Protein AF-0000000077530939 (afdb_homodimer)

Secondary structure (DSSP, 8-state):
-PPEEEEEEESSTTS-GGGGHHHH-SSS---SEEEE----TTHHHHHHHHHHHHHHSSS--TTSSS-THIIIIIIGGGHHHHHHHT-EEEE-TTTT-HHHHHHHHHHHHHHTT-TTT--EEEEE--B-GGGHHHHHHTT-EEE--SSTT-------TTPPPSEEEE-B-SHHHHHHHHTT-SEEEESSB-TTHHHHHHHHHHHT-----SHHHHHHHHHHHHHHHHHTTGGGGGTTT-SSHHHHHT-STTGGGGBPPPEEEE-TTS-EEEE--TT-BS--SHHHHHHHHTTT-S-TT-EE-SS-EEE-TT-EEEEEETTEEEEE--EEEPPPSEEEEEEEEEEEEEEEEEEEEESTTHHHHHHHHHHHHHHHHHHHHHHTT-PPPPGGGEEEEEETTTGGGGGGS-----SEEEEEEEEEES-HHHHHHHHHHHTTHHHHS-TTEEESSSS----EEEEEEEEEEEEGGG---EEEETT-SSPEE-----TTPPSSSS-S-S-HHHHS-S---------SS--EEEEHHHHEEEEEEEETTEEEEEEEESSHHHHHHHHHHS-HHHHHHHTGGGPPTT--EEEEEEGGGTEEEEEESS-SSS-TTT--SS-TT-SSTTHHHHHH-EEEE-S-GGGGGGTT-/-PPEEEEEEESSTTS-GGGGHHHH-SSS---SEEEE----TTHHHHHHHHHHHHHHSSS--TTSSS-THIIIIIIGGGHHHHHHHT-EEEE-TTTT-HHHHHHHHHHHHHHTT-TTT--EEEEE--B-GGGHHHHHHTT-EEE--SSTT-------TTPPPSEEEE-B-SHHHHHHHHTT-SEEEESSB-TTHHHHHHHHHHHT-----SHHHHHHHHHHHHHHHHHTTGGGGGTTT-SSHHHHHT-STTGGGGBPPPEEEE-TTS-EEEE--TT-BS--SHHHHHHHHTTT-S-TT-EE-SS-EEE-TT-EEEEEETTEEEEE--EEEPPPSEEEEEEEEEEEEEEEEEEEEESTTHHHHHHHHHHHHHHHHHHHHHHTT-PPPPGGGEEEEEETTTGGGGGGS-----SEEEEEEEEEES-HHHHHHHHHHHTTHHHHS-TTEEESSSS----EEEEEEEEEEEEGGG---EEEETT-SSPEE-PPP-TTPPSSS--SSS-TTTSS-S---------SS--EEEEHHHHEEEEEEEETTEEEEEEEESSGGGHHHHHHHS-HHHHHHHTGGGPPTT--EEEEEEGGGTEEEEEESS-SSS-TTT--SS-TT-SSTTHHHHHH-EEEE-S-GGGGGGTT-

Sequence (1282 aa):
MPPVRIGCYGAFWGDSPWAIKQFIRGPDKQVDYLVADYLAEVTMGLLARSARSNQGSQKKSLAAGFISEFADLALLPNLDAILEKRIKMVTNAGGLDPVGLKEYIESQLAERGLSDKLKVAAVHGDDIMGQKETLLKEGRFHNFDPVAGSVEEGIHESTEYLSLNAYLGAQPIAVALEQGADIVITGRCVDSALVLGPLAHELGWTFGSSCDDLDRLASASLAGHIIECGAQATGGNYTDWEQSAFSPHGGWSNMGYPILTFFPDNSFAISKPPRTGGVVNTRSVCEQMLYEVLDTENYILPDVILDLSRVTISQSSPDSVLVRGARGKPPTPWLKCTAVRQQGYRISVDMLVSGEQAERKAKTLGRAIVERTNALAAANHADPIPNDDHEIIIIGAEHHLGHGGSSGERREVVLRVTARHEKRSVLDIMGKEAASFLTNSAPGICMLTSGRPKTSPNFVGSSALVRRDSLHPVVFVGSQKSPIDVPLTLDGCLSGKPSTSLDSATAVSGVALSPTLPPQGLMWRAKLHEVATGRSGDKGDSANVAIIARDATFYEHILQQVTPQVVFSALQHLIAPGGAVTRFAVPGVHAVNFVITKALGGGGLSSLRLDRYVLRYSSCPRLTMFVSIGRPKAMLNYCSRMPPVRIGCYGAFWGDSPWAIKQFIRGPDKQVDYLVADYLAEVTMGLLARSARSNQGSQKKSLAAGFISEFADLALLPNLDAILEKRIKMVTNAGGLDPVGLKEYIESQLAERGLSDKLKVAAVHGDDIMGQKETLLKEGRFHNFDPVAGSVEEGIHESTEYLSLNAYLGAQPIAVALEQGADIVITGRCVDSALVLGPLAHELGWTFGSSCDDLDRLASASLAGHIIECGAQATGGNYTDWEQSAFSPHGGWSNMGYPILTFFPDNSFAISKPPRTGGVVNTRSVCEQMLYEVLDTENYILPDVILDLSRVTISQSSPDSVLVRGARGKPPTPWLKCTAVRQQGYRISVDMLVSGEQAERKAKTLGRAIVERTNALAAANHADPIPNDDHEIIIIGAEHHLGHGGSSGERREVVLRVTARHEKRSVLDIMGKEAASFLTNSAPGICMLTSGRPKTSPNFVGSSALVRRDSLHPVVFVGSQKSPIDVPLTLDGCLSGKPSTSLDSATAVSGVALSPTLPPQGLMWRAKLHEVATGRSGDKGDSANVAIIARDATFYEHILQQVTPQVVFSALQHLIAPGGAVTRFAVPGVHAVNFVITKALGGGGLSSLRLDRYVLRYSSCPRLTMFVSIGRPKAMLNYCSR

Radius of gyration: 34.31 Å; Cα contacts (8 Å, |Δi|>4): 3172; chains: 2; bounding box: 79×101×77 Å

Nearest PDB structures (foldseek):
  2f7v-assembly1_A  TM=5.627E-01  e=3.449E-02  Xanthomonas campestris
  5xyu-assembly1_J  TM=4.257E-01  e=1.682E-01  Mycolicibacterium smegmatis MC2 155
  8p5d-assembly1_SU0  TM=3.307E-01  e=2.019E-01  Spraguea lophii 42_110
  8hkx-assembly1_S10P  TM=3.102E-01  e=6.833E-01  Sulfolobus acidocaldarius DSM 639
  4v5z-assembly1_Aj  TM=3.415E-01  e=1.113E+00  Canis lupus familiaris

Structure (mmCIF, N/CA/C/O backbone):
data_AF-0000000077530939-model_v1
#
loop_
_entity.id
_entity.type
_entity.pdbx_description
1 polymer 'DUF1446-domain-containing protein'
#
loop_
_atom_site.group_PDB
_atom_site.id
_atom_site.type_symbol
_atom_site.label_atom_id
_atom_site.label_alt_id
_atom_site.label_comp_id
_atom_site.label_asym_id
_atom_site.label_entity_id
_atom_site.label_seq_id
_atom_site.pdbx_PDB_ins_code
_atom_site.Cartn_x
_atom_site.Cartn_y
_atom_site.Cartn_z
_atom_site.occupancy
_atom_site.B_iso_or_equiv
_atom_site.auth_seq_id
_atom_site.auth_comp_id
_atom_site.auth_asym_id
_atom_site.auth_atom_id
_atom_site.pdbx_PDB_model_num
ATOM 1 N N . MET A 1 1 ? -2.688 -41.688 -33.375 1 73.25 1 MET A N 1
ATOM 2 C CA . MET A 1 1 ? -3.6 -40.844 -32.625 1 73.25 1 MET A CA 1
ATOM 3 C C . MET A 1 1 ? -3.176 -39.375 -32.75 1 73.25 1 MET A C 1
ATOM 5 O O . MET A 1 1 ? -1.982 -39.062 -32.812 1 73.25 1 MET A O 1
ATOM 9 N N . PRO A 1 2 ? -4.07 -38.531 -33.031 1 88.38 2 PRO A N 1
ATOM 10 C CA . PRO A 1 2 ? -3.709 -37.125 -33.156 1 88.38 2 PRO A CA 1
ATOM 11 C C . PRO A 1 2 ? -3.207 -36.5 -31.859 1 88.38 2 PRO A C 1
ATOM 13 O O . PRO A 1 2 ? -3.555 -37 -30.766 1 88.38 2 PRO A O 1
ATOM 16 N N . PRO A 1 3 ? -2.301 -35.625 -31.938 1 95.06 3 PRO A N 1
ATOM 17 C CA . PRO A 1 3 ? -1.848 -34.938 -30.734 1 95.06 3 PRO A CA 1
ATOM 18 C C . PRO A 1 3 ? -2.982 -34.219 -30 1 95.06 3 PRO A C 1
ATOM 20 O O . PRO A 1 3 ? -3.988 -33.875 -30.609 1 95.06 3 PRO A O 1
ATOM 23 N N . VAL A 1 4 ? -2.883 -34.188 -28.719 1 98 4 VAL A N 1
ATOM 24 C CA . VAL A 1 4 ? -3.84 -33.438 -27.906 1 98 4 VAL A CA 1
ATOM 25 C C . VAL A 1 4 ? -3.287 -32.062 -27.578 1 98 4 VAL A C 1
ATOM 27 O O . VAL A 1 4 ? -2.133 -31.922 -27.172 1 98 4 VAL A O 1
ATOM 30 N N . ARG A 1 5 ? -4.066 -31.031 -27.812 1 98.38 5 ARG A N 1
ATOM 31 C CA . ARG A 1 5 ? -3.639 -29.656 -27.562 1 98.38 5 ARG A CA 1
ATOM 32 C C . ARG A 1 5 ? -4.379 -29.062 -26.375 1 98.38 5 ARG A C 1
ATOM 34 O O . ARG A 1 5 ? -5.609 -29.078 -26.328 1 98.38 5 ARG A O 1
ATOM 41 N N . ILE A 1 6 ? -3.617 -28.578 -25.391 1 98.69 6 ILE A N 1
ATOM 42 C CA . ILE A 1 6 ? -4.172 -28.016 -24.156 1 98.69 6 ILE A CA 1
ATOM 43 C C . ILE A 1 6 ? -3.605 -26.609 -23.938 1 98.69 6 ILE A C 1
ATOM 45 O O . ILE A 1 6 ? -2.391 -26.406 -23.984 1 98.69 6 ILE A O 1
ATOM 49 N N . GLY A 1 7 ? -4.484 -25.625 -23.781 1 98.44 7 GLY A N 1
ATOM 50 C CA . GLY A 1 7 ? -4.066 -24.281 -23.406 1 98.44 7 GLY A CA 1
ATOM 51 C C . GLY A 1 7 ? -4.281 -23.984 -21.938 1 98.44 7 GLY A C 1
ATOM 52 O O . GLY A 1 7 ? -5.27 -24.438 -21.344 1 98.44 7 GLY A O 1
ATOM 53 N N . CYS A 1 8 ? -3.355 -23.297 -21.312 1 98.5 8 CYS A N 1
ATOM 54 C CA . CYS A 1 8 ? -3.551 -22.781 -19.969 1 98.5 8 CYS A CA 1
ATOM 55 C C . CYS A 1 8 ? -3.791 -21.266 -20 1 98.5 8 CYS A C 1
ATOM 57 O O . CYS A 1 8 ? -2.926 -20.516 -20.422 1 98.5 8 CYS A O 1
ATOM 59 N N . TYR A 1 9 ? -4.898 -20.797 -19.453 1 96.94 9 TYR A N 1
ATOM 60 C CA . TYR A 1 9 ? -5.227 -19.375 -19.578 1 96.94 9 TYR A CA 1
ATOM 61 C C . TYR A 1 9 ? -5.105 -18.672 -18.234 1 96.94 9 TYR A C 1
ATOM 63 O O . TYR A 1 9 ? -5.414 -17.484 -18.109 1 96.94 9 TYR A O 1
ATOM 71 N N . GLY A 1 10 ? -4.641 -19.422 -17.203 1 95.75 10 GLY A N 1
ATOM 72 C CA . GLY A 1 10 ? -4.559 -18.797 -15.891 1 95.75 10 GLY A CA 1
ATOM 73 C C . GLY A 1 10 ? -3.699 -19.562 -14.914 1 95.75 10 GLY A C 1
ATOM 74 O O . GLY A 1 10 ? -3.768 -20.797 -14.852 1 95.75 10 GLY A O 1
ATOM 75 N N . ALA A 1 11 ? -2.992 -18.781 -13.992 1 95.06 11 ALA A N 1
ATOM 76 C CA . ALA A 1 11 ? -2.006 -19.375 -13.102 1 95.06 11 ALA A CA 1
ATOM 77 C C . ALA A 1 11 ? -2.469 -19.312 -11.648 1 95.06 11 ALA A C 1
ATOM 79 O O . ALA A 1 11 ? -1.991 -20.062 -10.797 1 95.06 11 ALA A O 1
ATOM 80 N N . PHE A 1 12 ? -3.322 -18.391 -11.305 1 93.06 12 PHE A N 1
ATOM 81 C CA . PHE A 1 12 ? -3.764 -18.172 -9.93 1 93.06 12 PHE A CA 1
ATOM 82 C C . PHE A 1 12 ? -5.02 -17.297 -9.898 1 93.06 12 PHE A C 1
ATOM 84 O O . PHE A 1 12 ? -5.418 -16.734 -10.922 1 93.06 12 PHE A O 1
ATOM 91 N N . TRP A 1 13 ? -5.664 -17.281 -8.742 1 92.75 13 TRP A N 1
ATOM 92 C CA . TRP A 1 13 ? -6.805 -16.406 -8.531 1 92.75 13 TRP A CA 1
ATOM 93 C C . TRP A 1 13 ? -6.383 -14.938 -8.625 1 92.75 13 TRP A C 1
ATOM 95 O O . TRP A 1 13 ? -5.789 -14.398 -7.688 1 92.75 13 TRP A O 1
ATOM 105 N N . GLY A 1 14 ? -6.629 -14.312 -9.664 1 91.25 14 GLY A N 1
ATOM 106 C CA . GLY A 1 14 ? -6.219 -12.938 -9.883 1 91.25 14 GLY A CA 1
ATOM 107 C C . GLY A 1 14 ? -5.438 -12.742 -11.172 1 91.25 14 GLY A C 1
ATOM 108 O O . GLY A 1 14 ? -5.141 -11.617 -11.562 1 91.25 14 GLY A O 1
ATOM 109 N N . ASP A 1 15 ? -5.113 -13.875 -11.797 1 95.19 15 ASP A N 1
ATOM 110 C CA . ASP A 1 15 ? -4.492 -13.766 -13.117 1 95.19 15 ASP A CA 1
ATOM 111 C C . ASP A 1 15 ? -5.453 -13.133 -14.125 1 95.19 15 ASP A C 1
ATOM 113 O O . ASP A 1 15 ? -6.617 -12.883 -13.805 1 95.19 15 ASP A O 1
ATOM 117 N N . SER A 1 16 ? -5.008 -12.789 -15.32 1 95.31 16 SER A N 1
ATOM 118 C CA . SER A 1 16 ? -5.801 -12.07 -16.312 1 95.31 16 SER A CA 1
ATOM 119 C C . SER A 1 16 ? -6.895 -12.961 -16.906 1 95.31 16 SER A C 1
ATOM 121 O O . SER A 1 16 ? -6.602 -13.93 -17.609 1 95.31 16 SER A O 1
ATOM 123 N N . PRO A 1 17 ? -8.102 -12.672 -16.734 1 89.56 17 PRO A N 1
ATOM 124 C CA . PRO A 1 17 ? -9.164 -13.484 -17.344 1 89.56 17 PRO A CA 1
ATOM 125 C C . PRO A 1 17 ? -9.25 -13.305 -18.859 1 89.56 17 PRO A C 1
ATOM 127 O O . PRO A 1 17 ? -9.867 -14.117 -19.547 1 89.56 17 PRO A O 1
ATOM 130 N N . TRP A 1 18 ? -8.609 -12.336 -19.359 1 88.44 18 TRP A N 1
ATOM 131 C CA . TRP A 1 18 ? -8.719 -12.008 -20.766 1 88.44 18 TRP A CA 1
ATOM 132 C C . TRP A 1 18 ? -7.84 -12.914 -21.625 1 88.44 18 TRP A C 1
ATOM 134 O O . TRP A 1 18 ? -7.984 -12.969 -22.844 1 88.44 18 TRP A O 1
ATOM 144 N N . ALA A 1 19 ? -6.996 -13.609 -20.953 1 93.12 19 ALA A N 1
ATOM 145 C CA . ALA A 1 19 ? -6.059 -14.469 -21.656 1 93.12 19 ALA A CA 1
ATOM 146 C C . ALA A 1 19 ? -6.793 -15.555 -22.438 1 93.12 19 ALA A C 1
ATOM 148 O O . ALA A 1 19 ? -6.309 -16.016 -23.484 1 93.12 19 ALA A O 1
ATOM 149 N N . ILE A 1 20 ? -7.988 -15.914 -21.984 1 95.81 20 ILE A N 1
ATOM 150 C CA . ILE A 1 20 ? -8.742 -16.984 -22.609 1 95.81 20 ILE A CA 1
ATOM 151 C C . ILE A 1 20 ? -9.07 -16.625 -24.047 1 95.81 20 ILE A C 1
ATOM 153 O O . ILE A 1 20 ? -9.133 -17.484 -24.922 1 95.81 20 ILE A O 1
ATOM 157 N N . LYS A 1 21 ? -9.172 -15.398 -24.375 1 94.81 21 LYS A N 1
ATOM 158 C CA . LYS A 1 21 ? -9.562 -14.922 -25.688 1 94.81 21 LYS A CA 1
ATOM 159 C C . LYS A 1 21 ? -8.5 -15.266 -26.734 1 94.81 21 LYS A C 1
ATOM 161 O O . LYS A 1 21 ? -8.82 -15.445 -27.922 1 94.81 21 LYS A O 1
ATOM 166 N N . GLN A 1 22 ? -7.309 -15.398 -26.281 1 95.62 22 GLN A N 1
ATOM 167 C CA . GLN A 1 22 ? -6.223 -15.672 -27.219 1 95.62 22 GLN A CA 1
ATOM 168 C C . GLN A 1 22 ? -6.355 -17.062 -27.828 1 95.62 22 GLN A C 1
ATOM 170 O O . GLN A 1 22 ? -5.875 -17.312 -28.922 1 95.62 22 GLN A O 1
ATOM 175 N N . PHE A 1 23 ? -7.023 -17.938 -27.141 1 97.12 23 PHE A N 1
ATOM 176 C CA . PHE A 1 23 ? -7.129 -19.328 -27.562 1 97.12 23 PHE A CA 1
ATOM 177 C C . PHE A 1 23 ? -8.344 -19.547 -28.453 1 97.12 23 PHE A C 1
ATOM 179 O O . PHE A 1 23 ? -8.461 -20.562 -29.141 1 97.12 23 PHE A O 1
ATOM 186 N N . ILE A 1 24 ? -9.281 -18.578 -28.438 1 95.56 24 ILE A N 1
ATOM 187 C CA . ILE A 1 24 ? -10.555 -18.828 -29.094 1 95.56 24 ILE A CA 1
ATOM 188 C C . ILE A 1 24 ? -10.742 -17.828 -30.234 1 95.56 24 ILE A C 1
ATOM 190 O O . ILE A 1 24 ? -11.758 -17.859 -30.938 1 95.56 24 ILE A O 1
ATOM 194 N N . ARG A 1 25 ? -9.773 -17.047 -30.375 1 89.31 25 ARG A N 1
ATOM 195 C CA . ARG A 1 25 ? -9.852 -16.062 -31.469 1 89.31 25 ARG A CA 1
ATOM 196 C C . ARG A 1 25 ? -9.695 -16.734 -32.812 1 89.31 25 ARG A C 1
ATOM 198 O O . ARG A 1 25 ? -8.992 -17.75 -32.938 1 89.31 25 ARG A O 1
ATOM 205 N N . GLY A 1 26 ? -10.344 -16.156 -33.938 1 83.12 26 GLY A N 1
ATOM 206 C CA . GLY A 1 26 ? -10.219 -16.672 -35.281 1 83.12 26 GLY A CA 1
ATOM 207 C C . GLY A 1 26 ? -11.109 -17.875 -35.562 1 83.12 26 GLY A C 1
ATOM 208 O O . GLY A 1 26 ? -11.781 -18.359 -34.625 1 83.12 26 GLY A O 1
ATOM 209 N N . PRO A 1 27 ? -11.031 -18.344 -36.719 1 85.69 27 PRO A N 1
ATOM 210 C CA . PRO A 1 27 ? -11.93 -19.422 -37.094 1 85.69 27 PRO A CA 1
ATOM 211 C C . PRO A 1 27 ? -11.391 -20.812 -36.719 1 85.69 27 PRO A C 1
ATOM 213 O O . PRO A 1 27 ? -12.164 -21.75 -36.562 1 85.69 27 PRO A O 1
ATOM 216 N N . ASP A 1 28 ? -10.133 -20.922 -36.5 1 89.38 28 ASP A N 1
ATOM 217 C CA . ASP A 1 28 ? -9.523 -22.234 -36.281 1 89.38 28 ASP A CA 1
ATOM 218 C C . ASP A 1 28 ? -9.539 -22.609 -34.812 1 89.38 28 ASP A C 1
ATOM 220 O O . ASP A 1 28 ? -9.383 -21.75 -33.938 1 89.38 28 ASP A O 1
ATOM 224 N N . LYS A 1 29 ? -9.781 -23.938 -34.594 1 91.38 29 LYS A N 1
ATOM 225 C CA . LYS A 1 29 ? -9.641 -24.469 -33.25 1 91.38 29 LYS A CA 1
ATOM 226 C C . LYS A 1 29 ? -8.164 -24.656 -32.875 1 91.38 29 LYS A C 1
ATOM 228 O O . LYS A 1 29 ? -7.469 -25.469 -33.469 1 91.38 29 LYS A O 1
ATOM 233 N N . GLN A 1 30 ? -7.766 -23.984 -31.875 1 91.5 30 GLN A N 1
ATOM 234 C CA . GLN A 1 30 ? -6.352 -23.969 -31.516 1 91.5 30 GLN A CA 1
ATOM 235 C C . GLN A 1 30 ? -6.043 -25 -30.453 1 91.5 30 GLN A C 1
ATOM 237 O O . GLN A 1 30 ? -4.91 -25.484 -30.344 1 91.5 30 GLN A O 1
ATOM 242 N N . VAL A 1 31 ? -7.023 -25.297 -29.656 1 97.75 31 VAL A N 1
ATOM 243 C CA . VAL A 1 31 ? -6.797 -26.203 -28.531 1 97.75 31 VAL A CA 1
ATOM 244 C C . VAL A 1 31 ? -8.023 -27.094 -28.344 1 97.75 31 VAL A C 1
ATOM 246 O O . VAL A 1 31 ? -9.141 -26.703 -28.688 1 97.75 31 VAL A O 1
ATOM 249 N N . ASP A 1 32 ? -7.805 -28.25 -27.781 1 98.19 32 ASP A N 1
ATOM 250 C CA . ASP A 1 32 ? -8.875 -29.188 -27.438 1 98.19 32 ASP A CA 1
ATOM 251 C C . ASP A 1 32 ? -9.398 -28.906 -26.031 1 98.19 32 ASP A C 1
ATOM 253 O O . ASP A 1 32 ? -10.578 -29.125 -25.734 1 98.19 32 ASP A O 1
ATOM 257 N N . TYR A 1 33 ? -8.531 -28.5 -25.172 1 98.69 33 TYR A N 1
ATOM 258 C CA . TYR A 1 33 ? -8.836 -28.219 -23.766 1 98.69 33 TYR A CA 1
ATOM 259 C C . TYR A 1 33 ? -8.289 -26.875 -23.344 1 98.69 33 TYR A C 1
ATOM 261 O O . TYR A 1 33 ? -7.246 -26.438 -23.844 1 98.69 33 TYR A O 1
ATOM 269 N N . LEU A 1 34 ? -8.984 -26.203 -22.438 1 98.5 34 LEU A N 1
ATOM 270 C CA . LEU A 1 34 ? -8.469 -25.062 -21.672 1 98.5 34 LEU A CA 1
ATOM 271 C C . LEU A 1 34 ? -8.438 -25.375 -20.188 1 98.5 34 LEU A C 1
ATOM 273 O O . LEU A 1 34 ? -9.422 -25.875 -19.641 1 98.5 34 LEU A O 1
ATOM 277 N N . VAL A 1 35 ? -7.32 -25.125 -19.578 1 98.44 35 VAL A N 1
ATOM 278 C CA . VAL A 1 35 ? -7.172 -25.391 -18.156 1 98.44 35 VAL A CA 1
ATOM 279 C C . VAL A 1 35 ? -6.703 -24.125 -17.438 1 98.44 35 VAL A C 1
ATOM 281 O O . VAL A 1 35 ? -6.164 -23.219 -18.078 1 98.44 35 VAL A O 1
ATOM 284 N N . ALA A 1 36 ? -6.957 -24 -16.156 1 97.31 36 ALA A N 1
ATOM 285 C CA . ALA A 1 36 ? -6.465 -22.891 -15.336 1 97.31 36 ALA A CA 1
ATOM 286 C C . ALA A 1 36 ? -6.422 -23.281 -13.859 1 97.31 36 ALA A C 1
ATOM 288 O O . ALA A 1 36 ? -7.309 -23.984 -13.367 1 97.31 36 ALA A O 1
ATOM 289 N N . ASP A 1 37 ? -5.41 -22.781 -13.242 1 95.69 37 ASP A N 1
ATOM 290 C CA . ASP A 1 37 ? -5.242 -22.922 -11.797 1 95.69 37 ASP A CA 1
ATOM 291 C C . ASP A 1 37 ? -5.711 -21.672 -11.055 1 95.69 37 ASP A C 1
ATOM 293 O O . ASP A 1 37 ? -5.406 -20.562 -11.469 1 95.69 37 ASP A O 1
ATOM 297 N N . TYR A 1 38 ? -6.492 -21.859 -9.984 1 95.31 38 TYR A N 1
ATOM 298 C CA . TYR A 1 38 ? -6.98 -20.734 -9.188 1 95.31 38 TYR A CA 1
ATOM 299 C C . TYR A 1 38 ? -6.523 -20.844 -7.742 1 95.31 38 TYR A C 1
ATOM 301 O O . TYR A 1 38 ? -6.699 -19.906 -6.957 1 95.31 38 TYR A O 1
ATOM 309 N N . LEU A 1 39 ? -5.863 -21.984 -7.418 1 92.88 39 LEU A N 1
ATOM 310 C CA . LEU A 1 39 ? -5.672 -22.234 -5.992 1 92.88 39 LEU A CA 1
ATOM 311 C C . LEU A 1 39 ? -4.191 -22.203 -5.633 1 92.88 39 LEU A C 1
ATOM 313 O O . LEU A 1 39 ? -3.385 -22.891 -6.266 1 92.88 39 LEU A O 1
ATOM 317 N N . ALA A 1 40 ? -3.891 -21.359 -4.676 1 82.38 40 ALA A N 1
ATOM 318 C CA . ALA A 1 40 ? -2.627 -21.438 -3.947 1 82.38 40 ALA A CA 1
ATOM 319 C C . ALA A 1 40 ? -2.83 -22.078 -2.578 1 82.38 40 ALA A C 1
ATOM 321 O O . ALA A 1 40 ? -3.953 -22.438 -2.209 1 82.38 40 ALA A O 1
ATOM 322 N N . GLU A 1 41 ? -1.823 -22.375 -1.884 1 72.88 41 GLU A N 1
ATOM 323 C CA . GLU A 1 41 ? -1.934 -23 -0.57 1 72.88 41 GLU A CA 1
ATOM 324 C C . GLU A 1 41 ? -2.834 -22.188 0.355 1 72.88 41 GLU A C 1
ATOM 326 O O . GLU A 1 41 ? -3.664 -22.75 1.074 1 72.88 41 GLU A O 1
ATOM 331 N N . VAL A 1 42 ? -2.789 -20.875 0.179 1 71.31 42 VAL A N 1
ATOM 332 C CA . VAL A 1 42 ? -3.465 -20.031 1.151 1 71.31 42 VAL A CA 1
ATOM 333 C C . VAL A 1 42 ? -4.895 -19.75 0.691 1 71.31 42 VAL A C 1
ATOM 335 O O . VAL A 1 42 ? -5.754 -19.391 1.499 1 71.31 42 VAL A O 1
ATOM 338 N N . THR A 1 43 ? -5.164 -20.047 -0.529 1 82.88 43 THR A N 1
ATOM 339 C CA . THR A 1 43 ? -6.457 -19.688 -1.096 1 82.88 43 THR A CA 1
ATOM 340 C C . THR A 1 43 ? -7.586 -20.422 -0.382 1 82.88 43 THR A C 1
ATOM 342 O O . THR A 1 43 ? -8.656 -19.859 -0.143 1 82.88 43 THR A O 1
ATOM 345 N N . MET A 1 44 ? -7.238 -21.641 0.043 1 86.06 44 MET A N 1
ATOM 346 C CA . MET A 1 44 ? -8.273 -22.453 0.676 1 86.06 44 MET A CA 1
ATOM 347 C C . MET A 1 44 ? -8.672 -21.875 2.025 1 86.06 44 MET A C 1
ATOM 349 O O . MET A 1 44 ? -9.852 -21.922 2.4 1 86.06 44 MET A O 1
ATOM 353 N N . GLY A 1 45 ? -7.691 -21.406 2.688 1 83.38 45 GLY A N 1
ATOM 354 C CA . GLY A 1 45 ? -7.992 -20.75 3.949 1 83.38 45 GLY A CA 1
ATOM 355 C C . GLY A 1 45 ? -8.82 -19.484 3.783 1 83.38 45 GLY A C 1
ATOM 356 O O . GLY A 1 45 ? -9.734 -19.234 4.57 1 83.38 45 GLY A O 1
ATOM 357 N N . LEU A 1 46 ? -8.555 -18.766 2.781 1 81.69 46 LEU A N 1
ATOM 358 C CA . LEU A 1 46 ? -9.297 -17.531 2.484 1 81.69 46 LEU A CA 1
ATOM 359 C C . LEU A 1 46 ? -10.734 -17.859 2.109 1 81.69 46 LEU A C 1
ATOM 361 O O . LEU A 1 46 ? -11.656 -17.156 2.533 1 81.69 46 LEU A O 1
ATOM 365 N N . LEU A 1 47 ? -10.891 -18.844 1.355 1 86.62 47 LEU A N 1
ATOM 366 C CA . LEU A 1 47 ? -12.234 -19.266 0.964 1 86.62 47 LEU A CA 1
ATOM 367 C C . LEU A 1 47 ? -13.031 -19.734 2.174 1 86.62 47 LEU A C 1
ATOM 369 O O . LEU A 1 47 ? -14.227 -19.453 2.295 1 86.62 47 LEU A O 1
ATOM 373 N N . ALA A 1 48 ? -12.328 -20.438 3.033 1 86.06 48 ALA A N 1
ATOM 374 C CA . ALA A 1 48 ? -12.992 -20.938 4.238 1 86.06 48 ALA A CA 1
ATOM 375 C C . ALA A 1 48 ? -13.461 -19.781 5.117 1 86.06 48 ALA A C 1
ATOM 377 O O . ALA A 1 48 ? -14.57 -19.812 5.645 1 86.06 48 ALA A O 1
ATOM 378 N N . ARG A 1 49 ? -12.656 -18.844 5.266 1 82.88 49 ARG A N 1
ATOM 379 C CA . ARG A 1 49 ? -13.008 -17.672 6.07 1 82.88 49 ARG A CA 1
ATOM 380 C C . ARG A 1 49 ? -14.195 -16.938 5.469 1 82.88 49 ARG A C 1
ATOM 382 O O . ARG A 1 49 ? -15.109 -16.516 6.188 1 82.88 49 ARG A O 1
ATOM 389 N N . SER A 1 50 ? -14.133 -16.734 4.23 1 80.62 50 SER A N 1
ATOM 390 C CA . SER A 1 50 ? -15.219 -16.062 3.535 1 80.62 50 SER A CA 1
ATOM 391 C C . SER A 1 50 ? -16.531 -16.812 3.688 1 80.62 50 SER A C 1
ATOM 393 O O . SER A 1 50 ? -17.594 -16.219 3.871 1 80.62 50 SER A O 1
ATOM 395 N N . ALA A 1 51 ? -16.422 -18.078 3.6 1 80.94 51 ALA A N 1
ATOM 396 C CA . ALA A 1 51 ? -17.609 -18.922 3.719 1 80.94 51 ALA A CA 1
ATOM 397 C C . ALA A 1 51 ? -18.219 -18.828 5.117 1 80.94 51 ALA A C 1
ATOM 399 O O . ALA A 1 51 ? -19.438 -18.828 5.273 1 80.94 51 ALA A O 1
ATOM 400 N N . ARG A 1 52 ? -17.406 -18.656 6.094 1 77.38 52 ARG A N 1
ATOM 401 C CA . ARG A 1 52 ? -17.875 -18.562 7.477 1 77.38 52 ARG A CA 1
ATOM 402 C C . ARG A 1 52 ? -18.516 -17.219 7.758 1 77.38 52 ARG A C 1
ATOM 404 O O . ARG A 1 52 ? -19.5 -17.141 8.5 1 77.38 52 ARG A O 1
ATOM 411 N N . SER A 1 53 ? -17.969 -16.172 7.258 1 70.25 53 SER A N 1
ATOM 412 C CA . SER A 1 53 ? -18.5 -14.828 7.473 1 70.25 53 SER A CA 1
ATOM 413 C C . SER A 1 53 ? -19.859 -14.664 6.816 1 70.25 53 SER A C 1
ATOM 415 O O . SER A 1 53 ? -20.719 -13.945 7.332 1 70.25 53 SER A O 1
ATOM 417 N N . ASN A 1 54 ? -20.172 -15.266 5.766 1 60.97 54 ASN A N 1
ATOM 418 C CA . ASN A 1 54 ? -21.422 -15.164 5.039 1 60.97 54 ASN A CA 1
ATOM 419 C C . ASN A 1 54 ? -22.531 -15.961 5.723 1 60.97 54 ASN A C 1
ATOM 421 O O . ASN A 1 54 ? -23.719 -15.68 5.531 1 60.97 54 ASN A O 1
ATOM 425 N N . GLN A 1 55 ? -22.266 -17 6.422 1 54.91 55 GLN A N 1
ATOM 426 C CA . GLN A 1 55 ? -23.281 -17.766 7.137 1 54.91 55 GLN A CA 1
ATOM 427 C C . GLN A 1 55 ? -23.969 -16.906 8.195 1 54.91 55 GLN A C 1
ATOM 429 O O . GLN A 1 55 ? -25.141 -17.094 8.5 1 54.91 55 GLN A O 1
ATOM 434 N N . GLY A 1 56 ? -23.312 -15.984 8.758 1 48.38 56 GLY A N 1
ATOM 435 C CA . GLY A 1 56 ? -23.969 -15.133 9.734 1 48.38 56 GLY A CA 1
ATOM 436 C C . GLY A 1 56 ? -24.844 -14.07 9.109 1 48.38 56 GLY A C 1
ATOM 437 O O . GLY A 1 56 ? -25.672 -13.445 9.789 1 48.38 56 GLY A O 1
ATOM 438 N N . SER A 1 57 ? -24.469 -13.641 7.953 1 45.94 57 SER A N 1
ATOM 439 C CA . SER A 1 57 ? -25.297 -12.625 7.316 1 45.94 57 SER A CA 1
ATOM 440 C C . SER A 1 57 ? -26.453 -13.258 6.551 1 45.94 57 SER A C 1
ATOM 442 O O . SER A 1 57 ? -26.344 -14.367 6.035 1 45.94 57 SER A O 1
ATOM 444 N N . GLN A 1 58 ? -27.734 -12.977 6.934 1 45.78 58 GLN A N 1
ATOM 445 C CA . GLN A 1 58 ? -28.953 -13.406 6.262 1 45.78 58 GLN A CA 1
ATOM 446 C C . GLN A 1 58 ? -28.766 -13.445 4.746 1 45.78 58 GLN A C 1
ATOM 448 O O . GLN A 1 58 ? -29.594 -14.008 4.027 1 45.78 58 GLN A O 1
ATOM 453 N N . LYS A 1 59 ? -28.031 -12.617 4.242 1 42.56 59 LYS A N 1
ATOM 454 C CA . LYS A 1 59 ? -27.922 -12.594 2.787 1 42.56 59 LYS A CA 1
ATOM 455 C C . LYS A 1 59 ? -27.031 -13.734 2.283 1 42.56 59 LYS A C 1
ATOM 457 O O . LYS A 1 59 ? -25.828 -13.75 2.531 1 42.56 59 LYS A O 1
ATOM 462 N N . LYS A 1 60 ? -27.516 -14.922 2.176 1 44.31 60 LYS A N 1
ATOM 463 C CA . LYS A 1 60 ? -26.984 -16.156 1.615 1 44.31 60 LYS A CA 1
ATOM 464 C C . LYS A 1 60 ? -26.109 -15.883 0.398 1 44.31 60 LYS A C 1
ATOM 466 O O . LYS A 1 60 ? -26.609 -15.727 -0.715 1 44.31 60 LYS A O 1
ATOM 471 N N . SER A 1 61 ? -25.062 -15.18 0.479 1 47.75 61 SER A N 1
ATOM 472 C CA . SER A 1 61 ? -24.297 -15.047 -0.76 1 47.75 61 SER A CA 1
ATOM 473 C C . SER A 1 61 ? -23.797 -16.406 -1.246 1 47.75 61 SER A C 1
ATOM 475 O O . SER A 1 61 ? -23.125 -17.125 -0.503 1 47.75 61 SER A O 1
ATOM 477 N N . LEU A 1 62 ? -24.344 -17.203 -2.102 1 47.25 62 LEU A N 1
ATOM 478 C CA . LEU A 1 62 ? -24.047 -18.422 -2.838 1 47.25 62 LEU A CA 1
ATOM 479 C C . LEU A 1 62 ? -22.531 -18.656 -2.912 1 47.25 62 LEU A C 1
ATOM 481 O O . LEU A 1 62 ? -22.078 -19.781 -3.047 1 47.25 62 LEU A O 1
ATOM 485 N N . ALA A 1 63 ? -21.656 -17.641 -2.988 1 54.22 63 ALA A N 1
ATOM 486 C CA . ALA A 1 63 ? -20.312 -17.656 -3.562 1 54.22 63 ALA A CA 1
ATOM 487 C C . ALA A 1 63 ? -19.266 -17.938 -2.492 1 54.22 63 ALA A C 1
ATOM 489 O O . ALA A 1 63 ? -18.062 -17.766 -2.734 1 54.22 63 ALA A O 1
ATOM 490 N N . ALA A 1 64 ? -19.594 -18.719 -1.393 1 66.62 64 ALA A N 1
ATOM 491 C CA . ALA A 1 64 ? -18.672 -18.578 -0.262 1 66.62 64 ALA A CA 1
ATOM 492 C C . ALA A 1 64 ? -17.594 -19.656 -0.293 1 66.62 64 ALA A C 1
ATOM 494 O O . ALA A 1 64 ? -16.516 -19.484 0.292 1 66.62 64 ALA A O 1
ATOM 495 N N . GLY A 1 65 ? -17.656 -20.594 -1.241 1 88.25 65 GLY A N 1
ATOM 496 C CA . GLY A 1 65 ? -16.594 -21.578 -1.138 1 88.25 65 GLY A CA 1
ATOM 497 C C . GLY A 1 65 ? -15.922 -21.875 -2.465 1 88.25 65 GLY A C 1
ATOM 498 O O . GLY A 1 65 ? -15.023 -22.719 -2.539 1 88.25 65 GLY A O 1
ATOM 499 N N . PHE A 1 66 ? -16.406 -21.234 -3.477 1 94.81 66 PHE A N 1
ATOM 500 C CA . PHE A 1 66 ? -15.805 -21.422 -4.789 1 94.81 66 PHE A CA 1
ATOM 501 C C . PHE A 1 66 ? -15.445 -20.078 -5.414 1 94.81 66 PHE A C 1
ATOM 503 O O . PHE A 1 66 ? -15.797 -19.031 -4.879 1 94.81 66 PHE A O 1
ATOM 510 N N . ILE A 1 67 ? -14.711 -20.016 -6.422 1 94.94 67 ILE A N 1
ATOM 511 C CA . ILE A 1 67 ? -14.242 -18.812 -7.109 1 94.94 67 ILE A CA 1
ATOM 512 C C . ILE A 1 67 ? -15.133 -18.531 -8.32 1 94.94 67 ILE A C 1
ATOM 514 O O . ILE A 1 67 ? -14.906 -19.078 -9.406 1 94.94 67 ILE A O 1
ATOM 518 N N . SER A 1 68 ? -16.062 -17.672 -8.188 1 94.25 68 SER A N 1
ATOM 519 C CA . SER A 1 68 ? -17.078 -17.391 -9.195 1 94.25 68 SER A CA 1
ATOM 520 C C . SER A 1 68 ? -16.484 -16.688 -10.414 1 94.25 68 SER A C 1
ATOM 522 O O . SER A 1 68 ? -17.078 -16.703 -11.492 1 94.25 68 SER A O 1
ATOM 524 N N . GLU A 1 69 ? -15.32 -16.141 -10.227 1 92.38 69 GLU A N 1
ATOM 525 C CA . GLU A 1 69 ? -14.68 -15.406 -11.312 1 92.38 69 GLU A CA 1
ATOM 526 C C . GLU A 1 69 ? -14.422 -16.312 -12.516 1 92.38 69 GLU A C 1
ATOM 528 O O . GLU A 1 69 ? -14.422 -15.852 -13.656 1 92.38 69 GLU A O 1
ATOM 533 N N . PHE A 1 70 ? -14.273 -17.578 -12.266 1 96.5 70 PHE A N 1
ATOM 534 C CA . PHE A 1 70 ? -14.156 -18.516 -13.383 1 96.5 70 PHE A CA 1
ATOM 535 C C . PHE A 1 70 ? -15.398 -18.453 -14.266 1 96.5 70 PHE A C 1
ATOM 537 O O . PHE A 1 70 ? -15.289 -18.297 -15.484 1 96.5 70 PHE A O 1
ATOM 544 N N . ALA A 1 71 ? -16.484 -18.547 -13.695 1 96.44 71 ALA A N 1
ATOM 545 C CA . ALA A 1 71 ? -17.75 -18.516 -14.445 1 96.44 71 ALA A CA 1
ATOM 546 C C . ALA A 1 71 ? -18 -17.141 -15.031 1 96.44 71 ALA A C 1
ATOM 548 O O . ALA A 1 71 ? -18.281 -17.016 -16.234 1 96.44 71 ALA A O 1
ATOM 549 N N . ASP A 1 72 ? -17.812 -16.109 -14.234 1 94.62 72 ASP A N 1
ATOM 550 C CA . ASP A 1 72 ? -18.281 -14.766 -14.555 1 94.62 72 ASP A CA 1
ATOM 551 C C . ASP A 1 72 ? -17.359 -14.102 -15.57 1 94.62 72 ASP A C 1
ATOM 553 O O . ASP A 1 72 ? -17.812 -13.281 -16.375 1 94.62 72 ASP A O 1
ATOM 557 N N . LEU A 1 73 ? -16.094 -14.477 -15.469 1 93.56 73 LEU A N 1
ATOM 558 C CA . LEU A 1 73 ? -15.148 -13.688 -16.266 1 93.56 73 LEU A CA 1
ATOM 559 C C . LEU A 1 73 ? -14.539 -14.531 -17.375 1 93.56 73 LEU A C 1
ATOM 561 O O . LEU A 1 73 ? -14.109 -14 -18.391 1 93.56 73 LEU A O 1
ATOM 565 N N . ALA A 1 74 ? -14.461 -15.805 -17.188 1 95.19 74 ALA A N 1
ATOM 566 C CA . ALA A 1 74 ? -13.789 -16.656 -18.172 1 95.19 74 ALA A CA 1
ATOM 567 C C . ALA A 1 74 ? -14.797 -17.438 -19.016 1 95.19 74 ALA A C 1
ATOM 569 O O . ALA A 1 74 ? -14.844 -17.281 -20.234 1 95.19 74 ALA A O 1
ATOM 570 N N . LEU A 1 75 ? -15.688 -18.109 -18.422 1 96.75 75 LEU A N 1
ATOM 571 C CA . LEU A 1 75 ? -16.547 -19.047 -19.125 1 96.75 75 LEU A CA 1
ATOM 572 C C . LEU A 1 75 ? -17.703 -18.312 -19.812 1 96.75 75 LEU A C 1
ATOM 574 O O . LEU A 1 75 ? -17.828 -18.359 -21.031 1 96.75 75 LEU A O 1
ATOM 578 N N . LEU A 1 76 ? -18.5 -17.562 -19.078 1 96.19 76 LEU A N 1
ATOM 579 C CA . LEU A 1 76 ? -19.781 -17.062 -19.562 1 96.19 76 LEU A CA 1
ATOM 580 C C . LEU A 1 76 ? -19.578 -16.016 -20.656 1 96.19 76 LEU A C 1
ATOM 582 O O . LEU A 1 76 ? -20.25 -16.047 -21.688 1 96.19 76 LEU A O 1
ATOM 586 N N . PRO A 1 77 ? -18.641 -15.172 -20.484 1 94 77 PRO A N 1
ATOM 587 C CA . PRO A 1 77 ? -18.438 -14.188 -21.547 1 94 77 PRO A CA 1
ATOM 588 C C . PRO A 1 77 ? -17.953 -14.828 -22.859 1 94 77 PRO A C 1
ATOM 590 O O . PRO A 1 77 ? -18.062 -14.219 -23.922 1 94 77 PRO A O 1
ATOM 593 N N . ASN A 1 78 ? -17.375 -16 -22.812 1 95.44 78 ASN A N 1
ATOM 594 C CA . ASN A 1 78 ? -16.766 -16.625 -23.984 1 95.44 78 ASN A CA 1
ATOM 595 C C . ASN A 1 78 ? -17.516 -17.906 -24.375 1 95.44 78 ASN A C 1
ATOM 597 O O . ASN A 1 78 ? -16.984 -18.734 -25.125 1 95.44 78 ASN A O 1
ATOM 601 N N . LEU A 1 79 ? -18.703 -18.062 -23.906 1 95.94 79 LEU A N 1
ATOM 602 C CA . LEU A 1 79 ? -19.453 -19.312 -24.016 1 95.94 79 LEU A CA 1
ATOM 603 C C . LEU A 1 79 ? -19.734 -19.672 -25.469 1 95.94 79 LEU A C 1
ATOM 605 O O . LEU A 1 79 ? -19.625 -20.828 -25.859 1 95.94 79 LEU A O 1
ATOM 609 N N . ASP A 1 80 ? -20.078 -18.719 -26.312 1 94.5 80 ASP A N 1
ATOM 610 C CA . ASP A 1 80 ? -20.406 -18.984 -27.719 1 94.5 80 ASP A CA 1
ATOM 611 C C . ASP A 1 80 ? -19.219 -19.594 -28.453 1 94.5 80 ASP A C 1
ATOM 613 O O . ASP A 1 80 ? -19.375 -20.578 -29.172 1 94.5 80 ASP A O 1
ATOM 617 N N . ALA A 1 81 ? -18.094 -19 -28.234 1 95.38 81 ALA A N 1
ATOM 618 C CA . ALA A 1 81 ? -16.891 -19.484 -28.906 1 95.38 81 ALA A CA 1
ATOM 619 C C . ALA A 1 81 ? -16.516 -20.875 -28.391 1 95.38 81 ALA A C 1
ATOM 621 O O . ALA A 1 81 ? -16.062 -21.719 -29.172 1 95.38 81 ALA A O 1
ATOM 622 N N . ILE A 1 82 ? -16.641 -21.094 -27.109 1 95.56 82 ILE A N 1
ATOM 623 C CA . ILE A 1 82 ? -16.312 -22.375 -26.484 1 95.56 82 ILE A CA 1
ATOM 624 C C . ILE A 1 82 ? -17.203 -23.469 -27.047 1 95.56 82 ILE A C 1
ATOM 626 O O . ILE A 1 82 ? -16.734 -24.562 -27.344 1 95.56 82 ILE A O 1
ATOM 630 N N . LEU A 1 83 ? -18.5 -23.188 -27.25 1 95.06 83 LEU A N 1
ATOM 631 C CA . LEU A 1 83 ? -19.469 -24.125 -27.797 1 95.06 83 LEU A CA 1
ATOM 632 C C . LEU A 1 83 ? -19.188 -24.406 -29.281 1 95.06 83 LEU A C 1
ATOM 634 O O . LEU A 1 83 ? -19.188 -25.547 -29.703 1 95.06 83 LEU A O 1
ATOM 638 N N . GLU A 1 84 ? -18.953 -23.344 -29.953 1 95.38 84 GLU A N 1
ATOM 639 C CA . GLU A 1 84 ? -18.703 -23.453 -31.391 1 95.38 84 GLU A CA 1
ATOM 640 C C . GLU A 1 84 ? -17.484 -24.312 -31.672 1 95.38 84 GLU A C 1
ATOM 642 O O . GLU A 1 84 ? -17.516 -25.141 -32.594 1 95.38 84 GLU A O 1
ATOM 647 N N . LYS A 1 85 ? -16.5 -24.188 -30.906 1 96.69 85 LYS A N 1
ATOM 648 C CA . LYS A 1 85 ? -15.227 -24.859 -31.156 1 96.69 85 LYS A CA 1
ATOM 649 C C . LYS A 1 85 ? -15.125 -26.156 -30.375 1 96.69 85 LYS A C 1
ATOM 651 O O . LYS A 1 85 ? -14.141 -26.891 -30.5 1 96.69 85 LYS A O 1
ATOM 656 N N . ARG A 1 86 ? -16.078 -26.422 -29.531 1 95.88 86 ARG A N 1
ATOM 657 C CA . ARG A 1 86 ? -16.156 -27.641 -28.734 1 95.88 86 ARG A CA 1
ATOM 658 C C . ARG A 1 86 ? -14.914 -27.797 -27.859 1 95.88 86 ARG A C 1
ATOM 660 O O . ARG A 1 86 ? -14.273 -28.859 -27.859 1 95.88 86 ARG A O 1
ATOM 667 N N . ILE A 1 87 ? -14.555 -26.75 -27.234 1 97.94 87 ILE A N 1
ATOM 668 C CA . ILE A 1 87 ? -13.422 -26.766 -26.312 1 97.94 87 ILE A CA 1
ATOM 669 C C . ILE A 1 87 ? -13.891 -27.203 -24.922 1 97.94 87 ILE A C 1
ATOM 671 O O . ILE A 1 87 ? -14.906 -26.734 -24.422 1 97.94 87 ILE A O 1
ATOM 675 N N . LYS A 1 88 ? -13.219 -28.172 -24.328 1 98.5 88 LYS A N 1
ATOM 676 C CA . LYS A 1 88 ? -13.508 -28.578 -22.953 1 98.5 88 LYS A CA 1
ATOM 677 C C . LYS A 1 88 ? -12.672 -27.797 -21.953 1 98.5 88 LYS A C 1
ATOM 679 O O . LYS A 1 88 ? -11.594 -27.312 -22.281 1 98.5 88 LYS A O 1
ATOM 684 N N . MET A 1 89 ? -13.188 -27.625 -20.734 1 98.5 89 MET A N 1
ATOM 685 C CA . MET A 1 89 ? -12.469 -26.844 -19.734 1 98.5 89 MET A CA 1
ATOM 686 C C . MET A 1 89 ? -12.297 -27.641 -18.438 1 98.5 89 MET A C 1
ATOM 688 O O . MET A 1 89 ? -13.203 -28.359 -18.031 1 98.5 89 MET A O 1
ATOM 692 N N . VAL A 1 90 ? -11.156 -27.609 -17.828 1 98.75 90 VAL A N 1
ATOM 693 C CA . VAL A 1 90 ? -10.852 -28.219 -16.547 1 98.75 90 VAL A CA 1
ATOM 694 C C . VAL A 1 90 ? -10.219 -27.188 -15.609 1 98.75 90 VAL A C 1
ATOM 696 O O . VAL A 1 90 ? -9.242 -26.531 -15.969 1 98.75 90 VAL A O 1
ATOM 699 N N . THR A 1 91 ? -10.727 -26.969 -14.391 1 98.5 91 THR A N 1
ATOM 700 C CA . THR A 1 91 ? -10.195 -25.969 -13.477 1 98.5 91 THR A CA 1
ATOM 701 C C . THR A 1 91 ? -10.438 -26.375 -12.023 1 98.5 91 THR A C 1
ATOM 703 O O . THR A 1 91 ? -11.336 -27.172 -11.734 1 98.5 91 THR A O 1
ATOM 706 N N . ASN A 1 92 ? -9.602 -25.875 -11.164 1 98 92 ASN A N 1
ATOM 707 C CA . ASN A 1 92 ? -9.773 -26.141 -9.734 1 98 92 ASN A CA 1
ATOM 708 C C . ASN A 1 92 ? -10.453 -24.969 -9.031 1 98 92 ASN A C 1
ATOM 710 O O . ASN A 1 92 ? -10.344 -24.828 -7.812 1 98 92 ASN A O 1
ATOM 714 N N . ALA A 1 93 ? -11.18 -24.109 -9.727 1 97.19 93 ALA A N 1
ATOM 715 C CA . ALA A 1 93 ? -11.875 -22.938 -9.203 1 97.19 93 ALA A CA 1
ATOM 716 C C . ALA A 1 93 ? -12.984 -23.344 -8.234 1 97.19 93 ALA A C 1
ATOM 718 O O . ALA A 1 93 ? -13.562 -22.5 -7.555 1 97.19 93 ALA A O 1
ATOM 719 N N . GLY A 1 94 ? -13.227 -24.656 -8.102 1 96.75 94 GLY A N 1
ATOM 720 C CA . GLY A 1 94 ? -14.219 -25.125 -7.152 1 96.75 94 GLY A CA 1
ATOM 721 C C . GLY A 1 94 ? -13.828 -24.891 -5.707 1 96.75 94 GLY A C 1
ATOM 722 O O . GLY A 1 94 ? -14.695 -24.781 -4.832 1 96.75 94 GLY A O 1
ATOM 723 N N . GLY A 1 95 ? -12.547 -24.922 -5.488 1 95.38 95 GLY A N 1
ATOM 724 C CA . GLY A 1 95 ? -12.07 -24.641 -4.145 1 95.38 95 GLY A CA 1
ATOM 725 C C . GLY A 1 95 ? -12.641 -25.594 -3.1 1 95.38 95 GLY A C 1
ATOM 726 O O . GLY A 1 95 ? -12.5 -26.812 -3.223 1 95.38 95 GLY A O 1
ATOM 727 N N . LEU A 1 96 ? -13.398 -24.953 -2.156 1 93.94 96 LEU A N 1
ATOM 728 C CA . LEU A 1 96 ? -13.984 -25.75 -1.076 1 93.94 96 LEU A CA 1
ATOM 729 C C . LEU A 1 96 ? -15.375 -26.25 -1.46 1 93.94 96 LEU A C 1
ATOM 731 O O . LEU A 1 96 ? -15.938 -27.109 -0.781 1 93.94 96 LEU A O 1
ATOM 735 N N . ASP A 1 97 ? -15.875 -25.734 -2.572 1 93.94 97 ASP A N 1
ATOM 736 C CA . ASP A 1 97 ? -17.234 -26.078 -2.951 1 93.94 97 ASP A CA 1
ATOM 737 C C . ASP A 1 97 ? -17.359 -26.266 -4.461 1 93.94 97 ASP A C 1
ATOM 739 O O . ASP A 1 97 ? -18.094 -25.531 -5.129 1 93.94 97 ASP A O 1
ATOM 743 N N . PRO A 1 98 ? -16.766 -27.312 -4.988 1 95.94 98 PRO A N 1
ATOM 744 C CA . PRO A 1 98 ? -16.859 -27.562 -6.426 1 95.94 98 PRO A CA 1
ATOM 745 C C . PRO A 1 98 ? -18.281 -27.812 -6.891 1 95.94 98 PRO A C 1
ATOM 747 O O . PRO A 1 98 ? -18.656 -27.422 -7.996 1 95.94 98 PRO A O 1
ATOM 750 N N . VAL A 1 99 ? -19.109 -28.453 -6.117 1 94.5 99 VAL A N 1
ATOM 751 C CA . VAL A 1 99 ? -20.5 -28.734 -6.469 1 94.5 99 VAL A CA 1
ATOM 752 C C . VAL A 1 99 ? -21.266 -27.406 -6.57 1 94.5 99 VAL A C 1
ATOM 754 O O . VAL A 1 99 ? -22.094 -27.234 -7.469 1 94.5 99 VAL A O 1
ATOM 757 N N . GLY A 1 100 ? -20.953 -26.531 -5.594 1 93.5 100 GLY A N 1
ATOM 758 C CA . GLY A 1 100 ? -21.594 -25.219 -5.648 1 93.5 100 GLY A CA 1
ATOM 759 C C . GLY A 1 100 ? -21.312 -24.484 -6.938 1 93.5 100 GLY A C 1
ATOM 760 O O . GLY A 1 100 ? -22.219 -23.859 -7.516 1 93.5 100 GLY A O 1
ATOM 761 N N . LEU A 1 101 ? -20.047 -24.453 -7.371 1 96.06 101 LEU A N 1
ATOM 762 C CA . LEU A 1 101 ? -19.719 -23.766 -8.609 1 96.06 101 LEU A CA 1
ATOM 763 C C . LEU A 1 101 ? -20.375 -24.453 -9.805 1 96.06 101 LEU A C 1
ATOM 765 O O . LEU A 1 101 ? -20.812 -23.781 -10.742 1 96.06 101 LEU A O 1
ATOM 769 N N . LYS A 1 102 ? -20.406 -25.766 -9.828 1 96.19 102 LYS A N 1
ATOM 770 C CA . LYS A 1 102 ? -21.109 -26.516 -10.867 1 96.19 102 LYS A CA 1
ATOM 771 C C . LYS A 1 102 ? -22.562 -26.062 -10.969 1 96.19 102 LYS A C 1
ATOM 773 O O . LYS A 1 102 ? -23.062 -25.781 -12.07 1 96.19 102 LYS A O 1
ATOM 778 N N . GLU A 1 103 ? -23.234 -26.016 -9.844 1 94.69 103 GLU A N 1
ATOM 779 C CA . GLU A 1 103 ? -24.641 -25.641 -9.82 1 94.69 103 GLU A CA 1
ATOM 780 C C . GLU A 1 103 ? -24.828 -24.203 -10.297 1 94.69 103 GLU A C 1
ATOM 782 O O . GLU A 1 103 ? -25.797 -23.891 -11 1 94.69 103 GLU A O 1
ATOM 787 N N . TYR A 1 104 ? -23.953 -23.344 -9.898 1 95.06 104 TYR A N 1
ATOM 788 C CA . TYR A 1 104 ? -24 -21.953 -10.344 1 95.06 104 TYR A CA 1
ATOM 789 C C . TYR A 1 104 ? -23.906 -21.875 -11.859 1 95.06 104 TYR A C 1
ATOM 791 O O . TYR A 1 104 ? -24.703 -21.188 -12.5 1 95.06 104 TYR A O 1
ATOM 799 N N . ILE A 1 105 ? -22.922 -22.594 -12.445 1 96.56 105 ILE A N 1
ATOM 800 C CA . ILE A 1 105 ? -22.719 -22.594 -13.891 1 96.56 105 ILE A CA 1
ATOM 801 C C . ILE A 1 105 ? -23.969 -23.172 -14.578 1 96.56 105 ILE A C 1
ATOM 803 O O . ILE A 1 105 ? -24.453 -22.594 -15.555 1 96.56 105 ILE A O 1
ATOM 807 N N . GLU A 1 106 ? -24.516 -24.234 -14.07 1 95.75 106 GLU A N 1
ATOM 808 C CA . GLU A 1 106 ? -25.703 -24.844 -14.648 1 95.75 106 GLU A CA 1
ATOM 809 C C . GLU A 1 106 ? -26.891 -23.906 -14.609 1 95.75 106 GLU A C 1
ATOM 811 O O . GLU A 1 106 ? -27.688 -23.859 -15.547 1 95.75 106 GLU A O 1
ATOM 816 N N . SER A 1 107 ? -26.984 -23.172 -13.5 1 95.25 107 SER A N 1
ATOM 817 C CA . SER A 1 107 ? -28.062 -22.203 -13.398 1 95.25 107 SER A CA 1
ATOM 818 C C . SER A 1 107 ? -27.922 -21.109 -14.461 1 95.25 107 SER A C 1
ATOM 820 O O . SER A 1 107 ? -28.922 -20.688 -15.047 1 95.25 107 SER A O 1
ATOM 822 N N . GLN A 1 108 ? -26.719 -20.688 -14.656 1 95.19 108 GLN A N 1
ATOM 823 C CA . GLN A 1 108 ? -26.469 -19.656 -15.664 1 95.19 108 GLN A CA 1
ATOM 824 C C . GLN A 1 108 ? -26.75 -20.188 -17.062 1 95.19 108 GLN A C 1
ATOM 826 O O . GLN A 1 108 ? -27.281 -19.453 -17.922 1 95.19 108 GLN A O 1
ATOM 831 N N . LEU A 1 109 ? -26.453 -21.391 -17.328 1 94.94 109 LEU A N 1
ATOM 832 C CA . LEU A 1 109 ? -26.719 -22.016 -18.625 1 94.94 109 LEU A CA 1
ATOM 833 C C . LEU A 1 109 ? -28.219 -22.156 -18.859 1 94.94 109 LEU A C 1
ATOM 835 O O . LEU A 1 109 ? -28.703 -21.922 -19.969 1 94.94 109 LEU A O 1
ATOM 839 N N . ALA A 1 110 ? -28.891 -22.531 -17.859 1 95 110 ALA A N 1
ATOM 840 C CA . ALA A 1 110 ? -30.344 -22.688 -17.953 1 95 110 ALA A CA 1
ATOM 841 C C . ALA A 1 110 ? -31 -21.359 -18.312 1 95 110 ALA A C 1
ATOM 843 O O . ALA A 1 110 ? -31.922 -21.328 -19.125 1 95 110 ALA A O 1
ATOM 844 N N . GLU A 1 111 ? -30.5 -20.375 -17.672 1 95.06 111 GLU A N 1
ATOM 845 C CA . GLU A 1 111 ? -31.047 -19.047 -17.922 1 95.06 111 GLU A CA 1
ATOM 846 C C . GLU A 1 111 ? -30.859 -18.656 -19.391 1 95.06 111 GLU A C 1
ATOM 848 O O . GLU A 1 111 ? -31.656 -17.891 -19.938 1 95.06 111 GLU A O 1
ATOM 853 N N . ARG A 1 112 ? -29.875 -19.234 -20.031 1 92.62 112 ARG A N 1
ATOM 854 C CA . ARG A 1 112 ? -29.578 -18.891 -21.406 1 92.62 112 ARG A CA 1
ATOM 855 C C . ARG A 1 112 ? -30.109 -19.953 -22.375 1 92.62 112 ARG A C 1
ATOM 857 O O . ARG A 1 112 ? -29.875 -19.875 -23.578 1 92.62 112 ARG A O 1
ATOM 864 N N . GLY A 1 113 ? -30.781 -20.953 -21.891 1 92.81 113 GLY A N 1
ATOM 865 C CA . GLY A 1 113 ? -31.328 -22.016 -22.703 1 92.81 113 GLY A CA 1
ATOM 866 C C . GLY A 1 113 ? -30.281 -22.953 -23.25 1 92.81 113 GLY A C 1
ATOM 867 O O . GLY A 1 113 ? -30.453 -23.516 -24.344 1 92.81 113 GLY A O 1
ATOM 868 N N . LEU A 1 114 ? -29.172 -23.109 -22.516 1 92.88 114 LEU A N 1
ATOM 869 C CA . LEU A 1 114 ? -28.047 -23.891 -23.016 1 92.88 114 LEU A CA 1
ATOM 870 C C . LEU A 1 114 ? -27.781 -25.094 -22.125 1 92.88 114 LEU A C 1
ATOM 872 O O . LEU A 1 114 ? -26.688 -25.656 -22.125 1 92.88 114 LEU A O 1
ATOM 876 N N . SER A 1 115 ? -28.766 -25.516 -21.375 1 89.88 115 SER A N 1
ATOM 877 C CA . SER A 1 115 ? -28.594 -26.594 -20.391 1 89.88 115 SER A CA 1
ATOM 878 C C . SER A 1 115 ? -28.203 -27.891 -21.062 1 89.88 115 SER A C 1
ATOM 880 O O . SER A 1 115 ? -27.484 -28.719 -20.469 1 89.88 115 SER A O 1
ATOM 882 N N . ASP A 1 116 ? -28.594 -28.062 -22.266 1 90.62 116 ASP A N 1
ATOM 883 C CA . ASP A 1 116 ? -28.344 -29.328 -22.953 1 90.62 116 ASP A CA 1
ATOM 884 C C . ASP A 1 116 ? -27.109 -29.25 -23.828 1 90.62 116 ASP A C 1
ATOM 886 O O . ASP A 1 116 ? -26.719 -30.25 -24.453 1 90.62 116 ASP A O 1
ATOM 890 N N . LYS A 1 117 ? -26.484 -28.188 -23.719 1 91.62 117 LYS A N 1
ATOM 891 C CA . LYS A 1 117 ? -25.375 -28 -24.656 1 91.62 117 LYS A CA 1
ATOM 892 C C . LYS A 1 117 ? -24.031 -28.297 -23.984 1 91.62 117 LYS A C 1
ATOM 894 O O . LYS A 1 117 ? -23.062 -28.641 -24.672 1 91.62 117 LYS A O 1
ATOM 899 N N . LEU A 1 118 ? -24 -28.125 -22.703 1 94.69 118 LEU A N 1
ATOM 900 C CA . LEU A 1 118 ? -22.781 -28.375 -21.953 1 94.69 118 LEU A CA 1
ATOM 901 C C . LEU A 1 118 ? -23.062 -29.219 -20.719 1 94.69 118 LEU A C 1
ATOM 903 O O . LEU A 1 118 ? -24.016 -28.953 -19.984 1 94.69 118 LEU A O 1
ATOM 907 N N . LYS A 1 119 ? -22.234 -30.203 -20.547 1 95.94 119 LYS A N 1
ATOM 908 C CA . LYS A 1 119 ? -22.297 -31.031 -19.359 1 95.94 119 LYS A CA 1
ATOM 909 C C . LYS A 1 119 ? -21.203 -30.641 -18.359 1 95.94 119 LYS A C 1
ATOM 911 O O . LYS A 1 119 ? -20.016 -30.703 -18.688 1 95.94 119 LYS A O 1
ATOM 916 N N . VAL A 1 120 ? -21.594 -30.266 -17.125 1 97.5 120 VAL A N 1
ATOM 917 C CA . VAL A 1 120 ? -20.656 -29.812 -16.109 1 97.5 120 VAL A CA 1
ATOM 918 C C . VAL A 1 120 ? -20.469 -30.906 -15.055 1 97.5 120 VAL A C 1
ATOM 920 O O . VAL A 1 120 ? -21.438 -31.562 -14.656 1 97.5 120 VAL A O 1
ATOM 923 N N . ALA A 1 121 ? -19.25 -31.141 -14.648 1 98 121 ALA A N 1
ATOM 924 C CA . ALA A 1 121 ? -18.953 -32.125 -13.602 1 98 121 ALA A CA 1
ATOM 925 C C . ALA A 1 121 ? -18.188 -31.453 -12.445 1 98 121 ALA A C 1
ATOM 927 O O . ALA A 1 121 ? -17.484 -30.469 -12.648 1 98 121 ALA A O 1
ATOM 928 N N . ALA A 1 122 ? -18.359 -32 -11.266 1 97.62 122 ALA A N 1
ATOM 929 C CA . ALA A 1 122 ? -17.625 -31.578 -10.07 1 97.62 122 ALA A CA 1
ATOM 930 C C . ALA A 1 122 ? -16.859 -32.75 -9.461 1 97.62 122 ALA A C 1
ATOM 932 O O . ALA A 1 122 ? -17.391 -33.875 -9.367 1 97.62 122 ALA A O 1
ATOM 933 N N . VAL A 1 123 ? -15.625 -32.531 -9.195 1 97.44 123 VAL A N 1
ATOM 934 C CA . VAL A 1 123 ? -14.797 -33.469 -8.477 1 97.44 123 VAL A CA 1
ATOM 935 C C . VAL A 1 123 ? -14.547 -32.969 -7.055 1 97.44 123 VAL A C 1
ATOM 937 O O . VAL A 1 123 ? -14.109 -31.844 -6.855 1 97.44 123 VAL A O 1
ATOM 940 N N . HIS A 1 124 ? -14.867 -33.688 -6.055 1 94.06 124 HIS A N 1
ATOM 941 C CA . HIS A 1 124 ? -14.547 -33.344 -4.676 1 94.06 124 HIS A CA 1
ATOM 942 C C . HIS A 1 124 ? -14.125 -34.562 -3.873 1 94.06 124 HIS A C 1
ATOM 944 O O . HIS A 1 124 ? -13.891 -35.625 -4.441 1 94.06 124 HIS A O 1
ATOM 950 N N . GLY A 1 125 ? -13.844 -34.375 -2.619 1 94.88 125 GLY A N 1
ATOM 951 C CA . GLY A 1 125 ? -13.32 -35.406 -1.761 1 94.88 125 GLY A CA 1
ATOM 952 C C . GLY A 1 125 ? -11.953 -35.094 -1.185 1 94.88 125 GLY A C 1
ATOM 953 O O . GLY A 1 125 ? -11.414 -35.875 -0.39 1 94.88 125 GLY A O 1
ATOM 954 N N . ASP A 1 126 ? -11.43 -33.969 -1.542 1 96.25 126 ASP A N 1
ATOM 955 C CA . ASP A 1 126 ? -10.133 -33.531 -1.046 1 96.25 126 ASP A CA 1
ATOM 956 C C . ASP A 1 126 ? -10.242 -32.969 0.37 1 96.25 126 ASP A C 1
ATOM 958 O O . ASP A 1 126 ? -9.25 -32.906 1.097 1 96.25 126 ASP A O 1
ATOM 962 N N . ASP A 1 127 ? -11.414 -32.5 0.763 1 94.69 127 ASP A N 1
ATOM 963 C CA . ASP A 1 127 ? -11.633 -31.891 2.08 1 94.69 127 ASP A CA 1
ATOM 964 C C . ASP A 1 127 ? -11.75 -32.969 3.152 1 94.69 127 ASP A C 1
ATOM 966 O O . ASP A 1 127 ? -12.711 -33.75 3.154 1 94.69 127 ASP A O 1
ATOM 970 N N . ILE A 1 128 ? -10.859 -33 4.09 1 94.94 128 ILE A N 1
ATOM 971 C CA . ILE A 1 128 ? -10.883 -34.062 5.09 1 94.94 128 ILE A CA 1
ATOM 972 C C . ILE A 1 128 ? -11.031 -33.438 6.484 1 94.94 128 ILE A C 1
ATOM 974 O O . ILE A 1 128 ? -10.633 -34.062 7.477 1 94.94 128 ILE A O 1
ATOM 978 N N . MET A 1 129 ? -11.438 -32.281 6.547 1 92.56 129 MET A N 1
ATOM 979 C CA . MET A 1 129 ? -11.633 -31.578 7.816 1 92.56 129 MET A CA 1
ATOM 980 C C . MET A 1 129 ? -12.516 -32.406 8.758 1 92.56 129 MET A C 1
ATOM 982 O O . MET A 1 129 ? -12.227 -32.5 9.953 1 92.56 129 MET A O 1
ATOM 986 N N . GLY A 1 130 ? -13.594 -32.938 8.289 1 92.38 130 GLY A N 1
ATOM 987 C CA . GLY A 1 130 ? -14.539 -33.688 9.094 1 92.38 130 GLY A CA 1
ATOM 988 C C . GLY A 1 130 ? -13.969 -35 9.609 1 92.38 130 GLY A C 1
ATOM 989 O O . GLY A 1 130 ? -14.484 -35.562 10.57 1 92.38 130 GLY A O 1
ATOM 990 N N . GLN A 1 131 ? -12.922 -35.406 9 1 93.81 131 GLN A N 1
ATOM 991 C CA . GLN A 1 131 ? -12.328 -36.688 9.359 1 93.81 131 GLN A CA 1
ATOM 992 C C . GLN A 1 131 ? -11.047 -36.5 10.164 1 93.81 131 GLN A C 1
ATOM 994 O O . GLN A 1 131 ? -10.383 -37.469 10.531 1 93.81 131 GLN A O 1
ATOM 999 N N . LYS A 1 132 ? -10.664 -35.344 10.438 1 94.38 132 LYS A N 1
ATOM 1000 C CA . LYS A 1 132 ? -9.375 -35 11.031 1 94.38 132 LYS A CA 1
ATOM 1001 C C . LYS A 1 132 ? -9.117 -35.844 12.297 1 94.38 132 LYS A C 1
ATOM 1003 O O . LYS A 1 132 ? -8.086 -36.5 12.414 1 94.38 132 LYS A O 1
ATOM 1008 N N . GLU A 1 133 ? -10.086 -35.875 13.234 1 94.38 133 GLU A N 1
ATOM 1009 C CA . GLU A 1 133 ? -9.922 -36.531 14.523 1 94.38 133 GLU A CA 1
ATOM 1010 C C . GLU A 1 133 ? -9.75 -38.062 14.344 1 94.38 133 GLU A C 1
ATOM 1012 O O . GLU A 1 133 ? -8.875 -38.656 14.977 1 94.38 133 GLU A O 1
ATOM 1017 N N . THR A 1 134 ? -10.578 -38.594 13.555 1 95.38 134 THR A N 1
ATOM 1018 C CA . THR A 1 134 ? -10.516 -40.031 13.297 1 95.38 134 THR A CA 1
ATOM 1019 C C . THR A 1 134 ? -9.18 -40.406 12.672 1 95.38 134 THR A C 1
ATOM 1021 O O . THR A 1 134 ? -8.547 -41.375 13.078 1 95.38 134 THR A O 1
ATOM 1024 N N . LEU A 1 135 ? -8.758 -39.656 11.711 1 95.81 135 LEU A N 1
ATOM 1025 C CA . LEU A 1 135 ? -7.508 -39.938 11.008 1 95.81 135 LEU A CA 1
ATOM 1026 C C . LEU A 1 135 ? -6.316 -39.812 11.953 1 95.81 135 LEU A C 1
ATOM 1028 O O . LEU A 1 135 ? -5.363 -40.594 11.859 1 95.81 135 LEU A O 1
ATOM 1032 N N . LEU A 1 136 ? -6.375 -38.844 12.852 1 94.19 136 LEU A N 1
ATOM 1033 C CA . LEU A 1 136 ? -5.316 -38.688 13.844 1 94.19 136 LEU A CA 1
ATOM 1034 C C . LEU A 1 136 ? -5.273 -39.875 14.781 1 94.19 136 LEU A C 1
ATOM 1036 O O . LEU A 1 136 ? -4.195 -40.438 15.062 1 94.19 136 LEU A O 1
ATOM 1040 N N . LYS A 1 137 ? -6.391 -40.25 15.242 1 94.25 137 LYS A N 1
ATOM 1041 C CA . LYS A 1 137 ? -6.492 -41.375 16.172 1 94.25 137 LYS A CA 1
ATOM 1042 C C . LYS A 1 137 ? -5.973 -42.656 15.531 1 94.25 137 LYS A C 1
ATOM 1044 O O . LYS A 1 137 ? -5.363 -43.5 16.203 1 94.25 137 LYS A O 1
ATOM 1049 N N . GLU A 1 138 ? -6.195 -42.844 14.312 1 95.44 138 GLU A N 1
ATOM 1050 C CA . GLU A 1 138 ? -5.816 -44.062 13.594 1 95.44 138 GLU A CA 1
ATOM 1051 C C . GLU A 1 138 ? -4.375 -43.969 13.102 1 95.44 138 GLU A C 1
ATOM 1053 O O . GLU A 1 138 ? -3.873 -44.906 12.484 1 95.44 138 GLU A O 1
ATOM 1058 N N . GLY A 1 139 ? -3.73 -42.875 13.266 1 92.38 139 GLY A N 1
ATOM 1059 C CA . GLY A 1 139 ? -2.346 -42.719 12.852 1 92.38 139 GLY A CA 1
ATOM 1060 C C . GLY A 1 139 ? -2.186 -42.625 11.344 1 92.38 139 GLY A C 1
ATOM 1061 O O . GLY A 1 139 ? -1.233 -43.188 10.781 1 92.38 139 GLY A O 1
ATOM 1062 N N . ARG A 1 140 ? -3.094 -41.969 10.766 1 93.25 140 ARG A N 1
ATOM 1063 C CA . ARG A 1 140 ? -3.121 -41.938 9.305 1 93.25 140 ARG A CA 1
ATOM 1064 C C . ARG A 1 140 ? -2.494 -40.656 8.766 1 93.25 140 ARG A C 1
ATOM 1066 O O . ARG A 1 140 ? -2.578 -40.375 7.57 1 93.25 140 ARG A O 1
ATOM 1073 N N . PHE A 1 141 ? -1.93 -39.844 9.664 1 92 141 PHE A N 1
ATOM 1074 C CA . PHE A 1 141 ? -1.142 -38.688 9.281 1 92 141 PHE A CA 1
ATOM 1075 C C . PHE A 1 141 ? 0.342 -38.938 9.531 1 92 141 PHE A C 1
ATOM 1077 O O . PHE A 1 141 ? 0.708 -39.656 10.445 1 92 141 PHE A O 1
ATOM 1084 N N . HIS A 1 142 ? 1.135 -38.281 8.688 1 86 142 HIS A N 1
ATOM 1085 C CA . HIS A 1 142 ? 2.586 -38.25 8.828 1 86 142 HIS A CA 1
ATOM 1086 C C . HIS A 1 142 ? 3.145 -36.844 8.586 1 86 142 HIS A C 1
ATOM 1088 O O . HIS A 1 142 ? 2.547 -36.062 7.855 1 86 142 HIS A O 1
ATOM 1094 N N . ASN A 1 143 ? 4.266 -36.531 9.281 1 82.25 143 ASN A N 1
ATOM 1095 C CA . ASN A 1 143 ? 4.918 -35.25 9.055 1 82.25 143 ASN A CA 1
ATOM 1096 C C . ASN A 1 143 ? 5.406 -35.125 7.617 1 82.25 143 ASN A C 1
ATOM 1098 O O . ASN A 1 143 ? 5.875 -36.094 7.02 1 82.25 143 ASN A O 1
ATOM 1102 N N . PHE A 1 144 ? 5.234 -33.938 7.129 1 79.69 144 PHE A N 1
ATOM 1103 C CA . PHE A 1 144 ? 5.707 -33.625 5.785 1 79.69 144 PHE A CA 1
ATOM 1104 C C . PHE A 1 144 ? 7.184 -33.25 5.805 1 79.69 144 PHE A C 1
ATOM 1106 O O . PHE A 1 144 ? 7.574 -32.281 6.461 1 79.69 144 PHE A O 1
ATOM 1113 N N . ASP A 1 145 ? 7.996 -34 5.227 1 69.31 145 ASP A N 1
ATOM 1114 C CA . ASP A 1 145 ? 9.43 -33.75 5.109 1 69.31 145 ASP A CA 1
ATOM 1115 C C . ASP A 1 145 ? 9.875 -33.781 3.65 1 69.31 145 ASP A C 1
ATOM 1117 O O . ASP A 1 145 ? 10.32 -34.844 3.16 1 69.31 145 ASP A O 1
ATOM 1121 N N . PRO A 1 146 ? 9.625 -32.688 2.953 1 62.34 146 PRO A N 1
ATOM 1122 C CA . PRO A 1 146 ? 9.891 -32.75 1.515 1 62.34 146 PRO A CA 1
ATOM 1123 C C . PRO A 1 146 ? 11.352 -33.062 1.197 1 62.34 146 PRO A C 1
ATOM 1125 O O . PRO A 1 146 ? 11.648 -33.625 0.131 1 62.34 146 PRO A O 1
ATOM 1128 N N . VAL A 1 147 ? 12.266 -32.469 1.942 1 60.12 147 VAL A N 1
ATOM 1129 C CA . VAL A 1 147 ? 13.68 -32.812 1.801 1 60.12 147 VAL A CA 1
ATOM 1130 C C . VAL A 1 147 ? 14.266 -33.188 3.162 1 60.12 147 VAL A C 1
ATOM 1132 O O . VAL A 1 147 ? 13.797 -32.688 4.195 1 60.12 147 VAL A O 1
ATOM 1135 N N . ALA A 1 148 ? 15.039 -34.156 3.148 1 50.69 148 ALA A N 1
ATOM 1136 C CA . ALA A 1 148 ? 15.641 -34.625 4.402 1 50.69 148 ALA A CA 1
ATOM 1137 C C . ALA A 1 148 ? 16 -33.438 5.297 1 50.69 148 ALA A C 1
ATOM 1139 O O . ALA A 1 148 ? 16.688 -32.5 4.863 1 50.69 148 ALA A O 1
ATOM 1140 N N . GLY A 1 149 ? 15.297 -33.312 6.43 1 48.56 149 GLY A N 1
ATOM 1141 C CA . GLY A 1 149 ? 15.656 -32.312 7.441 1 48.56 149 GLY A CA 1
ATOM 1142 C C . GLY A 1 149 ? 14.633 -31.203 7.578 1 48.56 149 GLY A C 1
ATOM 1143 O O . GLY A 1 149 ? 14.711 -30.391 8.5 1 48.56 149 GLY A O 1
ATOM 1144 N N . SER A 1 150 ? 13.703 -31.156 6.633 1 56.59 150 SER A N 1
ATOM 1145 C CA . SER A 1 150 ? 12.75 -30.062 6.742 1 56.59 150 SER A CA 1
ATOM 1146 C C . SER A 1 150 ? 11.383 -30.562 7.199 1 56.59 150 SER A C 1
ATOM 1148 O O . SER A 1 150 ? 10.539 -30.922 6.375 1 56.59 150 SER A O 1
ATOM 1150 N N . VAL A 1 151 ? 11.273 -30.641 8.477 1 58.69 151 VAL A N 1
ATOM 1151 C CA . VAL A 1 151 ? 9.992 -31.125 8.992 1 58.69 151 VAL A CA 1
ATOM 1152 C C . VAL A 1 151 ? 9.07 -29.938 9.281 1 58.69 151 VAL A C 1
ATOM 1154 O O . VAL A 1 151 ? 9.445 -29.016 9.992 1 58.69 151 VAL A O 1
ATOM 1157 N N . GLU A 1 152 ? 8.047 -29.922 8.477 1 68.81 152 GLU A N 1
ATOM 1158 C CA . GLU A 1 152 ? 6.992 -28.953 8.766 1 68.81 152 GLU A CA 1
ATOM 1159 C C . GLU A 1 152 ? 6.09 -29.438 9.891 1 68.81 152 GLU A C 1
ATOM 1161 O O . GLU A 1 152 ? 6.016 -30.641 10.156 1 68.81 152 GLU A O 1
ATOM 1166 N N . GLU A 1 153 ? 5.504 -28.5 10.547 1 70.25 153 GLU A N 1
ATOM 1167 C CA . GLU A 1 153 ? 4.566 -28.844 11.609 1 70.25 153 GLU A CA 1
ATOM 1168 C C . GLU A 1 153 ? 3.428 -29.719 11.086 1 70.25 153 GLU A C 1
ATOM 1170 O O . GLU A 1 153 ? 2.908 -29.484 9.992 1 70.25 153 GLU A O 1
ATOM 1175 N N . GLY A 1 154 ? 3.15 -30.766 11.672 1 79.19 154 GLY A N 1
ATOM 1176 C CA . GLY A 1 154 ? 2.08 -31.672 11.289 1 79.19 154 GLY A CA 1
ATOM 1177 C C . GLY A 1 154 ? 0.714 -31.219 11.773 1 79.19 154 GLY A C 1
ATOM 1178 O O . GLY A 1 154 ? 0.512 -30.047 12.062 1 79.19 154 GLY A O 1
ATOM 1179 N N . ILE A 1 155 ? -0.214 -32.062 11.633 1 89.44 155 ILE A N 1
ATOM 1180 C CA . ILE A 1 155 ? -1.593 -31.828 12.047 1 89.44 155 ILE A CA 1
ATOM 1181 C C . ILE A 1 155 ? -1.749 -32.156 13.523 1 89.44 155 ILE A C 1
ATOM 1183 O O . ILE A 1 155 ? -1.292 -33.219 13.984 1 89.44 155 ILE A O 1
ATOM 1187 N N . HIS A 1 156 ? -2.342 -31.219 14.242 1 89.25 156 HIS A N 1
ATOM 1188 C CA . HIS A 1 156 ? -2.521 -31.406 15.68 1 89.25 156 HIS A CA 1
ATOM 1189 C C . HIS A 1 156 ? -4 -31.438 16.047 1 89.25 156 HIS A C 1
ATOM 1191 O O . HIS A 1 156 ? -4.801 -30.672 15.492 1 89.25 156 HIS A O 1
ATOM 1197 N N . GLU A 1 157 ? -4.219 -32.156 17.062 1 87.44 157 GLU A N 1
ATOM 1198 C CA . GLU A 1 157 ? -5.602 -32.375 17.484 1 87.44 157 GLU A CA 1
ATOM 1199 C C . GLU A 1 157 ? -6.184 -31.078 18.078 1 87.44 157 GLU A C 1
ATOM 1201 O O . GLU A 1 157 ? -7.34 -30.734 17.812 1 87.44 157 GLU A O 1
ATOM 1206 N N . SER A 1 158 ? -5.441 -30.422 18.797 1 88.69 158 SER A N 1
ATOM 1207 C CA . SER A 1 158 ? -5.926 -29.266 19.547 1 88.69 158 SER A CA 1
ATOM 1208 C C . SER A 1 158 ? -6.047 -28.031 18.672 1 88.69 158 SER A C 1
ATOM 1210 O O . SER A 1 158 ? -6.672 -27.047 19.047 1 88.69 158 SER A O 1
ATOM 1212 N N . THR A 1 159 ? -5.555 -28.156 17.5 1 90.12 159 THR A N 1
ATOM 1213 C CA . THR A 1 159 ? -5.523 -26.984 16.641 1 90.12 159 THR A CA 1
ATOM 1214 C C . THR A 1 159 ? -6.797 -26.891 15.805 1 90.12 159 THR A C 1
ATOM 1216 O O . THR A 1 159 ? -7.242 -27.891 15.227 1 90.12 159 THR A O 1
ATOM 1219 N N . GLU A 1 160 ? -7.367 -25.719 15.836 1 89.81 160 GLU A N 1
ATOM 1220 C CA . GLU A 1 160 ? -8.5 -25.453 14.953 1 89.81 160 GLU A CA 1
ATOM 1221 C C . GLU A 1 160 ? -8.031 -24.938 13.594 1 89.81 160 GLU A C 1
ATOM 1223 O O . GLU A 1 160 ? -7.391 -23.891 13.508 1 89.81 160 GLU A O 1
ATOM 1228 N N . TYR A 1 161 ? -8.406 -25.75 12.578 1 92.19 161 TYR A N 1
ATOM 1229 C CA . TYR A 1 161 ? -8.016 -25.359 11.227 1 92.19 161 TYR A CA 1
ATOM 1230 C C . TYR A 1 161 ? -9.195 -24.75 10.469 1 92.19 161 TYR A C 1
ATOM 1232 O O . TYR A 1 161 ? -10.352 -25.062 10.758 1 92.19 161 TYR A O 1
ATOM 1240 N N . LEU A 1 162 ? -8.891 -23.828 9.586 1 91.12 162 LEU A N 1
ATOM 1241 C CA . LEU A 1 162 ? -9.891 -23.266 8.68 1 91.12 162 LEU A CA 1
ATOM 1242 C C . LEU A 1 162 ? -10.164 -24.219 7.52 1 91.12 162 LEU A C 1
ATOM 1244 O O . LEU A 1 162 ? -11.297 -24.297 7.027 1 91.12 162 LEU A O 1
ATOM 1248 N N . SER A 1 163 ? -9.156 -24.906 7.078 1 92.81 163 SER A N 1
ATOM 1249 C CA . SER A 1 163 ? -9.258 -25.875 5.992 1 92.81 163 SER A CA 1
ATOM 1250 C C . SER A 1 163 ? -8.211 -26.969 6.129 1 92.81 163 SER A C 1
ATOM 1252 O O . SER A 1 163 ? -7.152 -26.75 6.723 1 92.81 163 SER A O 1
ATOM 1254 N N . LEU A 1 164 ? -8.477 -28.062 5.691 1 94 164 LEU A N 1
ATOM 1255 C CA . LEU A 1 164 ? -7.617 -29.234 5.605 1 94 164 LEU A CA 1
ATOM 1256 C C . LEU A 1 164 ? -7.93 -30.047 4.352 1 94 164 LEU A C 1
ATOM 1258 O O . LEU A 1 164 ? -8.945 -30.75 4.301 1 94 164 LEU A O 1
ATOM 1262 N N . ASN A 1 165 ? -7.047 -29.953 3.34 1 95.5 165 ASN A N 1
ATOM 1263 C CA . ASN A 1 165 ? -7.348 -30.531 2.033 1 95.5 165 ASN A CA 1
ATOM 1264 C C . ASN A 1 165 ? -6.176 -31.344 1.493 1 95.5 165 ASN A C 1
ATOM 1266 O O . ASN A 1 165 ? -5.027 -30.906 1.562 1 95.5 165 ASN A O 1
ATOM 1270 N N . ALA A 1 166 ? -6.488 -32.469 0.998 1 96.06 166 ALA A N 1
ATOM 1271 C CA . ALA A 1 166 ? -5.488 -33.344 0.357 1 96.06 166 ALA A CA 1
ATOM 1272 C C . ALA A 1 166 ? -5.352 -33 -1.125 1 96.06 166 ALA A C 1
ATOM 1274 O O . ALA A 1 166 ? -6.32 -32.594 -1.769 1 96.06 166 ALA A O 1
ATOM 1275 N N . TYR A 1 167 ? -4.195 -33.156 -1.63 1 96.31 167 TYR A N 1
ATOM 1276 C CA . TYR A 1 167 ? -3.969 -33 -3.061 1 96.31 167 TYR A CA 1
ATOM 1277 C C . TYR A 1 167 ? -4.348 -34.281 -3.824 1 96.31 167 TYR A C 1
ATOM 1279 O O . TYR A 1 167 ? -3.578 -35.219 -3.867 1 96.31 167 TYR A O 1
ATOM 1287 N N . LEU A 1 168 ? -5.453 -34.156 -4.543 1 97.19 168 LEU A N 1
ATOM 1288 C CA . LEU A 1 168 ? -5.891 -35.281 -5.344 1 97.19 168 LEU A CA 1
ATOM 1289 C C . LEU A 1 168 ? -5.113 -35.375 -6.652 1 97.19 168 LEU A C 1
ATOM 1291 O O . LEU A 1 168 ? -4.453 -34.406 -7.043 1 97.19 168 LEU A O 1
ATOM 1295 N N . GLY A 1 169 ? -5.168 -36.531 -7.281 1 96.88 169 GLY A N 1
ATOM 1296 C CA . GLY A 1 169 ? -4.551 -36.719 -8.586 1 96.88 169 GLY A CA 1
ATOM 1297 C C . GLY A 1 169 ? -5.516 -36.531 -9.734 1 96.88 169 GLY A C 1
ATOM 1298 O O . GLY A 1 169 ? -6.531 -35.844 -9.594 1 96.88 169 GLY A O 1
ATOM 1299 N N . ALA A 1 170 ? -5.16 -37.094 -10.859 1 97.81 170 ALA A N 1
ATOM 1300 C CA . ALA A 1 170 ? -5.828 -36.812 -12.125 1 97.81 170 ALA A CA 1
ATOM 1301 C C . ALA A 1 170 ? -6.945 -37.812 -12.398 1 97.81 170 ALA A C 1
ATOM 1303 O O . ALA A 1 170 ? -7.805 -37.562 -13.25 1 97.81 170 ALA A O 1
ATOM 1304 N N . GLN A 1 171 ? -6.98 -38.906 -11.703 1 95.94 171 GLN A N 1
ATOM 1305 C CA . GLN A 1 171 ? -7.887 -40 -12.039 1 95.94 171 GLN A CA 1
ATOM 1306 C C . GLN A 1 171 ? -9.344 -39.531 -11.977 1 95.94 171 GLN A C 1
ATOM 1308 O O . GLN A 1 171 ? -10.125 -39.812 -12.883 1 95.94 171 GLN A O 1
ATOM 1313 N N . PRO A 1 172 ? -9.75 -38.812 -10.898 1 97.06 172 PRO A N 1
ATOM 1314 C CA . PRO A 1 172 ? -11.148 -38.375 -10.875 1 97.06 172 PRO A CA 1
ATOM 1315 C C . PRO A 1 172 ? -11.5 -37.469 -12.055 1 97.06 172 PRO A C 1
ATOM 1317 O O . PRO A 1 172 ? -12.641 -37.469 -12.531 1 97.06 172 PRO A O 1
ATOM 1320 N N . ILE A 1 173 ? -10.602 -36.688 -12.531 1 98.38 173 ILE A N 1
ATOM 1321 C CA . ILE A 1 173 ? -10.828 -35.812 -13.672 1 98.38 173 ILE A CA 1
ATOM 1322 C C . ILE A 1 173 ? -11.039 -36.656 -14.93 1 98.38 173 ILE A C 1
ATOM 1324 O O . ILE A 1 173 ? -11.953 -36.406 -15.711 1 98.38 173 ILE A O 1
ATOM 1328 N N . ALA A 1 174 ? -10.203 -37.656 -15.141 1 97.62 174 ALA A N 1
ATOM 1329 C CA . ALA A 1 174 ? -10.336 -38.531 -16.297 1 97.62 174 ALA A CA 1
ATOM 1330 C C . ALA A 1 174 ? -11.695 -39.25 -16.297 1 97.62 174 ALA A C 1
ATOM 1332 O O . ALA A 1 174 ? -12.32 -39.375 -17.344 1 97.62 174 ALA A O 1
ATOM 1333 N N . VAL A 1 175 ? -12.133 -39.656 -15.094 1 96.44 175 VAL A N 1
ATOM 1334 C CA . VAL A 1 175 ? -13.422 -40.312 -14.953 1 96.44 175 VAL A CA 1
ATOM 1335 C C . VAL A 1 175 ? -14.547 -39.375 -15.328 1 96.44 175 VAL A C 1
ATOM 1337 O O . VAL A 1 175 ? -15.5 -39.75 -16.016 1 96.44 175 VAL A O 1
ATOM 1340 N N . ALA A 1 176 ? -14.453 -38.125 -14.891 1 97.62 176 ALA A N 1
ATOM 1341 C CA . ALA A 1 176 ? -15.461 -37.125 -15.242 1 97.62 176 ALA A CA 1
ATOM 1342 C C . ALA A 1 176 ? -15.555 -36.938 -16.75 1 97.62 176 ALA A C 1
ATOM 1344 O O . ALA A 1 176 ? -16.656 -36.875 -17.312 1 97.62 176 ALA A O 1
ATOM 1345 N N . LEU A 1 177 ? -14.43 -36.844 -17.422 1 97.88 177 LEU A N 1
ATOM 1346 C CA . LEU A 1 177 ? -14.375 -36.688 -18.875 1 97.88 177 LEU A CA 1
ATOM 1347 C C . LEU A 1 177 ? -14.922 -37.906 -19.594 1 97.88 177 LEU A C 1
ATOM 1349 O O . LEU A 1 177 ? -15.609 -37.781 -20.609 1 97.88 177 LEU A O 1
ATOM 1353 N N . GLU A 1 178 ? -14.617 -39.062 -19.062 1 96.19 178 GLU A N 1
ATOM 1354 C CA . GLU A 1 178 ? -15.133 -40.281 -19.625 1 96.19 178 GLU A CA 1
ATOM 1355 C C . GLU A 1 178 ? -16.656 -40.344 -19.578 1 96.19 178 GLU A C 1
ATOM 1357 O O . GLU A 1 178 ? -17.297 -40.906 -20.469 1 96.19 178 GLU A O 1
ATOM 1362 N N . GLN A 1 179 ? -17.156 -39.688 -18.609 1 95.12 179 GLN A N 1
ATOM 1363 C CA . GLN A 1 179 ? -18.609 -39.656 -18.438 1 95.12 179 GLN A CA 1
ATOM 1364 C C . GLN A 1 179 ? -19.234 -38.562 -19.297 1 95.12 179 GLN A C 1
ATOM 1366 O O . GLN A 1 179 ? -20.422 -38.25 -19.172 1 95.12 179 GLN A O 1
ATOM 1371 N N . GLY A 1 180 ? -18.438 -37.875 -20.078 1 95.31 180 GLY A N 1
ATOM 1372 C CA . GLY A 1 180 ? -18.953 -36.938 -21.078 1 95.31 180 GLY A CA 1
ATOM 1373 C C . GLY A 1 180 ? -18.922 -35.5 -20.625 1 95.31 180 GLY A C 1
ATOM 1374 O O . GLY A 1 180 ? -19.531 -34.625 -21.25 1 95.31 180 GLY A O 1
ATOM 1375 N N . ALA A 1 181 ? -18.266 -35.188 -19.547 1 97.19 181 ALA A N 1
ATOM 1376 C CA . ALA A 1 181 ? -18.219 -33.812 -19.062 1 97.19 181 ALA A CA 1
ATOM 1377 C C . ALA A 1 181 ? -17.516 -32.906 -20.078 1 97.19 181 ALA A C 1
ATOM 1379 O O . ALA A 1 181 ? -16.5 -33.312 -20.672 1 97.19 181 ALA A O 1
ATOM 1380 N N . ASP A 1 182 ? -18.062 -31.688 -20.281 1 97.75 182 ASP A N 1
ATOM 1381 C CA . ASP A 1 182 ? -17.438 -30.641 -21.078 1 97.75 182 ASP A CA 1
ATOM 1382 C C . ASP A 1 182 ? -16.641 -29.688 -20.203 1 97.75 182 ASP A C 1
ATOM 1384 O O . ASP A 1 182 ? -15.664 -29.094 -20.641 1 97.75 182 ASP A O 1
ATOM 1388 N N . ILE A 1 183 ? -17.156 -29.531 -19.016 1 98.31 183 ILE A N 1
ATOM 1389 C CA . ILE A 1 183 ? -16.5 -28.703 -18 1 98.31 183 ILE A CA 1
ATOM 1390 C C . ILE A 1 183 ? -16.297 -29.531 -16.734 1 98.31 183 ILE A C 1
ATOM 1392 O O . ILE A 1 183 ? -17.234 -30.125 -16.203 1 98.31 183 ILE A O 1
ATOM 1396 N N . VAL A 1 184 ? -15.086 -29.578 -16.25 1 98.75 184 VAL A N 1
ATOM 1397 C CA . VAL A 1 184 ? -14.789 -30.281 -15.008 1 98.75 184 VAL A CA 1
ATOM 1398 C C . VAL A 1 184 ? -14.289 -29.281 -13.953 1 98.75 184 VAL A C 1
ATOM 1400 O O . VAL A 1 184 ? -13.281 -28.609 -14.156 1 98.75 184 VAL A O 1
ATOM 1403 N N . ILE A 1 185 ? -15.008 -29.188 -12.844 1 98.31 185 ILE A N 1
ATOM 1404 C CA . ILE A 1 185 ? -14.672 -28.344 -11.711 1 98.31 185 ILE A CA 1
ATOM 1405 C C . ILE A 1 185 ? -14.148 -29.188 -10.555 1 98.31 185 ILE A C 1
ATOM 1407 O O . ILE A 1 185 ? -14.836 -30.094 -10.086 1 98.31 185 ILE A O 1
ATOM 1411 N N . THR A 1 186 ? -12.945 -28.875 -10.102 1 98.19 186 THR A N 1
ATOM 1412 C CA . THR A 1 186 ? -12.398 -29.656 -9.008 1 98.19 186 THR A CA 1
ATOM 1413 C C . THR A 1 186 ? -12.156 -28.797 -7.777 1 98.19 186 THR A C 1
ATOM 1415 O O . THR A 1 186 ? -12.203 -27.562 -7.859 1 98.19 186 THR A O 1
ATOM 1418 N N . GLY A 1 187 ? -12.055 -29.438 -6.609 1 96.62 187 GLY A N 1
ATOM 1419 C CA . GLY A 1 187 ? -11.438 -28.812 -5.449 1 96.62 187 GLY A CA 1
ATOM 1420 C C . GLY A 1 187 ? -9.922 -28.844 -5.492 1 96.62 187 GLY A C 1
ATOM 1421 O O . GLY A 1 187 ? -9.32 -28.594 -6.543 1 96.62 187 GLY A O 1
ATOM 1422 N N . ARG A 1 188 ? -9.328 -29.203 -4.363 1 96.94 188 ARG A N 1
ATOM 1423 C CA . ARG A 1 188 ? -7.867 -29.25 -4.293 1 96.94 188 ARG A CA 1
ATOM 1424 C C . ARG A 1 188 ? -7.324 -30.484 -5.008 1 96.94 188 ARG A C 1
ATOM 1426 O O . ARG A 1 188 ? -7.703 -31.609 -4.684 1 96.94 188 ARG A O 1
ATOM 1433 N N . CYS A 1 189 ? -6.531 -30.297 -5.895 1 97.06 189 CYS A N 1
ATOM 1434 C CA . CYS A 1 189 ? -5.711 -31.312 -6.562 1 97.06 189 CYS A CA 1
ATOM 1435 C C . CYS A 1 189 ? -4.344 -30.75 -6.93 1 97.06 189 CYS A C 1
ATOM 1437 O O . CYS A 1 189 ? -4.105 -29.547 -6.797 1 97.06 189 CYS A O 1
ATOM 1439 N N . VAL A 1 190 ? -3.434 -31.641 -7.172 1 96.75 190 VAL A N 1
ATOM 1440 C CA . VAL A 1 190 ? -2.146 -31.141 -7.641 1 96.75 190 VAL A CA 1
ATOM 1441 C C . VAL A 1 190 ? -2.332 -30.391 -8.961 1 96.75 190 VAL A C 1
ATOM 1443 O O . VAL A 1 190 ? -3.17 -30.781 -9.781 1 96.75 190 VAL A O 1
ATOM 1446 N N . ASP A 1 191 ? -1.656 -29.391 -9.242 1 96 191 ASP A N 1
ATOM 1447 C CA . ASP A 1 191 ? -1.862 -28.5 -10.383 1 96 191 ASP A CA 1
ATOM 1448 C C . ASP A 1 191 ? -1.71 -29.25 -11.695 1 96 191 ASP A C 1
ATOM 1450 O O . ASP A 1 191 ? -2.461 -29.016 -12.648 1 96 191 ASP A O 1
ATOM 1454 N N . SER A 1 192 ? -0.791 -30.156 -11.742 1 97.06 192 SER A N 1
ATOM 1455 C CA . SER A 1 192 ? -0.515 -30.875 -12.977 1 97.06 192 SER A CA 1
ATOM 1456 C C . SER A 1 192 ? -1.655 -31.828 -13.328 1 97.06 192 SER A C 1
ATOM 1458 O O . SER A 1 192 ? -1.76 -32.281 -14.469 1 97.06 192 SER A O 1
ATOM 1460 N N . ALA A 1 193 ? -2.533 -32.156 -12.383 1 98.12 193 ALA A N 1
ATOM 1461 C CA . ALA A 1 193 ? -3.658 -33.031 -12.625 1 98.12 193 ALA A CA 1
ATOM 1462 C C . ALA A 1 193 ? -4.629 -32.438 -13.641 1 98.12 193 ALA A C 1
ATOM 1464 O O . ALA A 1 193 ? -5.305 -33.188 -14.367 1 98.12 193 ALA A O 1
A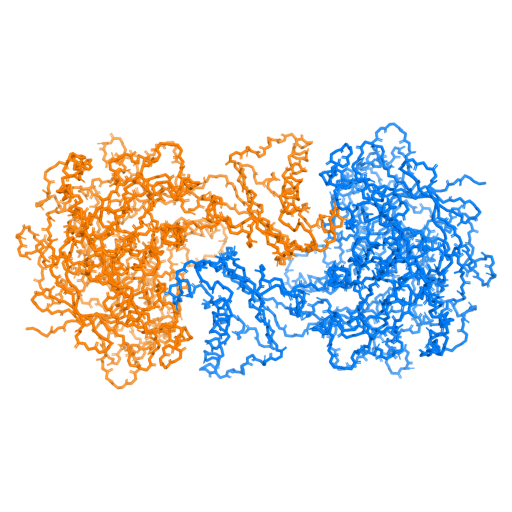TOM 1465 N N . LEU A 1 194 ? -4.676 -31.156 -13.727 1 98.56 194 LEU A N 1
ATOM 1466 C CA . LEU A 1 194 ? -5.57 -30.469 -14.648 1 98.56 194 LEU A CA 1
ATOM 1467 C C . LEU A 1 194 ? -5.207 -30.781 -16.094 1 98.56 194 LEU A C 1
ATOM 1469 O O . LEU A 1 194 ? -6.055 -30.688 -16.984 1 98.56 194 LEU A O 1
ATOM 1473 N N . VAL A 1 195 ? -3.953 -31.109 -16.328 1 98.69 195 VAL A N 1
ATOM 1474 C CA . VAL A 1 195 ? -3.461 -31.453 -17.656 1 98.69 195 VAL A CA 1
ATOM 1475 C C . VAL A 1 195 ? -3.404 -32.969 -17.812 1 98.69 195 VAL A C 1
ATOM 1477 O O . VAL A 1 195 ? -3.83 -33.531 -18.828 1 98.69 195 VAL A O 1
ATOM 1480 N N . LEU A 1 196 ? -2.924 -33.656 -16.797 1 98.56 196 LEU A N 1
ATOM 1481 C CA . LEU A 1 196 ? -2.791 -35.125 -16.844 1 98.56 196 LEU A CA 1
ATOM 1482 C C . LEU A 1 196 ? -4.148 -35.781 -17.047 1 98.56 196 LEU A C 1
ATOM 1484 O O . LEU A 1 196 ? -4.262 -36.781 -17.781 1 98.56 196 LEU A O 1
ATOM 1488 N N . GLY A 1 197 ? -5.211 -35.312 -16.406 1 98.38 197 GLY A N 1
ATOM 1489 C CA . GLY A 1 197 ? -6.547 -35.875 -16.531 1 98.38 197 GLY A CA 1
ATOM 1490 C C . GLY A 1 197 ? -7.035 -35.938 -17.969 1 98.38 197 GLY A C 1
ATOM 1491 O O . GLY A 1 197 ? -7.34 -37.031 -18.484 1 98.38 197 GLY A O 1
ATOM 1492 N N . PRO A 1 198 ? -7.078 -34.812 -18.641 1 98.5 198 PRO A N 1
ATOM 1493 C CA . PRO A 1 198 ? -7.469 -34.75 -20.047 1 98.5 198 PRO A CA 1
ATOM 1494 C C . PRO A 1 198 ? -6.602 -35.656 -20.922 1 98.5 198 PRO A C 1
ATOM 1496 O O . PRO A 1 198 ? -7.121 -36.375 -21.797 1 98.5 198 PRO A O 1
ATOM 1499 N N . LEU A 1 199 ? -5.305 -35.688 -20.75 1 97.94 199 LEU A N 1
ATOM 1500 C CA . LEU A 1 199 ? -4.418 -36.5 -21.562 1 97.94 199 LEU A CA 1
ATOM 1501 C C . LEU A 1 199 ? -4.695 -38 -21.344 1 97.94 199 LEU A C 1
ATOM 1503 O O . LEU A 1 199 ? -4.738 -38.75 -22.297 1 97.94 199 LEU A O 1
ATOM 1507 N N . ALA A 1 200 ? -4.844 -38.375 -20.062 1 96.38 200 ALA A N 1
ATOM 1508 C CA . ALA A 1 200 ? -5.156 -39.75 -19.766 1 96.38 200 ALA A CA 1
ATOM 1509 C C . ALA A 1 200 ? -6.457 -40.188 -20.438 1 96.38 200 ALA A C 1
ATOM 1511 O O . ALA A 1 200 ? -6.547 -41.281 -20.969 1 96.38 200 ALA A O 1
ATOM 1512 N N . HIS A 1 201 ? -7.418 -39.344 -20.391 1 96.69 201 HIS A N 1
ATOM 1513 C CA . HIS A 1 201 ? -8.703 -39.656 -21 1 96.69 201 HIS A CA 1
ATOM 1514 C C . HIS A 1 201 ? -8.57 -39.781 -22.516 1 96.69 201 HIS A C 1
ATOM 1516 O O . HIS A 1 201 ? -9.008 -40.781 -23.094 1 96.69 201 HIS A O 1
ATOM 1522 N N . GLU A 1 202 ? -7.977 -38.812 -23.188 1 96.5 202 GLU A N 1
ATOM 1523 C CA . GLU A 1 202 ? -7.902 -38.781 -24.641 1 96.5 202 GLU A CA 1
ATOM 1524 C C . GLU A 1 202 ? -7.043 -39.906 -25.188 1 96.5 202 GLU A C 1
ATOM 1526 O O . GLU A 1 202 ? -7.305 -40.438 -26.281 1 96.5 202 GLU A O 1
ATOM 1531 N N . LEU A 1 203 ? -6.02 -40.25 -24.453 1 94.19 203 LEU A N 1
ATOM 1532 C CA . LEU A 1 203 ? -5.078 -41.25 -24.953 1 94.19 203 LEU A CA 1
ATOM 1533 C C . LEU A 1 203 ? -5.379 -42.625 -24.359 1 94.19 203 LEU A C 1
ATOM 1535 O O . LEU A 1 203 ? -4.656 -43.594 -24.625 1 94.19 203 LEU A O 1
ATOM 1539 N N . GLY A 1 204 ? -6.375 -42.719 -23.562 1 92 204 GLY A N 1
ATOM 1540 C CA . GLY A 1 204 ? -6.863 -44 -23.047 1 92 204 GLY A CA 1
ATOM 1541 C C . GLY A 1 204 ? -5.914 -44.656 -22.062 1 92 204 GLY A C 1
ATOM 1542 O O . GLY A 1 204 ? -5.684 -45.844 -22.125 1 92 204 GLY A O 1
ATOM 1543 N N . TRP A 1 205 ? -5.328 -43.844 -21.219 1 91.06 205 TRP A N 1
ATOM 1544 C CA . TRP A 1 205 ? -4.348 -44.375 -20.281 1 91.06 205 TRP A CA 1
ATOM 1545 C C . TRP A 1 205 ? -5.031 -44.938 -19.047 1 91.06 205 TRP A C 1
ATOM 1547 O O . TRP A 1 205 ? -6.09 -44.438 -18.625 1 91.06 205 TRP A O 1
ATOM 1557 N N . THR A 1 206 ? -4.371 -45.969 -18.594 1 84.69 206 THR A N 1
ATOM 1558 C CA . THR A 1 206 ? -4.695 -46.469 -17.25 1 84.69 206 THR A CA 1
ATOM 1559 C C . THR A 1 206 ? -3.689 -45.969 -16.234 1 84.69 206 THR A C 1
ATOM 1561 O O . THR A 1 206 ? -2.592 -45.531 -16.578 1 84.69 206 THR A O 1
ATOM 1564 N N . PHE A 1 207 ? -4.109 -45.75 -15.055 1 89.88 207 PHE A N 1
ATOM 1565 C CA . PHE A 1 207 ? -3.217 -45.344 -13.969 1 89.88 207 PHE A CA 1
ATOM 1566 C C . PHE A 1 207 ? -2.531 -46.562 -13.367 1 89.88 207 PHE A C 1
ATOM 1568 O O . PHE A 1 207 ? -2.666 -46.844 -12.172 1 89.88 207 PHE A O 1
ATOM 1575 N N . GLY A 1 208 ? -1.762 -47.219 -14.352 1 82.06 208 GLY A N 1
ATOM 1576 C CA . GLY A 1 208 ? -1.116 -48.469 -13.992 1 82.06 208 GLY A CA 1
ATOM 1577 C C . GLY A 1 208 ? 0.295 -48.281 -13.469 1 82.06 208 GLY A C 1
ATOM 1578 O O . GLY A 1 208 ? 0.77 -47.156 -13.336 1 82.06 208 GLY A O 1
ATOM 1579 N N . SER A 1 209 ? 1.024 -49.5 -13.266 1 84.5 209 SER A N 1
ATOM 1580 C CA . SER A 1 209 ? 2.33 -49.469 -12.609 1 84.5 209 SER A CA 1
ATOM 1581 C C . SER A 1 209 ? 3.432 -49.969 -13.555 1 84.5 209 SER A C 1
ATOM 1583 O O . SER A 1 209 ? 4.594 -50.062 -13.156 1 84.5 209 SER A O 1
ATOM 1585 N N . SER A 1 210 ? 3.08 -50.188 -14.797 1 89.62 210 SER A N 1
ATOM 1586 C CA . SER A 1 210 ? 4.133 -50.594 -15.734 1 89.62 210 SER A CA 1
ATOM 1587 C C . SER A 1 210 ? 5.062 -49.406 -16.016 1 89.62 210 SER A C 1
ATOM 1589 O O . SER A 1 210 ? 4.676 -48.25 -15.867 1 89.62 210 SER A O 1
ATOM 1591 N N . CYS A 1 211 ? 6.223 -49.781 -16.438 1 89.88 211 CYS A N 1
ATOM 1592 C CA . CYS A 1 211 ? 7.207 -48.75 -16.75 1 89.88 211 CYS A CA 1
ATOM 1593 C C . CYS A 1 211 ? 6.688 -47.781 -17.812 1 89.88 211 CYS A C 1
ATOM 1595 O O . CYS A 1 211 ? 6.887 -46.562 -17.719 1 89.88 211 CYS A O 1
ATOM 1597 N N . ASP A 1 212 ? 6.059 -48.312 -18.766 1 91.56 212 ASP A N 1
ATOM 1598 C CA . ASP A 1 212 ? 5.52 -47.469 -19.859 1 91.56 212 ASP A CA 1
ATOM 1599 C C . ASP A 1 212 ? 4.402 -46.562 -19.344 1 91.56 212 ASP A C 1
ATOM 1601 O O . ASP A 1 212 ? 4.316 -45.406 -19.734 1 91.56 212 ASP A O 1
ATOM 1605 N N . ASP A 1 213 ? 3.594 -47.156 -18.562 1 92.38 213 ASP A N 1
ATOM 1606 C CA . ASP A 1 213 ? 2.518 -46.375 -17.984 1 92.38 213 ASP A CA 1
ATOM 1607 C C . ASP A 1 213 ? 3.072 -45.25 -17.109 1 92.38 213 ASP A C 1
ATOM 1609 O O . ASP A 1 213 ? 2.605 -44.094 -17.188 1 92.38 213 ASP A O 1
ATOM 1613 N N . LEU A 1 214 ? 4.062 -45.562 -16.375 1 95.44 214 LEU A N 1
ATOM 1614 C CA . LEU A 1 214 ? 4.648 -44.594 -15.453 1 95.44 214 LEU A CA 1
ATOM 1615 C C . LEU A 1 214 ? 5.344 -43.5 -16.219 1 95.44 214 LEU A C 1
ATOM 1617 O O . LEU A 1 214 ? 5.262 -42.312 -15.828 1 95.44 214 LEU A O 1
ATOM 1621 N N . ASP A 1 215 ? 6.031 -43.812 -17.312 1 96.56 215 ASP A N 1
ATOM 1622 C CA . ASP A 1 215 ? 6.703 -42.812 -18.109 1 96.56 215 ASP A CA 1
ATOM 1623 C C . ASP A 1 215 ? 5.695 -41.844 -18.766 1 96.56 215 ASP A C 1
ATOM 1625 O O . ASP A 1 215 ? 5.945 -40.656 -18.891 1 96.56 215 ASP A O 1
ATOM 1629 N N . ARG A 1 216 ? 4.551 -42.438 -19.203 1 96.12 216 ARG A N 1
ATOM 1630 C CA . ARG A 1 216 ? 3.496 -41.594 -19.766 1 96.12 216 ARG A CA 1
ATOM 1631 C C . ARG A 1 216 ? 2.934 -40.656 -18.734 1 96.12 216 ARG A C 1
ATOM 1633 O O . ARG A 1 216 ? 2.74 -39.469 -19.016 1 96.12 216 ARG A O 1
ATOM 1640 N N . LEU A 1 217 ? 2.666 -41.156 -17.531 1 97.25 217 LEU A N 1
ATOM 1641 C CA . LEU A 1 217 ? 2.143 -40.344 -16.438 1 97.25 217 LEU A CA 1
ATOM 1642 C C . LEU A 1 217 ? 3.148 -39.25 -16.047 1 97.25 217 LEU A C 1
ATOM 1644 O O . LEU A 1 217 ? 2.766 -38.125 -15.742 1 97.25 217 LEU A O 1
ATOM 1648 N N . ALA A 1 218 ? 4.406 -39.625 -16.047 1 98 218 ALA A N 1
ATOM 1649 C CA . ALA A 1 218 ? 5.469 -38.688 -15.719 1 98 218 ALA A CA 1
ATOM 1650 C C . ALA A 1 218 ? 5.551 -37.562 -16.734 1 98 218 ALA A C 1
ATOM 1652 O O . ALA A 1 218 ? 5.625 -36.375 -16.375 1 98 218 ALA A O 1
ATOM 1653 N N . SER A 1 219 ? 5.539 -37.938 -18.031 1 98.44 219 SER A N 1
ATOM 1654 C CA . SER A 1 219 ? 5.617 -36.938 -19.094 1 98.44 219 SER A CA 1
ATOM 1655 C C . SER A 1 219 ? 4.422 -36 -19.047 1 98.44 219 SER A C 1
ATOM 1657 O O . SER A 1 219 ? 4.578 -34.781 -19.203 1 98.44 219 SER A O 1
ATOM 1659 N N . ALA A 1 220 ? 3.256 -36.562 -18.844 1 98.38 220 ALA A N 1
ATOM 1660 C CA . ALA A 1 220 ? 2.045 -35.719 -18.766 1 98.38 220 ALA A CA 1
ATOM 1661 C C . ALA A 1 220 ? 2.068 -34.812 -17.547 1 98.38 220 ALA A C 1
ATOM 1663 O O . ALA A 1 220 ? 1.617 -33.656 -17.625 1 98.38 220 ALA A O 1
ATOM 1664 N N . SER A 1 221 ? 2.529 -35.312 -16.438 1 98.5 221 SER A N 1
ATOM 1665 C CA . SER A 1 221 ? 2.654 -34.5 -15.234 1 98.5 221 SER A CA 1
ATOM 1666 C C . SER A 1 221 ? 3.65 -33.375 -15.438 1 98.5 221 SER A C 1
ATOM 1668 O O . SER A 1 221 ? 3.42 -32.25 -14.984 1 98.5 221 SER A O 1
ATOM 1670 N N . LEU A 1 222 ? 4.766 -33.656 -16.094 1 98.81 222 LEU A N 1
ATOM 1671 C CA . LEU A 1 222 ? 5.738 -32.594 -16.406 1 98.81 222 LEU A CA 1
ATOM 1672 C C . LEU A 1 222 ? 5.125 -31.547 -17.312 1 98.81 222 LEU A C 1
ATOM 1674 O O . LEU A 1 222 ? 5.348 -30.344 -17.125 1 98.81 222 LEU A O 1
ATOM 1678 N N . ALA A 1 223 ? 4.379 -32.031 -18.328 1 98.81 223 ALA A N 1
ATOM 1679 C CA . ALA A 1 223 ? 3.691 -31.094 -19.219 1 98.81 223 ALA A CA 1
ATOM 1680 C C . ALA A 1 223 ? 2.754 -30.172 -18.438 1 98.81 223 ALA A C 1
ATOM 1682 O O . ALA A 1 223 ? 2.729 -28.969 -18.672 1 98.81 223 ALA A O 1
ATOM 1683 N N . GLY A 1 224 ? 1.988 -30.75 -17.531 1 98.62 224 GLY A N 1
ATOM 1684 C CA . GLY A 1 224 ? 1.119 -29.953 -16.672 1 98.62 224 GLY A CA 1
ATOM 1685 C C . GLY A 1 224 ? 1.873 -28.953 -15.82 1 98.62 224 GLY A C 1
ATOM 1686 O O . GLY A 1 224 ? 1.46 -27.797 -15.695 1 98.62 224 GLY A O 1
ATOM 1687 N N . HIS A 1 225 ? 2.979 -29.391 -15.258 1 98.25 225 HIS A N 1
ATOM 1688 C CA . HIS A 1 225 ? 3.82 -28.531 -14.438 1 98.25 225 HIS A CA 1
ATOM 1689 C C . HIS A 1 225 ? 4.328 -27.328 -15.227 1 98.25 225 HIS A C 1
ATOM 1691 O O . HIS A 1 225 ? 4.391 -26.219 -14.703 1 98.25 225 HIS A O 1
ATOM 1697 N N . ILE A 1 226 ? 4.621 -27.516 -16.438 1 98.62 226 ILE A N 1
ATOM 1698 C CA . ILE A 1 226 ? 5.234 -26.469 -17.25 1 98.62 226 ILE A CA 1
ATOM 1699 C C . ILE A 1 226 ? 4.184 -25.438 -17.641 1 98.62 226 ILE A C 1
ATOM 1701 O O . ILE A 1 226 ? 4.48 -24.25 -17.719 1 98.62 226 ILE A O 1
ATOM 1705 N N . ILE A 1 227 ? 2.951 -25.812 -17.812 1 98.44 227 ILE A N 1
ATOM 1706 C CA . ILE A 1 227 ? 2.033 -24.812 -18.344 1 98.44 227 ILE A CA 1
ATOM 1707 C C . ILE A 1 227 ? 1.122 -24.297 -17.234 1 98.44 227 ILE A C 1
ATOM 1709 O O . ILE A 1 227 ? 0.419 -23.297 -17.406 1 98.44 227 ILE A O 1
ATOM 1713 N N . GLU A 1 228 ? 1.172 -24.859 -16.078 1 96.5 228 GLU A N 1
ATOM 1714 C CA . GLU A 1 228 ? 0.177 -24.594 -15.047 1 96.5 228 GLU A CA 1
ATOM 1715 C C . GLU A 1 228 ? 0.296 -23.156 -14.531 1 96.5 228 GLU A C 1
ATOM 1717 O O . GLU A 1 228 ? -0.681 -22.578 -14.047 1 96.5 228 GLU A O 1
ATOM 1722 N N . CYS A 1 229 ? 1.45 -22.531 -14.609 1 95.75 229 CYS A N 1
ATOM 1723 C CA . CYS A 1 229 ? 1.663 -21.188 -14.07 1 95.75 229 CYS A CA 1
ATOM 1724 C C . CYS A 1 229 ? 1.502 -20.125 -15.156 1 95.75 229 CYS A C 1
ATOM 1726 O O . CYS A 1 229 ? 2.113 -19.062 -15.086 1 95.75 229 CYS A O 1
ATOM 1728 N N . GLY A 1 230 ? 0.763 -20.469 -16.125 1 95.81 230 GLY A N 1
ATOM 1729 C CA . GLY A 1 230 ? 0.391 -19.484 -17.141 1 95.81 230 GLY A CA 1
ATOM 1730 C C . GLY A 1 230 ? 1.558 -19.062 -18 1 95.81 230 GLY A C 1
ATOM 1731 O O . GLY A 1 230 ? 2.264 -19.891 -18.578 1 95.81 230 GLY A O 1
ATOM 1732 N N . ALA A 1 231 ? 1.836 -17.766 -18 1 97.56 231 ALA A N 1
ATOM 1733 C CA . ALA A 1 231 ? 2.758 -17.188 -18.969 1 97.56 231 ALA A CA 1
ATOM 1734 C C . ALA A 1 231 ? 4.207 -17.406 -18.547 1 97.56 231 ALA A C 1
ATOM 1736 O O . ALA A 1 231 ? 5.133 -17 -19.25 1 97.56 231 ALA A O 1
ATOM 1737 N N . GLN A 1 232 ? 4.516 -18.078 -17.469 1 97.44 232 GLN A N 1
ATOM 1738 C CA . GLN A 1 232 ? 5.895 -18.25 -17.031 1 97.44 232 GLN A CA 1
ATOM 1739 C C . GLN A 1 232 ? 6.695 -19.062 -18.047 1 97.44 232 GLN A C 1
ATOM 1741 O O . GLN A 1 232 ? 7.898 -18.844 -18.203 1 97.44 232 GLN A O 1
ATOM 1746 N N . ALA A 1 233 ? 6.023 -19.969 -18.719 1 98 233 ALA A N 1
ATOM 1747 C CA . ALA A 1 233 ? 6.715 -20.797 -19.703 1 98 233 ALA A CA 1
ATOM 1748 C C . ALA A 1 233 ? 6.91 -20.047 -21.016 1 98 233 ALA A C 1
ATOM 1750 O O . ALA A 1 233 ? 7.695 -20.469 -21.875 1 98 233 ALA A O 1
ATOM 1751 N N . THR A 1 234 ? 6.207 -18.938 -21.188 1 98.31 234 THR A N 1
ATOM 1752 C CA . THR A 1 234 ? 6.211 -18.219 -22.469 1 98.31 234 THR A CA 1
ATOM 1753 C C . THR A 1 234 ? 6.852 -16.844 -22.312 1 98.31 234 THR A C 1
ATOM 1755 O O . THR A 1 234 ? 6.492 -15.906 -23.031 1 98.31 234 THR A O 1
ATOM 1758 N N . GLY A 1 235 ? 7.684 -16.75 -21.406 1 97.56 235 GLY A N 1
ATOM 1759 C CA . GLY A 1 235 ? 8.43 -15.5 -21.281 1 97.56 235 GLY A CA 1
ATOM 1760 C C . GLY A 1 235 ? 8.023 -14.672 -20.078 1 97.56 235 GLY A C 1
ATOM 1761 O O . GLY A 1 235 ? 8.523 -13.562 -19.891 1 97.56 235 GLY A O 1
ATOM 1762 N N . GLY A 1 236 ? 7.086 -15.109 -19.266 1 97.44 236 GLY A N 1
ATOM 1763 C CA . GLY A 1 236 ? 6.789 -14.5 -17.969 1 97.44 236 GLY A CA 1
ATOM 1764 C C . GLY A 1 236 ? 7.727 -14.953 -16.859 1 97.44 236 GLY A C 1
ATOM 1765 O O . GLY A 1 236 ? 8.195 -16.094 -16.875 1 97.44 236 GLY A O 1
ATOM 1766 N N . ASN A 1 237 ? 8.008 -14.008 -15.875 1 96.19 237 ASN A N 1
ATOM 1767 C CA . ASN A 1 237 ? 8.977 -14.336 -14.836 1 96.19 237 ASN A CA 1
ATOM 1768 C C . ASN A 1 237 ? 10.297 -14.82 -15.422 1 96.19 237 ASN A C 1
ATOM 1770 O O . ASN A 1 237 ? 10.914 -15.758 -14.898 1 96.19 237 ASN A O 1
ATOM 1774 N N . TYR A 1 238 ? 10.656 -14.266 -16.516 1 96.81 238 TYR A N 1
ATOM 1775 C CA . TYR A 1 238 ? 11.789 -14.703 -17.312 1 96.81 238 TYR A CA 1
ATOM 1776 C C . TYR A 1 238 ? 13.031 -13.867 -17.031 1 96.81 238 TYR A C 1
ATOM 1778 O O . TYR A 1 238 ? 12.969 -12.641 -17.016 1 96.81 238 TYR A O 1
ATOM 1786 N N . THR A 1 239 ? 14.195 -14.523 -16.812 1 96.06 239 THR A N 1
ATOM 1787 C CA . THR A 1 239 ? 15.43 -13.891 -16.344 1 96.06 239 THR A CA 1
ATOM 1788 C C . THR A 1 239 ? 15.898 -12.836 -17.344 1 96.06 239 THR A C 1
ATOM 1790 O O . THR A 1 239 ? 16.297 -11.734 -16.953 1 96.06 239 THR A O 1
ATOM 1793 N N . ASP A 1 240 ? 15.922 -13.211 -18.672 1 96.31 240 ASP A N 1
ATOM 1794 C CA . ASP A 1 240 ? 16.266 -12.242 -19.703 1 96.31 240 ASP A CA 1
ATOM 1795 C C . ASP A 1 240 ? 15.062 -11.398 -20.094 1 96.31 240 ASP A C 1
ATOM 1797 O O . ASP A 1 240 ? 14.578 -11.484 -21.234 1 96.31 240 ASP A O 1
ATOM 1801 N N . TRP A 1 241 ? 14.688 -10.547 -19.25 1 96.88 241 TRP A N 1
ATOM 1802 C CA . TRP A 1 241 ? 13.391 -9.883 -19.219 1 96.88 241 TRP A CA 1
ATOM 1803 C C . TRP A 1 241 ? 13.203 -9.016 -20.469 1 96.88 241 TRP A C 1
ATOM 1805 O O . TRP A 1 241 ? 12.078 -8.852 -20.953 1 96.88 241 TRP A O 1
ATOM 1815 N N . GLU A 1 242 ? 14.258 -8.461 -21.078 1 97.62 242 GLU A N 1
ATOM 1816 C CA . GLU A 1 242 ? 14.141 -7.57 -22.219 1 97.62 242 GLU A CA 1
ATOM 1817 C C . GLU A 1 242 ? 13.594 -8.312 -23.438 1 97.62 242 GLU A C 1
ATOM 1819 O O . GLU A 1 242 ? 12.836 -7.742 -24.234 1 97.62 242 GLU A O 1
ATOM 1824 N N . GLN A 1 243 ? 14.055 -9.594 -23.547 1 97.56 243 GLN A N 1
ATOM 1825 C CA . GLN A 1 243 ? 13.594 -10.398 -24.672 1 97.56 243 GLN A CA 1
ATOM 1826 C C . GLN A 1 243 ? 12.078 -10.57 -24.641 1 97.56 243 GLN A C 1
ATOM 1828 O O . GLN A 1 243 ? 11.43 -10.609 -25.688 1 97.56 243 GLN A O 1
ATOM 1833 N N . SER A 1 244 ? 11.562 -10.68 -23.5 1 98.19 244 SER A N 1
ATOM 1834 C CA . SER A 1 244 ? 10.125 -10.844 -23.328 1 98.19 244 SER A CA 1
ATOM 1835 C C . SER A 1 244 ? 9.406 -9.5 -23.375 1 98.19 244 SER A C 1
ATOM 1837 O O . SER A 1 244 ? 8.414 -9.352 -24.094 1 98.19 244 SER A O 1
ATOM 1839 N N . ALA A 1 245 ? 9.898 -8.484 -22.688 1 98.44 245 ALA A N 1
ATOM 1840 C CA . ALA A 1 245 ? 9.258 -7.176 -22.547 1 98.44 245 ALA A CA 1
ATOM 1841 C C . ALA A 1 245 ? 9.117 -6.496 -23.906 1 98.44 245 ALA A C 1
ATOM 1843 O O . ALA A 1 245 ? 8.117 -5.812 -24.156 1 98.44 245 ALA A O 1
ATOM 1844 N N . PHE A 1 246 ? 10.148 -6.656 -24.719 1 98.06 246 PHE A N 1
ATOM 1845 C CA . PHE A 1 246 ? 10.164 -5.949 -26 1 98.06 246 PHE A CA 1
ATOM 1846 C C . PHE A 1 246 ? 9.93 -6.914 -27.156 1 98.06 246 PHE A C 1
ATOM 1848 O O . PHE A 1 246 ? 10.305 -6.629 -28.281 1 98.06 246 PHE A O 1
ATOM 1855 N N . SER A 1 247 ? 9.422 -8.102 -26.859 1 98.06 247 SER A N 1
ATOM 1856 C CA . SER A 1 247 ? 9.07 -9.047 -27.906 1 98.06 247 SER A CA 1
ATOM 1857 C C . SER A 1 247 ? 8.016 -8.469 -28.844 1 98.06 247 SER A C 1
ATOM 1859 O O . SER A 1 247 ? 7.289 -7.551 -28.469 1 98.06 247 SER A O 1
ATOM 1861 N N . PRO A 1 248 ? 7.965 -8.977 -30.062 1 96.81 248 PRO A N 1
ATOM 1862 C CA . PRO A 1 248 ? 6.945 -8.492 -31 1 96.81 248 PRO A CA 1
ATOM 1863 C C . PRO A 1 248 ? 5.523 -8.719 -30.484 1 96.81 248 PRO A C 1
ATOM 1865 O O . PRO A 1 248 ? 5.305 -9.57 -29.625 1 96.81 248 PRO A O 1
ATOM 1868 N N . HIS A 1 249 ? 4.617 -7.941 -30.984 1 96.56 249 HIS A N 1
ATOM 1869 C CA . HIS A 1 249 ? 3.182 -8.07 -30.766 1 96.56 249 HIS A CA 1
ATOM 1870 C C . HIS A 1 249 ? 2.801 -7.66 -29.344 1 96.56 249 HIS A C 1
ATOM 1872 O O . HIS A 1 249 ? 1.914 -8.266 -28.734 1 96.56 249 HIS A O 1
ATOM 1878 N N . GLY A 1 250 ? 3.561 -6.707 -28.766 1 96.5 250 GLY A N 1
ATOM 1879 C CA . GLY A 1 250 ? 3.082 -6.035 -27.562 1 96.5 250 GLY A CA 1
ATOM 1880 C C . GLY A 1 250 ? 3.871 -6.395 -26.312 1 96.5 250 GLY A C 1
ATOM 1881 O O . GLY A 1 250 ? 3.73 -5.75 -25.281 1 96.5 250 GLY A O 1
ATOM 1882 N N . GLY A 1 251 ? 4.746 -7.477 -26.328 1 97.88 251 GLY A N 1
ATOM 1883 C CA . GLY A 1 251 ? 5.555 -7.848 -25.172 1 97.88 251 GLY A CA 1
ATOM 1884 C C . GLY A 1 251 ? 4.734 -8.109 -23.922 1 97.88 251 GLY A C 1
ATOM 1885 O O . GLY A 1 251 ? 3.744 -8.844 -23.969 1 97.88 251 GLY A O 1
ATOM 1886 N N . TRP A 1 252 ? 5.129 -7.504 -22.781 1 98.44 252 TRP A N 1
ATOM 1887 C CA . TRP A 1 252 ? 4.504 -7.734 -21.484 1 98.44 252 TRP A CA 1
ATOM 1888 C C . TRP A 1 252 ? 3.041 -7.301 -21.516 1 98.44 252 TRP A C 1
ATOM 1890 O O . TRP A 1 252 ? 2.215 -7.848 -20.781 1 98.44 252 TRP A O 1
ATOM 1900 N N . SER A 1 253 ? 2.631 -6.316 -22.328 1 98 253 SER A N 1
ATOM 1901 C CA . SER A 1 253 ? 1.262 -5.816 -22.344 1 98 253 SER A CA 1
ATOM 1902 C C . SER A 1 253 ? 0.316 -6.812 -23 1 98 253 SER A C 1
ATOM 1904 O O . SER A 1 253 ? -0.905 -6.695 -22.875 1 98 253 SER A O 1
ATOM 1906 N N . ASN A 1 254 ? 0.857 -7.797 -23.734 1 97.88 254 ASN A N 1
ATOM 1907 C CA . ASN A 1 254 ? 0.083 -8.781 -24.484 1 97.88 254 ASN A CA 1
ATOM 1908 C C . ASN A 1 254 ? 0.744 -10.156 -24.453 1 97.88 254 ASN A C 1
ATOM 1910 O O . ASN A 1 254 ? 0.941 -10.773 -25.5 1 97.88 254 ASN A O 1
ATOM 1914 N N . MET A 1 255 ? 1.079 -10.594 -23.328 1 98 255 MET A N 1
ATOM 1915 C CA . MET A 1 255 ? 1.778 -11.867 -23.172 1 98 255 MET A CA 1
ATOM 1916 C C . MET A 1 255 ? 0.939 -13.023 -23.703 1 98 255 MET A C 1
ATOM 1918 O O . MET A 1 255 ? -0.275 -13.062 -23.5 1 98 255 MET A O 1
ATOM 1922 N N . GLY A 1 256 ? 1.587 -13.914 -24.453 1 97.69 256 GLY A N 1
ATOM 1923 C CA . GLY A 1 256 ? 0.944 -15.156 -24.859 1 97.69 256 GLY A CA 1
ATOM 1924 C C . GLY A 1 256 ? 0.983 -16.219 -23.766 1 97.69 256 GLY A C 1
ATOM 1925 O O . GLY A 1 256 ? 2.018 -16.422 -23.141 1 97.69 256 GLY A O 1
ATOM 1926 N N . TYR A 1 257 ? -0.124 -16.844 -23.594 1 98.31 257 TYR A N 1
ATOM 1927 C CA . TYR A 1 257 ? -0.207 -17.953 -22.656 1 98.31 257 TYR A CA 1
ATOM 1928 C C . TYR A 1 257 ? 0.105 -19.266 -23.328 1 98.31 257 TYR A C 1
ATOM 1930 O O . TYR A 1 257 ? 0.013 -19.375 -24.562 1 98.31 257 TYR A O 1
ATOM 1938 N N . PRO A 1 258 ? 0.529 -20.25 -22.609 1 98.44 258 PRO A N 1
ATOM 1939 C CA . PRO A 1 258 ? 1.141 -21.438 -23.219 1 98.44 258 PRO A CA 1
ATOM 1940 C C . PRO A 1 258 ? 0.113 -22.375 -23.859 1 98.44 258 PRO A C 1
ATOM 1942 O O . PRO A 1 258 ? -0.987 -22.547 -23.328 1 98.44 258 PRO A O 1
ATOM 1945 N N . ILE A 1 259 ? 0.492 -23 -24.953 1 98.38 259 ILE A N 1
ATOM 1946 C CA . ILE A 1 259 ? -0.194 -24.109 -25.594 1 98.38 259 ILE A CA 1
ATOM 1947 C C . ILE A 1 259 ? 0.693 -25.359 -25.562 1 98.38 259 ILE A C 1
ATOM 1949 O O . ILE A 1 259 ? 1.846 -25.312 -26 1 98.38 259 ILE A O 1
ATOM 1953 N N . LEU A 1 260 ? 0.191 -26.344 -24.984 1 98.62 260 LEU A N 1
ATOM 1954 C CA . LEU A 1 260 ? 0.815 -27.672 -24.953 1 98.62 260 LEU A CA 1
ATOM 1955 C C . LEU A 1 260 ? 0.302 -28.531 -26.094 1 98.62 260 LEU A C 1
ATOM 1957 O O . LEU A 1 260 ? -0.908 -28.641 -26.312 1 98.62 260 LEU A O 1
ATOM 1961 N N . THR A 1 261 ? 1.155 -29.078 -26.938 1 98.5 261 THR A N 1
ATOM 1962 C CA . THR A 1 261 ? 0.839 -30.156 -27.875 1 98.5 261 THR A CA 1
ATOM 1963 C C . THR A 1 261 ? 1.488 -31.469 -27.438 1 98.5 261 THR A C 1
ATOM 1965 O O . THR A 1 261 ? 2.713 -31.609 -27.469 1 98.5 261 THR A O 1
ATOM 1968 N N . PHE A 1 262 ? 0.696 -32.375 -26.984 1 98.56 262 PHE A N 1
ATOM 1969 C CA . PHE A 1 262 ? 1.196 -33.656 -26.469 1 98.56 262 PHE A CA 1
ATOM 1970 C C . PHE A 1 262 ? 1.127 -34.719 -27.531 1 98.56 262 PHE A C 1
ATOM 1972 O O . PHE A 1 262 ? 0.068 -34.969 -28.109 1 98.56 262 PHE A O 1
ATOM 1979 N N . PHE A 1 263 ? 2.242 -35.438 -27.781 1 97 263 PHE A N 1
ATOM 1980 C CA . PHE A 1 263 ? 2.338 -36.438 -28.844 1 97 263 PHE A CA 1
ATOM 1981 C C . PHE A 1 263 ? 2.201 -37.844 -28.281 1 97 263 PHE A C 1
ATOM 1983 O O . PHE A 1 263 ? 2.459 -38.062 -27.109 1 97 263 PHE A O 1
ATOM 1990 N N . PRO A 1 264 ? 1.843 -38.781 -29.031 1 91.44 264 PRO A N 1
ATOM 1991 C CA . PRO A 1 264 ? 1.623 -40.156 -28.578 1 91.44 264 PRO A CA 1
ATOM 1992 C C . PRO A 1 264 ? 2.898 -40.812 -28.078 1 91.44 264 PRO A C 1
ATOM 1994 O O . PRO A 1 264 ? 2.832 -41.781 -27.328 1 91.44 264 PRO A O 1
ATOM 1997 N N . ASP A 1 265 ? 4.117 -40.344 -28.453 1 92.31 265 ASP A N 1
ATOM 1998 C CA . ASP A 1 265 ? 5.375 -40.938 -28.016 1 92.31 265 ASP A CA 1
ATOM 1999 C C . ASP A 1 265 ? 5.812 -40.344 -26.672 1 92.31 265 ASP A C 1
ATOM 2001 O O . ASP A 1 265 ? 6.969 -40.5 -26.266 1 92.31 265 ASP A O 1
ATOM 2005 N N . ASN A 1 266 ? 4.973 -39.625 -26.016 1 93.75 266 ASN A N 1
ATOM 2006 C CA . ASN A 1 266 ? 5.145 -39.062 -24.672 1 93.75 266 ASN A CA 1
ATOM 2007 C C . ASN A 1 266 ? 6.004 -37.812 -24.703 1 93.75 266 ASN A C 1
ATOM 2009 O O . ASN A 1 266 ? 6.328 -37.25 -23.656 1 93.75 266 ASN A O 1
ATOM 2013 N N . SER A 1 267 ? 6.41 -37.344 -25.891 1 97.19 267 SER A N 1
ATOM 2014 C CA . SER A 1 267 ? 7.012 -36.031 -26 1 97.19 267 SER A CA 1
ATOM 2015 C C . SER A 1 267 ? 5.941 -34.938 -26.109 1 97.19 267 SER A C 1
ATOM 2017 O O . SER A 1 267 ? 4.766 -35.25 -26.312 1 97.19 267 SER A O 1
ATOM 2019 N N . PHE A 1 268 ? 6.336 -33.781 -25.891 1 98.5 268 PHE A N 1
ATOM 2020 C CA . PHE A 1 268 ? 5.371 -32.688 -26.047 1 98.5 268 PHE A CA 1
ATOM 2021 C C . PHE A 1 268 ? 6.074 -31.406 -26.438 1 98.5 268 PHE A C 1
ATOM 2023 O O . PHE A 1 268 ? 7.277 -31.25 -26.219 1 98.5 268 PHE A O 1
ATOM 2030 N N . ALA A 1 269 ? 5.312 -30.531 -27.031 1 98.69 269 ALA A N 1
ATOM 2031 C CA . ALA A 1 269 ? 5.801 -29.203 -27.438 1 98.69 269 ALA A CA 1
ATOM 2032 C C . ALA A 1 269 ? 5.07 -28.094 -26.688 1 98.69 269 ALA A C 1
ATOM 2034 O O . ALA A 1 269 ? 3.881 -28.219 -26.391 1 98.69 269 ALA A O 1
ATOM 2035 N N . ILE A 1 270 ? 5.793 -27.047 -26.344 1 98.75 270 ILE A N 1
ATOM 2036 C CA . ILE A 1 270 ? 5.23 -25.828 -25.75 1 98.75 270 ILE A CA 1
ATOM 2037 C C . ILE A 1 270 ? 5.285 -24.688 -26.766 1 98.75 270 ILE A C 1
ATOM 2039 O O . ILE A 1 270 ? 6.332 -24.438 -27.375 1 98.75 270 ILE A O 1
ATOM 2043 N N . SER A 1 271 ? 4.262 -24.078 -27 1 98.31 271 SER A N 1
ATOM 2044 C CA . SER A 1 271 ? 4.148 -22.906 -27.875 1 98.31 271 SER A CA 1
ATOM 2045 C C . SER A 1 271 ? 3.211 -21.859 -27.281 1 98.31 271 SER A C 1
ATOM 2047 O O . SER A 1 271 ? 2.914 -21.891 -26.078 1 98.31 271 SER A O 1
ATOM 2049 N N . LYS A 1 272 ? 2.84 -20.844 -28.031 1 97.19 272 LYS A N 1
ATOM 2050 C CA . LYS A 1 272 ? 1.902 -19.797 -27.625 1 97.19 272 LYS A CA 1
ATOM 2051 C C . LYS A 1 272 ? 1.044 -19.344 -28.812 1 97.19 272 LYS A C 1
ATOM 2053 O O . LYS A 1 272 ? 1.379 -19.609 -29.969 1 97.19 272 LYS A O 1
ATOM 2058 N N . PRO A 1 273 ? -0.07 -18.719 -28.562 1 96.44 273 PRO A N 1
ATOM 2059 C CA . PRO A 1 273 ? -0.908 -18.234 -29.656 1 96.44 273 PRO A CA 1
ATOM 2060 C C . PRO A 1 273 ? -0.188 -17.203 -30.547 1 96.44 273 PRO A C 1
ATOM 2062 O O . PRO A 1 273 ? 0.65 -16.453 -30.047 1 96.44 273 PRO A O 1
ATOM 2065 N N . PRO A 1 274 ? -0.548 -17.172 -31.812 1 93.56 274 PRO A N 1
ATOM 2066 C CA . PRO A 1 274 ? 0.064 -16.188 -32.719 1 93.56 274 PRO A CA 1
ATOM 2067 C C . PRO A 1 274 ? -0.27 -14.75 -32.312 1 93.56 274 PRO A C 1
ATOM 2069 O O . PRO A 1 274 ? -1.289 -14.5 -31.672 1 93.56 274 PRO A O 1
ATOM 2072 N N . ARG A 1 275 ? 0.612 -13.789 -32.625 1 94.69 275 ARG A N 1
ATOM 2073 C CA . ARG A 1 275 ? 0.432 -12.352 -32.438 1 94.69 275 ARG A CA 1
ATOM 2074 C C . ARG A 1 275 ? 0.333 -12 -30.953 1 94.69 275 ARG A C 1
ATOM 2076 O O . ARG A 1 275 ? -0.501 -11.18 -30.562 1 94.69 275 ARG A O 1
ATOM 2083 N N . THR A 1 276 ? 0.903 -12.664 -30.141 1 96.56 276 THR A N 1
ATOM 2084 C CA . THR A 1 276 ? 1.054 -12.352 -28.719 1 96.56 276 THR A CA 1
ATOM 2085 C C . THR A 1 276 ? 2.521 -12.117 -28.359 1 96.56 276 THR A C 1
ATOM 2087 O O . THR A 1 276 ? 3.414 -12.516 -29.125 1 96.56 276 THR A O 1
ATOM 2090 N N . GLY A 1 277 ? 2.736 -11.453 -27.344 1 97.75 277 GLY A N 1
ATOM 2091 C CA . GLY A 1 277 ? 4.086 -11.195 -26.859 1 97.75 277 GLY A CA 1
ATOM 2092 C C . GLY A 1 277 ? 4.684 -12.367 -26.109 1 97.75 277 GLY A C 1
ATOM 2093 O O . GLY A 1 277 ? 4.121 -13.469 -26.109 1 97.75 277 GLY A O 1
ATOM 2094 N N . GLY A 1 278 ? 5.879 -12.188 -25.516 1 97.62 278 GLY A N 1
ATOM 2095 C CA . GLY A 1 278 ? 6.59 -13.227 -24.781 1 97.62 278 GLY A CA 1
ATOM 2096 C C . GLY A 1 278 ? 7.539 -14.023 -25.656 1 97.62 278 GLY A C 1
ATOM 2097 O O . GLY A 1 278 ? 7.695 -13.727 -26.844 1 97.62 278 GLY A O 1
ATOM 2098 N N . VAL A 1 279 ? 8.148 -14.984 -25.016 1 97.31 279 VAL A N 1
ATOM 2099 C CA . VAL A 1 279 ? 9.141 -15.805 -25.703 1 97.31 279 VAL A CA 1
ATOM 2100 C C . VAL A 1 279 ? 8.977 -17.266 -25.297 1 97.31 279 VAL A C 1
ATOM 2102 O O . VAL A 1 279 ? 8.727 -17.562 -24.125 1 97.31 279 VAL A O 1
ATOM 2105 N N . VAL A 1 280 ? 9.008 -18.125 -26.281 1 98.38 280 VAL A N 1
ATOM 2106 C CA . VAL A 1 280 ? 9.094 -19.562 -26.047 1 98.38 280 VAL A CA 1
ATOM 2107 C C . VAL A 1 280 ? 10.414 -20.109 -26.578 1 98.38 280 VAL A C 1
ATOM 2109 O O . VAL A 1 280 ? 10.547 -20.359 -27.781 1 98.38 280 VAL A O 1
ATOM 2112 N N . ASN A 1 281 ? 11.328 -20.25 -25.703 1 97.75 281 ASN A N 1
ATOM 2113 C CA . ASN A 1 281 ? 12.625 -20.844 -26.031 1 97.75 281 ASN A CA 1
ATOM 2114 C C . ASN A 1 281 ? 13.078 -21.828 -24.969 1 97.75 281 ASN A C 1
ATOM 2116 O O . ASN A 1 281 ? 12.352 -22.094 -24.016 1 97.75 281 ASN A O 1
ATOM 2120 N N . THR A 1 282 ? 14.172 -22.453 -25.203 1 97.69 282 THR A N 1
ATOM 2121 C CA . THR A 1 282 ? 14.641 -23.516 -24.312 1 97.69 282 THR A CA 1
ATOM 2122 C C . THR A 1 282 ? 14.82 -23 -22.891 1 97.69 282 THR A C 1
ATOM 2124 O O . THR A 1 282 ? 14.508 -23.703 -21.922 1 97.69 282 THR A O 1
ATOM 2127 N N . ARG A 1 283 ? 15.227 -21.766 -22.75 1 96.44 283 ARG A N 1
ATOM 2128 C CA . ARG A 1 283 ? 15.516 -21.219 -21.438 1 96.44 283 ARG A CA 1
ATOM 2129 C C . ARG A 1 283 ? 14.234 -20.891 -20.672 1 96.44 283 ARG A C 1
ATOM 2131 O O . ARG A 1 283 ? 14.117 -21.172 -19.484 1 96.44 283 ARG A O 1
ATOM 2138 N N . SER A 1 284 ? 13.242 -20.203 -21.344 1 97.56 284 SER A N 1
ATOM 2139 C CA . SER A 1 284 ? 11.992 -19.844 -20.672 1 97.56 284 SER A CA 1
ATOM 2140 C C . SER A 1 284 ? 11.289 -21.094 -20.141 1 97.56 284 SER A C 1
ATOM 2142 O O . SER A 1 284 ? 10.805 -21.109 -19.016 1 97.56 284 SER A O 1
ATOM 2144 N N . VAL A 1 285 ? 11.289 -22.141 -20.906 1 98.5 285 VAL A N 1
ATOM 2145 C CA . VAL A 1 285 ? 10.617 -23.375 -20.516 1 98.5 285 VAL A CA 1
ATOM 2146 C C . VAL A 1 285 ? 11.422 -24.078 -19.438 1 98.5 285 VAL A C 1
ATOM 2148 O O . VAL A 1 285 ? 10.852 -24.641 -18.5 1 98.5 285 VAL A O 1
ATOM 2151 N N . CYS A 1 286 ? 12.758 -24.031 -19.547 1 98.31 286 CYS A N 1
ATOM 2152 C CA . CYS A 1 286 ? 13.617 -24.656 -18.547 1 98.31 286 CYS A CA 1
ATOM 2153 C C . CYS A 1 286 ? 13.453 -24 -17.188 1 98.31 286 CYS A C 1
ATOM 2155 O O . CYS A 1 286 ? 13.383 -24.672 -16.172 1 98.31 286 CYS A O 1
ATOM 2157 N N . GLU A 1 287 ? 13.453 -22.656 -17.172 1 97.94 287 GLU A N 1
ATOM 2158 C CA . GLU A 1 287 ? 13.242 -21.953 -15.906 1 97.94 287 GLU A CA 1
ATOM 2159 C C . GLU A 1 287 ? 11.938 -22.391 -15.242 1 97.94 287 GLU A C 1
ATOM 2161 O O . GLU A 1 287 ? 11.906 -22.656 -14.039 1 97.94 287 GLU A O 1
ATOM 2166 N N . GLN A 1 288 ? 10.883 -22.516 -16.047 1 98.12 288 GLN A N 1
ATOM 2167 C CA . GLN A 1 288 ? 9.602 -22.922 -15.477 1 98.12 288 GLN A CA 1
ATOM 2168 C C . GLN A 1 288 ? 9.633 -24.391 -15.039 1 98.12 288 GLN A C 1
ATOM 2170 O O . GLN A 1 288 ? 9.016 -24.75 -14.039 1 98.12 288 GLN A O 1
ATOM 2175 N N . MET A 1 289 ? 10.305 -25.219 -15.781 1 98.5 289 MET A N 1
ATOM 2176 C CA . MET A 1 289 ? 10.398 -26.625 -15.445 1 98.5 289 MET A CA 1
ATOM 2177 C C . MET A 1 289 ? 10.961 -26.812 -14.039 1 98.5 289 MET A C 1
ATOM 2179 O O . MET A 1 289 ? 10.516 -27.703 -13.305 1 98.5 289 MET A O 1
ATOM 2183 N N . LEU A 1 290 ? 11.867 -25.953 -13.68 1 97.81 290 LEU A N 1
ATOM 2184 C CA . LEU A 1 290 ? 12.57 -26.141 -12.422 1 97.81 290 LEU A CA 1
ATOM 2185 C C . LEU A 1 290 ? 11.93 -25.328 -11.305 1 97.81 290 LEU A C 1
ATOM 2187 O O . LEU A 1 290 ? 12.359 -25.391 -10.148 1 97.81 290 LEU A O 1
ATOM 2191 N N . TYR A 1 291 ? 10.906 -24.594 -11.633 1 96.62 291 TYR A N 1
ATOM 2192 C CA . TYR A 1 291 ? 10.18 -23.781 -10.664 1 96.62 291 TYR A CA 1
ATOM 2193 C C . TYR A 1 291 ? 9.508 -24.656 -9.609 1 96.62 291 TYR A C 1
ATOM 2195 O O . TYR A 1 291 ? 8.742 -25.562 -9.945 1 96.62 291 TYR A O 1
ATOM 2203 N N . GLU A 1 292 ? 9.805 -24.453 -8.367 1 93.19 292 GLU A N 1
ATOM 2204 C CA . GLU A 1 292 ? 9.164 -25.094 -7.223 1 93.19 292 GLU A CA 1
ATOM 2205 C C . GLU A 1 292 ? 9.383 -26.609 -7.242 1 93.19 292 GLU A C 1
ATOM 2207 O O . GLU A 1 292 ? 8.5 -27.375 -6.859 1 93.19 292 GLU A O 1
ATOM 2212 N N . VAL A 1 293 ? 10.445 -27 -7.746 1 94.69 293 VAL A N 1
ATOM 2213 C CA . VAL A 1 293 ? 10.836 -28.406 -7.703 1 94.69 293 VAL A CA 1
ATOM 2214 C C . VAL A 1 293 ? 11.969 -28.594 -6.691 1 94.69 293 VAL A C 1
ATOM 2216 O O . VAL A 1 293 ? 13 -27.922 -6.773 1 94.69 293 VAL A O 1
ATOM 2219 N N . LEU A 1 294 ? 11.742 -29.453 -5.82 1 92.38 294 LEU A N 1
ATOM 2220 C CA . LEU A 1 294 ? 12.781 -29.719 -4.836 1 92.38 294 LEU A CA 1
ATOM 2221 C C . LEU A 1 294 ? 13.727 -30.828 -5.324 1 92.38 294 LEU A C 1
ATOM 2223 O O . LEU A 1 294 ? 14.578 -30.578 -6.18 1 92.38 294 LEU A O 1
ATOM 2227 N N . ASP A 1 295 ? 13.414 -32.094 -5.066 1 91.69 295 ASP A N 1
ATOM 2228 C CA . ASP A 1 295 ? 14.195 -33.219 -5.57 1 91.69 295 ASP A CA 1
ATOM 2229 C C . ASP A 1 295 ? 13.867 -33.531 -7.031 1 91.69 295 ASP A C 1
ATOM 2231 O O . ASP A 1 295 ? 12.812 -34.094 -7.336 1 91.69 295 ASP A O 1
ATOM 2235 N N . THR A 1 296 ? 14.812 -33.25 -7.953 1 95.12 296 THR A N 1
ATOM 2236 C CA . THR A 1 296 ? 14.562 -33.312 -9.391 1 95.12 296 THR A CA 1
ATOM 2237 C C . THR A 1 296 ? 14.523 -34.75 -9.859 1 95.12 296 THR A C 1
ATOM 2239 O O . THR A 1 296 ? 14.062 -35.031 -10.969 1 95.12 296 THR A O 1
ATOM 2242 N N . GLU A 1 297 ? 14.969 -35.656 -9.062 1 94.06 297 GLU A N 1
ATOM 2243 C CA . GLU A 1 297 ? 14.945 -37.062 -9.398 1 94.06 297 GLU A CA 1
ATOM 2244 C C . GLU A 1 297 ? 13.711 -37.75 -8.82 1 94.06 297 GLU A C 1
ATOM 2246 O O . GLU A 1 297 ? 13.352 -38.844 -9.242 1 94.06 297 GLU A O 1
ATOM 2251 N N . ASN A 1 298 ? 13.148 -37.125 -7.84 1 92.69 298 ASN A N 1
ATOM 2252 C CA . ASN A 1 298 ? 11.984 -37.688 -7.152 1 92.69 298 ASN A CA 1
ATOM 2253 C C . ASN A 1 298 ? 10.953 -36.594 -6.848 1 92.69 298 ASN A C 1
ATOM 2255 O O . ASN A 1 298 ? 10.641 -36.344 -5.684 1 92.69 298 ASN A O 1
ATOM 2259 N N . TYR A 1 299 ? 10.43 -36.062 -7.875 1 94.38 299 TYR A N 1
ATOM 2260 C CA . TYR A 1 299 ? 9.312 -35.125 -7.695 1 94.38 299 TYR A CA 1
ATOM 2261 C C . TYR A 1 299 ? 8.023 -35.906 -7.434 1 94.38 299 TYR A C 1
ATOM 2263 O O . TYR A 1 299 ? 7.406 -36.406 -8.359 1 94.38 299 TYR A O 1
ATOM 2271 N N . ILE A 1 300 ? 7.602 -35.875 -6.156 1 93.12 300 ILE A N 1
ATOM 2272 C CA . ILE A 1 300 ? 6.516 -36.75 -5.703 1 93.12 300 ILE A CA 1
ATOM 2273 C C . ILE A 1 300 ? 5.172 -36.094 -6.027 1 93.12 300 ILE A C 1
ATOM 2275 O O . ILE A 1 300 ? 4.891 -34.969 -5.582 1 93.12 300 ILE A O 1
ATOM 2279 N N . LEU A 1 301 ? 4.406 -36.781 -6.82 1 95.12 301 LEU A N 1
ATOM 2280 C CA . LEU A 1 301 ? 3.049 -36.375 -7.188 1 95.12 301 LEU A CA 1
ATOM 2281 C C . LEU A 1 301 ? 2.053 -37.469 -6.848 1 95.12 301 LEU A C 1
ATOM 2283 O O . LEU A 1 301 ? 2.451 -38.625 -6.566 1 95.12 301 LEU A O 1
ATOM 2287 N N . PRO A 1 302 ? 0.793 -37.156 -6.852 1 95.25 302 PRO A N 1
ATOM 2288 C CA . PRO A 1 302 ? -0.205 -38.156 -6.449 1 95.25 302 PRO A CA 1
ATOM 2289 C C . PRO A 1 302 ? -0.246 -39.375 -7.387 1 95.25 302 PRO A C 1
ATOM 2291 O O . PRO A 1 302 ? -0.496 -40.5 -6.941 1 95.25 302 PRO A O 1
ATOM 2294 N N . ASP A 1 303 ? 0.003 -39.188 -8.664 1 95.88 303 ASP A N 1
ATOM 2295 C CA . ASP A 1 303 ? -0.234 -40.25 -9.633 1 95.88 303 ASP A CA 1
ATOM 2296 C C . ASP A 1 303 ? 1.077 -40.906 -10.07 1 95.88 303 ASP A C 1
ATOM 2298 O O . ASP A 1 303 ? 1.073 -41.969 -10.664 1 95.88 303 ASP A O 1
ATOM 2302 N N . VAL A 1 304 ? 2.188 -40.281 -9.797 1 96.12 304 VAL A N 1
ATOM 2303 C CA . VAL A 1 304 ? 3.486 -40.75 -10.25 1 96.12 304 VAL A CA 1
ATOM 2304 C C . VAL A 1 304 ? 4.602 -40 -9.547 1 96.12 304 VAL A C 1
ATOM 2306 O O . VAL A 1 304 ? 4.402 -38.844 -9.117 1 96.12 304 VAL A O 1
ATOM 2309 N N . ILE A 1 305 ? 5.723 -40.562 -9.219 1 95.19 305 ILE A N 1
ATOM 2310 C CA . ILE A 1 305 ? 6.941 -39.844 -8.883 1 95.19 305 ILE A CA 1
ATOM 2311 C C . ILE A 1 305 ? 7.703 -39.5 -10.156 1 95.19 305 ILE A C 1
ATOM 2313 O O . ILE A 1 305 ? 8.078 -40.375 -10.93 1 95.19 305 ILE A O 1
ATOM 2317 N N . LEU A 1 306 ? 7.926 -38.281 -10.445 1 97 306 LEU A N 1
ATOM 2318 C CA . LEU A 1 306 ? 8.523 -37.781 -11.68 1 97 306 LEU A CA 1
ATOM 2319 C C . LEU A 1 306 ? 10.023 -37.594 -11.516 1 97 306 LEU A C 1
ATOM 2321 O O . LEU A 1 306 ? 10.461 -36.875 -10.609 1 97 306 LEU A O 1
ATOM 2325 N N . ASP A 1 307 ? 10.844 -38.25 -12.32 1 96.62 307 ASP A N 1
ATOM 2326 C CA . ASP A 1 307 ? 12.266 -37.969 -12.492 1 96.62 307 ASP A CA 1
ATOM 2327 C C . ASP A 1 307 ? 12.5 -37.062 -13.695 1 96.62 307 ASP A C 1
ATOM 2329 O O . ASP A 1 307 ? 12.352 -37.469 -14.844 1 96.62 307 ASP A O 1
ATOM 2333 N N . LEU A 1 308 ? 12.828 -35.812 -13.438 1 96.69 308 LEU A N 1
ATOM 2334 C CA . LEU A 1 308 ? 13.047 -34.875 -14.539 1 96.69 308 LEU A CA 1
ATOM 2335 C C . LEU A 1 308 ? 14.523 -34.531 -14.68 1 96.69 308 LEU A C 1
ATOM 2337 O O . LEU A 1 308 ? 14.883 -33.594 -15.367 1 96.69 308 LEU A O 1
ATOM 2341 N N . SER A 1 309 ? 15.422 -35.25 -14.07 1 94.94 309 SER A N 1
ATOM 2342 C CA . SER A 1 309 ? 16.844 -34.969 -14.016 1 94.94 309 SER A CA 1
ATOM 2343 C C . SER A 1 309 ? 17.5 -35.125 -15.383 1 94.94 309 SER A C 1
ATOM 2345 O O . SER A 1 309 ? 18.547 -34.5 -15.656 1 94.94 309 SER A O 1
ATOM 2347 N N . ARG A 1 310 ? 16.844 -35.875 -16.297 1 95.56 310 ARG A N 1
ATOM 2348 C CA . ARG A 1 310 ? 17.469 -36.094 -17.609 1 95.56 310 ARG A CA 1
ATOM 2349 C C . ARG A 1 310 ? 16.578 -35.594 -18.734 1 95.56 310 ARG A C 1
ATOM 2351 O O . ARG A 1 310 ? 16.766 -36 -19.891 1 95.56 310 ARG A O 1
ATOM 2358 N N . VAL A 1 311 ? 15.617 -34.875 -18.406 1 98.19 311 VAL A N 1
ATOM 2359 C CA . VAL A 1 311 ? 14.75 -34.25 -19.406 1 98.19 311 VAL A CA 1
ATOM 2360 C C . VAL A 1 311 ? 15.578 -33.344 -20.312 1 98.19 311 VAL A C 1
ATOM 2362 O O . VAL A 1 311 ? 16.516 -32.688 -19.875 1 98.19 311 VAL A O 1
ATOM 2365 N N . THR A 1 312 ? 15.281 -33.375 -21.609 1 98.19 312 THR A N 1
ATOM 2366 C CA . THR A 1 312 ? 15.922 -32.5 -22.594 1 98.19 312 THR A CA 1
ATOM 2367 C C . THR A 1 312 ? 14.906 -31.547 -23.234 1 98.19 312 THR A C 1
ATOM 2369 O O . THR A 1 312 ? 13.742 -31.922 -23.406 1 98.19 312 THR A O 1
ATOM 2372 N N . ILE A 1 313 ? 15.312 -30.391 -23.5 1 98.38 313 ILE A N 1
ATOM 2373 C CA . ILE A 1 313 ? 14.5 -29.359 -24.141 1 98.38 313 ILE A CA 1
ATOM 2374 C C . ILE A 1 313 ? 15.227 -28.828 -25.375 1 98.38 313 ILE A C 1
ATOM 2376 O O . ILE A 1 313 ? 16.391 -28.422 -25.297 1 98.38 313 ILE A O 1
ATOM 2380 N N . SER A 1 314 ? 14.594 -28.844 -26.531 1 97.69 314 SER A N 1
ATOM 2381 C CA . SER A 1 314 ? 15.211 -28.375 -27.766 1 97.69 314 SER A CA 1
ATOM 2382 C C . SER A 1 314 ? 14.273 -27.422 -28.516 1 97.69 314 SER A C 1
ATOM 2384 O O . SER A 1 314 ? 13.055 -27.609 -28.5 1 97.69 314 SER A O 1
ATOM 2386 N N . GLN A 1 315 ? 14.914 -26.453 -29.156 1 96.62 315 GLN A N 1
ATOM 2387 C CA . GLN A 1 315 ? 14.141 -25.516 -29.969 1 96.62 315 GLN A CA 1
ATOM 2388 C C . GLN A 1 315 ? 13.633 -26.172 -31.234 1 96.62 315 GLN A C 1
ATOM 2390 O O . GLN A 1 315 ? 14.422 -26.672 -32.062 1 96.62 315 GLN A O 1
ATOM 2395 N N . SER A 1 316 ? 12.352 -26.219 -31.453 1 94.75 316 SER A N 1
ATOM 2396 C CA . SER A 1 316 ? 11.789 -26.828 -32.656 1 94.75 316 SER A CA 1
ATOM 2397 C C . SER A 1 316 ? 11.461 -25.781 -33.719 1 94.75 316 SER A C 1
ATOM 2399 O O . SER A 1 316 ? 11.609 -26.047 -34.906 1 94.75 316 SER A O 1
ATOM 2401 N N . SER A 1 317 ? 10.961 -24.656 -33.344 1 91.88 317 SER A N 1
ATOM 2402 C CA . SER A 1 317 ? 10.688 -23.484 -34.156 1 91.88 317 SER A CA 1
ATOM 2403 C C . SER A 1 317 ? 10.773 -22.203 -33.312 1 91.88 317 SER A C 1
ATOM 2405 O O . SER A 1 317 ? 10.992 -22.266 -32.094 1 91.88 317 SER A O 1
ATOM 2407 N N . PRO A 1 318 ? 10.773 -21.047 -33.938 1 87.88 318 PRO A N 1
ATOM 2408 C CA . PRO A 1 318 ? 10.945 -19.812 -33.188 1 87.88 318 PRO A CA 1
ATOM 2409 C C . PRO A 1 318 ? 10 -19.703 -31.984 1 87.88 318 PRO A C 1
ATOM 2411 O O . PRO A 1 318 ? 10.375 -19.156 -30.938 1 87.88 318 PRO A O 1
ATOM 2414 N N . ASP A 1 319 ? 8.844 -20.172 -31.891 1 92 319 ASP A N 1
ATOM 2415 C CA . ASP A 1 319 ? 7.895 -20.094 -30.781 1 92 319 ASP A CA 1
ATOM 2416 C C . ASP A 1 319 ? 7.398 -21.469 -30.391 1 92 319 ASP A C 1
ATOM 2418 O O . ASP A 1 319 ? 6.223 -21.641 -30.062 1 92 319 ASP A O 1
ATOM 2422 N N . SER A 1 320 ? 8.391 -22.359 -30.391 1 97.12 320 SER A N 1
ATOM 2423 C CA . SER A 1 320 ? 8.016 -23.719 -30 1 97.12 320 SER A CA 1
ATOM 2424 C C . SER A 1 320 ? 9.234 -24.516 -29.547 1 97.12 320 SER A C 1
ATOM 2426 O O . SER A 1 320 ? 10.297 -24.438 -30.172 1 97.12 320 SER A O 1
ATOM 2428 N N . VAL A 1 321 ? 9.109 -25.203 -28.5 1 98.19 321 VAL A N 1
ATOM 2429 C CA . VAL A 1 321 ? 10.172 -26.062 -28.016 1 98.19 321 VAL A CA 1
ATOM 2430 C C . VAL A 1 321 ? 9.633 -27.484 -27.797 1 98.19 321 VAL A C 1
ATOM 2432 O O . VAL A 1 321 ? 8.445 -27.656 -27.547 1 98.19 321 VAL A O 1
ATOM 2435 N N . LEU A 1 322 ? 10.484 -28.438 -27.953 1 98.62 322 LEU A N 1
ATOM 2436 C CA . LEU A 1 322 ? 10.164 -29.844 -27.734 1 98.62 322 LEU A CA 1
ATOM 2437 C C . LEU A 1 322 ? 10.797 -30.359 -26.438 1 98.62 322 LEU A C 1
ATOM 2439 O O . LEU A 1 322 ? 11.969 -30.094 -26.172 1 98.62 322 LEU A O 1
ATOM 2443 N N . VAL A 1 323 ? 10.055 -31 -25.609 1 98.75 323 VAL A N 1
ATOM 2444 C CA . VAL A 1 323 ? 10.508 -31.547 -24.328 1 98.75 323 VAL A CA 1
ATOM 2445 C C . VAL A 1 323 ? 10.406 -33.062 -24.359 1 98.75 323 VAL A C 1
ATOM 2447 O O . VAL A 1 323 ? 9.391 -33.625 -24.797 1 98.75 323 VAL A O 1
ATOM 2450 N N . ARG A 1 324 ? 11.453 -33.781 -23.906 1 98 324 ARG A N 1
ATOM 2451 C CA . ARG A 1 324 ? 11.523 -35.25 -23.875 1 98 324 ARG A CA 1
ATOM 2452 C C . ARG A 1 324 ? 12.266 -35.75 -22.641 1 98 324 ARG A C 1
ATOM 2454 O O . ARG A 1 324 ? 13.016 -35 -22.016 1 98 324 ARG A O 1
ATOM 2461 N N . GLY A 1 325 ? 11.938 -36.969 -22.312 1 97.25 325 GLY A N 1
ATOM 2462 C CA . GLY A 1 325 ? 12.867 -37.688 -21.438 1 97.25 325 GLY A CA 1
ATOM 2463 C C . GLY A 1 325 ? 12.375 -37.781 -20.016 1 97.25 325 GLY A C 1
ATOM 2464 O O . GLY A 1 325 ? 13.094 -38.281 -19.141 1 97.25 325 GLY A O 1
ATOM 2465 N N . ALA A 1 326 ? 11.156 -37.406 -19.672 1 98 326 ALA A N 1
ATOM 2466 C CA . ALA A 1 326 ? 10.617 -37.594 -18.328 1 98 326 ALA A CA 1
ATOM 2467 C C . ALA A 1 326 ? 10.43 -39.094 -18.016 1 98 326 ALA A C 1
ATOM 2469 O O . ALA A 1 326 ? 10.008 -39.844 -18.875 1 98 326 ALA A O 1
ATOM 2470 N N . ARG A 1 327 ? 10.812 -39.469 -16.812 1 97.5 327 ARG A N 1
ATOM 2471 C CA . ARG A 1 327 ? 10.648 -40.844 -16.359 1 97.5 327 ARG A CA 1
ATOM 2472 C C . ARG A 1 327 ? 9.82 -40.938 -15.086 1 97.5 327 ARG A C 1
ATOM 2474 O O . ARG A 1 327 ? 9.805 -39.969 -14.297 1 97.5 327 ARG A O 1
ATOM 2481 N N . GLY A 1 328 ? 9.109 -42.062 -14.945 1 96.38 328 GLY A N 1
ATOM 2482 C CA . GLY A 1 328 ? 8.211 -42.188 -13.805 1 96.38 328 GLY A CA 1
ATOM 2483 C C . GLY A 1 328 ? 8.562 -43.344 -12.898 1 96.38 328 GLY A C 1
ATOM 2484 O O . GLY A 1 328 ? 9.094 -44.344 -13.352 1 96.38 328 GLY A O 1
ATOM 2485 N N . LYS A 1 329 ? 8.375 -43.188 -11.625 1 94.75 329 LYS A N 1
ATOM 2486 C CA . LYS A 1 329 ? 8.383 -44.219 -10.594 1 94.75 329 LYS A CA 1
ATOM 2487 C C . LYS A 1 329 ? 7.004 -44.344 -9.945 1 94.75 329 LYS A C 1
ATOM 2489 O O . LYS A 1 329 ? 6.168 -43.438 -10.055 1 94.75 329 LYS A O 1
ATOM 2494 N N . PRO A 1 330 ? 6.703 -45.5 -9.359 1 94.12 330 PRO A N 1
ATOM 2495 C CA . PRO A 1 330 ? 5.41 -45.656 -8.688 1 94.12 330 PRO A CA 1
ATOM 2496 C C . PRO A 1 330 ? 5.164 -44.594 -7.629 1 94.12 330 PRO A C 1
ATOM 2498 O O . PRO A 1 330 ? 6.094 -44.188 -6.934 1 94.12 330 PRO A O 1
ATOM 2501 N N . PRO A 1 331 ? 3.891 -44.156 -7.531 1 93.94 331 PRO A N 1
ATOM 2502 C CA . PRO A 1 331 ? 3.582 -43.188 -6.496 1 93.94 331 PRO A CA 1
ATOM 2503 C C . PRO A 1 331 ? 3.68 -43.75 -5.082 1 93.94 331 PRO A C 1
ATOM 2505 O O . PRO A 1 331 ? 3.803 -44.969 -4.914 1 93.94 331 PRO A O 1
ATOM 2508 N N . THR A 1 332 ? 3.646 -42.906 -4.07 1 91.38 332 THR A N 1
ATOM 2509 C CA . THR A 1 332 ? 3.713 -43.312 -2.672 1 91.38 332 THR A CA 1
ATOM 2510 C C . THR A 1 332 ? 2.318 -43.625 -2.133 1 91.38 332 THR A C 1
ATOM 2512 O O . THR A 1 332 ? 1.314 -43.25 -2.748 1 91.38 332 THR A O 1
ATOM 2515 N N . PRO A 1 333 ? 2.23 -44.281 -1.002 1 93 333 PRO A N 1
ATOM 2516 C CA . PRO A 1 333 ? 0.934 -44.5 -0.357 1 93 333 PRO A CA 1
ATOM 2517 C C . PRO A 1 333 ? 0.405 -43.25 0.343 1 93 333 PRO A C 1
ATOM 2519 O O . PRO A 1 333 ? -0.607 -43.312 1.044 1 93 333 PRO A O 1
ATOM 2522 N N . TRP A 1 334 ? 1.031 -42.094 0.176 1 92.5 334 TRP A N 1
ATOM 2523 C CA . TRP A 1 334 ? 0.675 -40.875 0.896 1 92.5 334 TRP A CA 1
ATOM 2524 C C . TRP A 1 334 ? 0.31 -39.75 -0.074 1 92.5 334 TRP A C 1
ATOM 2526 O O . TRP A 1 334 ? 0.825 -39.719 -1.193 1 92.5 334 TRP A O 1
ATOM 2536 N N . LEU A 1 335 ? -0.583 -38.906 0.335 1 94.38 335 LEU A N 1
ATOM 2537 C CA . LEU A 1 335 ? -0.895 -37.656 -0.35 1 94.38 335 LEU A CA 1
ATOM 2538 C C . LEU A 1 335 ? -0.533 -36.438 0.518 1 94.38 335 LEU A C 1
ATOM 2540 O O . LEU A 1 335 ? -0.713 -36.469 1.737 1 94.38 335 LEU A O 1
ATOM 2544 N N . LYS A 1 336 ? 0.025 -35.5 -0.103 1 92.5 336 LYS A N 1
ATOM 2545 C CA . LYS A 1 336 ? 0.241 -34.25 0.616 1 92.5 336 LYS A CA 1
ATOM 2546 C C . LYS A 1 336 ? -1.086 -33.594 1.007 1 92.5 336 LYS A C 1
ATOM 2548 O O . LYS A 1 336 ? -2.051 -33.625 0.24 1 92.5 336 LYS A O 1
ATOM 2553 N N . CYS A 1 337 ? -1.188 -33.125 2.184 1 92.44 337 CYS A N 1
ATOM 2554 C CA . CYS A 1 337 ? -2.322 -32.312 2.646 1 92.44 337 CYS A CA 1
ATOM 2555 C C . CYS A 1 337 ? -1.862 -30.969 3.186 1 92.44 337 CYS A C 1
ATOM 2557 O O . CYS A 1 337 ? -0.782 -30.875 3.77 1 92.44 337 CYS A O 1
ATOM 2559 N N . THR A 1 338 ? -2.598 -29.953 2.916 1 90.94 338 THR A N 1
ATOM 2560 C CA . THR A 1 338 ? -2.318 -28.625 3.439 1 90.94 338 THR A CA 1
ATOM 2561 C C . THR A 1 338 ? -3.416 -28.172 4.402 1 90.94 338 THR A C 1
ATOM 2563 O O . THR A 1 338 ? -4.602 -28.344 4.117 1 90.94 338 THR A O 1
ATOM 2566 N N . ALA A 1 339 ? -2.984 -27.734 5.559 1 91.19 339 ALA A N 1
ATOM 2567 C CA . ALA A 1 339 ? -3.881 -27.172 6.57 1 91.19 339 ALA A CA 1
ATOM 2568 C C . ALA A 1 339 ? -3.641 -25.672 6.754 1 91.19 339 ALA A C 1
ATOM 2570 O O . ALA A 1 339 ? -2.496 -25.219 6.734 1 91.19 339 ALA A O 1
ATOM 2571 N N . VAL A 1 340 ? -4.684 -24.953 6.832 1 91.12 340 VAL A N 1
ATOM 2572 C CA . VAL A 1 340 ? -4.57 -23.516 7.066 1 91.12 340 VAL A CA 1
ATOM 2573 C C . VAL A 1 340 ? -5.258 -23.141 8.383 1 91.12 340 VAL A C 1
ATOM 2575 O O . VAL A 1 340 ? -6.359 -23.625 8.664 1 91.12 340 VAL A O 1
ATOM 2578 N N . ARG A 1 341 ? -4.609 -22.406 9.195 1 91.12 341 ARG A N 1
ATOM 2579 C CA . ARG A 1 341 ? -5.188 -21.891 10.438 1 91.12 341 ARG A CA 1
ATOM 2580 C C . ARG A 1 341 ? -4.898 -20.406 10.594 1 91.12 341 ARG A C 1
ATOM 2582 O O . ARG A 1 341 ? -3.982 -19.875 9.961 1 91.12 341 ARG A O 1
ATOM 2589 N N . GLN A 1 342 ? -5.727 -19.781 11.32 1 91.12 342 GLN A N 1
ATOM 2590 C CA . GLN A 1 342 ? -5.422 -18.406 11.703 1 91.12 342 GLN A CA 1
ATOM 2591 C C . GLN A 1 342 ? -4.625 -18.359 13 1 91.12 342 GLN A C 1
ATOM 2593 O O . GLN A 1 342 ? -4.957 -19.047 13.969 1 91.12 342 GLN A O 1
ATOM 2598 N N . GLN A 1 343 ? -3.58 -17.734 13.023 1 91.81 343 GLN A N 1
ATOM 2599 C CA . GLN A 1 343 ? -2.773 -17.516 14.219 1 91.81 343 GLN A CA 1
ATOM 2600 C C . GLN A 1 343 ? -2.512 -16.016 14.445 1 91.81 343 GLN A C 1
ATOM 2602 O O . GLN A 1 343 ? -1.517 -15.484 13.961 1 91.81 343 GLN A O 1
ATOM 2607 N N . GLY A 1 344 ? -3.352 -15.414 15.281 1 94.56 344 GLY A N 1
ATOM 2608 C CA . GLY A 1 344 ? -3.24 -13.992 15.578 1 94.56 344 GLY A CA 1
ATOM 2609 C C . GLY A 1 344 ? -3.57 -13.109 14.391 1 94.56 344 GLY A C 1
ATOM 2610 O O . GLY A 1 344 ? -4.496 -13.406 13.633 1 94.56 344 GLY A O 1
ATOM 2611 N N . TYR A 1 345 ? -2.826 -11.93 14.391 1 96.19 345 TYR A N 1
ATOM 2612 C CA . TYR A 1 345 ? -3.062 -10.891 13.398 1 96.19 345 TYR A CA 1
ATOM 2613 C C . TYR A 1 345 ? -1.746 -10.328 12.875 1 96.19 345 TYR A C 1
ATOM 2615 O O . TYR A 1 345 ? -0.68 -10.609 13.43 1 96.19 345 TYR A O 1
ATOM 2623 N N . ARG A 1 346 ? -1.873 -9.617 11.789 1 95.25 346 ARG A N 1
ATOM 2624 C CA . ARG A 1 346 ? -0.681 -9 11.219 1 95.25 346 ARG A CA 1
ATOM 2625 C C . ARG A 1 346 ? -0.992 -7.609 10.68 1 95.25 346 ARG A C 1
ATOM 2627 O O . ARG A 1 346 ? -2.15 -7.285 10.406 1 95.25 346 ARG A O 1
ATOM 2634 N N . ILE A 1 347 ? 0.016 -6.75 10.508 1 96.25 347 ILE A N 1
ATOM 2635 C CA . ILE A 1 347 ? -0.125 -5.402 9.961 1 96.25 347 ILE A CA 1
ATOM 2636 C C . ILE A 1 347 ? 1.163 -4.996 9.25 1 96.25 347 ILE A C 1
ATOM 2638 O O . ILE A 1 347 ? 2.23 -5.555 9.516 1 96.25 347 ILE A O 1
ATOM 2642 N N . SER A 1 348 ? 1.065 -4.176 8.266 1 95 348 SER A N 1
ATOM 2643 C CA . SER A 1 348 ? 2.209 -3.533 7.625 1 95 348 SER A CA 1
ATOM 2644 C C . SER A 1 348 ? 1.984 -2.033 7.465 1 95 348 SER A C 1
ATOM 2646 O O . SER A 1 348 ? 0.892 -1.602 7.094 1 95 348 SER A O 1
ATOM 2648 N N . VAL A 1 349 ? 2.928 -1.276 7.812 1 96.25 349 VAL A N 1
ATOM 2649 C CA . VAL A 1 349 ? 2.953 0.171 7.629 1 96.25 349 VAL A CA 1
ATOM 2650 C C . VAL A 1 349 ? 4.051 0.546 6.637 1 96.25 349 VAL A C 1
ATOM 2652 O O . VAL A 1 349 ? 5.223 0.219 6.844 1 96.25 349 VAL A O 1
ATOM 2655 N N . ASP A 1 350 ? 3.682 1.204 5.578 1 95.5 350 ASP A N 1
ATOM 2656 C CA . ASP A 1 350 ? 4.645 1.617 4.559 1 95.5 350 ASP A CA 1
ATOM 2657 C C . ASP A 1 350 ? 4.742 3.139 4.48 1 95.5 350 ASP A C 1
ATOM 2659 O O . ASP A 1 350 ? 3.729 3.826 4.344 1 95.5 350 ASP A O 1
ATOM 2663 N N . MET A 1 351 ? 5.941 3.639 4.531 1 95.75 351 MET A N 1
ATOM 2664 C CA . MET A 1 351 ? 6.164 5.082 4.492 1 95.75 351 MET A CA 1
ATOM 2665 C C . MET A 1 351 ? 7.281 5.43 3.514 1 95.75 351 MET A C 1
ATOM 2667 O O . MET A 1 351 ? 8.258 4.688 3.387 1 95.75 351 MET A O 1
ATOM 2671 N N . LEU A 1 352 ? 7.125 6.52 2.838 1 95.12 352 LEU A N 1
ATOM 2672 C CA . LEU A 1 352 ? 8.188 7.109 2.033 1 95.12 352 LEU A CA 1
ATOM 2673 C C . LEU A 1 352 ? 9.133 7.938 2.9 1 95.12 352 LEU A C 1
ATOM 2675 O O . LEU A 1 352 ? 8.68 8.727 3.734 1 95.12 352 LEU A O 1
ATOM 2679 N N . VAL A 1 353 ? 10.398 7.727 2.799 1 95.69 353 VAL A N 1
ATOM 2680 C CA . VAL A 1 353 ? 11.414 8.5 3.504 1 95.69 353 VAL A CA 1
ATOM 2681 C C . VAL A 1 353 ? 12.406 9.078 2.5 1 95.69 353 VAL A C 1
ATOM 2683 O O . VAL A 1 353 ? 13.07 8.336 1.771 1 95.69 353 VAL A O 1
ATOM 2686 N N . SER A 1 354 ? 12.531 10.359 2.492 1 93.12 354 SER A N 1
ATOM 2687 C CA . SER A 1 354 ? 13.414 11.016 1.534 1 93.12 354 SER A CA 1
ATOM 2688 C C . SER A 1 354 ? 14.344 12 2.23 1 93.12 354 SER A C 1
ATOM 2690 O O . SER A 1 354 ? 14.156 12.32 3.406 1 93.12 354 SER A O 1
ATOM 2692 N N . GLY A 1 355 ? 15.32 12.516 1.421 1 90.81 355 GLY A N 1
ATOM 2693 C CA . GLY A 1 355 ? 16.312 13.453 1.938 1 90.81 355 GLY A CA 1
ATOM 2694 C C . GLY A 1 355 ? 17.625 12.789 2.311 1 90.81 355 GLY A C 1
ATOM 2695 O O . GLY A 1 355 ? 17.844 11.625 1.99 1 90.81 355 GLY A O 1
ATOM 2696 N N . GLU A 1 356 ? 18.422 13.523 3.02 1 89.69 356 GLU A N 1
ATOM 2697 C CA . GLU A 1 356 ? 19.719 13 3.438 1 89.69 356 GLU A CA 1
ATOM 2698 C C . GLU A 1 356 ? 19.562 11.844 4.418 1 89.69 356 GLU A C 1
ATOM 2700 O O . GLU A 1 356 ? 18.656 11.852 5.246 1 89.69 356 GLU A O 1
ATOM 2705 N N . GLN A 1 357 ? 20.469 10.844 4.293 1 93.44 357 GLN A N 1
ATOM 2706 C CA . GLN A 1 357 ? 20.531 9.711 5.215 1 93.44 357 GLN A CA 1
ATOM 2707 C C . GLN A 1 357 ? 19.188 9 5.305 1 93.44 357 GLN A C 1
ATOM 2709 O O . GLN A 1 357 ? 18.766 8.602 6.395 1 93.44 357 GLN A O 1
ATOM 2714 N N . ALA A 1 358 ? 18.516 8.883 4.164 1 95.12 358 ALA A N 1
ATOM 2715 C CA . ALA A 1 358 ? 17.156 8.336 4.133 1 95.12 358 ALA A CA 1
ATOM 2716 C C . ALA A 1 358 ? 17.125 6.938 4.738 1 95.12 358 ALA A C 1
ATOM 2718 O O . ALA A 1 358 ? 16.156 6.578 5.422 1 95.12 358 ALA A O 1
ATOM 2719 N N . GLU A 1 359 ? 18.156 6.102 4.488 1 95.69 359 GLU A N 1
ATOM 2720 C CA . GLU A 1 359 ? 18.156 4.742 5.027 1 95.69 359 GLU A CA 1
ATOM 2721 C C . GLU A 1 359 ? 18.234 4.754 6.551 1 95.69 359 GLU A C 1
ATOM 2723 O O . GLU A 1 359 ? 17.438 4.086 7.219 1 95.69 359 GLU A O 1
ATOM 2728 N N . ARG A 1 360 ? 19.203 5.488 7.086 1 96.19 360 ARG A N 1
ATOM 2729 C CA . ARG A 1 360 ? 19.344 5.59 8.539 1 96.19 360 ARG A CA 1
ATOM 2730 C C . ARG A 1 360 ? 18.109 6.203 9.172 1 96.19 360 ARG A C 1
ATOM 2732 O O . ARG A 1 360 ? 17.656 5.754 10.227 1 96.19 360 ARG A O 1
ATOM 2739 N N . LYS A 1 361 ? 17.578 7.238 8.555 1 97 361 LYS A N 1
ATOM 2740 C CA . LYS A 1 361 ? 16.359 7.887 9.008 1 97 361 LYS A CA 1
ATOM 2741 C C . LYS A 1 361 ? 15.195 6.898 9.055 1 97 361 LYS A C 1
ATOM 2743 O O . LYS A 1 361 ? 14.438 6.863 10.023 1 97 361 LYS A O 1
ATOM 2748 N N . ALA A 1 362 ? 15.078 6.094 8.023 1 97.75 362 ALA A N 1
ATOM 2749 C CA . ALA A 1 362 ? 14 5.113 7.93 1 97.75 362 ALA A CA 1
ATOM 2750 C C . ALA A 1 362 ? 14.125 4.059 9.023 1 97.75 362 ALA A C 1
ATOM 2752 O O . ALA A 1 362 ? 13.125 3.689 9.656 1 97.75 362 ALA A O 1
ATOM 2753 N N . LYS A 1 363 ? 15.312 3.543 9.234 1 97.44 363 LYS A N 1
ATOM 2754 C CA . LYS A 1 363 ? 15.539 2.566 10.297 1 97.44 363 LYS A CA 1
ATOM 2755 C C . LYS A 1 363 ? 15.172 3.137 11.656 1 97.44 363 LYS A C 1
ATOM 2757 O O . LYS A 1 363 ? 14.531 2.459 12.469 1 97.44 363 LYS A O 1
ATOM 2762 N N . THR A 1 364 ? 15.594 4.387 11.867 1 98.5 364 THR A N 1
ATOM 2763 C CA . THR A 1 364 ? 15.289 5.066 13.125 1 98.5 364 THR A CA 1
ATOM 2764 C C . THR A 1 364 ? 13.781 5.23 13.297 1 98.5 364 THR A C 1
ATOM 2766 O O . THR A 1 364 ? 13.242 4.992 14.383 1 98.5 364 THR A O 1
ATOM 2769 N N . LEU A 1 365 ? 13.102 5.633 12.266 1 98.56 365 LEU A N 1
ATOM 2770 C CA . LEU A 1 365 ? 11.648 5.805 12.281 1 98.56 365 LEU A CA 1
ATOM 2771 C C . LEU A 1 365 ? 10.953 4.48 12.57 1 98.56 365 LEU A C 1
ATOM 2773 O O . LEU A 1 365 ? 10 4.438 13.359 1 98.56 365 LEU A O 1
ATOM 2777 N N . GLY A 1 366 ? 11.367 3.375 11.906 1 98.5 366 GLY A N 1
ATOM 2778 C CA . GLY A 1 366 ? 10.789 2.066 12.156 1 98.5 366 GLY A CA 1
ATOM 2779 C C . GLY A 1 366 ? 10.867 1.65 13.609 1 98.5 366 GLY A C 1
ATOM 2780 O O . GLY A 1 366 ? 9.883 1.151 14.172 1 98.5 366 GLY A O 1
ATOM 2781 N N . ARG A 1 367 ? 12.023 1.87 14.211 1 98.19 367 ARG A N 1
ATOM 2782 C CA . ARG A 1 367 ? 12.195 1.546 15.625 1 98.19 367 ARG A CA 1
ATOM 2783 C C . ARG A 1 367 ? 11.266 2.383 16.5 1 98.19 367 ARG A C 1
ATOM 2785 O O . ARG A 1 367 ? 10.68 1.873 17.453 1 98.19 367 ARG A O 1
ATOM 2792 N N . ALA A 1 368 ? 11.148 3.65 16.172 1 98.56 368 ALA A N 1
ATOM 2793 C CA . ALA A 1 368 ? 10.289 4.547 16.938 1 98.56 368 ALA A CA 1
ATOM 2794 C C . ALA A 1 368 ? 8.828 4.102 16.859 1 98.56 368 ALA A C 1
ATOM 2796 O O . ALA A 1 368 ? 8.102 4.184 17.859 1 98.56 368 ALA A O 1
ATOM 2797 N N . ILE A 1 369 ? 8.375 3.668 15.727 1 98.38 369 ILE A N 1
ATOM 2798 C CA . ILE A 1 369 ? 7.008 3.209 15.539 1 98.38 369 ILE A CA 1
ATOM 2799 C C . ILE A 1 369 ? 6.734 2.01 16.438 1 98.38 369 ILE A C 1
ATOM 2801 O O . ILE A 1 369 ? 5.715 1.966 17.141 1 98.38 369 ILE A O 1
ATOM 2805 N N . VAL A 1 370 ? 7.641 1.035 16.438 1 98.5 370 VAL A N 1
ATOM 2806 C CA . VAL A 1 370 ? 7.48 -0.16 17.266 1 98.5 370 VAL A CA 1
ATOM 2807 C C . VAL A 1 370 ? 7.508 0.223 18.734 1 98.5 370 VAL A C 1
ATOM 2809 O O . VAL A 1 370 ? 6.684 -0.249 19.531 1 98.5 370 VAL A O 1
ATOM 2812 N N . GLU A 1 371 ? 8.469 1.086 19.094 1 98.12 371 GLU A N 1
ATOM 2813 C CA . GLU A 1 371 ? 8.609 1.513 20.484 1 98.12 371 GLU A CA 1
ATOM 2814 C C . GLU A 1 371 ? 7.352 2.213 20.984 1 98.12 371 GLU A C 1
ATOM 2816 O O . GLU A 1 371 ? 6.871 1.931 22.078 1 98.12 371 GLU A O 1
ATOM 2821 N N . ARG A 1 372 ? 6.824 3.146 20.266 1 98 372 ARG A N 1
ATOM 2822 C CA . ARG A 1 372 ? 5.605 3.846 20.656 1 98 372 ARG A CA 1
ATOM 2823 C C . ARG A 1 372 ? 4.434 2.875 20.781 1 98 372 ARG A C 1
ATOM 2825 O O . ARG A 1 372 ? 3.648 2.967 21.734 1 98 372 ARG A O 1
ATOM 2832 N N . THR A 1 373 ? 4.281 2.004 19.812 1 98.12 373 THR A N 1
ATOM 2833 C CA . THR A 1 373 ? 3.221 1.005 19.844 1 98.12 373 THR A CA 1
ATOM 2834 C C . THR A 1 373 ? 3.281 0.204 21.141 1 98.12 373 THR A C 1
ATOM 2836 O O . THR A 1 373 ? 2.264 0.025 21.812 1 98.12 373 THR A O 1
ATOM 2839 N N . ASN A 1 374 ? 4.48 -0.252 21.438 1 98.19 374 ASN A N 1
ATOM 2840 C CA . ASN A 1 374 ? 4.656 -1.069 22.641 1 98.19 374 ASN A CA 1
ATOM 2841 C C . ASN A 1 374 ? 4.383 -0.27 23.906 1 98.19 374 ASN A C 1
ATOM 2843 O O . ASN A 1 374 ? 3.809 -0.794 24.859 1 98.19 374 ASN A O 1
ATOM 2847 N N . ALA A 1 375 ? 4.812 0.966 23.938 1 97.06 375 ALA A N 1
ATOM 2848 C CA . ALA A 1 375 ? 4.547 1.815 25.109 1 97.06 375 ALA A CA 1
ATOM 2849 C C . ALA A 1 375 ? 3.047 2.004 25.312 1 97.06 375 ALA A C 1
ATOM 2851 O O . ALA A 1 375 ? 2.559 1.922 26.438 1 97.06 375 ALA A O 1
ATOM 2852 N N . LEU A 1 376 ? 2.355 2.26 24.281 1 96.12 376 LEU A N 1
ATOM 2853 C CA . LEU A 1 376 ? 0.912 2.455 24.375 1 96.12 376 LEU A CA 1
ATOM 2854 C C . LEU A 1 376 ? 0.206 1.147 24.719 1 96.12 376 LEU A C 1
ATOM 2856 O O . LEU A 1 376 ? -0.785 1.147 25.453 1 96.12 376 LEU A O 1
ATOM 2860 N N . ALA A 1 377 ? 0.7 0.014 24.109 1 96.81 377 ALA A N 1
ATOM 2861 C CA . ALA A 1 377 ? 0.164 -1.293 24.469 1 96.81 377 ALA A CA 1
ATOM 2862 C C . ALA A 1 377 ? 0.319 -1.548 25.969 1 96.81 377 ALA A C 1
ATOM 2864 O O . ALA A 1 377 ? -0.609 -2.029 26.625 1 96.81 377 ALA A O 1
ATOM 2865 N N . ALA A 1 378 ? 1.469 -1.235 26.5 1 96.5 378 ALA A N 1
ATOM 2866 C CA . ALA A 1 378 ? 1.729 -1.404 27.922 1 96.5 378 ALA A CA 1
ATOM 2867 C C . ALA A 1 378 ? 0.762 -0.571 28.766 1 96.5 378 ALA A C 1
ATOM 2869 O O . ALA A 1 378 ? 0.269 -1.031 29.797 1 96.5 378 ALA A O 1
ATOM 2870 N N . ALA A 1 379 ? 0.505 0.642 28.359 1 92.06 379 ALA A N 1
ATOM 2871 C CA . ALA A 1 379 ? -0.431 1.521 29.047 1 92.06 379 ALA A CA 1
ATOM 2872 C C . ALA A 1 379 ? -1.832 0.917 29.078 1 92.06 379 ALA A C 1
ATOM 2874 O O . ALA A 1 379 ? -2.615 1.193 30 1 92.06 379 ALA A O 1
ATOM 2875 N N . ASN A 1 380 ? -2.125 0.101 28.125 1 91.94 380 ASN A N 1
ATOM 2876 C CA . ASN A 1 380 ? -3.416 -0.572 28.062 1 91.94 380 ASN A CA 1
ATOM 2877 C C . ASN A 1 380 ? -3.34 -1.995 28.609 1 91.94 380 ASN A C 1
ATOM 2879 O O . ASN A 1 380 ? -4.215 -2.816 28.328 1 91.94 380 ASN A O 1
ATOM 2883 N N . HIS A 1 381 ? -2.268 -2.408 29.219 1 95.12 381 HIS A N 1
ATOM 2884 C CA . HIS A 1 381 ? -2.039 -3.678 29.906 1 95.12 381 HIS A CA 1
ATOM 2885 C C . HIS A 1 381 ? -1.998 -4.836 28.906 1 95.12 381 HIS A C 1
ATOM 2887 O O . HIS A 1 381 ? -2.539 -5.91 29.172 1 95.12 381 HIS A O 1
ATOM 2893 N N . ALA A 1 382 ? -1.505 -4.566 27.781 1 96.38 382 ALA A N 1
ATOM 2894 C CA . ALA A 1 382 ? -1.289 -5.605 26.781 1 96.38 382 ALA A CA 1
ATOM 2895 C C . ALA A 1 382 ? 0.194 -5.934 26.641 1 96.38 382 ALA A C 1
ATOM 2897 O O . ALA A 1 382 ? 1.051 -5.082 26.891 1 96.38 382 ALA A O 1
ATOM 2898 N N . ASP A 1 383 ? 0.509 -7.152 26.203 1 96.75 383 ASP A N 1
ATOM 2899 C CA . ASP A 1 383 ? 1.888 -7.566 25.953 1 96.75 383 ASP A CA 1
ATOM 2900 C C . ASP A 1 383 ? 2.465 -6.859 24.734 1 96.75 383 ASP A C 1
ATOM 2902 O O . ASP A 1 383 ? 1.74 -6.57 23.781 1 96.75 383 ASP A O 1
ATOM 2906 N N . PRO A 1 384 ? 3.713 -6.547 24.766 1 97.5 384 PRO A N 1
ATOM 2907 C CA . PRO A 1 384 ? 4.348 -5.91 23.609 1 97.5 384 PRO A CA 1
ATOM 2908 C C . PRO A 1 384 ? 4.477 -6.852 22.406 1 97.5 384 PRO A C 1
ATOM 2910 O O . PRO A 1 384 ? 4.273 -8.062 22.547 1 97.5 384 PRO A O 1
ATOM 2913 N N . ILE A 1 385 ? 4.758 -6.305 21.297 1 97.88 385 ILE A N 1
ATOM 2914 C CA . ILE A 1 385 ? 5.137 -7.09 20.125 1 97.88 385 ILE A CA 1
ATOM 2915 C C . ILE A 1 385 ? 6.508 -7.727 20.359 1 97.88 385 ILE A C 1
ATOM 2917 O O . ILE A 1 385 ? 7.5 -7.02 20.562 1 97.88 385 ILE A O 1
ATOM 2921 N N . PRO A 1 386 ? 6.566 -9.031 20.312 1 94.25 386 PRO A N 1
ATOM 2922 C CA . PRO A 1 386 ? 7.871 -9.672 20.484 1 94.25 386 PRO A CA 1
ATOM 2923 C C . PRO A 1 386 ? 8.867 -9.289 19.391 1 94.25 386 PRO A C 1
ATOM 2925 O O . PRO A 1 386 ? 8.469 -9 18.266 1 94.25 386 PRO A O 1
ATOM 2928 N N . ASN A 1 387 ? 10.148 -9.367 19.703 1 91.19 387 ASN A N 1
ATOM 2929 C CA . ASN A 1 387 ? 11.203 -8.977 18.781 1 91.19 387 ASN A CA 1
ATOM 2930 C C . ASN A 1 387 ? 11.18 -9.82 17.516 1 91.19 387 ASN A C 1
ATOM 2932 O O . ASN A 1 387 ? 11.508 -9.336 16.422 1 91.19 387 ASN A O 1
ATOM 2936 N N . ASP A 1 388 ? 10.758 -11.016 17.641 1 89.19 388 ASP A N 1
ATOM 2937 C CA . ASP A 1 388 ? 10.75 -11.922 16.484 1 89.19 388 ASP A CA 1
ATOM 2938 C C . ASP A 1 388 ? 9.453 -11.781 15.688 1 89.19 388 ASP A C 1
ATOM 2940 O O . ASP A 1 388 ? 9.297 -12.414 14.641 1 89.19 388 ASP A O 1
ATOM 2944 N N . ASP A 1 389 ? 8.586 -10.898 16.156 1 94.31 389 ASP A N 1
ATOM 2945 C CA . ASP A 1 389 ? 7.289 -10.797 15.508 1 94.31 389 ASP A CA 1
ATOM 2946 C C . ASP A 1 389 ? 7.113 -9.438 14.836 1 94.31 389 ASP A C 1
ATOM 2948 O O . ASP A 1 389 ? 5.988 -9 14.578 1 94.31 389 ASP A O 1
ATOM 2952 N N . HIS A 1 390 ? 8.172 -8.742 14.664 1 96.06 390 HIS A N 1
ATOM 2953 C CA . HIS A 1 390 ? 8.141 -7.57 13.797 1 96.06 390 HIS A CA 1
ATOM 2954 C C . HIS A 1 390 ? 9.422 -7.461 12.977 1 96.06 390 HIS A C 1
ATOM 2956 O O . HIS A 1 390 ? 10.445 -8.062 13.328 1 96.06 390 HIS A O 1
ATOM 2962 N N . GLU A 1 391 ? 9.344 -6.816 11.852 1 94.38 391 GLU A N 1
ATOM 2963 C CA . GLU A 1 391 ? 10.484 -6.559 10.969 1 94.38 391 GLU A CA 1
ATOM 2964 C C . GLU A 1 391 ? 10.477 -5.117 10.469 1 94.38 391 GLU A C 1
ATOM 2966 O O . GLU A 1 391 ? 9.414 -4.551 10.203 1 94.38 391 GLU A O 1
ATOM 2971 N N . ILE A 1 392 ? 11.633 -4.48 10.461 1 96.5 392 ILE A N 1
ATOM 2972 C CA . ILE A 1 392 ? 11.867 -3.178 9.852 1 96.5 392 ILE A CA 1
ATOM 2973 C C . ILE A 1 392 ? 12.625 -3.355 8.539 1 96.5 392 ILE A C 1
ATOM 2975 O O . ILE A 1 392 ? 13.805 -3.715 8.539 1 96.5 392 ILE A O 1
ATOM 2979 N N . ILE A 1 393 ? 11.93 -3.119 7.445 1 95.44 393 ILE A N 1
ATOM 2980 C CA . ILE A 1 393 ? 12.477 -3.371 6.117 1 95.44 393 ILE A CA 1
ATOM 2981 C C . ILE A 1 393 ? 12.672 -2.049 5.379 1 95.44 393 ILE A C 1
ATOM 2983 O O . ILE A 1 393 ? 11.75 -1.226 5.316 1 95.44 393 ILE A O 1
ATOM 2987 N N . ILE A 1 394 ? 13.852 -1.821 4.84 1 96.19 394 ILE A N 1
ATOM 2988 C CA . ILE A 1 394 ? 14.148 -0.631 4.051 1 96.19 394 ILE A CA 1
ATOM 2989 C C . ILE A 1 394 ? 14.227 -1.004 2.57 1 96.19 394 ILE A C 1
ATOM 2991 O O . ILE A 1 394 ? 15.258 -1.495 2.104 1 96.19 394 ILE A O 1
ATOM 2995 N N . ILE A 1 395 ? 13.18 -0.675 1.819 1 95.25 395 ILE A N 1
ATOM 2996 C CA . ILE A 1 395 ? 13.133 -0.96 0.389 1 95.25 395 ILE A CA 1
ATOM 2997 C C . ILE A 1 395 ? 13.836 0.149 -0.384 1 95.25 395 ILE A C 1
ATOM 2999 O O . ILE A 1 395 ? 13.594 1.334 -0.15 1 95.25 395 ILE A O 1
ATOM 3003 N N . GLY A 1 396 ? 14.625 -0.188 -1.337 1 93.62 396 GLY A N 1
ATOM 3004 C CA . GLY A 1 396 ? 15.453 0.759 -2.061 1 93.62 396 GLY A CA 1
ATOM 3005 C C . GLY A 1 396 ? 16.891 0.78 -1.576 1 93.62 396 GLY A C 1
ATOM 3006 O O . GLY A 1 396 ? 17.734 1.478 -2.146 1 93.62 396 GLY A O 1
ATOM 3007 N N . ALA A 1 397 ? 17.188 0.055 -0.559 1 92.56 397 ALA A N 1
ATOM 3008 C CA . ALA A 1 397 ? 18.531 -0.066 -0.012 1 92.56 397 ALA A CA 1
ATOM 3009 C C . ALA A 1 397 ? 19.078 -1.482 -0.19 1 92.56 397 ALA A C 1
ATOM 3011 O O . ALA A 1 397 ? 19.922 -1.932 0.583 1 92.56 397 ALA A O 1
ATOM 3012 N N . GLU A 1 398 ? 18.484 -2.25 -1.096 1 90.25 398 GLU A N 1
ATOM 3013 C CA . GLU A 1 398 ? 18.906 -3.598 -1.461 1 90.25 398 GLU A CA 1
ATOM 3014 C C . GLU A 1 398 ? 18.797 -4.551 -0.276 1 90.25 398 GLU A C 1
ATOM 3016 O O . GLU A 1 398 ? 19.734 -5.301 0.015 1 90.25 398 GLU A O 1
ATOM 3021 N N . HIS A 1 399 ? 17.719 -4.379 0.396 1 85.31 399 HIS A N 1
ATOM 3022 C CA . HIS A 1 399 ? 17.422 -5.199 1.568 1 85.31 399 HIS A CA 1
ATOM 3023 C C . HIS A 1 399 ? 17.5 -6.688 1.232 1 85.31 399 HIS A C 1
ATOM 3025 O O . HIS A 1 399 ? 17.969 -7.488 2.045 1 85.31 399 HIS A O 1
ATOM 3031 N N . HIS A 1 400 ? 17.156 -7.148 0.079 1 82.31 400 HIS A N 1
ATOM 3032 C CA . HIS A 1 400 ? 17.047 -8.555 -0.307 1 82.31 400 HIS A CA 1
ATOM 3033 C C . HIS A 1 400 ? 18.422 -9.18 -0.503 1 82.31 400 HIS A C 1
ATOM 3035 O O . HIS A 1 400 ? 18.547 -10.406 -0.548 1 82.31 400 HIS A O 1
ATOM 3041 N N . LEU A 1 401 ? 19.406 -8.391 -0.645 1 86.38 401 LEU A N 1
ATOM 3042 C CA . LEU A 1 401 ? 20.734 -8.906 -0.938 1 86.38 401 LEU A CA 1
ATOM 3043 C C . LEU A 1 401 ? 21.547 -9.07 0.343 1 86.38 401 LEU A C 1
ATOM 3045 O O . LEU A 1 401 ? 22.672 -9.57 0.307 1 86.38 401 LEU A O 1
ATOM 3049 N N . GLY A 1 402 ? 20.984 -8.656 1.466 1 82.75 402 GLY A N 1
ATOM 3050 C CA . GLY A 1 402 ? 21.703 -8.781 2.725 1 82.75 402 GLY A CA 1
ATOM 3051 C C . GLY A 1 402 ? 23.078 -8.156 2.691 1 82.75 402 GLY A C 1
ATOM 3052 O O . GLY A 1 402 ? 23.234 -6.992 2.324 1 82.75 402 GLY A O 1
ATOM 3053 N N . HIS A 1 403 ? 24.125 -8.961 2.914 1 79.56 403 HIS A N 1
ATOM 3054 C CA . HIS A 1 403 ? 25.5 -8.492 2.965 1 79.56 403 HIS A CA 1
ATOM 3055 C C . HIS A 1 403 ? 26.016 -8.164 1.569 1 79.56 403 HIS A C 1
ATOM 3057 O O . HIS A 1 403 ? 27.047 -7.5 1.427 1 79.56 403 HIS A O 1
ATOM 3063 N N . GLY A 1 404 ? 25.344 -8.625 0.61 1 78.44 404 GLY A N 1
ATOM 3064 C CA . GLY A 1 404 ? 25.734 -8.344 -0.758 1 78.44 404 GLY A CA 1
ATOM 3065 C C . GLY A 1 404 ? 25.234 -7.004 -1.263 1 78.44 404 GLY A C 1
ATOM 3066 O O . GLY A 1 404 ? 25.562 -6.586 -2.375 1 78.44 404 GLY A O 1
ATOM 3067 N N . GLY A 1 405 ? 24.484 -6.297 -0.406 1 81.19 405 GLY A N 1
ATOM 3068 C CA . GLY A 1 405 ? 23.984 -4.988 -0.785 1 81.19 405 GLY A CA 1
ATOM 3069 C C . GLY A 1 405 ? 25.047 -3.91 -0.79 1 81.19 405 GLY A C 1
ATOM 3070 O O . GLY A 1 405 ? 26.062 -4.039 -0.116 1 81.19 405 GLY A O 1
ATOM 3071 N N . SER A 1 406 ? 24.797 -2.891 -1.595 1 80.19 406 SER A N 1
ATOM 3072 C CA . SER A 1 406 ? 25.719 -1.764 -1.662 1 80.19 406 SER A CA 1
ATOM 3073 C C . SER A 1 406 ? 25.578 -0.861 -0.441 1 80.19 406 SER A C 1
ATOM 3075 O O . SER A 1 406 ? 24.5 -0.761 0.145 1 80.19 406 SER A O 1
ATOM 3077 N N . SER A 1 407 ? 26.625 -0.202 0.01 1 71.88 407 SER A N 1
ATOM 3078 C CA . SER A 1 407 ? 26.625 0.652 1.193 1 71.88 407 SER A CA 1
ATOM 3079 C C . SER A 1 407 ? 26.484 2.123 0.815 1 71.88 407 SER A C 1
ATOM 3081 O O . SER A 1 407 ? 26.641 3.004 1.662 1 71.88 407 SER A O 1
ATOM 3083 N N . GLY A 1 408 ? 26.141 2.428 -0.274 1 78.56 408 GLY A N 1
ATOM 3084 C CA . GLY A 1 408 ? 26.109 3.828 -0.666 1 78.56 408 GLY A CA 1
ATOM 3085 C C . GLY A 1 408 ? 24.984 4.609 -0.02 1 78.56 408 GLY A C 1
ATOM 3086 O O . GLY A 1 408 ? 24.109 4.027 0.629 1 78.56 408 GLY A O 1
ATOM 3087 N N . GLU A 1 409 ? 25.094 5.992 -0.075 1 84.25 409 GLU A N 1
ATOM 3088 C CA . GLU A 1 409 ? 24.094 6.902 0.469 1 84.25 409 GLU A CA 1
ATOM 3089 C C . GLU A 1 409 ? 22.766 6.77 -0.274 1 84.25 409 GLU A C 1
ATOM 3091 O O . GLU A 1 409 ? 22.75 6.637 -1.5 1 84.25 409 GLU A O 1
ATOM 3096 N N . ARG A 1 410 ? 21.766 6.648 0.499 1 91.31 410 ARG A N 1
ATOM 3097 C CA . ARG A 1 410 ? 20.406 6.641 -0.054 1 91.31 410 ARG A CA 1
ATOM 3098 C C . ARG A 1 410 ? 19.672 7.922 0.3 1 91.31 410 ARG A C 1
ATOM 3100 O O . ARG A 1 410 ? 19.766 8.414 1.428 1 91.31 410 ARG A O 1
ATOM 3107 N N . ARG A 1 411 ? 18.969 8.531 -0.686 1 93.06 411 ARG A N 1
ATOM 3108 C CA . ARG A 1 411 ? 18.234 9.773 -0.439 1 93.06 411 ARG A CA 1
ATOM 3109 C C . ARG A 1 411 ? 16.75 9.586 -0.676 1 93.06 411 ARG A C 1
ATOM 3111 O O . ARG A 1 411 ? 15.969 10.539 -0.581 1 93.06 411 ARG A O 1
ATOM 3118 N N . GLU A 1 412 ? 16.312 8.383 -0.987 1 94.12 412 GLU A N 1
ATOM 3119 C CA . GLU A 1 412 ? 14.914 8.016 -1.178 1 94.12 412 GLU A CA 1
ATOM 3120 C C . GLU A 1 412 ? 14.703 6.52 -0.945 1 94.12 412 GLU A C 1
ATOM 3122 O O . GLU A 1 412 ? 15.312 5.688 -1.618 1 94.12 412 GLU A O 1
ATOM 3127 N N . VAL A 1 413 ? 13.906 6.145 0.022 1 96 413 VAL A N 1
ATOM 3128 C CA . VAL A 1 413 ? 13.633 4.742 0.326 1 96 413 VAL A CA 1
ATOM 3129 C C . VAL A 1 413 ? 12.188 4.586 0.782 1 96 413 VAL A C 1
ATOM 3131 O O . VAL A 1 413 ? 11.484 5.578 0.998 1 96 413 VAL A O 1
ATOM 3134 N N . VAL A 1 414 ? 11.703 3.395 0.813 1 96.56 414 VAL A N 1
ATOM 3135 C CA . VAL A 1 414 ? 10.438 3.047 1.449 1 96.56 414 VAL A CA 1
ATOM 3136 C C . VAL A 1 414 ? 10.703 2.26 2.73 1 96.56 414 VAL A C 1
ATOM 3138 O O . VAL A 1 414 ? 11.422 1.255 2.713 1 96.56 414 VAL A O 1
ATOM 3141 N N . LEU A 1 415 ? 10.203 2.758 3.816 1 97.25 415 LEU A N 1
ATOM 3142 C CA . LEU A 1 415 ? 10.195 2.021 5.074 1 97.25 415 LEU A CA 1
ATOM 3143 C C . LEU A 1 415 ? 8.953 1.137 5.184 1 97.25 415 LEU A C 1
ATOM 3145 O O . LEU A 1 415 ? 7.828 1.62 5.047 1 97.25 415 LEU A O 1
ATOM 3149 N N . ARG A 1 416 ? 9.18 -0.113 5.406 1 96.5 416 ARG A N 1
ATOM 3150 C CA . ARG A 1 416 ? 8.086 -0.995 5.809 1 96.5 416 ARG A CA 1
ATOM 3151 C C . ARG A 1 416 ? 8.297 -1.505 7.23 1 96.5 416 ARG A C 1
ATOM 3153 O O . ARG A 1 416 ? 9.32 -2.125 7.531 1 96.5 416 ARG A O 1
ATOM 3160 N N . VAL A 1 417 ? 7.348 -1.279 8.109 1 97.38 417 VAL A N 1
ATOM 3161 C CA . VAL A 1 417 ? 7.266 -1.924 9.414 1 97.38 417 VAL A CA 1
ATOM 3162 C C . VAL A 1 417 ? 6.141 -2.957 9.414 1 97.38 417 VAL A C 1
ATOM 3164 O O . VAL A 1 417 ? 4.973 -2.611 9.227 1 97.38 417 VAL A O 1
ATOM 3167 N N . THR A 1 418 ? 6.504 -4.176 9.547 1 95.69 418 THR A N 1
ATOM 3168 C CA . THR A 1 418 ? 5.512 -5.246 9.602 1 95.69 418 THR A CA 1
ATOM 3169 C C . THR A 1 418 ? 5.59 -5.988 10.93 1 95.69 418 THR A C 1
ATOM 3171 O O . THR A 1 418 ? 6.66 -6.074 11.539 1 95.69 418 THR A O 1
ATOM 3174 N N . ALA A 1 419 ? 4.438 -6.426 11.43 1 97.44 419 ALA A N 1
ATOM 3175 C CA . ALA A 1 419 ? 4.391 -7.066 12.742 1 97.44 419 ALA A CA 1
ATOM 3176 C C . ALA A 1 419 ? 3.24 -8.062 12.82 1 97.44 419 ALA A C 1
ATOM 3178 O O . ALA A 1 419 ? 2.295 -8 12.031 1 97.44 419 ALA A O 1
ATOM 3179 N N . ARG A 1 420 ? 3.379 -9.008 13.719 1 96.31 420 ARG A N 1
ATOM 3180 C CA . ARG A 1 420 ? 2.34 -9.945 14.141 1 96.31 420 ARG A CA 1
ATOM 3181 C C . ARG A 1 420 ? 2.117 -9.883 15.641 1 96.31 420 ARG A C 1
ATOM 3183 O O . ARG A 1 420 ? 3.025 -9.531 16.391 1 96.31 420 ARG A O 1
ATOM 3190 N N . HIS A 1 421 ? 0.942 -10.156 16.031 1 97.81 421 HIS A N 1
ATOM 3191 C CA . HIS A 1 421 ? 0.592 -10.211 17.453 1 97.81 421 HIS A CA 1
ATOM 3192 C C . HIS A 1 421 ? -0.686 -11.008 17.672 1 97.81 421 HIS A C 1
ATOM 3194 O O . HIS A 1 421 ? -1.549 -11.07 16.797 1 97.81 421 HIS A O 1
ATOM 3200 N N . GLU A 1 422 ? -0.792 -11.672 18.766 1 96.44 422 GLU A N 1
ATOM 3201 C CA . GLU A 1 422 ? -1.975 -12.453 19.109 1 96.44 422 GLU A CA 1
ATOM 3202 C C . GLU A 1 422 ? -3.203 -11.562 19.266 1 96.44 422 GLU A C 1
ATOM 3204 O O . GLU A 1 422 ? -4.32 -11.969 18.938 1 96.44 422 GLU A O 1
ATOM 3209 N N . LYS A 1 423 ? -2.969 -10.375 19.734 1 97.12 423 LYS A N 1
ATOM 3210 C CA . LYS A 1 423 ? -4.07 -9.445 19.969 1 97.12 423 LYS A CA 1
ATOM 3211 C C . LYS A 1 423 ? -4.156 -8.406 18.859 1 97.12 423 LYS A C 1
ATOM 3213 O O . LYS A 1 423 ? -3.219 -7.633 18.656 1 97.12 423 LYS A O 1
ATOM 3218 N N . ARG A 1 424 ? -5.297 -8.359 18.234 1 97.56 424 ARG A N 1
ATOM 3219 C CA . ARG A 1 424 ? -5.547 -7.395 17.172 1 97.56 424 ARG A CA 1
ATOM 3220 C C . ARG A 1 424 ? -5.363 -5.965 17.672 1 97.56 424 ARG A C 1
ATOM 3222 O O . ARG A 1 424 ? -4.863 -5.105 16.953 1 97.56 424 ARG A O 1
ATOM 3229 N N . SER A 1 425 ? -5.762 -5.66 18.891 1 97.31 425 SER A N 1
ATOM 3230 C CA . SER A 1 425 ? -5.793 -4.316 19.469 1 97.31 425 SER A CA 1
ATOM 3231 C C . SER A 1 425 ? -4.395 -3.709 19.531 1 97.31 425 SER A C 1
ATOM 3233 O O . SER A 1 425 ? -4.234 -2.494 19.391 1 97.31 425 SER A O 1
ATOM 3235 N N . VAL A 1 426 ? -3.404 -4.531 19.734 1 98.19 426 VAL A N 1
ATOM 3236 C CA . VAL A 1 426 ? -2.029 -4.047 19.797 1 98.19 426 VAL A CA 1
ATOM 3237 C C . VAL A 1 426 ? -1.598 -3.527 18.422 1 98.19 426 VAL A C 1
ATOM 3239 O O . VAL A 1 426 ? -0.995 -2.457 18.328 1 98.19 426 VAL A O 1
ATOM 3242 N N . LEU A 1 427 ? -1.963 -4.273 17.375 1 98.31 427 LEU A N 1
ATOM 3243 C CA . LEU A 1 427 ? -1.595 -3.873 16.031 1 98.31 427 LEU A CA 1
ATOM 3244 C C . LEU A 1 427 ? -2.428 -2.682 15.57 1 98.31 427 LEU A C 1
ATOM 3246 O O . LEU A 1 427 ? -1.956 -1.854 14.781 1 98.31 427 LEU A O 1
ATOM 3250 N N . ASP A 1 428 ? -3.648 -2.59 16.078 1 97.25 428 ASP A N 1
ATOM 3251 C CA . ASP A 1 428 ? -4.48 -1.43 15.773 1 97.25 428 ASP A CA 1
ATOM 3252 C C . ASP A 1 428 ? -3.836 -0.141 16.281 1 97.25 428 ASP A C 1
ATOM 3254 O O . ASP A 1 428 ? -3.988 0.918 15.672 1 97.25 428 ASP A O 1
ATOM 3258 N N . ILE A 1 429 ? -3.162 -0.198 17.391 1 96.94 429 ILE A N 1
ATOM 3259 C CA . ILE A 1 429 ? -2.43 0.956 17.891 1 96.94 429 ILE A CA 1
ATOM 3260 C C . ILE A 1 429 ? -1.407 1.416 16.859 1 96.94 429 ILE A C 1
ATOM 3262 O O . ILE A 1 429 ? -1.315 2.607 16.562 1 96.94 429 ILE A O 1
ATOM 3266 N N . MET A 1 430 ? -0.659 0.456 16.328 1 97.38 430 MET A N 1
ATOM 3267 C CA . MET A 1 430 ? 0.355 0.777 15.336 1 97.38 430 MET A CA 1
ATOM 3268 C C . MET A 1 430 ? -0.271 1.47 14.125 1 97.38 430 MET A C 1
ATOM 3270 O O . MET A 1 430 ? 0.252 2.475 13.641 1 97.38 430 MET A O 1
ATOM 3274 N N . GLY A 1 431 ? -1.351 0.859 13.68 1 96.75 431 GLY A N 1
ATOM 3275 C CA . GLY A 1 431 ? -2.045 1.462 12.555 1 96.75 431 GLY A CA 1
ATOM 3276 C C . GLY A 1 431 ? -2.521 2.875 12.836 1 96.75 431 GLY A C 1
ATOM 3277 O O . GLY A 1 431 ? -2.371 3.764 11.992 1 96.75 431 GLY A O 1
ATOM 3278 N N . LYS A 1 432 ? -3.08 3.141 13.961 1 95.06 432 LYS A N 1
ATOM 3279 C CA . LYS A 1 432 ? -3.633 4.438 14.336 1 95.06 432 LYS A CA 1
ATOM 3280 C C . LYS A 1 432 ? -2.527 5.473 14.523 1 95.06 432 LYS A C 1
ATOM 3282 O O . LYS A 1 432 ? -2.721 6.656 14.234 1 95.06 432 LYS A O 1
ATOM 3287 N N . GLU A 1 433 ? -1.374 5.004 14.945 1 96.12 433 GLU A N 1
ATOM 3288 C CA . GLU A 1 433 ? -0.299 5.926 15.305 1 96.12 433 GLU A CA 1
ATOM 3289 C C . GLU A 1 433 ? 0.576 6.25 14.094 1 96.12 433 GLU A C 1
ATOM 3291 O O . GLU A 1 433 ? 1.338 7.219 14.117 1 96.12 433 GLU A O 1
ATOM 3296 N N . ALA A 1 434 ? 0.466 5.449 13.07 1 96.12 434 ALA A N 1
ATOM 3297 C CA . ALA A 1 434 ? 1.397 5.547 11.953 1 96.12 434 ALA A CA 1
ATOM 3298 C C . ALA A 1 434 ? 1.412 6.957 11.367 1 96.12 434 ALA A C 1
ATOM 3300 O O . ALA A 1 434 ? 2.479 7.551 11.188 1 96.12 434 ALA A O 1
ATOM 3301 N N . ALA A 1 435 ? 0.296 7.543 11.164 1 94.38 435 ALA A N 1
ATOM 3302 C CA . ALA A 1 435 ? 0.19 8.82 10.469 1 94.38 435 ALA A CA 1
ATOM 3303 C C . ALA A 1 435 ? 0.771 9.953 11.305 1 94.38 435 ALA A C 1
ATOM 3305 O O . ALA A 1 435 ? 1.251 10.953 10.766 1 94.38 435 ALA A O 1
ATOM 3306 N N . SER A 1 436 ? 0.736 9.805 12.641 1 96.38 436 SER A N 1
ATOM 3307 C CA . SER A 1 436 ? 1.201 10.883 13.508 1 96.38 436 SER A CA 1
ATOM 3308 C C . SER A 1 436 ? 2.672 11.195 13.258 1 96.38 436 SER A C 1
ATOM 3310 O O . SER A 1 436 ? 3.121 12.32 13.484 1 96.38 436 SER A O 1
ATOM 3312 N N . PHE A 1 437 ? 3.416 10.242 12.734 1 96.62 437 PHE A N 1
ATOM 3313 C CA . PHE A 1 437 ? 4.848 10.414 12.531 1 96.62 437 PHE A CA 1
ATOM 3314 C C . PHE A 1 437 ? 5.117 11.344 11.352 1 96.62 437 PHE A C 1
ATOM 3316 O O . PHE A 1 437 ? 6.242 11.812 11.164 1 96.62 437 PHE A O 1
ATOM 3323 N N . LEU A 1 438 ? 4.102 11.672 10.562 1 93.69 438 LEU A N 1
ATOM 3324 C CA . LEU A 1 438 ? 4.25 12.68 9.516 1 93.69 438 LEU A CA 1
ATOM 3325 C C . LEU A 1 438 ? 4.613 14.039 10.117 1 93.69 438 LEU A C 1
ATOM 3327 O O . LEU A 1 438 ? 5.355 14.812 9.5 1 93.69 438 LEU A O 1
ATOM 3331 N N . THR A 1 439 ? 4.086 14.289 11.328 1 95.38 439 THR A N 1
ATOM 3332 C CA . THR A 1 439 ? 4.363 15.555 11.992 1 95.38 439 THR A CA 1
ATOM 3333 C C . THR A 1 439 ? 5.285 15.344 13.188 1 95.38 439 THR A C 1
ATOM 3335 O O . THR A 1 439 ? 5.785 16.312 13.773 1 95.38 439 THR A O 1
ATOM 3338 N N . ASN A 1 440 ? 5.59 14.07 13.578 1 96.94 440 ASN A N 1
ATOM 3339 C CA . ASN A 1 440 ? 6.336 13.766 14.789 1 96.94 440 ASN A CA 1
ATOM 3340 C C . ASN A 1 440 ? 7.754 13.297 14.477 1 96.94 440 ASN A C 1
ATOM 3342 O O . ASN A 1 440 ? 8.461 12.789 15.352 1 96.94 440 ASN A O 1
ATOM 3346 N N . SER A 1 441 ? 8.18 13.422 13.258 1 96.88 441 SER A N 1
ATOM 3347 C CA . SER A 1 441 ? 9.5 12.883 12.93 1 96.88 441 SER A CA 1
ATOM 3348 C C . SER A 1 441 ? 10.289 13.859 12.062 1 96.88 441 SER A C 1
ATOM 3350 O O . SER A 1 441 ? 10.68 14.93 12.531 1 96.88 441 SER A O 1
ATOM 3352 N N . ALA A 1 442 ? 10.586 13.453 10.789 1 95.88 442 ALA A N 1
ATOM 3353 C CA . ALA A 1 442 ? 11.484 14.25 9.953 1 95.88 442 ALA A CA 1
ATOM 3354 C C . ALA A 1 442 ? 10.773 14.719 8.68 1 95.88 442 ALA A C 1
ATOM 3356 O O . ALA A 1 442 ? 9.75 14.148 8.289 1 95.88 442 ALA A O 1
ATOM 3357 N N . PRO A 1 443 ? 11.312 15.789 8.102 1 93.88 443 PRO A N 1
ATOM 3358 C CA . PRO A 1 443 ? 10.781 16.188 6.797 1 93.88 443 PRO A CA 1
ATOM 3359 C C . PRO A 1 443 ? 10.961 15.102 5.734 1 93.88 443 PRO A C 1
ATOM 3361 O O . PRO A 1 443 ? 11.93 14.336 5.789 1 93.88 443 PRO A O 1
ATOM 3364 N N . GLY A 1 444 ? 10.109 15.109 4.824 1 91.81 444 GLY A N 1
ATOM 3365 C CA . GLY A 1 444 ? 10.25 14.195 3.699 1 91.81 444 GLY A CA 1
ATOM 3366 C C . GLY A 1 444 ? 9.633 12.836 3.949 1 91.81 444 GLY A C 1
ATOM 3367 O O . GLY A 1 444 ? 9.844 11.898 3.176 1 91.81 444 GLY A O 1
ATOM 3368 N N . ILE A 1 445 ? 8.914 12.695 5.035 1 92.75 445 ILE A N 1
ATOM 3369 C CA . ILE A 1 445 ? 8.25 11.438 5.371 1 92.75 445 ILE A CA 1
ATOM 3370 C C . ILE A 1 445 ? 6.758 11.547 5.039 1 92.75 445 ILE A C 1
ATOM 3372 O O . ILE A 1 445 ? 6.113 12.547 5.367 1 92.75 445 ILE A O 1
ATOM 3376 N N . CYS A 1 446 ? 6.254 10.602 4.281 1 90.94 446 CYS A N 1
ATOM 3377 C CA . CYS A 1 446 ? 4.832 10.516 3.977 1 90.94 446 CYS A CA 1
ATOM 3378 C C . CYS A 1 446 ? 4.355 9.07 3.975 1 90.94 446 CYS A C 1
ATOM 3380 O O . CYS A 1 446 ? 5.16 8.148 3.818 1 90.94 446 CYS A O 1
ATOM 3382 N N . MET A 1 447 ? 3.094 8.922 4.191 1 89.56 447 MET A N 1
ATOM 3383 C CA . MET A 1 447 ? 2.525 7.586 4.035 1 89.56 447 MET A CA 1
ATOM 3384 C C . MET A 1 447 ? 2.572 7.145 2.576 1 89.56 447 MET A C 1
ATOM 3386 O O . MET A 1 447 ? 2.32 7.941 1.673 1 89.56 447 MET A O 1
ATOM 3390 N N . LEU A 1 448 ? 2.881 5.961 2.363 1 89.5 448 LEU A N 1
ATOM 3391 C CA . LEU A 1 448 ? 2.908 5.473 0.989 1 89.5 448 LEU A CA 1
ATOM 3392 C C . LEU A 1 448 ? 1.499 5.156 0.497 1 89.5 448 LEU A C 1
ATOM 3394 O O . LEU A 1 448 ? 1.183 5.375 -0.674 1 89.5 448 LEU A O 1
ATOM 3398 N N . THR A 1 449 ? 0.706 4.609 1.385 1 81.62 449 THR A N 1
ATOM 3399 C CA . THR A 1 449 ? -0.652 4.223 1.016 1 81.62 449 THR A CA 1
ATOM 3400 C C . THR A 1 449 ? -1.672 5.16 1.66 1 81.62 449 THR A C 1
ATOM 3402 O O . THR A 1 449 ? -1.392 5.777 2.689 1 81.62 449 THR A O 1
ATOM 3405 N N . SER A 1 450 ? -2.768 5.215 0.942 1 75.94 450 SER A N 1
ATOM 3406 C CA . SER A 1 450 ? -3.846 6.039 1.482 1 75.94 450 SER A CA 1
ATOM 3407 C C . SER A 1 450 ? -4.594 5.309 2.594 1 75.94 450 SER A C 1
ATOM 3409 O O . SER A 1 450 ? -4.73 4.086 2.557 1 75.94 450 SER A O 1
ATOM 3411 N N . GLY A 1 451 ? -5.039 6.113 3.514 1 78.38 451 GLY A N 1
ATOM 3412 C CA . GLY A 1 451 ? -5.828 5.551 4.598 1 78.38 451 GLY A CA 1
ATOM 3413 C C . GLY A 1 451 ? -4.977 4.965 5.711 1 78.38 451 GLY A C 1
ATOM 3414 O O . GLY A 1 451 ? -3.762 4.832 5.566 1 78.38 451 GLY A O 1
ATOM 3415 N N . ARG A 1 452 ? -5.582 4.594 6.75 1 89 452 ARG A N 1
ATOM 3416 C CA . ARG A 1 452 ? -4.926 3.982 7.898 1 89 452 ARG A CA 1
ATOM 3417 C C . ARG A 1 452 ? -4.543 2.535 7.609 1 89 452 ARG A C 1
ATOM 3419 O O . ARG A 1 452 ? -5.336 1.782 7.039 1 89 452 ARG A O 1
ATOM 3426 N N . PRO A 1 453 ? -3.213 2.188 7.906 1 93.38 453 PRO A N 1
ATOM 3427 C CA . PRO A 1 453 ? -2.873 0.768 7.789 1 93.38 453 PRO A CA 1
ATOM 3428 C C . PRO A 1 453 ? -3.844 -0.135 8.547 1 93.38 453 PRO A C 1
ATOM 3430 O O . PRO A 1 453 ? -4.246 0.185 9.664 1 93.38 453 PRO A O 1
ATOM 3433 N N . LYS A 1 454 ? -4.234 -1.227 7.988 1 93.56 454 LYS A N 1
ATOM 3434 C CA . LYS A 1 454 ? -5.258 -2.088 8.57 1 93.56 454 LYS A CA 1
ATOM 3435 C C . LYS A 1 454 ? -4.656 -3.396 9.07 1 93.56 454 LYS A C 1
ATOM 3437 O O . LYS A 1 454 ? -3.76 -3.959 8.438 1 93.56 454 LYS A O 1
ATOM 3442 N N . THR A 1 455 ? -5.152 -3.777 10.188 1 96.19 455 THR A N 1
ATOM 3443 C CA . THR A 1 455 ? -4.82 -5.086 10.734 1 96.19 455 THR A CA 1
ATOM 3444 C C . THR A 1 455 ? -5.641 -6.18 10.062 1 96.19 455 THR A C 1
ATOM 3446 O O . THR A 1 455 ? -6.832 -5.996 9.797 1 96.19 455 THR A O 1
ATOM 3449 N N . SER A 1 456 ? -5.012 -7.262 9.703 1 93 456 SER A N 1
ATOM 3450 C CA . SER A 1 456 ? -5.688 -8.398 9.086 1 93 456 SER A CA 1
ATOM 3451 C C . SER A 1 456 ? -5.352 -9.703 9.805 1 93 456 SER A C 1
ATOM 3453 O O . SER A 1 456 ? -4.383 -9.766 10.562 1 93 456 SER A O 1
ATOM 3455 N N . PRO A 1 457 ? -6.148 -10.727 9.625 1 91.94 457 PRO A N 1
ATOM 3456 C CA . PRO A 1 457 ? -5.793 -12.023 10.203 1 91.94 457 PRO A CA 1
ATOM 3457 C C . PRO A 1 457 ? -4.484 -12.578 9.656 1 91.94 457 PRO A C 1
ATOM 3459 O O . PRO A 1 457 ? -4.195 -12.43 8.461 1 91.94 457 PRO A O 1
ATOM 3462 N N . ASN A 1 458 ? -3.682 -13.188 10.5 1 92.12 458 ASN A N 1
ATOM 3463 C CA . ASN A 1 458 ? -2.471 -13.891 10.094 1 92.12 458 ASN A CA 1
ATOM 3464 C C . ASN A 1 458 ? -2.734 -15.383 9.883 1 92.12 458 ASN A C 1
ATOM 3466 O O . ASN A 1 458 ? -3.133 -16.078 10.82 1 92.12 458 ASN A O 1
ATOM 3470 N N . PHE A 1 459 ? -2.486 -15.883 8.656 1 89.38 459 PHE A N 1
ATOM 3471 C CA . PHE A 1 459 ? -2.719 -17.297 8.344 1 89.38 459 PHE A CA 1
ATOM 3472 C C . PHE A 1 459 ? -1.402 -18.062 8.297 1 89.38 459 PHE A C 1
ATOM 3474 O O . PHE A 1 459 ? -0.382 -17.531 7.859 1 89.38 459 PHE A O 1
ATOM 3481 N N . VAL A 1 460 ? -1.498 -19.234 8.773 1 87.88 460 VAL A N 1
ATOM 3482 C CA . VAL A 1 460 ? -0.355 -20.141 8.758 1 87.88 460 VAL A CA 1
ATOM 3483 C C . VAL A 1 460 ? -0.731 -21.438 8.047 1 87.88 460 VAL A C 1
ATOM 3485 O O . VAL A 1 460 ? -1.776 -22.031 8.328 1 87.88 460 VAL A O 1
ATOM 3488 N N . GLY A 1 461 ? 0.109 -21.766 7.082 1 85.81 461 GLY A N 1
ATOM 3489 C CA . GLY A 1 461 ? -0.052 -23.031 6.391 1 85.81 461 GLY A CA 1
ATOM 3490 C C . GLY A 1 461 ? 0.854 -24.125 6.93 1 85.81 461 GLY A C 1
ATOM 3491 O O . GLY A 1 461 ? 2.006 -23.859 7.285 1 85.81 461 GLY A O 1
ATOM 3492 N N . SER A 1 462 ? 0.243 -25.312 7.078 1 84.75 462 SER A N 1
ATOM 3493 C CA . SER A 1 462 ? 1.004 -26.5 7.438 1 84.75 462 SER A CA 1
ATOM 3494 C C . SER A 1 462 ? 0.781 -27.625 6.434 1 84.75 462 SER A C 1
ATOM 3496 O O . SER A 1 462 ? -0.291 -27.719 5.832 1 84.75 462 SER A O 1
ATOM 3498 N N . SER A 1 463 ? 1.849 -28.297 6.219 1 87.81 463 SER A N 1
ATOM 3499 C CA . SER A 1 463 ? 1.754 -29.453 5.328 1 87.81 463 SER A CA 1
ATOM 3500 C C . SER A 1 463 ? 1.906 -30.766 6.094 1 87.81 463 SER A C 1
ATOM 3502 O O . SER A 1 463 ? 2.639 -30.828 7.086 1 87.81 463 SER A O 1
ATOM 3504 N N . ALA A 1 464 ? 1.153 -31.75 5.676 1 90.31 464 ALA A N 1
ATOM 3505 C CA . ALA A 1 464 ? 1.253 -33.094 6.191 1 90.31 464 ALA A CA 1
ATOM 3506 C C . ALA A 1 464 ? 0.983 -34.125 5.09 1 90.31 464 ALA A C 1
ATOM 3508 O O . ALA A 1 464 ? 0.669 -33.75 3.957 1 90.31 464 ALA A O 1
ATOM 3509 N N . LEU A 1 465 ? 1.323 -35.344 5.441 1 92.81 465 LEU A N 1
ATOM 3510 C CA . LEU A 1 465 ? 0.953 -36.469 4.574 1 92.81 465 LEU A CA 1
ATOM 3511 C C . LEU A 1 465 ? -0.217 -37.25 5.16 1 92.81 465 LEU A C 1
ATOM 3513 O O . LEU A 1 465 ? -0.29 -37.438 6.375 1 92.81 465 LEU A O 1
ATOM 3517 N N . VAL A 1 466 ? -1.132 -37.625 4.293 1 94.69 466 VAL A N 1
ATOM 3518 C CA . VAL A 1 466 ? -2.262 -38.438 4.703 1 94.69 466 VAL A CA 1
ATOM 3519 C C . VAL A 1 466 ? -2.299 -39.719 3.867 1 94.69 466 VAL A C 1
ATOM 3521 O O . VAL A 1 466 ? -1.985 -39.719 2.674 1 94.69 466 VAL A O 1
ATOM 3524 N N . ARG A 1 467 ? -2.666 -40.781 4.488 1 94.06 467 ARG A N 1
ATOM 3525 C CA . ARG A 1 467 ? -2.789 -42.062 3.76 1 94.06 467 ARG A CA 1
ATOM 3526 C C . ARG A 1 467 ? -3.834 -41.938 2.652 1 94.06 467 ARG A C 1
ATOM 3528 O O . ARG A 1 467 ? -4.973 -41.531 2.904 1 94.06 467 ARG A O 1
ATOM 3535 N N . ARG A 1 468 ? -3.4 -42.344 1.457 1 94.31 468 ARG A N 1
ATOM 3536 C CA . ARG A 1 468 ? -4.281 -42.094 0.32 1 94.31 468 ARG A CA 1
ATOM 3537 C C . ARG A 1 468 ? -5.527 -42.969 0.386 1 94.31 468 ARG A C 1
ATOM 3539 O O . ARG A 1 468 ? -6.598 -42.594 -0.083 1 94.31 468 ARG A O 1
ATOM 3546 N N . ASP A 1 469 ? -5.445 -44.188 0.999 1 92.44 469 ASP A N 1
ATOM 3547 C CA . ASP A 1 469 ? -6.594 -45.094 1.045 1 92.44 469 ASP A CA 1
ATOM 3548 C C . ASP A 1 469 ? -7.641 -44.594 2.039 1 92.44 469 ASP A C 1
ATOM 3550 O O . ASP A 1 469 ? -8.695 -45.188 2.191 1 92.44 469 ASP A O 1
ATOM 3554 N N . SER A 1 470 ? -7.391 -43.469 2.668 1 92.25 470 SER A N 1
ATOM 3555 C CA . SER A 1 470 ? -8.352 -42.844 3.561 1 92.25 470 SER A CA 1
ATOM 3556 C C . SER A 1 470 ? -9.289 -41.906 2.791 1 92.25 470 SER A C 1
ATOM 3558 O O . SER A 1 470 ? -10.32 -41.5 3.316 1 92.25 470 SER A O 1
ATOM 3560 N N . LEU A 1 471 ? -8.945 -41.594 1.604 1 93.94 471 LEU A N 1
ATOM 3561 C CA . LEU A 1 471 ? -9.703 -40.625 0.819 1 93.94 471 LEU A CA 1
ATOM 3562 C C . LEU A 1 471 ? -10.633 -41.344 -0.16 1 93.94 471 LEU A C 1
ATOM 3564 O O . LEU A 1 471 ? -10.297 -42.406 -0.681 1 93.94 471 LEU A O 1
ATOM 3568 N N . HIS A 1 472 ? -11.812 -40.656 -0.361 1 91.94 472 HIS A N 1
ATOM 3569 C CA . HIS A 1 472 ? -12.836 -41.156 -1.278 1 91.94 472 HIS A CA 1
ATOM 3570 C C . HIS A 1 472 ? -13.297 -40.094 -2.234 1 91.94 472 HIS A C 1
ATOM 3572 O O . HIS A 1 472 ? -14.43 -39.594 -2.127 1 91.94 472 HIS A O 1
ATOM 3578 N N . PRO A 1 473 ? -12.453 -39.781 -3.244 1 95.75 473 PRO A N 1
ATOM 3579 C CA . PRO A 1 473 ? -12.898 -38.812 -4.23 1 95.75 473 PRO A CA 1
ATOM 3580 C C . PRO A 1 473 ? -14.164 -39.25 -4.969 1 95.75 473 PRO A C 1
ATOM 3582 O O . PRO A 1 473 ? -14.359 -40.438 -5.227 1 95.75 473 PRO A O 1
ATOM 3585 N N . VAL A 1 474 ? -15.031 -38.25 -5.262 1 95.25 474 VAL A N 1
ATOM 3586 C CA . VAL A 1 474 ? -16.297 -38.531 -5.949 1 95.25 474 VAL A CA 1
ATOM 3587 C C . VAL A 1 474 ? -16.453 -37.562 -7.117 1 95.25 474 VAL A C 1
ATOM 3589 O O . VAL A 1 474 ? -15.93 -36.438 -7.086 1 95.25 474 VAL A O 1
ATOM 3592 N N . VAL A 1 475 ? -17.125 -38 -8.125 1 96.5 475 VAL A N 1
ATOM 3593 C CA . VAL A 1 475 ? -17.406 -37.219 -9.312 1 96.5 475 VAL A CA 1
ATOM 3594 C C . VAL A 1 475 ? -18.922 -37.094 -9.5 1 96.5 475 VAL A C 1
ATOM 3596 O O . VAL A 1 475 ? -19.641 -38.094 -9.555 1 96.5 475 VAL A O 1
ATOM 3599 N N . PHE A 1 476 ? -19.375 -35.844 -9.539 1 94.88 476 PHE A N 1
ATOM 3600 C CA . PHE A 1 476 ? -20.75 -35.531 -9.898 1 94.88 476 PHE A CA 1
ATOM 3601 C C . PHE A 1 476 ? -20.828 -35.031 -11.336 1 94.88 476 PHE A C 1
ATOM 3603 O O . PHE A 1 476 ? -20.203 -34 -11.672 1 94.88 476 PHE A O 1
ATOM 3610 N N . VAL A 1 477 ? -21.578 -35.719 -12.148 1 93.31 477 VAL A N 1
ATOM 3611 C CA . VAL A 1 477 ? -21.672 -35.281 -13.539 1 93.31 477 VAL A CA 1
ATOM 3612 C C . VAL A 1 477 ? -23.109 -34.906 -13.883 1 93.31 477 VAL A C 1
ATOM 3614 O O . VAL A 1 477 ? -24.031 -35.719 -13.672 1 93.31 477 VAL A O 1
ATOM 3617 N N . GLY A 1 478 ? -23.25 -33.812 -14.445 1 86.75 478 GLY A N 1
ATOM 3618 C CA . GLY A 1 478 ? -24.562 -33.375 -14.883 1 86.75 478 GLY A CA 1
ATOM 3619 C C . GLY A 1 478 ? -25.609 -33.469 -13.797 1 86.75 478 GLY A C 1
ATOM 3620 O O . GLY A 1 478 ? -25.406 -33.031 -12.672 1 86.75 478 GLY A O 1
ATOM 3621 N N . SER A 1 479 ? -26.688 -33.875 -14.211 1 76.31 479 SER A N 1
ATOM 3622 C CA . SER A 1 479 ? -27.828 -33.938 -13.305 1 76.31 479 SER A CA 1
ATOM 3623 C C . SER A 1 479 ? -27.906 -35.312 -12.609 1 76.31 479 SER A C 1
ATOM 3625 O O . SER A 1 479 ? -28.891 -35.594 -11.938 1 76.31 479 SER A O 1
ATOM 3627 N N . GLN A 1 480 ? -26.812 -35.938 -12.82 1 72.94 480 GLN A N 1
ATOM 3628 C CA . GLN A 1 480 ? -26.828 -37.25 -12.211 1 72.94 480 GLN A CA 1
ATOM 3629 C C . GLN A 1 480 ? -26.969 -37.156 -10.688 1 72.94 480 GLN A C 1
ATOM 3631 O O . GLN A 1 480 ? -26.359 -36.281 -10.062 1 72.94 480 GLN A O 1
ATOM 3636 N N . LYS A 1 481 ? -27.828 -37.906 -10.203 1 65.88 481 LYS A N 1
ATOM 3637 C CA . LYS A 1 481 ? -28.172 -37.875 -8.781 1 65.88 481 LYS A CA 1
ATOM 3638 C C . LYS A 1 481 ? -27.094 -38.531 -7.938 1 65.88 481 LYS A C 1
ATOM 3640 O O . LYS A 1 481 ? -26.859 -38.156 -6.793 1 65.88 481 LYS A O 1
ATOM 3645 N N . SER A 1 482 ? -26.453 -39.531 -8.594 1 78.38 482 SER A N 1
ATOM 3646 C CA . SER A 1 482 ? -25.5 -40.25 -7.742 1 78.38 482 SER A CA 1
ATOM 3647 C C . SER A 1 482 ? -24.062 -40 -8.211 1 78.38 482 SER A C 1
ATOM 3649 O O . SER A 1 482 ? -23.781 -40.062 -9.406 1 78.38 482 SER A O 1
ATOM 3651 N N . PRO A 1 483 ? -23.203 -39.75 -7.176 1 85.75 483 PRO A N 1
ATOM 3652 C CA . PRO A 1 483 ? -21.797 -39.531 -7.535 1 85.75 483 PRO A CA 1
ATOM 3653 C C . PRO A 1 483 ? -21.062 -40.844 -7.875 1 85.75 483 PRO A C 1
ATOM 3655 O O . PRO A 1 483 ? -21.516 -41.906 -7.496 1 85.75 483 PRO A O 1
ATOM 3658 N N . ILE A 1 484 ? -20.094 -40.719 -8.727 1 89.69 484 ILE A N 1
ATOM 3659 C CA . ILE A 1 484 ? -19.188 -41.812 -9.039 1 89.69 484 ILE A CA 1
ATOM 3660 C C . ILE A 1 484 ? -18.016 -41.812 -8.078 1 89.69 484 ILE A C 1
ATOM 3662 O O . ILE A 1 484 ? -17.266 -40.844 -8 1 89.69 484 ILE A O 1
ATOM 3666 N N . ASP A 1 485 ? -17.828 -42.969 -7.434 1 92.25 485 ASP A N 1
ATOM 3667 C CA . ASP A 1 485 ? -16.703 -43.094 -6.516 1 92.25 485 ASP A CA 1
ATOM 3668 C C . ASP A 1 485 ? -15.422 -43.438 -7.273 1 92.25 485 ASP A C 1
ATOM 3670 O O . ASP A 1 485 ? -15.422 -44.312 -8.148 1 92.25 485 ASP A O 1
ATOM 3674 N N . VAL A 1 486 ? -14.383 -42.75 -6.941 1 92.06 486 VAL A N 1
ATOM 3675 C CA . VAL A 1 486 ? -13.07 -43 -7.508 1 92.06 486 VAL A CA 1
ATOM 3676 C C . VAL A 1 486 ? -12.07 -43.312 -6.391 1 92.06 486 VAL A C 1
ATOM 3678 O O . VAL A 1 486 ? -11.164 -42.531 -6.129 1 92.06 486 VAL A O 1
ATOM 3681 N N . PRO A 1 487 ? -12.164 -44.469 -5.848 1 84.12 487 PRO A N 1
ATOM 3682 C CA . PRO A 1 487 ? -11.281 -44.75 -4.719 1 84.12 487 PRO A CA 1
ATOM 3683 C C . PRO A 1 487 ? -9.805 -44.812 -5.117 1 84.12 487 PRO A C 1
ATOM 3685 O O . PRO A 1 487 ? -9.477 -45.312 -6.203 1 84.12 487 PRO A O 1
ATOM 3688 N N . LEU A 1 488 ? -9.016 -44.375 -4.195 1 86 488 LEU A N 1
ATOM 3689 C CA . LEU A 1 488 ? -7.574 -44.438 -4.402 1 86 488 LEU A CA 1
ATOM 3690 C C . LEU A 1 488 ? -6.988 -45.75 -3.873 1 86 488 LEU A C 1
ATOM 3692 O O . LEU A 1 488 ? -7.012 -46 -2.664 1 86 488 LEU A O 1
ATOM 3696 N N . THR A 1 489 ? -6.488 -46.594 -4.75 1 82.12 489 THR A N 1
ATOM 3697 C CA . THR A 1 489 ? -5.949 -47.875 -4.367 1 82.12 489 THR A CA 1
ATOM 3698 C C . THR A 1 489 ? -4.453 -47.781 -4.074 1 82.12 489 THR A C 1
ATOM 3700 O O . THR A 1 489 ? -3.787 -46.844 -4.531 1 82.12 489 THR A O 1
ATOM 3703 N N . LEU A 1 490 ? -3.916 -48.75 -3.303 1 85.69 490 LEU A N 1
ATOM 3704 C CA . LEU A 1 490 ? -2.504 -48.781 -2.938 1 85.69 490 LEU A CA 1
ATOM 3705 C C . LEU A 1 490 ? -1.706 -49.656 -3.9 1 85.69 490 LEU A C 1
ATOM 3707 O O . LEU A 1 490 ? -0.474 -49.656 -3.865 1 85.69 490 LEU A O 1
ATOM 3711 N N . ASP A 1 491 ? -2.357 -50.219 -4.762 1 81.38 491 ASP A N 1
ATOM 3712 C CA . ASP A 1 491 ? -1.676 -51.125 -5.695 1 81.38 491 ASP A CA 1
ATOM 3713 C C . ASP A 1 491 ? -0.686 -50.344 -6.566 1 81.38 491 ASP A C 1
ATOM 3715 O O . ASP A 1 491 ? -1.036 -49.312 -7.152 1 81.38 491 ASP A O 1
ATOM 3719 N N . GLY A 1 492 ? 0.553 -50.875 -6.543 1 82.19 492 GLY A N 1
ATOM 3720 C CA . GLY A 1 492 ? 1.577 -50.25 -7.367 1 82.19 492 GLY A CA 1
ATOM 3721 C C . GLY A 1 492 ? 2.322 -49.125 -6.656 1 82.19 492 GLY A C 1
ATOM 3722 O O . GLY A 1 492 ? 3.273 -48.562 -7.199 1 82.19 492 GLY A O 1
ATOM 3723 N N . CYS A 1 493 ? 1.799 -48.906 -5.52 1 86 493 CYS A N 1
ATOM 3724 C CA . CYS A 1 493 ? 2.5 -47.875 -4.754 1 86 493 CYS A CA 1
ATOM 3725 C C . CYS A 1 493 ? 3.801 -48.438 -4.176 1 86 493 CYS A C 1
ATOM 3727 O O . CYS A 1 493 ? 3.902 -49.625 -3.889 1 86 493 CYS A O 1
ATOM 3729 N N . LEU A 1 494 ? 4.82 -47.625 -4.184 1 79.31 494 LEU A N 1
ATOM 3730 C CA . LEU A 1 494 ? 6.074 -47.969 -3.529 1 79.31 494 LEU A CA 1
ATOM 3731 C C . LEU A 1 494 ? 5.844 -48.312 -2.057 1 79.31 494 LEU A C 1
ATOM 3733 O O . LEU A 1 494 ? 5.004 -47.688 -1.403 1 79.31 494 LEU A O 1
ATOM 3737 N N . SER A 1 495 ? 6.367 -49.531 -1.703 1 63.12 495 SER A N 1
ATOM 3738 C CA . SER A 1 495 ? 6.289 -49.938 -0.305 1 63.12 495 SER A CA 1
ATOM 3739 C C . SER A 1 495 ? 7.176 -49.062 0.577 1 63.12 495 SER A C 1
ATOM 3741 O O . SER A 1 495 ? 8.219 -48.594 0.137 1 63.12 495 SER A O 1
ATOM 3743 N N . GLY A 1 496 ? 6.75 -48.281 1.716 1 54.84 496 GLY A N 1
ATOM 3744 C CA . GLY A 1 496 ? 7.562 -47.594 2.689 1 54.84 496 GLY A CA 1
ATOM 3745 C C . GLY A 1 496 ? 7.148 -46.125 2.869 1 54.84 496 GLY A C 1
ATOM 3746 O O . GLY A 1 496 ? 6.289 -45.625 2.139 1 54.84 496 GLY A O 1
ATOM 3747 N N . LYS A 1 497 ? 7.402 -45.688 4.047 1 50.56 497 LYS A N 1
ATOM 3748 C CA . LYS A 1 497 ? 7.258 -44.281 4.391 1 50.56 497 LYS A CA 1
ATOM 3749 C C . LYS A 1 497 ? 7.977 -43.375 3.383 1 50.56 497 LYS A C 1
ATOM 3751 O O . LYS A 1 497 ? 9.016 -43.781 2.838 1 50.56 497 LYS A O 1
ATOM 3756 N N . PRO A 1 498 ? 7.25 -42.625 2.77 1 49.41 498 PRO A N 1
ATOM 3757 C CA . PRO A 1 498 ? 8.055 -41.719 1.937 1 49.41 498 PRO A CA 1
ATOM 3758 C C . PRO A 1 498 ? 9.461 -41.5 2.494 1 49.41 498 PRO A C 1
ATOM 3760 O O . PRO A 1 498 ? 9.617 -41.156 3.666 1 49.41 498 PRO A O 1
ATOM 3763 N N . SER A 1 499 ? 10.328 -42.594 2.359 1 37 499 SER A N 1
ATOM 3764 C CA . SER A 1 499 ? 11.672 -42.625 2.922 1 37 499 SER A CA 1
ATOM 3765 C C . SER A 1 499 ? 12.211 -41.219 3.102 1 37 499 SER A C 1
ATOM 3767 O O . SER A 1 499 ? 11.953 -40.344 2.273 1 37 499 SER A O 1
ATOM 3769 N N . THR A 1 500 ? 12.352 -40.75 4.41 1 37.66 500 THR A N 1
ATOM 3770 C CA . THR A 1 500 ? 13.32 -39.719 4.742 1 37.66 500 THR A CA 1
ATOM 3771 C C . THR A 1 500 ? 14.367 -39.562 3.639 1 37.66 500 THR A C 1
ATOM 3773 O O . THR A 1 500 ? 14.719 -38.469 3.254 1 37.66 500 THR A O 1
ATOM 3776 N N . SER A 1 501 ? 15.305 -40.562 3.631 1 32.28 501 SER A N 1
ATOM 3777 C CA . SER A 1 501 ? 16.547 -40.531 2.871 1 32.28 501 SER A CA 1
ATOM 3778 C C . SER A 1 501 ? 16.281 -40.688 1.375 1 32.28 501 SER A C 1
ATOM 3780 O O . SER A 1 501 ? 15.961 -41.781 0.897 1 32.28 501 SER A O 1
ATOM 3782 N N . LEU A 1 502 ? 15.516 -40.344 0.517 1 34.28 502 LEU A N 1
ATOM 3783 C CA . LEU A 1 502 ? 16.531 -40.469 -0.52 1 34.28 502 LEU A CA 1
ATOM 3784 C C . LEU A 1 502 ? 17.938 -40.281 0.065 1 34.28 502 LEU A C 1
ATOM 3786 O O . LEU A 1 502 ? 18.234 -39.219 0.614 1 34.28 502 LEU A O 1
ATOM 3790 N N . ASP A 1 503 ? 18.375 -41.25 0.78 1 30.48 503 ASP A N 1
ATOM 3791 C CA . ASP A 1 503 ? 19.703 -41.281 1.378 1 30.48 503 ASP A CA 1
ATOM 3792 C C . ASP A 1 503 ? 20.594 -40.188 0.788 1 30.48 503 ASP A C 1
ATOM 3794 O O . ASP A 1 503 ? 20.75 -40.094 -0.432 1 30.48 503 ASP A O 1
ATOM 3798 N N . SER A 1 504 ? 20.578 -39.125 1.422 1 32.38 504 SER A N 1
ATOM 3799 C CA . SER A 1 504 ? 21.453 -38 1.161 1 32.38 504 SER A CA 1
ATOM 3800 C C . SER A 1 504 ? 22.734 -38.438 0.456 1 32.38 504 SER A C 1
ATOM 3802 O O . SER A 1 504 ? 23.625 -37.625 0.209 1 32.38 504 SER A O 1
ATOM 3804 N N . ALA A 1 505 ? 23.094 -39.75 0.667 1 30.33 505 ALA A N 1
ATOM 3805 C CA . ALA A 1 505 ? 24.391 -40.219 0.18 1 30.33 505 ALA A CA 1
ATOM 3806 C C . ALA A 1 505 ? 24.516 -40 -1.325 1 30.33 505 ALA A C 1
ATOM 3808 O O . ALA A 1 505 ? 25.625 -39.906 -1.855 1 30.33 505 ALA A O 1
ATOM 3809 N N . THR A 1 506 ? 23.359 -40.312 -2.045 1 30.72 506 THR A N 1
ATOM 3810 C CA . THR A 1 506 ? 23.578 -40.125 -3.477 1 30.72 506 THR A CA 1
ATOM 3811 C C . THR A 1 506 ? 23.406 -38.656 -3.869 1 30.72 506 THR A C 1
ATOM 3813 O O . THR A 1 506 ? 23.531 -38.312 -5.043 1 30.72 506 THR A O 1
ATOM 3816 N N . ALA A 1 507 ? 22.656 -37.875 -3.096 1 35.25 507 ALA A N 1
ATOM 3817 C CA . ALA A 1 507 ? 22.719 -36.438 -3.41 1 35.25 507 ALA A CA 1
ATOM 3818 C C . ALA A 1 507 ? 24.156 -35.969 -3.529 1 35.25 507 ALA A C 1
ATOM 3820 O O . ALA A 1 507 ? 24.422 -34.875 -4.039 1 35.25 507 ALA A O 1
ATOM 3821 N N . VAL A 1 508 ? 25 -36.438 -2.627 1 31.67 508 VAL A N 1
ATOM 3822 C CA . VAL A 1 508 ? 26.422 -36.125 -2.73 1 31.67 508 VAL A CA 1
ATOM 3823 C C . VAL A 1 508 ? 27 -36.75 -4.004 1 31.67 508 VAL A C 1
ATOM 3825 O O . VAL A 1 508 ? 28.203 -36.688 -4.238 1 31.67 508 VAL A O 1
ATOM 3828 N N . SER A 1 509 ? 26.359 -37.906 -4.379 1 29.84 509 SER A N 1
ATOM 3829 C CA . SER A 1 509 ? 27.188 -38.531 -5.406 1 29.84 509 SER A CA 1
ATOM 3830 C C . SER A 1 509 ? 27.391 -37.594 -6.594 1 29.84 509 SER A C 1
ATOM 3832 O O . SER A 1 509 ? 26.844 -37.844 -7.676 1 29.84 509 SER A O 1
ATOM 3834 N N . GLY A 1 510 ? 26.844 -36.406 -6.465 1 31.53 510 GLY A N 1
ATOM 3835 C CA . GLY A 1 510 ? 27.531 -35.719 -7.543 1 31.53 510 GLY A CA 1
ATOM 3836 C C . GLY A 1 510 ? 28.969 -36.156 -7.73 1 31.53 510 GLY A C 1
ATOM 3837 O O . GLY A 1 510 ? 29.688 -36.344 -6.75 1 31.53 510 GLY A O 1
ATOM 3838 N N . VAL A 1 511 ? 29.203 -37.062 -8.609 1 31.3 511 VAL A N 1
ATOM 3839 C CA . VAL A 1 511 ? 30.594 -37.281 -9.016 1 31.3 511 VAL A CA 1
ATOM 3840 C C . VAL A 1 511 ? 31.422 -36.031 -8.703 1 31.3 511 VAL A C 1
ATOM 3842 O O . VAL A 1 511 ? 31.109 -34.938 -9.188 1 31.3 511 VAL A O 1
ATOM 3845 N N . ALA A 1 512 ? 31.766 -35.844 -7.438 1 33.78 512 ALA A N 1
ATOM 3846 C CA . ALA A 1 512 ? 32.875 -34.906 -7.328 1 33.78 512 ALA A CA 1
ATOM 3847 C C . ALA A 1 512 ? 33.688 -34.875 -8.617 1 33.78 512 ALA A C 1
ATOM 3849 O O . ALA A 1 512 ? 34.469 -35.781 -8.891 1 33.78 512 ALA A O 1
ATOM 3850 N N . LEU A 1 513 ? 33 -34.719 -9.781 1 33.94 513 LEU A N 1
ATOM 3851 C CA . LEU A 1 513 ? 34.062 -34.5 -10.766 1 33.94 513 LEU A CA 1
ATOM 3852 C C . LEU A 1 513 ? 35.188 -33.625 -10.195 1 33.94 513 LEU A C 1
ATOM 3854 O O . LEU A 1 513 ? 34.906 -32.594 -9.578 1 33.94 513 LEU A O 1
ATOM 3858 N N . SER A 1 514 ? 36.125 -34.25 -9.539 1 32.34 514 SER A N 1
ATOM 3859 C CA . SER A 1 514 ? 37.344 -33.5 -9.25 1 32.34 514 SER A CA 1
ATOM 3860 C C . SER A 1 514 ? 37.438 -32.281 -10.148 1 32.34 514 SER A C 1
ATOM 3862 O O . SER A 1 514 ? 37.25 -32.375 -11.367 1 32.34 514 SER A O 1
ATOM 3864 N N . PRO A 1 515 ? 37.188 -31.094 -9.578 1 35.75 515 PRO A N 1
ATOM 3865 C CA . PRO A 1 515 ? 37.5 -29.969 -10.445 1 35.75 515 PRO A CA 1
ATOM 3866 C C . PRO A 1 515 ? 38.625 -30.281 -11.438 1 35.75 515 PRO A C 1
ATOM 3868 O O . PRO A 1 515 ? 39.719 -30.672 -11.023 1 35.75 515 PRO A O 1
ATOM 3871 N N . THR A 1 516 ? 38.406 -31.062 -12.414 1 36.34 516 THR A N 1
ATOM 3872 C CA . THR A 1 516 ? 39.531 -30.984 -13.344 1 36.34 516 THR A CA 1
ATOM 3873 C C . THR A 1 516 ? 40.062 -29.562 -13.438 1 36.34 516 THR A C 1
ATOM 3875 O O . THR A 1 516 ? 39.312 -28.625 -13.648 1 36.34 516 THR A O 1
ATOM 3878 N N . LEU A 1 517 ? 41.062 -29.297 -12.664 1 40.62 517 LEU A N 1
ATOM 3879 C CA . LEU A 1 517 ? 41.781 -28.031 -12.812 1 40.62 517 LEU A CA 1
ATOM 3880 C C . LEU A 1 517 ? 41.625 -27.469 -14.219 1 40.62 517 LEU A C 1
ATOM 3882 O O . LEU A 1 517 ? 41.781 -28.188 -15.203 1 40.62 517 LEU A O 1
ATOM 3886 N N . PRO A 1 518 ? 40.781 -26.422 -14.328 1 43.88 518 PRO A N 1
ATOM 3887 C CA . PRO A 1 518 ? 40.781 -25.844 -15.68 1 43.88 518 PRO A CA 1
ATOM 3888 C C . PRO A 1 518 ? 42.125 -25.922 -16.375 1 43.88 518 PRO A C 1
ATOM 3890 O O . PRO A 1 518 ? 43.188 -25.953 -15.695 1 43.88 518 PRO A O 1
ATOM 3893 N N . PRO A 1 519 ? 42.188 -26.406 -17.547 1 42.66 519 PRO A N 1
ATOM 3894 C CA . PRO A 1 519 ? 43.5 -26.359 -18.188 1 42.66 519 PRO A CA 1
ATOM 3895 C C . PRO A 1 519 ? 44.219 -25.031 -17.938 1 42.66 519 PRO A C 1
ATOM 3897 O O . PRO A 1 519 ? 43.594 -24.031 -17.625 1 42.66 519 PRO A O 1
ATOM 3900 N N . GLN A 1 520 ? 45.5 -25.016 -17.766 1 45.12 520 GLN A N 1
ATOM 3901 C CA . GLN A 1 520 ? 46.531 -24 -17.609 1 45.12 520 GLN A CA 1
ATOM 3902 C C . GLN A 1 520 ? 46.219 -22.75 -18.438 1 45.12 520 GLN A C 1
ATOM 3904 O O . GLN A 1 520 ? 47 -21.828 -18.5 1 45.12 520 GLN A O 1
ATOM 3909 N N . GLY A 1 521 ? 44.969 -22.688 -19.172 1 49.94 521 GLY A N 1
ATOM 3910 C CA . GLY A 1 521 ? 44.844 -21.484 -19.984 1 49.94 521 GLY A CA 1
ATOM 3911 C C . GLY A 1 521 ? 44.219 -20.312 -19.25 1 49.94 521 GLY A C 1
ATOM 3912 O O . GLY A 1 521 ? 43.969 -20.406 -18.047 1 49.94 521 GLY A O 1
ATOM 3913 N N . LEU A 1 522 ? 44 -19.031 -19.875 1 58.69 522 LEU A N 1
ATOM 3914 C CA . LEU A 1 522 ? 43.5 -17.734 -19.422 1 58.69 522 LEU A CA 1
ATOM 3915 C C . LEU A 1 522 ? 42.062 -17.859 -18.875 1 58.69 522 LEU A C 1
ATOM 3917 O O . LEU A 1 522 ? 41.188 -18.359 -19.562 1 58.69 522 LEU A O 1
ATOM 3921 N N . MET A 1 523 ? 41.844 -17.906 -17.594 1 70.88 523 MET A N 1
ATOM 3922 C CA . MET A 1 523 ? 40.562 -17.891 -16.906 1 70.88 523 MET A CA 1
ATOM 3923 C C . MET A 1 523 ? 40.062 -16.453 -16.719 1 70.88 523 MET A C 1
ATOM 3925 O O . MET A 1 523 ? 40.875 -15.531 -16.547 1 70.88 523 MET A O 1
ATOM 3929 N N . TRP A 1 524 ? 38.781 -16.188 -17.156 1 81.25 524 TRP A N 1
ATOM 3930 C CA . TRP A 1 524 ? 38.188 -14.906 -16.766 1 81.25 524 TRP A CA 1
ATOM 3931 C C . TRP A 1 524 ? 37.125 -15.102 -15.727 1 81.25 524 TRP A C 1
ATOM 3933 O O . TRP A 1 524 ? 36.5 -16.172 -15.641 1 81.25 524 TRP A O 1
ATOM 3943 N N . ARG A 1 525 ? 36.938 -14.141 -14.883 1 88 525 ARG A N 1
ATOM 3944 C CA . ARG A 1 525 ? 35.938 -14.125 -13.82 1 88 525 ARG A CA 1
ATOM 3945 C C . ARG A 1 525 ? 34.656 -13.438 -14.289 1 88 525 ARG A C 1
ATOM 3947 O O . ARG A 1 525 ? 34.688 -12.312 -14.789 1 88 525 ARG A O 1
ATOM 3954 N N . ALA A 1 526 ? 33.594 -14.234 -14.273 1 91.19 526 ALA A N 1
ATOM 3955 C CA . ALA A 1 526 ? 32.281 -13.688 -14.648 1 91.19 526 ALA A CA 1
ATOM 3956 C C . ALA A 1 526 ? 31.328 -13.688 -13.461 1 91.19 526 ALA A C 1
ATOM 3958 O O . ALA A 1 526 ? 31.391 -14.578 -12.609 1 91.19 526 ALA A O 1
ATOM 3959 N N . LYS A 1 527 ? 30.516 -12.648 -13.422 1 90.88 527 LYS A N 1
ATOM 3960 C CA . LYS A 1 527 ? 29.375 -12.766 -12.508 1 90.88 527 LYS A CA 1
ATOM 3961 C C . LYS A 1 527 ? 28.453 -13.914 -12.914 1 90.88 527 LYS A C 1
ATOM 3963 O O . LYS A 1 527 ? 28.25 -14.156 -14.102 1 90.88 527 LYS A O 1
ATOM 3968 N N . LEU A 1 528 ? 27.953 -14.586 -11.992 1 93.69 528 LEU A N 1
ATOM 3969 C CA . LEU A 1 528 ? 27.141 -15.766 -12.266 1 93.69 528 LEU A CA 1
ATOM 3970 C C . LEU A 1 528 ? 25.984 -15.422 -13.203 1 93.69 528 LEU A C 1
ATOM 3972 O O . LEU A 1 528 ? 25.625 -16.219 -14.062 1 93.69 528 LEU A O 1
ATOM 3976 N N . HIS A 1 529 ? 25.406 -14.219 -13.094 1 92.69 529 HIS A N 1
ATOM 3977 C CA . HIS A 1 529 ? 24.266 -13.852 -13.93 1 92.69 529 HIS A CA 1
ATOM 3978 C C . HIS A 1 529 ? 24.672 -13.727 -15.391 1 92.69 529 HIS A C 1
ATOM 3980 O O . HIS A 1 529 ? 23.828 -13.75 -16.281 1 92.69 529 HIS A O 1
ATOM 3986 N N . GLU A 1 530 ? 25.922 -13.586 -15.68 1 92.5 530 GLU A N 1
ATOM 3987 C CA . GLU A 1 530 ? 26.422 -13.477 -17.047 1 92.5 530 GLU A CA 1
ATOM 3988 C C . GLU A 1 530 ? 26.484 -14.844 -17.719 1 92.5 530 GLU A C 1
ATOM 3990 O O . GLU A 1 530 ? 26.422 -14.938 -18.953 1 92.5 530 GLU A O 1
ATOM 3995 N N . VAL A 1 531 ? 26.547 -15.867 -16.891 1 94.69 531 VAL A N 1
ATOM 3996 C CA . VAL A 1 531 ? 26.781 -17.188 -17.484 1 94.69 531 VAL A CA 1
ATOM 3997 C C . VAL A 1 531 ? 25.625 -18.125 -17.125 1 94.69 531 VAL A C 1
ATOM 3999 O O . VAL A 1 531 ? 25.594 -19.281 -17.562 1 94.69 531 VAL A O 1
ATOM 4002 N N . ALA A 1 532 ? 24.688 -17.672 -16.375 1 96.56 532 ALA A N 1
ATOM 4003 C CA . ALA A 1 532 ? 23.578 -18.516 -15.961 1 96.56 532 ALA A CA 1
ATOM 4004 C C . ALA A 1 532 ? 22.297 -17.703 -15.766 1 96.56 532 ALA A C 1
ATOM 4006 O O . ALA A 1 532 ? 22.359 -16.531 -15.398 1 96.56 532 ALA A O 1
ATOM 4007 N N . THR A 1 533 ? 21.188 -18.281 -16.062 1 96.19 533 THR A N 1
ATOM 4008 C CA . THR A 1 533 ? 19.875 -17.797 -15.633 1 96.19 533 THR A CA 1
ATOM 4009 C C . THR A 1 533 ? 19.406 -18.516 -14.383 1 96.19 533 THR A C 1
ATOM 4011 O O . THR A 1 533 ? 20.156 -19.328 -13.812 1 96.19 533 THR A O 1
ATOM 4014 N N . GLY A 1 534 ? 18.266 -18.188 -13.898 1 95.44 534 GLY A N 1
ATOM 4015 C CA . GLY A 1 534 ? 17.812 -18.844 -12.688 1 95.44 534 GLY A CA 1
ATOM 4016 C C . GLY A 1 534 ? 16.312 -18.719 -12.477 1 95.44 534 GLY A C 1
ATOM 4017 O O . GLY A 1 534 ? 15.656 -17.906 -13.133 1 95.44 534 GLY A O 1
ATOM 4018 N N . ARG A 1 535 ? 15.789 -19.547 -11.633 1 96.75 535 ARG A N 1
ATOM 4019 C CA . ARG A 1 535 ? 14.398 -19.562 -11.18 1 96.75 535 ARG A CA 1
ATOM 4020 C C . ARG A 1 535 ? 14.297 -20.062 -9.742 1 96.75 535 ARG A C 1
ATOM 4022 O O . ARG A 1 535 ? 15.023 -20.969 -9.344 1 96.75 535 ARG A O 1
ATOM 4029 N N . SER A 1 536 ? 13.516 -19.328 -9 1 95.5 536 SER A N 1
ATOM 4030 C CA . SER A 1 536 ? 13.289 -19.766 -7.629 1 95.5 536 SER A CA 1
ATOM 4031 C C . SER A 1 536 ? 11.797 -19.781 -7.297 1 95.5 536 SER A C 1
ATOM 4033 O O . SER A 1 536 ? 11.008 -19.094 -7.953 1 95.5 536 SER A O 1
ATOM 4035 N N . GLY A 1 537 ? 11.406 -20.562 -6.355 1 92.5 537 GLY A N 1
ATOM 4036 C CA . GLY A 1 537 ? 10.031 -20.672 -5.902 1 92.5 537 GLY A CA 1
ATOM 4037 C C . GLY A 1 537 ? 9.906 -21.219 -4.492 1 92.5 537 GLY A C 1
ATOM 4038 O O . GLY A 1 537 ? 10.859 -21.766 -3.945 1 92.5 537 GLY A O 1
ATOM 4039 N N . ASP A 1 538 ? 8.766 -21.031 -3.951 1 87.75 538 ASP A N 1
ATOM 4040 C CA . ASP A 1 538 ? 8.516 -21.406 -2.562 1 87.75 538 ASP A CA 1
ATOM 4041 C C . ASP A 1 538 ? 7.836 -22.766 -2.473 1 87.75 538 ASP A C 1
ATOM 4043 O O . ASP A 1 538 ? 7.074 -23.141 -3.363 1 87.75 538 ASP A O 1
ATOM 4047 N N . LYS A 1 539 ? 8.109 -23.516 -1.448 1 84.69 539 LYS A N 1
ATOM 4048 C CA . LYS A 1 539 ? 7.414 -24.703 -0.985 1 84.69 539 LYS A CA 1
ATOM 4049 C C . LYS A 1 539 ? 7.375 -24.766 0.539 1 84.69 539 LYS A C 1
ATOM 4051 O O . LYS A 1 539 ? 8.289 -25.312 1.17 1 84.69 539 LYS A O 1
ATOM 4056 N N . GLY A 1 540 ? 6.246 -24.281 1.08 1 80.94 540 GLY A N 1
ATOM 4057 C CA . GLY A 1 540 ? 6.227 -24.156 2.527 1 80.94 540 GLY A CA 1
ATOM 4058 C C . GLY A 1 540 ? 7.277 -23.188 3.055 1 80.94 540 GLY A C 1
ATOM 4059 O O . GLY A 1 540 ? 7.34 -22.031 2.629 1 80.94 540 GLY A O 1
ATOM 4060 N N . ASP A 1 541 ? 8.078 -23.688 3.914 1 84.69 541 ASP A N 1
ATOM 4061 C CA . ASP A 1 541 ? 9.156 -22.875 4.473 1 84.69 541 ASP A CA 1
ATOM 4062 C C . ASP A 1 541 ? 10.477 -23.141 3.762 1 84.69 541 ASP A C 1
ATOM 4064 O O . ASP A 1 541 ? 11.539 -22.781 4.262 1 84.69 541 ASP A O 1
ATOM 4068 N N . SER A 1 542 ? 10.383 -23.812 2.607 1 88.12 542 SER A N 1
ATOM 4069 C CA . SER A 1 542 ? 11.555 -24.094 1.789 1 88.12 542 SER A CA 1
ATOM 4070 C C . SER A 1 542 ? 11.508 -23.344 0.466 1 88.12 542 SER A C 1
ATOM 4072 O O . SER A 1 542 ? 10.438 -22.891 0.04 1 88.12 542 SER A O 1
ATOM 4074 N N . ALA A 1 543 ? 12.68 -23.25 -0.082 1 91.44 543 ALA A N 1
ATOM 4075 C CA . ALA A 1 543 ? 12.812 -22.594 -1.379 1 91.44 543 ALA A CA 1
ATOM 4076 C C . ALA A 1 543 ? 13.688 -23.406 -2.322 1 91.44 543 ALA A C 1
ATOM 4078 O O . ALA A 1 543 ? 14.602 -24.109 -1.879 1 91.44 543 ALA A O 1
ATOM 4079 N N . ASN A 1 544 ? 13.383 -23.391 -3.539 1 94.56 544 ASN A N 1
ATOM 4080 C CA . ASN A 1 544 ? 14.336 -23.891 -4.523 1 94.56 544 ASN A CA 1
ATOM 4081 C C . ASN A 1 544 ? 14.992 -22.75 -5.297 1 94.56 544 ASN A C 1
ATOM 4083 O O . ASN A 1 544 ? 14.375 -21.703 -5.508 1 94.56 544 ASN A O 1
ATOM 4087 N N . VAL A 1 545 ? 16.203 -22.906 -5.645 1 96.31 545 VAL A N 1
ATOM 4088 C CA . VAL A 1 545 ? 16.953 -22 -6.496 1 96.31 545 VAL A CA 1
ATOM 4089 C C . VAL A 1 545 ? 17.641 -22.781 -7.609 1 96.31 545 VAL A C 1
ATOM 4091 O O . VAL A 1 545 ? 18.641 -23.453 -7.375 1 96.31 545 VAL A O 1
ATOM 4094 N N . ALA A 1 546 ? 17.141 -22.625 -8.758 1 97.75 546 ALA A N 1
ATOM 4095 C CA . ALA A 1 546 ? 17.734 -23.266 -9.922 1 97.75 546 ALA A CA 1
ATOM 4096 C C . ALA A 1 546 ? 18.703 -22.328 -10.633 1 97.75 546 ALA A C 1
ATOM 4098 O O . ALA A 1 546 ? 18.406 -21.141 -10.805 1 97.75 546 ALA A O 1
ATOM 4099 N N . ILE A 1 547 ? 19.859 -22.828 -10.938 1 97.56 547 ILE A N 1
ATOM 4100 C CA . ILE A 1 547 ? 20.859 -22.141 -11.742 1 97.56 547 ILE A CA 1
ATOM 4101 C C . ILE A 1 547 ? 21.062 -22.891 -13.062 1 97.56 547 ILE A C 1
ATOM 4103 O O . ILE A 1 547 ? 21.469 -24.047 -13.07 1 97.56 547 ILE A O 1
ATOM 4107 N N . ILE A 1 548 ? 20.781 -22.203 -14.148 1 97.94 548 ILE A N 1
ATOM 4108 C CA . ILE A 1 548 ? 20.766 -22.812 -15.477 1 97.94 548 ILE A CA 1
ATOM 4109 C C . ILE A 1 548 ? 21.844 -22.188 -16.344 1 97.94 548 ILE A C 1
ATOM 4111 O O . ILE A 1 548 ? 21.828 -20.969 -16.594 1 97.94 548 ILE A O 1
ATOM 4115 N N . ALA A 1 549 ? 22.719 -23 -16.844 1 96.81 549 ALA A N 1
ATOM 4116 C CA . ALA A 1 549 ? 23.812 -22.5 -17.672 1 96.81 549 ALA A CA 1
ATOM 4117 C C . ALA A 1 549 ? 23.281 -21.875 -18.953 1 96.81 549 ALA A C 1
ATOM 4119 O O . ALA A 1 549 ? 22.406 -22.453 -19.609 1 96.81 549 ALA A O 1
ATOM 4120 N N . ARG A 1 550 ? 23.797 -20.719 -19.25 1 95.62 550 ARG A N 1
ATOM 4121 C CA . ARG A 1 550 ? 23.391 -20.062 -20.5 1 95.62 550 ARG A CA 1
ATOM 4122 C C . ARG A 1 550 ? 23.906 -20.844 -21.703 1 95.62 550 ARG A C 1
ATOM 4124 O O . ARG A 1 550 ? 23.344 -20.75 -22.797 1 95.62 550 ARG A O 1
ATOM 4131 N N . ASP A 1 551 ? 24.969 -21.484 -21.516 1 93.62 551 ASP A N 1
ATOM 4132 C CA . ASP A 1 551 ? 25.609 -22.359 -22.5 1 93.62 551 ASP A CA 1
ATOM 4133 C C . ASP A 1 551 ? 26.156 -23.625 -21.828 1 93.62 551 ASP A C 1
ATOM 4135 O O . ASP A 1 551 ? 26.656 -23.578 -20.703 1 93.62 551 ASP A O 1
ATOM 4139 N N . ALA A 1 552 ? 26.062 -24.734 -22.609 1 92.75 552 ALA A N 1
ATOM 4140 C CA . ALA A 1 552 ? 26.484 -26.031 -22.078 1 92.75 552 ALA A CA 1
ATOM 4141 C C . ALA A 1 552 ? 27.938 -25.984 -21.625 1 92.75 552 ALA A C 1
ATOM 4143 O O . ALA A 1 552 ? 28.312 -26.672 -20.672 1 92.75 552 ALA A O 1
ATOM 4144 N N . THR A 1 553 ? 28.75 -25.094 -22.203 1 91.31 553 THR A N 1
ATOM 4145 C CA . THR A 1 553 ? 30.172 -25.031 -21.906 1 91.31 553 THR A CA 1
ATOM 4146 C C . THR A 1 553 ? 30.406 -24.453 -20.516 1 91.31 553 THR A C 1
ATOM 4148 O O . THR A 1 553 ? 31.469 -24.641 -19.922 1 91.31 553 THR A O 1
ATOM 4151 N N . PHE A 1 554 ? 29.422 -23.766 -19.969 1 93.75 554 PHE A N 1
ATOM 4152 C CA . PHE A 1 554 ? 29.562 -23.156 -18.656 1 93.75 554 PHE A CA 1
ATOM 4153 C C . PHE A 1 554 ? 29.172 -24.141 -17.562 1 93.75 554 PHE A C 1
ATOM 4155 O O . PHE A 1 554 ? 29.453 -23.922 -16.391 1 93.75 554 PHE A O 1
ATOM 4162 N N . TYR A 1 555 ? 28.531 -25.281 -17.938 1 94.62 555 TYR A N 1
ATOM 4163 C CA . TYR A 1 555 ? 27.859 -26.156 -16.984 1 94.62 555 TYR A CA 1
ATOM 4164 C C . TYR A 1 555 ? 28.844 -26.766 -16 1 94.62 555 TYR A C 1
ATOM 4166 O O . TYR A 1 555 ? 28.625 -26.719 -14.789 1 94.62 555 TYR A O 1
ATOM 4174 N N . GLU A 1 556 ? 29.906 -27.25 -16.5 1 92.06 556 GLU A N 1
ATOM 4175 C CA . GLU A 1 556 ? 30.891 -27.891 -15.633 1 92.06 556 GLU A CA 1
ATOM 4176 C C . GLU A 1 556 ? 31.516 -26.891 -14.664 1 92.06 556 GLU A C 1
ATOM 4178 O O . GLU A 1 556 ? 31.812 -27.234 -13.523 1 92.06 556 GLU A O 1
ATOM 4183 N N . HIS A 1 557 ? 31.781 -25.688 -15.125 1 92.19 557 HIS A N 1
ATOM 4184 C CA . HIS A 1 557 ? 32.312 -24.625 -14.258 1 92.19 557 HIS A CA 1
ATOM 4185 C C . HIS A 1 557 ? 31.312 -24.281 -13.148 1 92.19 557 HIS A C 1
ATOM 4187 O O . HIS A 1 557 ? 31.719 -24.094 -12 1 92.19 557 HIS A O 1
ATOM 4193 N N . ILE A 1 558 ? 30.047 -24.188 -13.492 1 94 558 ILE A N 1
ATOM 4194 C CA . ILE A 1 558 ? 29 -23.859 -12.531 1 94 558 ILE A CA 1
ATOM 4195 C C . ILE A 1 558 ? 28.875 -24.984 -11.508 1 94 558 ILE A C 1
ATOM 4197 O O . ILE A 1 558 ? 28.828 -24.734 -10.305 1 94 558 ILE A O 1
ATOM 4201 N N . LEU A 1 559 ? 28.859 -26.203 -12.016 1 94.12 559 LEU A N 1
ATOM 4202 C CA . LEU A 1 559 ? 28.719 -27.375 -11.156 1 94.12 559 LEU A CA 1
ATOM 4203 C C . LEU A 1 559 ? 29.859 -27.438 -10.133 1 94.12 559 LEU A C 1
ATOM 4205 O O . LEU A 1 559 ? 29.625 -27.797 -8.969 1 94.12 559 LEU A O 1
ATOM 4209 N N . GLN A 1 560 ? 30.984 -27.016 -10.484 1 91.88 560 GLN A N 1
ATOM 4210 C CA . GLN A 1 560 ? 32.156 -27.125 -9.625 1 91.88 560 GLN A CA 1
ATOM 4211 C C . GLN A 1 560 ? 32.219 -25.969 -8.625 1 91.88 560 GLN A C 1
ATOM 4213 O O . GLN A 1 560 ? 32.688 -26.141 -7.5 1 91.88 560 GLN A O 1
ATOM 4218 N N . GLN A 1 561 ? 31.734 -24.875 -8.992 1 93.44 561 GLN A N 1
ATOM 4219 C CA . GLN A 1 561 ? 32 -23.688 -8.203 1 93.44 561 GLN A CA 1
ATOM 4220 C C . GLN A 1 561 ? 30.781 -23.25 -7.418 1 93.44 561 GLN A C 1
ATOM 4222 O O . GLN A 1 561 ? 30.891 -22.641 -6.355 1 93.44 561 GLN A O 1
ATOM 4227 N N . VAL A 1 562 ? 29.609 -23.5 -7.969 1 95.44 562 VAL A N 1
ATOM 4228 C CA . VAL A 1 562 ? 28.391 -23.141 -7.273 1 95.44 562 VAL A CA 1
ATOM 4229 C C . VAL A 1 562 ? 27.922 -24.297 -6.395 1 95.44 562 VAL A C 1
ATOM 4231 O O . VAL A 1 562 ? 27.047 -25.062 -6.777 1 95.44 562 VAL A O 1
ATOM 4234 N N . THR A 1 563 ? 28.453 -24.328 -5.176 1 95.25 563 THR A N 1
ATOM 4235 C CA . THR A 1 563 ? 28.234 -25.422 -4.242 1 95.25 563 THR A CA 1
ATOM 4236 C C . THR A 1 563 ? 27.156 -25.062 -3.219 1 95.25 563 THR A C 1
ATOM 4238 O O . THR A 1 563 ? 26.766 -23.891 -3.117 1 95.25 563 THR A O 1
ATOM 4241 N N . PRO A 1 564 ? 26.641 -26.078 -2.553 1 95.12 564 PRO A N 1
ATOM 4242 C CA . PRO A 1 564 ? 25.688 -25.797 -1.486 1 95.12 564 PRO A CA 1
ATOM 4243 C C . PRO A 1 564 ? 26.219 -24.797 -0.465 1 95.12 564 PRO A C 1
ATOM 4245 O O . PRO A 1 564 ? 25.469 -23.922 0.004 1 95.12 564 PRO A O 1
ATOM 4248 N N . GLN A 1 565 ? 27.516 -24.828 -0.166 1 94.56 565 GLN A N 1
ATOM 4249 C CA . GLN A 1 565 ? 28.109 -23.938 0.81 1 94.56 565 GLN A CA 1
ATOM 4250 C C . GLN A 1 565 ? 28.125 -22.5 0.301 1 94.56 565 GLN A C 1
ATOM 4252 O O . GLN A 1 565 ? 27.844 -21.562 1.059 1 94.56 565 GLN A O 1
ATOM 4257 N N . VAL A 1 566 ? 28.422 -22.391 -0.925 1 93.31 566 VAL A N 1
ATOM 4258 C CA . VAL A 1 566 ? 28.484 -21.062 -1.527 1 93.31 566 VAL A CA 1
ATOM 4259 C C . VAL A 1 566 ? 27.094 -20.453 -1.586 1 93.31 566 VAL A C 1
ATOM 4261 O O . VAL A 1 566 ? 26.906 -19.266 -1.294 1 93.31 566 VAL A O 1
ATOM 4264 N N . VAL A 1 567 ? 26.125 -21.219 -1.992 1 94.5 567 VAL A N 1
ATOM 4265 C CA . VAL A 1 567 ? 24.75 -20.75 -2.07 1 94.5 567 VAL A CA 1
ATOM 4266 C C . VAL A 1 567 ? 24.234 -20.422 -0.669 1 94.5 567 VAL A C 1
ATOM 4268 O O . VAL A 1 567 ? 23.531 -19.406 -0.475 1 94.5 567 VAL A O 1
ATOM 4271 N N . PHE A 1 568 ? 24.578 -21.266 0.299 1 94.38 568 PHE A N 1
ATOM 4272 C CA . PHE A 1 568 ? 24.203 -20.984 1.684 1 94.38 568 PHE A CA 1
ATOM 4273 C C . PHE A 1 568 ? 24.75 -19.625 2.121 1 94.38 568 PHE A C 1
ATOM 4275 O O . PHE A 1 568 ? 24.016 -18.828 2.729 1 94.38 568 PHE A O 1
ATOM 4282 N N . SER A 1 569 ? 25.984 -19.344 1.812 1 92.38 569 SER A N 1
ATOM 4283 C CA . SER A 1 569 ? 26.609 -18.078 2.199 1 92.38 569 SER A CA 1
ATOM 4284 C C . SER A 1 569 ? 25.906 -16.891 1.531 1 92.38 569 SER A C 1
ATOM 4286 O O . SER A 1 569 ? 25.734 -15.844 2.148 1 92.38 569 SER A O 1
ATOM 4288 N N . ALA A 1 570 ? 25.562 -17.078 0.307 1 91.31 570 ALA A N 1
ATOM 4289 C CA . ALA A 1 570 ? 24.922 -16.016 -0.456 1 91.31 570 ALA A CA 1
ATOM 4290 C C . ALA A 1 570 ? 23.531 -15.703 0.095 1 91.31 570 ALA A C 1
ATOM 4292 O O . ALA A 1 570 ? 23.062 -14.562 0.009 1 91.31 570 ALA A O 1
ATOM 4293 N N . LEU A 1 571 ? 22.859 -16.703 0.684 1 92.94 571 LEU A N 1
ATOM 4294 C CA . LEU A 1 571 ? 21.469 -16.531 1.117 1 92.94 571 LEU A CA 1
ATOM 4295 C C . LEU A 1 571 ? 21.359 -16.625 2.637 1 92.94 571 LEU A C 1
ATOM 4297 O O . LEU A 1 571 ? 20.266 -16.766 3.178 1 92.94 571 LEU A O 1
ATOM 4301 N N . GLN A 1 572 ? 22.422 -16.516 3.371 1 92.31 572 GLN A N 1
ATOM 4302 C CA . GLN A 1 572 ? 22.5 -16.766 4.805 1 92.31 572 GLN A CA 1
ATOM 4303 C C . GLN A 1 572 ? 21.547 -15.852 5.574 1 92.31 572 GLN A C 1
ATOM 4305 O O . GLN A 1 572 ? 20.969 -16.25 6.582 1 92.31 572 GLN A O 1
ATOM 4310 N N . HIS A 1 573 ? 21.375 -14.672 5.125 1 89.19 573 HIS A N 1
ATOM 4311 C CA . HIS A 1 573 ? 20.531 -13.695 5.809 1 89.19 573 HIS A CA 1
ATOM 4312 C C . HIS A 1 573 ? 19.062 -14.102 5.738 1 89.19 573 HIS A C 1
ATOM 4314 O O . HIS A 1 573 ? 18.234 -13.57 6.477 1 89.19 573 HIS A O 1
ATOM 4320 N N . LEU A 1 574 ? 18.734 -15.094 4.906 1 90.44 574 LEU A N 1
ATOM 4321 C CA . LEU A 1 574 ? 17.359 -15.531 4.73 1 90.44 574 LEU A CA 1
ATOM 4322 C C . LEU A 1 574 ? 17.125 -16.891 5.387 1 90.44 574 LEU A C 1
ATOM 4324 O O . LEU A 1 574 ? 15.992 -17.359 5.484 1 90.44 574 LEU A O 1
ATOM 4328 N N . ILE A 1 575 ? 18.141 -17.516 5.801 1 91.69 575 ILE A N 1
ATOM 4329 C CA . ILE A 1 575 ? 18.062 -18.891 6.297 1 91.69 575 ILE A CA 1
ATOM 4330 C C . ILE A 1 575 ? 18.031 -18.891 7.824 1 91.69 575 ILE A C 1
ATOM 4332 O O . ILE A 1 575 ? 18.938 -18.344 8.469 1 91.69 575 ILE A O 1
ATOM 4336 N N . ALA A 1 576 ? 16.984 -19.406 8.383 1 88.75 576 ALA A N 1
ATOM 4337 C CA . ALA A 1 576 ? 16.891 -19.531 9.836 1 88.75 576 ALA A CA 1
ATOM 4338 C C . ALA A 1 576 ? 17.844 -20.594 10.375 1 88.75 576 ALA A C 1
ATOM 4340 O O . ALA A 1 576 ? 18.344 -21.422 9.617 1 88.75 576 ALA A O 1
ATOM 4341 N N . PRO A 1 577 ? 18.141 -20.531 11.719 1 88.81 577 PRO A N 1
ATOM 4342 C CA . PRO A 1 577 ? 19 -21.562 12.312 1 88.81 577 PRO A CA 1
ATOM 4343 C C . PRO A 1 577 ? 18.484 -22.969 12.047 1 88.81 577 PRO A C 1
ATOM 4345 O O . PRO A 1 577 ? 17.281 -23.234 12.148 1 88.81 577 PRO A O 1
ATOM 4348 N N . GLY A 1 578 ? 19.391 -23.766 11.602 1 87.81 578 GLY A N 1
ATOM 4349 C CA . GLY A 1 578 ? 19.031 -25.156 11.305 1 87.81 578 GLY A CA 1
ATOM 4350 C C . GLY A 1 578 ? 18.688 -25.375 9.844 1 87.81 578 GLY A C 1
ATOM 4351 O O . GLY A 1 578 ? 18.516 -26.516 9.422 1 87.81 578 GLY A O 1
ATOM 4352 N N . GLY A 1 579 ? 18.625 -24.359 9.109 1 90.5 579 GLY A N 1
ATOM 4353 C CA . GLY A 1 579 ? 18.406 -24.484 7.68 1 90.5 579 GLY A CA 1
ATOM 4354 C C . GLY A 1 579 ? 19.594 -25.062 6.938 1 90.5 579 GLY A C 1
ATOM 4355 O O . GLY A 1 579 ? 20.734 -24.969 7.418 1 90.5 579 GLY A O 1
ATOM 4356 N N . ALA A 1 580 ? 19.312 -25.641 5.758 1 91.44 580 ALA A N 1
ATOM 4357 C CA . ALA A 1 580 ? 20.359 -26.281 4.969 1 91.44 580 ALA A CA 1
ATOM 4358 C C . ALA A 1 580 ? 20.141 -26.078 3.477 1 91.44 580 ALA A C 1
ATOM 4360 O O . ALA A 1 580 ? 19.047 -25.688 3.057 1 91.44 580 ALA A O 1
ATOM 4361 N N . VAL A 1 581 ? 21.188 -26.297 2.738 1 93.25 581 VAL A N 1
ATOM 4362 C CA . VAL A 1 581 ? 21.125 -26.234 1.281 1 93.25 581 VAL A CA 1
ATOM 4363 C C . VAL A 1 581 ? 21.547 -27.578 0.685 1 93.25 581 VAL A C 1
ATOM 4365 O O . VAL A 1 581 ? 22.594 -28.125 1.029 1 93.25 581 VAL A O 1
ATOM 4368 N N . THR A 1 582 ? 20.688 -28.125 -0.129 1 93.06 582 THR A N 1
ATOM 4369 C CA . THR A 1 582 ? 20.969 -29.359 -0.852 1 93.06 582 THR A CA 1
ATOM 4370 C C . THR A 1 582 ? 20.953 -29.125 -2.359 1 93.06 582 THR A C 1
ATOM 4372 O O . THR A 1 582 ? 20.125 -28.359 -2.865 1 93.06 582 THR A O 1
ATOM 4375 N N . ARG A 1 583 ? 21.906 -29.75 -3.029 1 95.12 583 ARG A N 1
ATOM 4376 C CA . ARG A 1 583 ? 22.016 -29.547 -4.469 1 95.12 583 ARG A CA 1
ATOM 4377 C C . ARG A 1 583 ? 21.531 -30.781 -5.238 1 95.12 583 ARG A C 1
ATOM 4379 O O . ARG A 1 583 ? 21.797 -31.906 -4.84 1 95.12 583 ARG A O 1
ATOM 4386 N N . PHE A 1 584 ? 20.844 -30.641 -6.305 1 94.25 584 PHE A N 1
ATOM 4387 C CA . PHE A 1 584 ? 20.438 -31.641 -7.27 1 94.25 584 PHE A CA 1
ATOM 4388 C C . PHE A 1 584 ? 20.875 -31.266 -8.68 1 94.25 584 PHE A C 1
ATOM 4390 O O . PHE A 1 584 ? 20.547 -30.172 -9.164 1 94.25 584 PHE A O 1
ATOM 4397 N N . ALA A 1 585 ? 21.562 -32.125 -9.344 1 94.31 585 ALA A N 1
ATOM 4398 C CA . ALA A 1 585 ? 22 -31.859 -10.719 1 94.31 585 ALA A CA 1
ATOM 4399 C C . ALA A 1 585 ? 20.891 -32.219 -11.719 1 94.31 585 ALA A C 1
ATOM 4401 O O . ALA A 1 585 ? 20.156 -33.156 -11.516 1 94.31 585 ALA A O 1
ATOM 4402 N N . VAL A 1 586 ? 20.797 -31.453 -12.703 1 96.75 586 VAL A N 1
ATOM 4403 C CA . VAL A 1 586 ? 19.906 -31.703 -13.82 1 96.75 586 VAL A CA 1
ATOM 4404 C C . VAL A 1 586 ? 20.672 -31.625 -15.133 1 96.75 586 VAL A C 1
ATOM 4406 O O . VAL A 1 586 ? 20.469 -30.703 -15.922 1 96.75 586 VAL A O 1
ATOM 4409 N N . PRO A 1 587 ? 21.422 -32.625 -15.398 1 95.25 587 PRO A N 1
ATOM 4410 C CA . PRO A 1 587 ? 22.344 -32.562 -16.531 1 95.25 587 PRO A CA 1
ATOM 4411 C C . PRO A 1 587 ? 21.625 -32.438 -17.875 1 95.25 587 PRO A C 1
ATOM 4413 O O . PRO A 1 587 ? 22.172 -31.906 -18.828 1 95.25 587 PRO A O 1
ATOM 4416 N N . GLY A 1 588 ? 20.406 -32.969 -17.969 1 95.31 588 GLY A N 1
ATOM 4417 C CA . GLY A 1 588 ? 19.672 -32.938 -19.234 1 95.31 588 GLY A CA 1
ATOM 4418 C C . GLY A 1 588 ? 19.5 -31.547 -19.781 1 95.31 588 GLY A C 1
ATOM 4419 O O . GLY A 1 588 ? 19.422 -31.344 -21 1 95.31 588 GLY A O 1
ATOM 4420 N N . VAL A 1 589 ? 19.453 -30.531 -18.922 1 97.31 589 VAL A N 1
ATOM 4421 C CA . VAL A 1 589 ? 19.266 -29.141 -19.344 1 97.31 589 VAL A CA 1
ATOM 4422 C C . VAL A 1 589 ? 20.406 -28.281 -18.812 1 97.31 589 VAL A C 1
ATOM 4424 O O . VAL A 1 589 ? 20.297 -27.047 -18.766 1 97.31 589 VAL A O 1
ATOM 4427 N N . HIS A 1 590 ? 21.5 -28.844 -18.344 1 96.94 590 HIS A N 1
ATOM 4428 C CA . HIS A 1 590 ? 22.703 -28.172 -17.859 1 96.94 590 HIS A CA 1
ATOM 4429 C C . HIS A 1 590 ? 22.375 -27.203 -16.734 1 96.94 590 HIS A C 1
ATOM 4431 O O . HIS A 1 590 ? 22.734 -26.031 -16.797 1 96.94 590 HIS A O 1
ATOM 4437 N N . ALA A 1 591 ? 21.656 -27.719 -15.734 1 97.94 591 ALA A N 1
ATOM 4438 C CA . ALA A 1 591 ? 21.219 -26.906 -14.602 1 97.94 591 ALA A CA 1
ATOM 4439 C C . ALA A 1 591 ? 21.562 -27.578 -13.273 1 97.94 591 ALA A C 1
ATOM 4441 O O . ALA A 1 591 ? 21.891 -28.766 -13.234 1 97.94 591 ALA A O 1
ATOM 4442 N N . VAL A 1 592 ? 21.609 -26.766 -12.258 1 97.06 592 VAL A N 1
ATOM 4443 C CA . VAL A 1 592 ? 21.703 -27.219 -10.875 1 97.06 592 VAL A CA 1
ATOM 4444 C C . VAL A 1 592 ? 20.578 -26.609 -10.047 1 97.06 592 VAL A C 1
ATOM 4446 O O . VAL A 1 592 ? 20.266 -25.422 -10.18 1 97.06 592 VAL A O 1
ATOM 4449 N N . ASN A 1 593 ? 19.906 -27.484 -9.297 1 96.88 593 ASN A N 1
ATOM 4450 C CA . ASN A 1 593 ? 18.812 -27.047 -8.43 1 96.88 593 ASN A CA 1
ATOM 4451 C C . ASN A 1 593 ? 19.203 -27.125 -6.953 1 96.88 593 ASN A C 1
ATOM 4453 O O . ASN A 1 593 ? 19.672 -28.172 -6.488 1 96.88 593 ASN A O 1
ATOM 4457 N N . PHE A 1 594 ? 19.062 -26.016 -6.262 1 96 594 PHE A N 1
ATOM 4458 C CA . PHE A 1 594 ? 19.344 -25.984 -4.832 1 96 594 PHE A CA 1
ATOM 4459 C C . PHE A 1 594 ? 18.047 -25.891 -4.035 1 96 594 PHE A C 1
ATOM 4461 O O . PHE A 1 594 ? 17.125 -25.172 -4.422 1 96 594 PHE A O 1
ATOM 4468 N N . VAL A 1 595 ? 17.969 -26.703 -2.979 1 94.69 595 VAL A N 1
ATOM 4469 C CA . VAL A 1 595 ? 16.844 -26.641 -2.047 1 94.69 595 VAL A CA 1
ATOM 4470 C C . VAL A 1 595 ? 17.312 -26.062 -0.71 1 94.69 595 VAL A C 1
ATOM 4472 O O . VAL A 1 595 ? 18.25 -26.578 -0.104 1 94.69 595 VAL A O 1
ATOM 4475 N N . ILE A 1 596 ? 16.703 -24.969 -0.358 1 93.31 596 ILE A N 1
ATOM 4476 C CA . ILE A 1 596 ? 17.031 -24.297 0.896 1 93.31 596 ILE A CA 1
ATOM 4477 C C . ILE A 1 596 ? 15.883 -24.469 1.89 1 93.31 596 ILE A C 1
ATOM 4479 O O . ILE A 1 596 ? 14.75 -24.094 1.605 1 93.31 596 ILE A O 1
ATOM 4483 N N . THR A 1 597 ? 16.156 -25.047 3.057 1 90.31 597 THR A N 1
ATOM 4484 C CA . THR 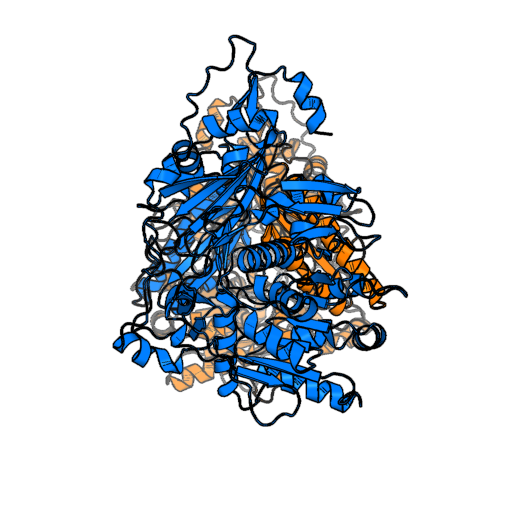A 1 597 ? 15.117 -25.25 4.062 1 90.31 597 THR A CA 1
ATOM 4485 C C . THR A 1 597 ? 15.102 -24.109 5.062 1 90.31 597 THR A C 1
ATOM 4487 O O . THR A 1 597 ? 16.094 -23.391 5.219 1 90.31 597 THR A O 1
ATOM 4490 N N . LYS A 1 598 ? 13.953 -23.828 5.68 1 88.56 598 LYS A N 1
ATOM 4491 C CA . LYS A 1 598 ? 13.734 -22.781 6.66 1 88.56 598 LYS A CA 1
ATOM 4492 C C . LYS A 1 598 ? 14.141 -21.406 6.102 1 88.56 598 LYS A C 1
ATOM 4494 O O . LYS A 1 598 ? 14.883 -20.672 6.746 1 88.56 598 LYS A O 1
ATOM 4499 N N . ALA A 1 599 ? 13.711 -21.203 4.918 1 89.25 599 ALA A N 1
ATOM 4500 C CA . ALA A 1 599 ? 14.227 -20.062 4.168 1 89.25 599 ALA A CA 1
ATOM 4501 C C . ALA A 1 599 ? 13.156 -18.984 4.012 1 89.25 599 ALA A C 1
ATOM 4503 O O . ALA A 1 599 ? 13.414 -17.922 3.432 1 89.25 599 ALA A O 1
ATOM 4504 N N . LEU A 1 600 ? 11.93 -19.172 4.523 1 86.31 600 LEU A N 1
ATOM 4505 C CA . LEU A 1 600 ? 10.852 -18.219 4.25 1 86.31 600 LEU A CA 1
ATOM 4506 C C . LEU A 1 600 ? 10.305 -17.625 5.543 1 86.31 600 LEU A C 1
ATOM 4508 O O . LEU A 1 600 ? 9.266 -16.969 5.539 1 86.31 600 LEU A O 1
ATOM 4512 N N . GLY A 1 601 ? 10.938 -17.859 6.66 1 79.12 601 GLY A N 1
ATOM 4513 C CA . GLY A 1 601 ? 10.469 -17.297 7.918 1 79.12 601 GLY A CA 1
ATOM 4514 C C . GLY A 1 601 ? 9.141 -17.875 8.359 1 79.12 601 GLY A C 1
ATOM 4515 O O . GLY A 1 601 ? 8.281 -17.141 8.859 1 79.12 601 GLY A O 1
ATOM 4516 N N . GLY A 1 602 ? 8.836 -19.062 8.141 1 73.44 602 GLY A N 1
ATOM 4517 C CA . GLY A 1 602 ? 7.617 -19.703 8.594 1 73.44 602 GLY A CA 1
ATOM 4518 C C . GLY A 1 602 ? 6.641 -19.984 7.465 1 73.44 602 GLY A C 1
ATOM 4519 O O . GLY A 1 602 ? 5.516 -20.422 7.707 1 73.44 602 GLY A O 1
ATOM 4520 N N . GLY A 1 603 ? 7.078 -19.672 6.281 1 75.31 603 GLY A N 1
ATOM 4521 C CA . GLY A 1 603 ? 6.215 -19.938 5.145 1 75.31 603 GLY A CA 1
ATOM 4522 C C . GLY A 1 603 ? 5.617 -18.688 4.539 1 75.31 603 GLY A C 1
ATOM 4523 O O . GLY A 1 603 ? 5.582 -17.641 5.184 1 75.31 603 GLY A O 1
ATOM 4524 N N . GLY A 1 604 ? 5.125 -18.75 3.387 1 70.81 604 GLY A N 1
ATOM 4525 C CA . GLY A 1 604 ? 4.684 -17.609 2.588 1 70.81 604 GLY A CA 1
ATOM 4526 C C . GLY A 1 604 ? 3.545 -16.844 3.227 1 70.81 604 GLY A C 1
ATOM 4527 O O . GLY A 1 604 ? 3.494 -15.617 3.137 1 70.81 604 GLY A O 1
ATOM 4528 N N . LEU A 1 605 ? 2.686 -17.406 3.936 1 74.25 605 LEU A N 1
ATOM 4529 C CA . LEU A 1 605 ? 1.488 -16.75 4.434 1 74.25 605 LEU A CA 1
ATOM 4530 C C . LEU A 1 605 ? 1.801 -15.922 5.68 1 74.25 605 LEU A C 1
ATOM 4532 O O . LEU A 1 605 ? 1.282 -14.82 5.852 1 74.25 605 LEU A O 1
ATOM 4536 N N . SER A 1 606 ? 2.604 -16.469 6.473 1 80.12 606 SER A N 1
ATOM 4537 C CA . SER A 1 606 ? 2.828 -15.836 7.766 1 80.12 606 SER A CA 1
ATOM 4538 C C . SER A 1 606 ? 4.156 -15.086 7.785 1 80.12 606 SER A C 1
ATOM 4540 O O . SER A 1 606 ? 4.461 -14.383 8.75 1 80.12 606 SER A O 1
ATOM 4542 N N . SER A 1 607 ? 4.863 -15.156 6.719 1 83.31 607 SER A N 1
ATOM 4543 C CA . SER A 1 607 ? 6.184 -14.539 6.684 1 83.31 607 SER A CA 1
ATOM 4544 C C . SER A 1 607 ? 6.082 -13.023 6.754 1 83.31 607 SER A C 1
ATOM 4546 O O . SER A 1 607 ? 5.195 -12.422 6.141 1 83.31 607 SER A O 1
ATOM 4548 N N . LEU A 1 608 ? 6.992 -12.414 7.5 1 85.56 608 LEU A N 1
ATOM 4549 C CA . LEU A 1 608 ? 7.098 -10.961 7.574 1 85.56 608 LEU A CA 1
ATOM 4550 C C . LEU A 1 608 ? 8.062 -10.438 6.523 1 85.56 608 LEU A C 1
ATOM 4552 O O . LEU A 1 608 ? 8.234 -9.219 6.383 1 85.56 608 LEU A O 1
ATOM 4556 N N . ARG A 1 609 ? 8.531 -11.344 5.711 1 84.25 609 ARG A N 1
ATOM 4557 C CA . ARG A 1 609 ? 9.523 -10.953 4.719 1 84.25 609 ARG A CA 1
ATOM 4558 C C . ARG A 1 609 ? 8.859 -10.312 3.502 1 84.25 609 ARG A C 1
ATOM 4560 O O . ARG A 1 609 ? 7.676 -10.539 3.244 1 84.25 609 ARG A O 1
ATOM 4567 N N . LEU A 1 610 ? 9.68 -9.531 2.795 1 81.31 610 LEU A N 1
ATOM 4568 C CA . LEU A 1 610 ? 9.188 -8.859 1.594 1 81.31 610 LEU A CA 1
ATOM 4569 C C . LEU A 1 610 ? 8.867 -9.875 0.499 1 81.31 610 LEU A C 1
ATOM 4571 O O . LEU A 1 610 ? 7.828 -9.789 -0.151 1 81.31 610 LEU A O 1
ATOM 4575 N N . ASP A 1 611 ? 9.805 -10.812 0.271 1 78.5 611 ASP A N 1
ATOM 4576 C CA . ASP A 1 611 ? 9.641 -11.828 -0.766 1 78.5 611 ASP A CA 1
ATOM 4577 C C . ASP A 1 611 ? 9.078 -13.125 -0.181 1 78.5 611 ASP A C 1
ATOM 4579 O O . ASP A 1 611 ? 9.82 -14.086 0.017 1 78.5 611 ASP A O 1
ATOM 4583 N N . ARG A 1 612 ? 7.797 -13.156 -0.113 1 76.75 612 ARG A N 1
ATOM 4584 C CA . ARG A 1 612 ? 7.148 -14.297 0.532 1 76.75 612 ARG A CA 1
ATOM 4585 C C . ARG A 1 612 ? 6.996 -15.461 -0.44 1 76.75 612 ARG A C 1
ATOM 4587 O O . ARG A 1 612 ? 6.711 -16.594 -0.027 1 76.75 612 ARG A O 1
ATOM 4594 N N . TYR A 1 613 ? 7.254 -15.227 -1.717 1 74.94 613 TYR A N 1
ATOM 4595 C CA . TYR A 1 613 ? 7.039 -16.266 -2.717 1 74.94 613 TYR A CA 1
ATOM 4596 C C . TYR A 1 613 ? 8.352 -16.672 -3.375 1 74.94 613 TYR A C 1
ATOM 4598 O O . TYR A 1 613 ? 8.367 -17.422 -4.352 1 74.94 613 TYR A O 1
ATOM 4606 N N . VAL A 1 614 ? 9.414 -16.156 -2.822 1 81 614 VAL A N 1
ATOM 4607 C CA . VAL A 1 614 ? 10.766 -16.547 -3.209 1 81 614 VAL A CA 1
ATOM 4608 C C . VAL A 1 614 ? 10.984 -16.25 -4.688 1 81 614 VAL A C 1
ATOM 4610 O O . VAL A 1 614 ? 11.516 -17.078 -5.426 1 81 614 VAL A O 1
ATOM 4613 N N . LEU A 1 615 ? 10.477 -15.156 -5.094 1 78.44 615 LEU A N 1
ATOM 4614 C CA . LEU A 1 615 ? 10.617 -14.797 -6.5 1 78.44 615 LEU A CA 1
ATOM 4615 C C . LEU A 1 615 ? 11.977 -14.164 -6.766 1 78.44 615 LEU A C 1
ATOM 4617 O O . LEU A 1 615 ? 12.391 -14.039 -7.922 1 78.44 615 LEU A O 1
ATOM 4621 N N . ARG A 1 616 ? 12.75 -13.945 -5.703 1 84.25 616 ARG A N 1
ATOM 4622 C CA . ARG A 1 616 ? 13.992 -13.188 -5.871 1 84.25 616 ARG A CA 1
ATOM 4623 C C . ARG A 1 616 ? 15.195 -14 -5.41 1 84.25 616 ARG A C 1
ATOM 4625 O O . ARG A 1 616 ? 16.328 -13.539 -5.527 1 84.25 616 ARG A O 1
ATOM 4632 N N . TYR A 1 617 ? 15 -15.125 -4.949 1 89.56 617 TYR A N 1
ATOM 4633 C CA . TYR A 1 617 ? 16.094 -15.852 -4.32 1 89.56 617 TYR A CA 1
ATOM 4634 C C . TYR A 1 617 ? 17.156 -16.234 -5.344 1 89.56 617 TYR A C 1
ATOM 4636 O O . TYR A 1 617 ? 18.344 -16.266 -5.031 1 89.56 617 TYR A O 1
ATOM 4644 N N . SER A 1 618 ? 16.75 -16.484 -6.531 1 91.25 618 SER A N 1
ATOM 4645 C CA . SER A 1 618 ? 17.719 -16.875 -7.547 1 91.25 618 SER A CA 1
ATOM 4646 C C . SER A 1 618 ? 18.594 -15.703 -7.961 1 91.25 618 SER A C 1
ATOM 4648 O O . SER A 1 618 ? 19.719 -15.898 -8.453 1 91.25 618 SER A O 1
ATOM 4650 N N . SER A 1 619 ? 18.094 -14.539 -7.809 1 88.56 619 SER A N 1
ATOM 4651 C CA . SER A 1 619 ? 18.859 -13.352 -8.188 1 88.56 619 SER A CA 1
ATOM 4652 C C . SER A 1 619 ? 20 -13.094 -7.215 1 88.56 619 SER A C 1
ATOM 4654 O O . SER A 1 619 ? 21.047 -12.547 -7.598 1 88.56 619 SER A O 1
ATOM 4656 N N . CYS A 1 620 ? 19.891 -13.469 -6.008 1 89.62 620 CYS A N 1
ATOM 4657 C CA . CYS A 1 620 ? 20.891 -13.172 -4.984 1 89.62 620 CYS A CA 1
ATOM 4658 C C . CYS A 1 620 ? 22.234 -13.797 -5.332 1 89.62 620 CYS A C 1
ATOM 4660 O O . CYS A 1 620 ? 23.219 -13.086 -5.504 1 89.62 620 CYS A O 1
ATOM 4662 N N . PRO A 1 621 ? 22.266 -15.102 -5.535 1 89.75 621 PRO A N 1
ATOM 4663 C CA . PRO A 1 621 ? 23.547 -15.68 -5.926 1 89.75 621 PRO A CA 1
ATOM 4664 C C . PRO A 1 621 ? 24.031 -15.195 -7.293 1 89.75 621 PRO A C 1
ATOM 4666 O O . PRO A 1 621 ? 25.219 -15.008 -7.508 1 89.75 621 PRO A O 1
ATOM 4669 N N . ARG A 1 622 ? 23.172 -15 -8.172 1 91.12 622 ARG A N 1
ATOM 4670 C CA . ARG A 1 622 ? 23.547 -14.602 -9.523 1 91.12 622 ARG A CA 1
ATOM 4671 C C . ARG A 1 622 ? 24.172 -13.211 -9.539 1 91.12 622 ARG A C 1
ATOM 4673 O O . ARG A 1 622 ? 25.078 -12.938 -10.328 1 91.12 622 ARG A O 1
ATOM 4680 N N . LEU A 1 623 ? 23.703 -12.359 -8.688 1 87.62 623 LEU A N 1
ATOM 4681 C CA . LEU A 1 623 ? 24.141 -10.969 -8.672 1 87.62 623 LEU A CA 1
ATOM 4682 C C . LEU A 1 623 ? 25.391 -10.805 -7.805 1 87.62 623 LEU A C 1
ATOM 4684 O O . LEU A 1 623 ? 26.109 -9.805 -7.914 1 87.62 623 LEU A O 1
ATOM 4688 N N . THR A 1 624 ? 25.688 -11.766 -6.941 1 86.62 624 THR A N 1
ATOM 4689 C CA . THR A 1 624 ? 26.719 -11.531 -5.941 1 86.62 624 THR A CA 1
ATOM 4690 C C . THR A 1 624 ? 27.891 -12.492 -6.148 1 86.62 624 THR A C 1
ATOM 4692 O O . THR A 1 624 ? 29 -12.25 -5.645 1 86.62 624 THR A O 1
ATOM 4695 N N . MET A 1 625 ? 27.688 -13.547 -6.922 1 88.69 625 MET A N 1
ATOM 4696 C CA . MET A 1 625 ? 28.719 -14.562 -7.062 1 88.69 625 MET A CA 1
ATOM 4697 C C . MET A 1 625 ? 29.469 -14.414 -8.391 1 88.69 625 MET A C 1
ATOM 4699 O O . MET A 1 625 ? 28.906 -13.906 -9.359 1 88.69 625 MET A O 1
ATOM 4703 N N . PHE A 1 626 ? 30.688 -14.914 -8.312 1 91.19 626 PHE A N 1
ATOM 4704 C CA . PHE A 1 626 ? 31.531 -14.984 -9.5 1 91.19 626 PHE A CA 1
ATOM 4705 C C . PHE A 1 626 ? 31.938 -16.422 -9.789 1 91.19 626 PHE A C 1
ATOM 4707 O O . PHE A 1 626 ? 32.062 -17.234 -8.867 1 91.19 626 PHE A O 1
ATOM 4714 N N . VAL A 1 627 ? 32 -16.719 -11.031 1 91.19 627 VAL A N 1
ATOM 4715 C CA . VAL A 1 627 ? 32.5 -18.016 -11.477 1 91.19 627 VAL A CA 1
ATOM 4716 C C . VAL A 1 627 ? 33.656 -17.844 -12.445 1 91.19 627 VAL A C 1
ATOM 4718 O O . VAL A 1 627 ? 33.625 -16.938 -13.297 1 91.19 627 VAL A O 1
ATOM 4721 N N . SER A 1 628 ? 34.719 -18.562 -12.18 1 90.31 628 SER A N 1
ATOM 4722 C CA . SER A 1 628 ? 35.844 -18.562 -13.078 1 90.31 628 SER A CA 1
ATOM 4723 C C . SER A 1 628 ? 35.625 -19.469 -14.273 1 90.31 628 SER A C 1
ATOM 4725 O O . SER A 1 628 ? 35.25 -20.641 -14.109 1 90.31 628 SER A O 1
ATOM 4727 N N . ILE A 1 629 ? 35.781 -18.859 -15.461 1 87.5 629 ILE A N 1
ATOM 4728 C CA . ILE A 1 629 ? 35.531 -19.594 -16.703 1 87.5 629 ILE A CA 1
ATOM 4729 C C . ILE A 1 629 ? 36.844 -19.734 -17.484 1 87.5 629 ILE A C 1
ATOM 4731 O O . ILE A 1 629 ? 37.562 -18.75 -17.672 1 87.5 629 ILE A O 1
ATOM 4735 N N . GLY A 1 630 ? 37.375 -20.875 -17.875 1 72.62 630 GLY A N 1
ATOM 4736 C CA . GLY A 1 630 ? 38.625 -21.141 -18.594 1 72.62 630 GLY A CA 1
ATOM 4737 C C . GLY A 1 630 ? 38.531 -20.812 -20.078 1 72.62 630 GLY A C 1
ATOM 4738 O O . GLY A 1 630 ? 39.562 -20.859 -20.781 1 72.62 630 GLY A O 1
ATOM 4739 N N . ARG A 1 631 ? 37.5 -20.516 -20.75 1 62.53 631 ARG A N 1
ATOM 4740 C CA . ARG A 1 631 ? 37.469 -20.219 -22.172 1 62.53 631 ARG A CA 1
ATOM 4741 C C . ARG A 1 631 ? 37.5 -18.703 -22.406 1 62.53 631 ARG A C 1
ATOM 4743 O O . ARG A 1 631 ? 37.062 -17.938 -21.562 1 62.53 631 ARG A O 1
ATOM 4750 N N . PRO A 1 632 ? 38.219 -18.188 -23.672 1 54.91 632 PRO A N 1
ATOM 4751 C CA . PRO A 1 632 ? 38.344 -16.766 -23.984 1 54.91 632 PRO A CA 1
ATOM 4752 C C . PRO A 1 632 ? 37 -16.047 -23.922 1 54.91 632 PRO A C 1
ATOM 4754 O O . PRO A 1 632 ? 35.969 -16.578 -24.359 1 54.91 632 PRO A O 1
ATOM 4757 N N . LYS A 1 633 ? 36.906 -14.891 -23.172 1 56 633 LYS A N 1
ATOM 4758 C CA . LYS A 1 633 ? 35.781 -13.984 -22.984 1 56 633 LYS A CA 1
ATOM 4759 C C . LYS A 1 633 ? 35.062 -13.719 -24.297 1 56 633 LYS A C 1
ATOM 4761 O O . LYS A 1 633 ? 33.844 -13.5 -24.312 1 56 633 LYS A O 1
ATOM 4766 N N . ALA A 1 634 ? 35.812 -13.594 -25.422 1 51.44 634 ALA A N 1
ATOM 4767 C CA . ALA A 1 634 ? 35.25 -13.289 -26.734 1 51.44 634 ALA A CA 1
ATOM 4768 C C . ALA A 1 634 ? 34.094 -14.219 -27.062 1 51.44 634 ALA A C 1
ATOM 4770 O O . ALA A 1 634 ? 33.25 -13.898 -27.891 1 51.44 634 ALA A O 1
ATOM 4771 N N . MET A 1 635 ? 34.062 -15.219 -26.438 1 45.38 635 MET A N 1
ATOM 4772 C CA . MET A 1 635 ? 32.969 -16.141 -26.703 1 45.38 635 MET A CA 1
ATOM 4773 C C . MET A 1 635 ? 31.703 -15.695 -25.969 1 45.38 635 MET A C 1
ATOM 4775 O O . MET A 1 635 ? 30.625 -16.203 -26.234 1 45.38 635 MET A O 1
ATOM 4779 N N . LEU A 1 636 ? 31.875 -14.922 -24.969 1 50 636 LEU A N 1
ATOM 4780 C CA . LEU A 1 636 ? 30.719 -14.422 -24.25 1 50 636 LEU A CA 1
ATOM 4781 C C . LEU A 1 636 ? 29.938 -13.43 -25.094 1 50 636 LEU A C 1
ATOM 4783 O O . LEU A 1 636 ? 28.75 -13.18 -24.844 1 50 636 LEU A O 1
ATOM 4787 N N . ASN A 1 637 ? 30.578 -12.594 -25.859 1 44.28 637 ASN A N 1
ATOM 4788 C CA . ASN A 1 637 ? 29.844 -11.617 -26.672 1 44.28 637 ASN A CA 1
ATOM 4789 C C . ASN A 1 637 ? 28.75 -12.289 -27.484 1 44.28 637 ASN A C 1
ATOM 4791 O O . ASN A 1 637 ? 27.906 -11.609 -28.078 1 44.28 637 ASN A O 1
ATOM 4795 N N . TYR A 1 638 ? 28.859 -13.531 -27.688 1 37.88 638 TYR A N 1
ATOM 4796 C CA . TYR A 1 638 ? 27.828 -14.148 -28.516 1 37.88 638 TYR A CA 1
ATOM 4797 C C . TYR A 1 638 ? 26.547 -14.383 -27.703 1 37.88 638 TYR A C 1
ATOM 4799 O O . TYR A 1 638 ? 25.469 -14.516 -28.281 1 37.88 638 TYR A O 1
ATOM 4807 N N . CYS A 1 639 ? 26.625 -14.586 -26.453 1 38.84 639 CYS A N 1
ATOM 4808 C CA . CYS A 1 639 ? 25.438 -15.039 -25.734 1 38.84 639 CYS A CA 1
ATOM 4809 C C . CYS A 1 639 ? 24.578 -13.852 -25.312 1 38.84 639 CYS A C 1
ATOM 4811 O O . CYS A 1 639 ? 23.484 -14.039 -24.781 1 38.84 639 CYS A O 1
ATOM 4813 N N . SER A 1 640 ? 25.109 -12.68 -25.156 1 35.72 640 SER A N 1
ATOM 4814 C CA . SER A 1 640 ? 24.297 -11.555 -24.703 1 35.72 640 SER A CA 1
ATOM 4815 C C . SER A 1 640 ? 23.422 -11.016 -25.828 1 35.72 640 SER A C 1
ATOM 4817 O O . SER A 1 640 ? 22.719 -10.023 -25.656 1 35.72 640 SER A O 1
ATOM 4819 N N . ARG A 1 641 ? 23.672 -11.359 -27.172 1 30.3 641 ARG A N 1
ATOM 4820 C CA . ARG A 1 641 ? 22.734 -10.852 -28.172 1 30.3 641 ARG A CA 1
ATOM 4821 C C . ARG A 1 641 ? 21.453 -11.688 -28.188 1 30.3 641 ARG A C 1
ATOM 4823 O O . ARG A 1 641 ? 21.516 -12.914 -28.125 1 30.3 641 ARG A O 1
ATOM 4830 N N . MET B 1 1 ? -1.738 40.906 34.375 1 73.31 1 MET B N 1
ATOM 4831 C CA . MET B 1 1 ? -2.535 39.719 34.031 1 73.31 1 MET B CA 1
ATOM 4832 C C . MET B 1 1 ? -1.651 38.5 33.844 1 73.31 1 MET B C 1
ATOM 4834 O O . MET B 1 1 ? -0.518 38.594 33.375 1 73.31 1 MET B O 1
ATOM 4838 N N . PRO B 1 2 ? -2.031 37.438 34.375 1 88.38 2 PRO B N 1
ATOM 4839 C CA . PRO B 1 2 ? -1.21 36.219 34.25 1 88.38 2 PRO B CA 1
ATOM 4840 C C . PRO B 1 2 ? -1.133 35.719 32.812 1 88.38 2 PRO B C 1
ATOM 4842 O O . PRO B 1 2 ? -2.035 35.969 32.031 1 88.38 2 PRO B O 1
ATOM 4845 N N . PRO B 1 3 ? -0.047 35.188 32.438 1 95.12 3 PRO B N 1
ATOM 4846 C CA . PRO B 1 3 ? 0.051 34.594 31.109 1 95.12 3 PRO B CA 1
ATOM 4847 C C . PRO B 1 3 ? -0.99 33.5 30.875 1 95.12 3 PRO B C 1
ATOM 4849 O O . PRO B 1 3 ? -1.472 32.875 31.828 1 95.12 3 PRO B O 1
ATOM 4852 N N . VAL B 1 4 ? -1.422 33.375 29.688 1 98.06 4 VAL B N 1
ATOM 4853 C CA . VAL B 1 4 ? -2.344 32.312 29.281 1 98.06 4 VAL B CA 1
ATOM 4854 C C . VAL B 1 4 ? -1.563 31.172 28.656 1 98.06 4 VAL B C 1
ATOM 4856 O O . VAL B 1 4 ? -0.712 31.375 27.797 1 98.06 4 VAL B O 1
ATOM 4859 N N . ARG B 1 5 ? -1.794 29.969 29.125 1 98.31 5 ARG B N 1
ATOM 4860 C CA . ARG B 1 5 ? -1.098 28.797 28.625 1 98.31 5 ARG B CA 1
ATOM 4861 C C . ARG B 1 5 ? -2.037 27.906 27.812 1 98.31 5 ARG B C 1
ATOM 4863 O O . ARG B 1 5 ? -3.109 27.531 28.281 1 98.31 5 ARG B O 1
ATOM 4870 N N . ILE B 1 6 ? -1.645 27.625 26.562 1 98.69 6 ILE B N 1
ATOM 4871 C CA . ILE B 1 6 ? -2.449 26.828 25.656 1 98.69 6 ILE B CA 1
ATOM 4872 C C . ILE B 1 6 ? -1.615 25.672 25.109 1 98.69 6 ILE B C 1
ATOM 4874 O O . ILE B 1 6 ? -0.493 25.875 24.641 1 98.69 6 ILE B O 1
ATOM 4878 N N . GLY B 1 7 ? -2.107 24.438 25.266 1 98.5 7 GLY B N 1
ATOM 4879 C CA . GLY B 1 7 ? -1.479 23.281 24.641 1 98.5 7 GLY B CA 1
ATOM 4880 C C . GLY B 1 7 ? -2.182 22.828 23.375 1 98.5 7 GLY B C 1
ATOM 4881 O O . GLY B 1 7 ? -3.41 22.891 23.297 1 98.5 7 GLY B O 1
ATOM 4882 N N . CYS B 1 8 ? -1.434 22.438 22.375 1 98.5 8 CYS B N 1
ATOM 4883 C CA . CYS B 1 8 ? -1.996 21.781 21.203 1 98.5 8 CYS B CA 1
ATOM 4884 C C . CYS B 1 8 ? -1.699 20.297 21.219 1 98.5 8 CYS B C 1
ATOM 4886 O O . CYS B 1 8 ? -0.536 19.891 21.203 1 98.5 8 CYS B O 1
ATOM 4888 N N . TYR B 1 9 ? -2.711 19.438 21.156 1 96.94 9 TYR B N 1
ATOM 4889 C CA . TYR B 1 9 ? -2.477 18.016 21.312 1 96.94 9 TYR B CA 1
ATOM 4890 C C . TYR B 1 9 ? -2.715 17.281 19.984 1 96.94 9 TYR B C 1
ATOM 4892 O O . TYR B 1 9 ? -2.643 16.062 19.922 1 96.94 9 TYR B O 1
ATOM 4900 N N . GLY B 1 10 ? -2.99 18.062 18.922 1 95.81 10 GLY B N 1
ATOM 4901 C CA . GLY B 1 10 ? -3.27 17.406 17.656 1 95.81 10 GLY B CA 1
ATOM 4902 C C . GLY B 1 10 ? -3.197 18.344 16.453 1 95.81 10 GLY B C 1
ATOM 4903 O O . GLY B 1 10 ? -3.674 19.469 16.531 1 95.81 10 GLY B O 1
ATOM 4904 N N . ALA B 1 11 ? -2.727 17.766 15.273 1 95.12 11 ALA B N 1
ATOM 4905 C CA . ALA B 1 11 ? -2.459 18.578 14.094 1 95.12 11 ALA B CA 1
ATOM 4906 C C . ALA B 1 11 ? -3.441 18.266 12.969 1 95.12 11 ALA B C 1
ATOM 4908 O O . ALA B 1 11 ? -3.643 19.062 12.062 1 95.12 11 ALA B O 1
ATOM 4909 N N . PHE B 1 12 ? -4.012 17.078 12.945 1 93.19 12 PHE B N 1
ATOM 4910 C CA . PHE B 1 12 ? -4.887 16.625 11.875 1 93.19 12 PHE B CA 1
ATOM 4911 C C . PHE B 1 12 ? -5.688 15.414 12.312 1 93.19 12 PHE B C 1
ATOM 4913 O O . PHE B 1 12 ? -5.418 14.828 13.367 1 93.19 12 PHE B O 1
ATOM 4920 N N . TRP B 1 13 ? -6.723 15.109 11.547 1 92.88 13 TRP B N 1
ATOM 4921 C CA . TRP B 1 13 ? -7.496 13.891 11.773 1 92.88 13 TRP B CA 1
ATOM 4922 C C . TRP B 1 13 ? -6.629 12.648 11.57 1 92.88 13 TRP B C 1
ATOM 4924 O O . TRP B 1 13 ? -6.344 12.266 10.43 1 92.88 13 TRP B O 1
ATOM 4934 N N . GLY B 1 14 ? -6.203 12.047 12.562 1 91.44 14 GLY B N 1
ATOM 4935 C CA . GLY B 1 14 ? -5.316 10.891 12.492 1 91.44 14 GLY B CA 1
ATOM 4936 C C . GLY B 1 14 ? -4.055 11.055 13.32 1 91.44 14 GLY B C 1
ATOM 4937 O O . GLY B 1 14 ? -3.279 10.109 13.477 1 91.44 14 GLY B O 1
ATOM 4938 N N . ASP B 1 15 ? -3.877 12.273 13.836 1 95.25 15 ASP B N 1
ATOM 4939 C CA . ASP B 1 15 ? -2.766 12.469 14.758 1 95.25 15 ASP B CA 1
ATOM 4940 C C . ASP B 1 15 ? -2.961 11.641 16.031 1 95.25 15 ASP B C 1
ATOM 4942 O O . ASP B 1 15 ? -4.004 11.008 16.203 1 95.25 15 ASP B O 1
ATOM 4946 N N . SER B 1 16 ? -1.969 11.562 16.906 1 95.38 16 SER B N 1
ATOM 4947 C CA . SER B 1 16 ? -1.998 10.695 18.078 1 95.38 16 SER B CA 1
ATOM 4948 C C . SER B 1 16 ? -2.961 11.234 19.141 1 95.38 16 SER B C 1
ATOM 4950 O O . SER B 1 16 ? -2.729 12.297 19.719 1 95.38 16 SER B O 1
ATOM 4952 N N . PRO B 1 17 ? -3.969 10.562 19.484 1 89.81 17 PRO B N 1
ATOM 4953 C CA . PRO B 1 17 ? -4.867 11.039 20.531 1 89.81 17 PRO B CA 1
ATOM 4954 C C . PRO B 1 17 ? -4.242 10.953 21.922 1 89.81 17 PRO B C 1
ATOM 4956 O O . PRO B 1 17 ? -4.723 11.594 22.859 1 89.81 17 PRO B O 1
ATOM 4959 N N . TRP B 1 18 ? -3.191 10.273 22.047 1 88.56 18 TRP B N 1
ATOM 4960 C CA . TRP B 1 18 ? -2.582 10.023 23.344 1 88.56 18 TRP B CA 1
ATOM 4961 C C . TRP B 1 18 ? -1.766 11.227 23.797 1 88.56 18 TRP B C 1
ATOM 4963 O O . TRP B 1 18 ? -1.392 11.32 24.969 1 88.56 18 TRP B O 1
ATOM 4973 N N . ALA B 1 19 ? -1.556 12.094 22.891 1 93.19 19 ALA B N 1
ATOM 4974 C CA . ALA B 1 19 ? -0.742 13.266 23.203 1 93.19 19 ALA B CA 1
ATOM 4975 C C . ALA B 1 19 ? -1.393 14.109 24.297 1 93.19 19 ALA B C 1
ATOM 4977 O O . ALA B 1 19 ? -0.7 14.781 25.062 1 93.19 19 ALA B O 1
ATOM 4978 N N . ILE B 1 20 ? -2.723 14.031 24.391 1 95.88 20 ILE B N 1
ATOM 4979 C CA . ILE B 1 20 ? -3.453 14.852 25.359 1 95.88 20 ILE B CA 1
ATOM 4980 C C . ILE B 1 20 ? -3.008 14.5 26.781 1 95.88 20 ILE B C 1
ATOM 4982 O O . ILE B 1 20 ? -2.971 15.367 27.656 1 95.88 20 ILE B O 1
ATOM 4986 N N . LYS B 1 21 ? -2.557 13.344 27.016 1 94.88 21 LYS B N 1
ATOM 4987 C CA . LYS B 1 21 ? -2.186 12.867 28.344 1 94.88 21 LYS B CA 1
ATOM 4988 C C . LYS B 1 21 ? -0.958 13.609 28.875 1 94.88 21 LYS B C 1
ATOM 4990 O O . LYS B 1 21 ? -0.792 13.758 30.078 1 94.88 21 LYS B O 1
ATOM 4995 N N . GLN B 1 22 ? -0.176 14.086 27.969 1 95.62 22 GLN B N 1
ATOM 4996 C CA . GLN B 1 22 ? 1.049 14.758 28.375 1 95.62 22 GLN B CA 1
ATOM 4997 C C . GLN B 1 22 ? 0.739 16.078 29.078 1 95.62 22 GLN B C 1
ATOM 4999 O O . GLN B 1 22 ? 1.53 16.547 29.891 1 95.62 22 GLN B O 1
ATOM 5004 N N . PHE B 1 23 ? -0.398 16.641 28.812 1 97.12 23 PHE B N 1
ATOM 5005 C CA . PHE B 1 23 ? -0.759 17.953 29.328 1 97.12 23 PHE B CA 1
ATOM 5006 C C . PHE B 1 23 ? -1.489 17.812 30.672 1 97.12 23 PHE B C 1
ATOM 5008 O O . PHE B 1 23 ? -1.631 18.797 31.406 1 97.12 23 PHE B O 1
ATOM 5015 N N . ILE B 1 24 ? -1.983 16.609 30.969 1 95.62 24 ILE B N 1
ATOM 5016 C CA . ILE B 1 24 ? -2.865 16.484 32.125 1 95.62 24 ILE B CA 1
ATOM 5017 C C . ILE B 1 24 ? -2.229 15.555 33.156 1 95.62 24 ILE B C 1
ATOM 5019 O O . ILE B 1 24 ? -2.803 15.312 34.219 1 95.62 24 ILE B O 1
ATOM 5023 N N . ARG B 1 25 ? -1.099 15.117 32.812 1 89.19 25 ARG B N 1
ATOM 5024 C CA . ARG B 1 25 ? -0.406 14.25 33.75 1 89.19 25 ARG B CA 1
ATOM 5025 C C . ARG B 1 25 ? 0.084 15.031 34.969 1 89.19 25 ARG B C 1
ATOM 5027 O O . ARG B 1 25 ? 0.419 16.219 34.875 1 89.19 25 ARG B O 1
ATOM 5034 N N . GLY B 1 26 ? 0.19 14.352 36.219 1 83.31 26 GLY B N 1
ATOM 5035 C CA . GLY B 1 26 ? 0.696 14.977 37.406 1 83.31 26 GLY B CA 1
ATOM 5036 C C . GLY B 1 26 ? -0.334 15.844 38.125 1 83.31 26 GLY B C 1
ATOM 5037 O O . GLY B 1 26 ? -1.44 16.031 37.594 1 83.31 26 GLY B O 1
ATOM 5038 N N . PRO B 1 27 ? 0.068 16.406 39.156 1 85.62 27 PRO B N 1
ATOM 5039 C CA . PRO B 1 27 ? -0.885 17.172 39.969 1 85.62 27 PRO B CA 1
ATOM 5040 C C . PRO B 1 27 ? -1.024 18.625 39.531 1 85.62 27 PRO B C 1
ATOM 5042 O O . PRO B 1 27 ? -2.059 19.25 39.75 1 85.62 27 PRO B O 1
ATOM 5045 N N . ASP B 1 28 ? -0.096 19.109 38.781 1 89.31 28 ASP B N 1
ATOM 5046 C CA . ASP B 1 28 ? -0.093 20.531 38.438 1 89.31 28 ASP B CA 1
ATOM 5047 C C . ASP B 1 28 ? -0.843 20.781 37.156 1 89.31 28 ASP B C 1
ATOM 5049 O O . ASP B 1 28 ? -0.8 19.953 36.219 1 89.31 28 ASP B O 1
ATOM 5053 N N . LYS B 1 29 ? -1.562 21.938 37.156 1 91.38 29 LYS B N 1
ATOM 5054 C CA . LYS B 1 29 ? -2.176 22.391 35.906 1 91.38 29 LYS B CA 1
ATOM 5055 C C . LYS B 1 29 ? -1.137 23 34.969 1 91.38 29 LYS B C 1
ATOM 5057 O O . LYS B 1 29 ? -0.552 24.047 35.281 1 91.38 29 LYS B O 1
ATOM 5062 N N . GLN B 1 30 ? -0.991 22.438 33.844 1 91.44 30 GLN B N 1
ATOM 5063 C CA . GLN B 1 30 ? 0.068 22.844 32.938 1 91.44 30 GLN B CA 1
ATOM 5064 C C . GLN B 1 30 ? -0.451 23.844 31.906 1 91.44 30 GLN B C 1
ATOM 5066 O O . GLN B 1 30 ? 0.316 24.656 31.375 1 91.44 30 GLN B O 1
ATOM 5071 N N . VAL B 1 31 ? -1.709 23.75 31.609 1 97.75 31 VAL B N 1
ATOM 5072 C CA . VAL B 1 31 ? -2.275 24.609 30.578 1 97.75 31 VAL B CA 1
ATOM 5073 C C . VAL B 1 31 ? -3.688 25.031 30.969 1 97.75 31 VAL B C 1
ATOM 5075 O O . VAL B 1 31 ? -4.367 24.328 31.719 1 97.75 31 VAL B O 1
ATOM 5078 N N . ASP B 1 32 ? -4.098 26.156 30.469 1 98.19 32 ASP B N 1
ATOM 5079 C CA . ASP B 1 32 ? -5.453 26.672 30.656 1 98.19 32 ASP B CA 1
ATOM 5080 C C . ASP B 1 32 ? -6.395 26.141 29.578 1 98.19 32 ASP B C 1
ATOM 5082 O O . ASP B 1 32 ? -7.59 25.953 29.828 1 98.19 32 ASP B O 1
ATOM 5086 N N . TYR B 1 33 ? -5.895 25.969 28.422 1 98.69 33 TYR B N 1
ATOM 5087 C CA . TYR B 1 33 ? -6.652 25.5 27.25 1 98.69 33 TYR B CA 1
ATOM 5088 C C . TYR B 1 33 ? -5.926 24.375 26.547 1 98.69 33 TYR B C 1
ATOM 5090 O O . TYR B 1 33 ? -4.695 24.328 26.531 1 98.69 33 TYR B O 1
ATOM 5098 N N . LEU B 1 34 ? -6.676 23.453 25.969 1 98.5 34 LEU B N 1
ATOM 5099 C CA . LEU B 1 34 ? -6.191 22.484 24.984 1 98.5 34 LEU B CA 1
ATOM 5100 C C . LEU B 1 34 ? -6.891 22.672 23.641 1 98.5 34 LEU B C 1
ATOM 5102 O O . LEU B 1 34 ? -8.117 22.797 23.578 1 98.5 34 LEU B O 1
ATOM 5106 N N . VAL B 1 35 ? -6.117 22.766 22.625 1 98.5 35 VAL B N 1
ATOM 5107 C CA . VAL B 1 35 ? -6.672 22.953 21.281 1 98.5 35 VAL B CA 1
ATOM 5108 C C . VAL B 1 35 ? -6.164 21.859 20.359 1 98.5 35 VAL B C 1
ATOM 5110 O O . VAL B 1 35 ? -5.156 21.219 20.641 1 98.5 35 VAL B O 1
ATOM 5113 N N . ALA B 1 36 ? -6.875 21.562 19.281 1 97.38 36 ALA B N 1
ATOM 5114 C CA . ALA B 1 36 ? -6.445 20.609 18.266 1 97.38 36 ALA B CA 1
ATOM 5115 C C . ALA B 1 36 ? -7.145 20.875 16.922 1 97.38 36 ALA B C 1
ATOM 5117 O O . ALA B 1 36 ? -8.328 21.219 16.906 1 97.38 36 ALA B O 1
ATOM 5118 N N . ASP B 1 37 ? -6.383 20.688 15.906 1 95.81 37 ASP B N 1
ATOM 5119 C CA . ASP B 1 37 ? -6.891 20.781 14.539 1 95.81 37 ASP B CA 1
ATOM 5120 C C . ASP B 1 37 ? -7.195 19.391 13.977 1 95.81 37 ASP B C 1
ATOM 5122 O O . ASP B 1 37 ? -6.41 18.453 14.148 1 95.81 37 ASP B O 1
ATOM 5126 N N . TYR B 1 38 ? -8.359 19.234 13.336 1 95.38 38 TYR B N 1
ATOM 5127 C CA . TYR B 1 38 ? -8.75 17.969 12.742 1 95.38 38 TYR B CA 1
ATOM 5128 C C . TYR B 1 38 ? -9 18.109 11.242 1 95.38 38 TYR B C 1
ATOM 5130 O O . TYR B 1 38 ? -9.18 17.109 10.539 1 95.38 38 TYR B O 1
ATOM 5138 N N . LEU B 1 39 ? -8.945 19.375 10.758 1 93 39 LEU B N 1
ATOM 5139 C CA . LEU B 1 39 ? -9.461 19.562 9.406 1 93 39 LEU B CA 1
ATOM 5140 C C . LEU B 1 39 ? -8.344 20 8.461 1 93 39 LEU B C 1
ATOM 5142 O O . LEU B 1 39 ? -7.613 20.953 8.742 1 93 39 LEU B O 1
ATOM 5146 N N . ALA B 1 40 ? -8.219 19.203 7.406 1 82.56 40 ALA B N 1
ATOM 5147 C CA . ALA B 1 40 ? -7.484 19.641 6.223 1 82.56 40 ALA B CA 1
ATOM 5148 C C . ALA B 1 40 ? -8.438 20.078 5.113 1 82.56 40 ALA B C 1
ATOM 5150 O O . ALA B 1 40 ? -9.656 20.016 5.277 1 82.56 40 ALA B O 1
ATOM 5151 N N . GLU B 1 41 ? -7.98 20.625 4.09 1 72.88 41 GLU B N 1
ATOM 5152 C CA . GLU B 1 41 ? -8.828 21.078 2.994 1 72.88 41 GLU B CA 1
ATOM 5153 C C . GLU B 1 41 ? -9.711 19.953 2.477 1 72.88 41 GLU B C 1
ATOM 5155 O O . GLU B 1 41 ? -10.898 20.141 2.211 1 72.88 41 GLU B O 1
ATOM 5160 N N . VAL B 1 42 ? -9.164 18.75 2.516 1 71.31 42 VAL B N 1
ATOM 5161 C CA . VAL B 1 42 ? -9.867 17.641 1.864 1 71.31 42 VAL B CA 1
ATOM 5162 C C . VAL B 1 42 ? -10.805 16.969 2.859 1 71.31 42 VAL B C 1
ATOM 5164 O O . VAL B 1 42 ? -11.758 16.297 2.461 1 71.31 42 VAL B O 1
ATOM 5167 N N . THR B 1 43 ? -10.617 17.266 4.094 1 82.81 43 THR B N 1
ATOM 5168 C CA . THR B 1 43 ? -11.367 16.547 5.121 1 82.81 43 THR B CA 1
ATOM 5169 C C . THR B 1 43 ? -12.859 16.844 5 1 82.81 43 THR B C 1
ATOM 5171 O O . THR B 1 43 ? -13.695 15.953 5.199 1 82.81 43 THR B O 1
ATOM 5174 N N . MET B 1 44 ? -13.133 18.062 4.551 1 85.94 44 MET B N 1
ATOM 5175 C CA . MET B 1 44 ? -14.531 18.469 4.465 1 85.94 44 MET B CA 1
ATOM 5176 C C . MET B 1 44 ? -15.25 17.688 3.371 1 85.94 44 MET B C 1
ATOM 5178 O O . MET B 1 44 ? -16.422 17.328 3.525 1 85.94 44 MET B O 1
ATOM 5182 N N . GLY B 1 45 ? -14.547 17.5 2.32 1 83.31 45 GLY B N 1
ATOM 5183 C CA . GLY B 1 45 ? -15.117 16.703 1.255 1 83.31 45 GLY B CA 1
ATOM 5184 C C . GLY B 1 45 ? -15.352 15.258 1.663 1 83.31 45 GLY B C 1
ATOM 5185 O O . GLY B 1 45 ? -16.375 14.664 1.311 1 83.31 45 GLY B O 1
ATOM 5186 N N . LEU B 1 46 ? -14.484 14.719 2.412 1 81.75 46 LEU B N 1
ATOM 5187 C CA . LEU B 1 46 ? -14.594 13.352 2.9 1 81.75 46 LEU B CA 1
ATOM 5188 C C . LEU B 1 46 ? -15.766 13.211 3.865 1 81.75 46 LEU B C 1
ATOM 5190 O O . LEU B 1 46 ? -16.5 12.227 3.814 1 81.75 46 LEU B O 1
ATOM 5194 N N . LEU B 1 47 ? -15.898 14.164 4.691 1 86.62 47 LEU B N 1
ATOM 5195 C CA . LEU B 1 47 ? -17.016 14.156 5.633 1 86.62 47 LEU B CA 1
ATOM 5196 C C . LEU B 1 47 ? -18.344 14.273 4.902 1 86.62 47 LEU B C 1
ATOM 5198 O O . LEU B 1 47 ? -19.312 13.602 5.27 1 86.62 47 LEU B O 1
ATOM 5202 N N . ALA B 1 48 ? -18.328 15.086 3.875 1 86 48 ALA B N 1
ATOM 5203 C CA . ALA B 1 48 ? -19.547 15.25 3.098 1 86 48 ALA B CA 1
ATOM 5204 C C . ALA B 1 48 ? -19.953 13.945 2.412 1 86 48 ALA B C 1
ATOM 5206 O O . ALA B 1 48 ? -21.125 13.586 2.391 1 86 48 ALA B O 1
ATOM 5207 N N . ARG B 1 49 ? -19.016 13.305 1.873 1 82.88 49 ARG B N 1
ATOM 5208 C CA . ARG B 1 49 ? -19.281 12.031 1.206 1 82.88 49 ARG B CA 1
ATOM 5209 C C . ARG B 1 49 ? -19.812 11 2.193 1 82.88 49 ARG B C 1
ATOM 5211 O O . ARG B 1 49 ? -20.75 10.266 1.889 1 82.88 49 ARG B O 1
ATOM 5218 N N . SER B 1 50 ? -19.188 10.922 3.275 1 80.56 50 SER B N 1
ATOM 5219 C CA . SER B 1 50 ? -19.609 9.977 4.309 1 80.56 50 SER B CA 1
ATOM 5220 C C . SER B 1 50 ? -21.031 10.266 4.77 1 80.56 50 SER B C 1
ATOM 5222 O O . SER B 1 50 ? -21.812 9.344 5 1 80.56 50 SER B O 1
ATOM 5224 N N . ALA B 1 51 ? -21.297 11.508 4.906 1 80.75 51 ALA B N 1
ATOM 5225 C CA . ALA B 1 51 ? -22.625 11.914 5.352 1 80.75 51 ALA B CA 1
ATOM 5226 C C . ALA B 1 51 ? -23.688 11.523 4.328 1 80.75 51 ALA B C 1
ATOM 5228 O O . ALA B 1 51 ? -24.797 11.125 4.699 1 80.75 51 ALA B O 1
ATOM 5229 N N . ARG B 1 52 ? -23.359 11.539 3.094 1 77.31 52 ARG B N 1
ATOM 5230 C CA . ARG B 1 52 ? -24.297 11.211 2.025 1 77.31 52 ARG B CA 1
ATOM 5231 C C . ARG B 1 52 ? -24.531 9.703 1.945 1 77.31 52 ARG B C 1
ATOM 5233 O O . ARG B 1 52 ? -25.656 9.258 1.678 1 77.31 52 ARG B O 1
ATOM 5240 N N . SER B 1 53 ? -23.516 8.93 2.084 1 70.25 53 SER B N 1
ATOM 5241 C CA . SER B 1 53 ? -23.625 7.477 2.014 1 70.25 53 SER B CA 1
ATOM 5242 C C . SER B 1 53 ? -24.469 6.93 3.168 1 70.25 53 SER B C 1
ATOM 5244 O O . SER B 1 53 ? -25.188 5.941 3.006 1 70.25 53 SER B O 1
ATOM 5246 N N . ASN B 1 54 ? -24.484 7.473 4.285 1 61.31 54 ASN B N 1
ATOM 5247 C CA . ASN B 1 54 ? -25.219 7.027 5.461 1 61.31 54 ASN B CA 1
ATOM 5248 C C . ASN B 1 54 ? -26.703 7.375 5.359 1 61.31 54 ASN B C 1
ATOM 5250 O O . ASN B 1 54 ? -27.531 6.738 6 1 61.31 54 ASN B O 1
ATOM 5254 N N . GLN B 1 55 ? -27.094 8.391 4.695 1 54.81 55 GLN B N 1
ATOM 5255 C CA . GLN B 1 55 ? -28.5 8.727 4.527 1 54.81 55 GLN B CA 1
ATOM 5256 C C . GLN B 1 55 ? -29.25 7.625 3.787 1 54.81 55 GLN B C 1
ATOM 5258 O O . GLN B 1 55 ? -30.438 7.406 4.02 1 54.81 55 GLN B O 1
ATOM 5263 N N . GLY B 1 56 ? -28.641 6.941 2.934 1 48.5 56 GLY B N 1
ATOM 5264 C CA . GLY B 1 56 ? -29.328 5.855 2.258 1 48.5 56 GLY B CA 1
ATOM 5265 C C . GLY B 1 56 ? -29.469 4.613 3.115 1 48.5 56 GLY B C 1
ATOM 5266 O O . GLY B 1 56 ? -30.266 3.721 2.801 1 48.5 56 GLY B O 1
ATOM 5267 N N . SER B 1 57 ? -28.531 4.414 3.973 1 46.09 57 SER B N 1
ATOM 5268 C CA . SER B 1 57 ? -28.641 3.234 4.824 1 46.09 57 SER B CA 1
ATOM 5269 C C . SER B 1 57 ? -29.516 3.518 6.047 1 46.09 57 SER B C 1
ATOM 5271 O O . SER B 1 57 ? -29.547 4.648 6.543 1 46.09 57 SER B O 1
ATOM 5273 N N . GLN B 1 58 ? -30.672 2.852 6.207 1 45.47 58 GLN B N 1
ATOM 5274 C CA . GLN B 1 58 ? -31.562 2.926 7.352 1 45.47 58 GLN B CA 1
ATOM 5275 C C . GLN B 1 58 ? -30.781 3.131 8.648 1 45.47 58 GLN B C 1
ATOM 5277 O O . GLN B 1 58 ? -31.375 3.428 9.695 1 45.47 58 GLN B O 1
ATOM 5282 N N . LYS B 1 59 ? -29.703 2.596 8.75 1 42.56 59 LYS B N 1
ATOM 5283 C CA . LYS B 1 59 ? -28.984 2.717 10.023 1 42.56 59 LYS B CA 1
ATOM 5284 C C . LYS B 1 59 ? -28.391 4.113 10.188 1 42.56 59 LYS B C 1
ATOM 5286 O O . LYS B 1 59 ? -27.5 4.512 9.438 1 42.56 59 LYS B O 1
ATOM 5291 N N . LYS B 1 60 ? -29.125 5.098 10.578 1 43.91 60 LYS B N 1
ATOM 5292 C CA . LYS B 1 60 ? -28.844 6.48 10.953 1 43.91 60 LYS B CA 1
ATOM 5293 C C . LYS B 1 60 ? -27.5 6.59 11.672 1 43.91 60 LYS B C 1
ATOM 5295 O O . LYS B 1 60 ? -27.406 6.383 12.883 1 43.91 60 LYS B O 1
ATOM 5300 N N . SER B 1 61 ? -26.422 6.215 11.125 1 47.56 61 SER B N 1
ATOM 5301 C CA . SER B 1 61 ? -25.219 6.43 11.93 1 47.56 61 SER B CA 1
ATOM 5302 C C . SER B 1 61 ? -25.016 7.91 12.234 1 47.56 61 SER B C 1
ATOM 5304 O O . SER B 1 61 ? -25 8.734 11.32 1 47.56 61 SER B O 1
ATOM 5306 N N . LEU B 1 62 ? -25.391 8.57 13.289 1 47.38 62 LEU B N 1
ATOM 5307 C CA . LEU B 1 62 ? -25.219 9.875 13.914 1 47.38 62 LEU B CA 1
ATOM 5308 C C . LEU B 1 62 ? -23.969 10.57 13.375 1 47.38 62 LEU B C 1
ATOM 5310 O O . LEU B 1 62 ? -23.891 11.805 13.375 1 47.38 62 LEU B O 1
ATOM 5314 N N . ALA B 1 63 ? -22.875 9.898 12.984 1 54.56 63 ALA B N 1
ATOM 5315 C CA . ALA B 1 63 ? -21.469 10.328 12.961 1 54.56 63 ALA B CA 1
ATOM 5316 C C . ALA B 1 63 ? -21.094 10.883 11.586 1 54.56 63 ALA B C 1
ATOM 5318 O O . ALA B 1 63 ? -19.938 11.195 11.336 1 54.56 63 ALA B O 1
ATOM 5319 N N . ALA B 1 64 ? -22.062 11.477 10.773 1 67.31 64 ALA B N 1
ATOM 5320 C CA . ALA B 1 64 ? -21.688 11.547 9.367 1 67.31 64 ALA B CA 1
ATOM 5321 C C . ALA B 1 64 ? -21.125 12.922 9.016 1 67.31 64 ALA B C 1
ATOM 5323 O O . ALA B 1 64 ? -20.438 13.086 8 1 67.31 64 ALA B O 1
ATOM 5324 N N . GLY B 1 65 ? -21.078 13.828 10 1 88.31 65 GLY B N 1
ATOM 5325 C CA . GLY B 1 65 ? -20.547 15.094 9.539 1 88.31 65 GLY B CA 1
ATOM 5326 C C . GLY B 1 65 ? -19.516 15.688 10.484 1 88.31 65 GLY B C 1
ATOM 5327 O O . GLY B 1 65 ? -19 16.781 10.234 1 88.31 65 GLY B O 1
ATOM 5328 N N . PHE B 1 66 ? -19.312 15 11.539 1 94.75 66 PHE B N 1
ATOM 5329 C CA . PHE B 1 66 ? -18.312 15.469 12.492 1 94.75 66 PHE B CA 1
ATOM 5330 C C . PHE B 1 66 ? -17.312 14.359 12.812 1 94.75 66 PHE B C 1
ATOM 5332 O O . PHE B 1 66 ? -17.5 13.211 12.398 1 94.75 66 PHE B O 1
ATOM 5339 N N . ILE B 1 67 ? -16.25 14.609 13.406 1 94.94 67 ILE B N 1
ATOM 5340 C CA . ILE B 1 67 ? -15.18 13.672 13.75 1 94.94 67 ILE B CA 1
ATOM 5341 C C . ILE B 1 67 ? -15.344 13.211 15.195 1 94.94 67 ILE B C 1
ATOM 5343 O O . ILE B 1 67 ? -14.867 13.875 16.125 1 94.94 67 ILE B O 1
ATOM 5347 N N . SER B 1 68 ? -15.898 12.094 15.406 1 94.19 68 SER B N 1
ATOM 5348 C CA . SER B 1 68 ? -16.266 11.586 16.719 1 94.19 68 SER B CA 1
ATOM 5349 C C . SER B 1 68 ? -15.016 11.203 17.531 1 94.19 68 SER B C 1
ATOM 5351 O O . SER B 1 68 ? -15.078 11.094 18.75 1 94.19 68 SER B O 1
ATOM 5353 N N . GLU B 1 69 ? -13.922 11.047 16.844 1 92.38 69 GLU B N 1
ATOM 5354 C CA . GLU B 1 69 ? -12.695 10.633 17.5 1 92.38 69 GLU B CA 1
ATOM 5355 C C . GLU B 1 69 ? -12.266 11.656 18.547 1 92.38 69 GLU B C 1
ATOM 5357 O O . GLU B 1 69 ? -11.641 11.305 19.547 1 92.38 69 GLU B O 1
ATOM 5362 N N . PHE B 1 70 ? -12.656 12.891 18.344 1 96.5 70 PHE B N 1
ATOM 5363 C CA . PHE B 1 70 ? -12.383 13.883 19.375 1 96.5 70 PHE B CA 1
ATOM 5364 C C . PHE B 1 70 ? -13.047 13.5 20.703 1 96.5 70 PHE B C 1
ATOM 5366 O O . PHE B 1 70 ? -12.398 13.469 21.75 1 96.5 70 PHE B O 1
ATOM 5373 N N . ALA B 1 71 ? -14.258 13.188 20.641 1 96.5 71 ALA B N 1
ATOM 5374 C CA . ALA B 1 71 ? -15 12.82 21.844 1 96.5 71 ALA B CA 1
ATOM 5375 C C . ALA B 1 71 ? -14.531 11.469 22.375 1 96.5 71 ALA B C 1
ATOM 5377 O O . ALA B 1 71 ? -14.219 11.352 23.562 1 96.5 71 ALA B O 1
ATOM 5378 N N . ASP B 1 72 ? -14.375 10.508 21.5 1 94.69 72 ASP B N 1
ATOM 5379 C CA . ASP B 1 72 ? -14.195 9.109 21.891 1 94.69 72 ASP B CA 1
ATOM 5380 C C . ASP B 1 72 ? -12.773 8.844 22.375 1 94.69 72 ASP B C 1
ATOM 5382 O O . ASP B 1 72 ? -12.555 7.992 23.234 1 94.69 72 ASP B O 1
ATOM 5386 N N . LEU B 1 73 ? -11.867 9.609 21.781 1 93.62 73 LEU B N 1
ATOM 5387 C CA . LEU B 1 73 ? -10.484 9.227 22.031 1 93.62 73 LEU B CA 1
ATOM 5388 C C . LEU B 1 73 ? -9.773 10.305 22.859 1 93.62 73 LEU B C 1
ATOM 5390 O O . LEU B 1 73 ? -8.805 10.008 23.562 1 93.62 73 LEU B O 1
ATOM 5394 N N . ALA B 1 74 ? -10.188 11.508 22.766 1 95.19 74 ALA B N 1
ATOM 5395 C CA . ALA B 1 74 ? -9.477 12.602 23.438 1 95.19 74 ALA B CA 1
ATOM 5396 C C . ALA B 1 74 ? -10.234 13.078 24.672 1 95.19 74 ALA B C 1
ATOM 5398 O O . ALA B 1 74 ? -9.719 13.008 25.781 1 95.19 74 ALA B O 1
ATOM 5399 N N . LEU B 1 75 ? -11.461 13.375 24.547 1 96.75 75 LEU B N 1
ATOM 5400 C CA . LEU B 1 75 ? -12.203 14.031 25.625 1 96.75 75 LEU B CA 1
ATOM 5401 C C . LEU B 1 75 ? -12.656 13.023 26.672 1 96.75 75 LEU B C 1
ATOM 5403 O O . LEU B 1 75 ? -12.266 13.109 27.828 1 96.75 75 LEU B O 1
ATOM 5407 N N . LEU B 1 76 ? -13.406 12 26.297 1 96.19 76 LEU B N 1
ATOM 5408 C CA . LEU B 1 76 ? -14.125 11.148 27.234 1 96.19 76 LEU B CA 1
ATOM 5409 C C . LEU B 1 76 ? -13.156 10.305 28.047 1 96.19 76 LEU B C 1
ATOM 5411 O O . LEU B 1 76 ? -13.312 10.188 29.266 1 96.19 76 LEU B O 1
ATOM 5415 N N . PRO B 1 77 ? -12.156 9.805 27.438 1 94.06 77 PRO B N 1
AT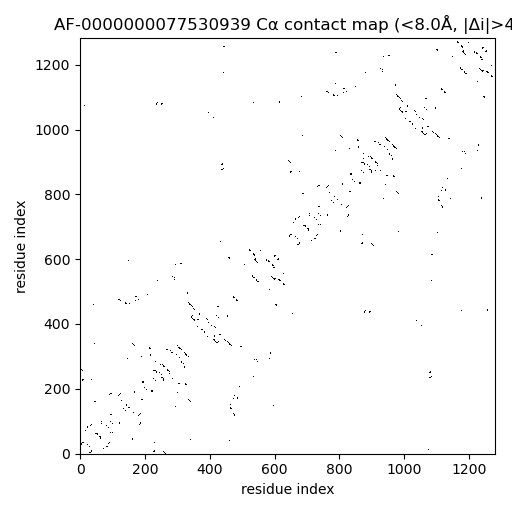OM 5416 C CA . PRO B 1 77 ? -11.227 9.016 28.25 1 94.06 77 PRO B CA 1
ATOM 5417 C C . PRO B 1 77 ? -10.469 9.867 29.266 1 94.06 77 PRO B C 1
ATOM 5419 O O . PRO B 1 77 ? -9.93 9.336 30.25 1 94.06 77 PRO B O 1
ATOM 5422 N N . ASN B 1 78 ? -10.375 11.156 29.078 1 95.44 78 ASN B N 1
ATOM 5423 C CA . ASN B 1 78 ? -9.578 12.031 29.938 1 95.44 78 ASN B CA 1
ATOM 5424 C C . ASN B 1 78 ? -10.453 13.031 30.688 1 95.44 78 ASN B C 1
ATOM 5426 O O . ASN B 1 78 ? -9.953 14.039 31.203 1 95.44 78 ASN B O 1
ATOM 5430 N N . LEU B 1 79 ? -11.711 12.766 30.781 1 95.94 79 LEU B N 1
ATOM 5431 C CA . LEU B 1 79 ? -12.719 13.703 31.266 1 95.94 79 LEU B CA 1
ATOM 5432 C C . LEU B 1 79 ? -12.453 14.055 32.719 1 95.94 79 LEU B C 1
ATOM 5434 O O . LEU B 1 79 ? -12.578 15.219 33.125 1 95.94 79 LEU B O 1
ATOM 5438 N N . ASP B 1 80 ? -12.094 13.117 33.594 1 94.5 80 ASP B N 1
ATOM 5439 C CA . ASP B 1 80 ? -11.875 13.352 35 1 94.5 80 ASP B CA 1
ATOM 5440 C C . ASP B 1 80 ? -10.75 14.367 35.219 1 94.5 80 ASP B C 1
ATOM 5442 O O . ASP B 1 80 ? -10.906 15.305 36 1 94.5 80 ASP B O 1
ATOM 5446 N N . ALA B 1 81 ? -9.688 14.148 34.5 1 95.38 81 ALA B N 1
ATOM 5447 C CA . ALA B 1 81 ? -8.547 15.055 34.656 1 95.38 81 ALA B CA 1
ATOM 5448 C C . ALA B 1 81 ? -8.883 16.438 34.125 1 95.38 81 ALA B C 1
ATOM 5450 O O . ALA B 1 81 ? -8.453 17.453 34.688 1 95.38 81 ALA B O 1
ATOM 5451 N N . ILE B 1 82 ? -9.594 16.516 33.031 1 95.62 82 ILE B N 1
ATOM 5452 C CA . ILE B 1 82 ? -9.984 17.781 32.406 1 95.62 82 ILE B CA 1
ATOM 5453 C C . ILE B 1 82 ? -10.867 18.578 33.375 1 95.62 82 ILE B C 1
ATOM 5455 O O . ILE B 1 82 ? -10.695 19.781 33.531 1 95.62 82 ILE B O 1
ATOM 5459 N N . LEU B 1 83 ? -11.781 17.906 34.094 1 95.06 83 LEU B N 1
ATOM 5460 C CA . LEU B 1 83 ? -12.68 18.531 35.062 1 95.06 83 LEU B CA 1
ATOM 5461 C C . LEU B 1 83 ? -11.922 18.984 36.281 1 95.06 83 LEU B C 1
ATOM 5463 O O . LEU B 1 83 ? -12.109 20.109 36.75 1 95.06 83 LEU B O 1
ATOM 5467 N N . GLU B 1 84 ? -11.094 18.109 36.719 1 95.38 84 GLU B N 1
ATOM 5468 C CA . GLU B 1 84 ? -10.336 18.391 37.938 1 95.38 84 GLU B CA 1
ATOM 5469 C C . GLU B 1 84 ? -9.445 19.625 37.75 1 95.38 84 GLU B C 1
ATOM 5471 O O . GLU B 1 84 ? -9.359 20.469 38.656 1 95.38 84 GLU B O 1
ATOM 5476 N N . LYS B 1 85 ? -8.875 19.75 36.625 1 96.69 85 LYS B N 1
ATOM 5477 C CA . LYS B 1 85 ? -7.906 20.812 36.375 1 96.69 85 LYS B CA 1
ATOM 5478 C C . LYS B 1 85 ? -8.57 22.016 35.719 1 96.69 85 LYS B C 1
ATOM 5480 O O . LYS B 1 85 ? -7.918 23.047 35.469 1 96.69 85 LYS B O 1
ATOM 5485 N N . ARG B 1 86 ? -9.805 21.906 35.375 1 95.88 86 ARG B N 1
ATOM 5486 C CA . ARG B 1 86 ? -10.602 22.969 34.781 1 95.88 86 ARG B CA 1
ATOM 5487 C C . ARG B 1 86 ? -9.969 23.453 33.469 1 95.88 86 ARG B C 1
ATOM 5489 O O . ARG B 1 86 ? -9.758 24.656 33.281 1 95.88 86 ARG B O 1
ATOM 5496 N N . ILE B 1 87 ? -9.586 22.547 32.688 1 98 87 ILE B N 1
ATOM 5497 C CA . ILE B 1 87 ? -9.008 22.844 31.359 1 98 87 ILE B CA 1
ATOM 5498 C C . ILE B 1 87 ? -10.125 23.016 30.344 1 98 87 ILE B C 1
ATOM 5500 O O . ILE B 1 87 ? -11.055 22.203 30.281 1 98 87 ILE B O 1
ATOM 5504 N N . LYS B 1 88 ? -10.117 24.094 29.578 1 98.5 88 LYS B N 1
ATOM 5505 C CA . LYS B 1 88 ? -11.07 24.297 28.484 1 98.5 88 LYS B CA 1
ATOM 5506 C C . LYS B 1 88 ? -10.523 23.75 27.172 1 98.5 88 LYS B C 1
ATOM 5508 O O . LYS B 1 88 ? -9.305 23.656 27 1 98.5 88 LYS B O 1
ATOM 5513 N N . MET B 1 89 ? -11.414 23.328 26.281 1 98.5 89 MET B N 1
ATOM 5514 C CA . MET B 1 89 ? -10.977 22.75 25.016 1 98.5 89 MET B CA 1
ATOM 5515 C C . MET B 1 89 ? -11.625 23.453 23.828 1 98.5 89 MET B C 1
ATOM 5517 O O . MET B 1 89 ? -12.797 23.828 23.891 1 98.5 89 MET B O 1
ATOM 5521 N N . VAL B 1 90 ? -10.898 23.75 22.797 1 98.81 90 VAL B N 1
ATOM 5522 C CA . VAL B 1 90 ? -11.375 24.344 21.547 1 98.81 90 VAL B CA 1
ATOM 5523 C C . VAL B 1 90 ? -10.891 23.5 20.375 1 98.81 90 VAL B C 1
ATOM 5525 O O . VAL B 1 90 ? -9.695 23.219 20.234 1 98.81 90 VAL B O 1
ATOM 5528 N N . THR B 1 91 ? -11.766 23.031 19.453 1 98.5 91 THR B N 1
ATOM 5529 C CA . THR B 1 91 ? -11.375 22.188 18.344 1 98.5 91 THR B CA 1
ATOM 5530 C C . THR B 1 91 ? -12.312 22.391 17.156 1 98.5 91 THR B C 1
ATOM 5532 O O . THR B 1 91 ? -13.453 22.828 17.328 1 98.5 91 THR B O 1
ATOM 5535 N N . ASN B 1 92 ? -11.805 22.125 15.992 1 98 92 ASN B N 1
ATOM 5536 C CA . ASN B 1 92 ? -12.633 22.219 14.789 1 98 92 ASN B CA 1
ATOM 5537 C C . ASN B 1 92 ? -13.117 20.844 14.352 1 98 92 ASN B C 1
ATOM 5539 O O . ASN B 1 92 ? -13.492 20.641 13.188 1 98 92 ASN B O 1
ATOM 5543 N N . ALA B 1 93 ? -13.188 19.844 15.211 1 97.25 93 ALA B N 1
ATOM 5544 C CA . ALA B 1 93 ? -13.625 18.484 14.953 1 97.25 93 ALA B CA 1
ATOM 5545 C C . ALA B 1 93 ? -15.094 18.438 14.562 1 97.25 93 ALA B C 1
ATOM 5547 O O . ALA B 1 93 ? -15.602 17.406 14.117 1 97.25 93 ALA B O 1
ATOM 5548 N N . GLY B 1 94 ? -15.773 19.594 14.641 1 96.81 94 GLY B N 1
ATOM 5549 C CA . GLY B 1 94 ? -17.172 19.641 14.234 1 96.81 94 GLY B CA 1
ATOM 5550 C C . GLY B 1 94 ? -17.359 19.438 12.742 1 96.81 94 GLY B C 1
ATOM 5551 O O . GLY B 1 94 ? -18.422 19 12.305 1 96.81 94 GLY B O 1
ATOM 5552 N N . GLY B 1 95 ? -16.375 19.875 12.016 1 95.38 95 GLY B N 1
ATOM 5553 C CA . GLY B 1 95 ? -16.438 19.672 10.578 1 95.38 95 GLY B CA 1
ATOM 5554 C C . GLY B 1 95 ? -17.656 20.297 9.938 1 95.38 95 GLY B C 1
ATOM 5555 O O . GLY B 1 95 ? -17.891 21.5 10.086 1 95.38 95 GLY B O 1
ATOM 5556 N N . LEU B 1 96 ? -18.5 19.391 9.352 1 93.94 96 LEU B N 1
ATOM 5557 C CA . LEU B 1 96 ? -19.703 19.875 8.672 1 93.94 96 LEU B CA 1
ATOM 5558 C C . LEU B 1 96 ? -20.891 19.922 9.641 1 93.94 96 LEU B C 1
ATOM 5560 O O . LEU B 1 96 ? -21.922 20.5 9.32 1 93.94 96 LEU B O 1
ATOM 5564 N N . ASP B 1 97 ? -20.672 19.359 10.82 1 93.94 97 ASP B N 1
ATOM 5565 C CA . ASP B 1 97 ? -21.797 19.266 11.75 1 93.94 97 ASP B CA 1
ATOM 5566 C C . ASP B 1 97 ? -21.328 19.516 13.188 1 93.94 97 ASP B C 1
ATOM 5568 O O . ASP B 1 97 ? -21.438 18.641 14.047 1 93.94 97 ASP B O 1
ATOM 5572 N N . PRO B 1 98 ? -20.938 20.734 13.492 1 95.94 98 PRO B N 1
ATOM 5573 C CA . PRO B 1 98 ? -20.5 21.062 14.852 1 95.94 98 PRO B CA 1
ATOM 5574 C C . PRO B 1 98 ? -21.609 20.859 15.891 1 95.94 98 PRO B C 1
ATOM 5576 O O . PRO B 1 98 ? -21.328 20.438 17.016 1 95.94 98 PRO B O 1
ATOM 5579 N N . VAL B 1 99 ? -22.828 21.141 15.57 1 94.5 99 VAL B N 1
ATOM 5580 C CA . VAL B 1 99 ? -23.953 20.984 16.484 1 94.5 99 VAL B CA 1
ATOM 5581 C C . VAL B 1 99 ? -24.141 19.5 16.812 1 94.5 99 VAL B C 1
ATOM 5583 O O . VAL B 1 99 ? -24.406 19.125 17.953 1 94.5 99 VAL B O 1
ATOM 5586 N N . GLY B 1 100 ? -24 18.688 15.734 1 93.38 100 GLY B N 1
ATOM 5587 C CA . GLY B 1 100 ? -24.094 17.25 15.953 1 93.38 100 GLY B CA 1
ATOM 5588 C C . GLY B 1 100 ? -23.078 16.734 16.953 1 93.38 100 GLY B C 1
ATOM 5589 O O . GLY B 1 100 ? -23.406 15.906 17.812 1 93.38 100 GLY B O 1
ATOM 5590 N N . LEU B 1 101 ? -21.812 17.156 16.828 1 96.06 101 LEU B N 1
ATOM 5591 C CA . LEU B 1 101 ? -20.781 16.703 17.75 1 96.06 101 LEU B CA 1
ATOM 5592 C C . LEU B 1 101 ? -21.062 17.234 19.156 1 96.06 101 LEU B C 1
ATOM 5594 O O . LEU B 1 101 ? -20.844 16.531 20.141 1 96.06 101 LEU B O 1
ATOM 5598 N N . LYS B 1 102 ? -21.516 18.453 19.297 1 96.19 102 LYS B N 1
ATOM 5599 C CA . LYS B 1 102 ? -21.922 19.016 20.578 1 96.19 102 LYS B CA 1
ATOM 5600 C C . LYS B 1 102 ? -22.969 18.125 21.25 1 96.19 102 LYS B C 1
ATOM 5602 O O . LYS B 1 102 ? -22.828 17.781 22.422 1 96.19 102 LYS B O 1
ATOM 5607 N N . GLU B 1 103 ? -23.984 17.781 20.5 1 94.62 103 GLU B N 1
ATOM 5608 C CA . GLU B 1 103 ? -25.078 16.969 21.031 1 94.62 103 GLU B CA 1
ATOM 5609 C C . GLU B 1 103 ? -24.578 15.586 21.453 1 94.62 103 GLU B C 1
ATOM 5611 O O . GLU B 1 103 ? -25 15.039 22.469 1 94.62 103 GLU B O 1
ATOM 5616 N N . TYR B 1 104 ? -23.719 15.039 20.656 1 95 104 TYR B N 1
ATOM 5617 C CA . TYR B 1 104 ? -23.125 13.75 20.984 1 95 104 TYR B CA 1
ATOM 5618 C C . TYR B 1 104 ? -22.375 13.805 22.312 1 95 104 TYR B C 1
ATOM 5620 O O . TYR B 1 104 ? -22.578 12.945 23.172 1 95 104 TYR B O 1
ATOM 5628 N N . ILE B 1 105 ? -21.531 14.836 22.469 1 96.62 105 ILE B N 1
ATOM 5629 C CA . ILE B 1 105 ? -20.766 15.008 23.703 1 96.62 105 ILE B CA 1
ATOM 5630 C C . ILE B 1 105 ? -21.703 15.203 24.891 1 96.62 105 ILE B C 1
ATOM 5632 O O . ILE B 1 105 ? -21.531 14.586 25.938 1 96.62 105 ILE B O 1
ATOM 5636 N N . GLU B 1 106 ? -22.734 15.992 24.734 1 95.81 106 GLU B N 1
ATOM 5637 C CA . GLU B 1 106 ? -23.703 16.25 25.797 1 95.81 106 GLU B CA 1
ATOM 5638 C C . GLU B 1 106 ? -24.438 14.961 26.188 1 95.81 106 GLU B C 1
ATOM 5640 O O . GLU B 1 106 ? -24.703 14.734 27.375 1 95.81 106 GLU B O 1
ATOM 5645 N N . SER B 1 107 ? -24.75 14.156 25.188 1 95.25 107 SER B N 1
ATOM 5646 C CA . SER B 1 107 ? -25.391 12.883 25.484 1 95.25 107 SER B CA 1
ATOM 5647 C C . SER B 1 107 ? -24.469 11.977 26.297 1 95.25 107 SER B C 1
ATOM 5649 O O . SER B 1 107 ? -24.938 11.297 27.219 1 95.25 107 SER B O 1
ATOM 5651 N N . GLN B 1 108 ? -23.234 11.977 25.938 1 95.19 108 GLN B N 1
ATOM 5652 C CA . GLN B 1 108 ? -22.266 11.164 26.672 1 95.19 108 GLN B CA 1
ATOM 5653 C C . GLN B 1 108 ? -22.094 11.672 28.109 1 95.19 108 GLN B C 1
ATOM 5655 O O . GLN B 1 108 ? -21.953 10.883 29.047 1 95.19 108 GLN B O 1
ATOM 5660 N N . LEU B 1 109 ? -22.109 12.945 28.297 1 94.94 109 LEU B N 1
ATOM 5661 C CA . LEU B 1 109 ? -22 13.547 29.625 1 94.94 109 LEU B CA 1
ATOM 5662 C C . LEU B 1 109 ? -23.219 13.211 30.469 1 94.94 109 LEU B C 1
ATOM 5664 O O . LEU B 1 109 ? -23.094 12.906 31.656 1 94.94 109 LEU B O 1
ATOM 5668 N N . ALA B 1 110 ? -24.344 13.266 29.875 1 95 110 ALA B N 1
ATOM 5669 C CA . ALA B 1 110 ? -25.578 12.953 30.578 1 95 110 ALA B CA 1
ATOM 5670 C C . ALA B 1 110 ? -25.562 11.516 31.094 1 95 110 ALA B C 1
ATOM 5672 O O . ALA B 1 110 ? -26 11.242 32.219 1 95 110 ALA B O 1
ATOM 5673 N N . GLU B 1 111 ? -25.094 10.695 30.234 1 95.06 111 GLU B N 1
ATOM 5674 C CA . GLU B 1 111 ? -25.016 9.289 30.609 1 95.06 111 GLU B CA 1
ATOM 5675 C C . GLU B 1 111 ? -24.125 9.078 31.812 1 95.06 111 GLU B C 1
ATOM 5677 O O . GLU B 1 111 ? -24.312 8.141 32.594 1 95.06 111 GLU B O 1
ATOM 5682 N N . ARG B 1 112 ? -23.203 10 32.031 1 92.56 112 ARG B N 1
ATOM 5683 C CA . ARG B 1 112 ? -22.25 9.875 33.125 1 92.56 112 ARG B CA 1
ATOM 5684 C C . ARG B 1 112 ? -22.641 10.766 34.281 1 92.56 112 ARG B C 1
ATOM 5686 O O . ARG B 1 112 ? -21.906 10.875 35.281 1 92.56 112 ARG B O 1
ATOM 5693 N N . GLY B 1 113 ? -23.734 11.477 34.188 1 92.69 113 GLY B N 1
ATOM 5694 C CA . GLY B 1 113 ? -24.203 12.359 35.25 1 92.69 113 GLY B CA 1
ATOM 5695 C C . GLY B 1 113 ? -23.375 13.625 35.375 1 92.69 113 GLY B C 1
ATOM 5696 O O . GLY B 1 113 ? -23.266 14.188 36.469 1 92.69 113 GLY B O 1
ATOM 5697 N N . LEU B 1 114 ? -22.797 14.062 34.25 1 92.69 114 LEU B N 1
ATOM 5698 C CA . LEU B 1 114 ? -21.891 15.203 34.281 1 92.69 114 LEU B CA 1
ATOM 5699 C C . LEU B 1 114 ? -22.422 16.359 33.469 1 92.69 114 LEU B C 1
ATOM 5701 O O . LEU B 1 114 ? -21.672 17.25 33.062 1 92.69 114 LEU B O 1
ATOM 5705 N N . SER B 1 115 ? -23.703 16.391 33.219 1 89.88 115 SER B N 1
ATOM 5706 C CA . SER B 1 115 ? -24.312 17.375 32.344 1 89.88 115 SER B CA 1
ATOM 5707 C C . SER B 1 115 ? -24.125 18.797 32.875 1 89.88 115 SER B C 1
ATOM 5709 O O . SER B 1 115 ? -24.031 19.75 32.094 1 89.88 115 SER B O 1
ATOM 5711 N N . ASP B 1 116 ? -24 18.906 34.156 1 90.69 116 ASP B N 1
ATOM 5712 C CA . ASP B 1 116 ? -23.922 20.234 34.75 1 90.69 116 ASP B CA 1
ATOM 5713 C C . ASP B 1 116 ? -22.469 20.625 35.031 1 90.69 116 ASP B C 1
ATOM 5715 O O . ASP B 1 116 ? -22.203 21.734 35.5 1 90.69 116 ASP B O 1
ATOM 5719 N N . LYS B 1 117 ? -21.641 19.812 34.594 1 91.62 117 LYS B N 1
ATOM 5720 C CA . LYS B 1 117 ? -20.25 20.062 34.969 1 91.62 117 LYS B CA 1
ATOM 5721 C C . LYS B 1 117 ? -19.484 20.719 33.812 1 91.62 117 LYS B C 1
ATOM 5723 O O . LYS B 1 117 ? -18.484 21.422 34.031 1 91.62 117 LYS B O 1
ATOM 5728 N N . LEU B 1 118 ? -19.953 20.484 32.625 1 94.69 118 LEU B N 1
ATOM 5729 C CA . LEU B 1 118 ? -19.297 21.047 31.453 1 94.69 118 LEU B CA 1
ATOM 5730 C C . LEU B 1 118 ? -20.328 21.672 30.5 1 94.69 118 LEU B C 1
ATOM 5732 O O . LEU B 1 118 ? -21.359 21.062 30.219 1 94.69 118 LEU B O 1
ATOM 5736 N N . LYS B 1 119 ? -20.016 22.828 30.094 1 95.88 119 LYS B N 1
ATOM 5737 C CA . LYS B 1 119 ? -20.828 23.516 29.094 1 95.88 119 LYS B CA 1
ATOM 5738 C C . LYS B 1 119 ? -20.188 23.422 27.703 1 95.88 119 LYS B C 1
ATOM 5740 O O . LYS B 1 119 ? -19.078 23.891 27.5 1 95.88 119 LYS B O 1
ATOM 5745 N N . VAL B 1 120 ? -20.922 22.859 26.719 1 97.56 120 VAL B N 1
ATOM 5746 C CA . VAL B 1 120 ? -20.406 22.656 25.375 1 97.56 120 VAL B CA 1
AT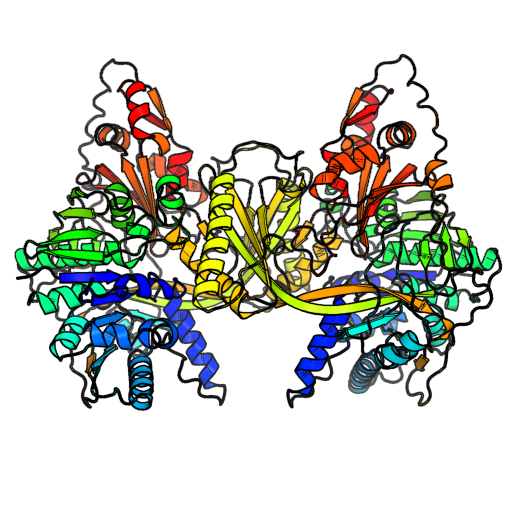OM 5747 C C . VAL B 1 120 ? -21.031 23.656 24.422 1 97.56 120 VAL B C 1
ATOM 5749 O O . VAL B 1 120 ? -22.234 23.938 24.5 1 97.56 120 VAL B O 1
ATOM 5752 N N . ALA B 1 121 ? -20.25 24.266 23.562 1 98 121 ALA B N 1
ATOM 5753 C CA . ALA B 1 121 ? -20.734 25.203 22.547 1 98 121 ALA B CA 1
ATOM 5754 C C . ALA B 1 121 ? -20.359 24.734 21.141 1 98 121 ALA B C 1
ATOM 5756 O O . ALA B 1 121 ? -19.359 24.047 20.953 1 98 121 ALA B O 1
ATOM 5757 N N . ALA B 1 122 ? -21.172 25.094 20.188 1 97.62 122 ALA B N 1
ATOM 5758 C CA . ALA B 1 122 ? -20.922 24.859 18.766 1 97.62 122 ALA B CA 1
ATOM 5759 C C . ALA B 1 122 ? -20.906 26.156 17.984 1 97.62 122 ALA B C 1
ATOM 5761 O O . ALA B 1 122 ? -21.75 27.031 18.203 1 97.62 122 ALA B O 1
ATOM 5762 N N . VAL B 1 123 ? -19.906 26.328 17.203 1 97.5 123 VAL B N 1
ATOM 5763 C CA . VAL B 1 123 ? -19.797 27.438 16.266 1 97.5 123 VAL B CA 1
ATOM 5764 C C . VAL B 1 123 ? -20.016 26.953 14.844 1 97.5 123 VAL B C 1
ATOM 5766 O O . VAL B 1 123 ? -19.359 26 14.406 1 97.5 123 VAL B O 1
ATOM 5769 N N . HIS B 1 124 ? -20.922 27.422 14.117 1 94.12 124 HIS B N 1
ATOM 5770 C CA . HIS B 1 124 ? -21.109 27.094 12.711 1 94.12 124 HIS B CA 1
ATOM 5771 C C . HIS B 1 124 ? -21.5 28.328 11.891 1 94.12 124 HIS B C 1
ATOM 5773 O O . HIS B 1 124 ? -21.438 29.453 12.398 1 94.12 124 HIS B O 1
ATOM 5779 N N . GLY B 1 125 ? -21.703 28.141 10.633 1 94.94 125 GLY B N 1
ATOM 5780 C CA . GLY B 1 125 ? -21.969 29.234 9.719 1 94.94 125 GLY B CA 1
ATOM 5781 C C . GLY B 1 125 ? -20.938 29.344 8.602 1 94.94 125 GLY B C 1
ATOM 5782 O O . GLY B 1 125 ? -21.062 30.188 7.715 1 94.94 125 GLY B O 1
ATOM 5783 N N . ASP B 1 126 ? -19.984 28.484 8.625 1 96.25 126 ASP B N 1
ATOM 5784 C CA . ASP B 1 126 ? -18.938 28.453 7.602 1 96.25 126 ASP B CA 1
ATOM 5785 C C . ASP B 1 126 ? -19.438 27.781 6.324 1 96.25 126 ASP B C 1
ATOM 5787 O O . ASP B 1 126 ? -18.891 28 5.246 1 96.25 126 ASP B O 1
ATOM 5791 N N . ASP B 1 127 ? -20.453 26.922 6.422 1 94.69 127 ASP B N 1
ATOM 5792 C CA . ASP B 1 127 ? -21 26.203 5.277 1 94.69 127 ASP B CA 1
ATOM 5793 C C . ASP B 1 127 ? -21.891 27.109 4.438 1 94.69 127 ASP B C 1
ATOM 5795 O O . ASP B 1 127 ? -22.969 27.531 4.891 1 94.69 127 ASP B O 1
ATOM 5799 N N . ILE B 1 128 ? -21.531 27.359 3.217 1 94.88 128 ILE B N 1
ATOM 5800 C CA . ILE B 1 128 ? -22.312 28.281 2.402 1 94.88 128 ILE B CA 1
ATOM 5801 C C . ILE B 1 128 ? -22.812 27.578 1.15 1 94.88 128 ILE B C 1
ATOM 5803 O O . ILE B 1 128 ? -23.078 28.203 0.128 1 94.88 128 ILE B O 1
ATOM 5807 N N . MET B 1 129 ? -22.828 26.328 1.185 1 92.5 129 MET B N 1
ATOM 5808 C CA . MET B 1 129 ? -23.297 25.516 0.064 1 92.5 129 MET B CA 1
ATOM 5809 C C . MET B 1 129 ? -24.688 25.953 -0.368 1 92.5 129 MET B C 1
ATOM 5811 O O . MET B 1 129 ? -24.969 26.062 -1.563 1 92.5 129 MET B O 1
ATOM 5815 N N . GLY B 1 130 ? -25.594 26.125 0.536 1 92.38 130 GLY B N 1
ATOM 5816 C CA . GLY B 1 130 ? -26.969 26.484 0.247 1 92.38 130 GLY B CA 1
ATOM 5817 C C . GLY B 1 130 ? -27.109 27.875 -0.358 1 92.38 130 GLY B C 1
ATOM 5818 O O . GLY B 1 130 ? -28.125 28.188 -0.981 1 92.38 130 GLY B O 1
ATOM 5819 N N . GLN B 1 131 ? -26.094 28.656 -0.202 1 93.75 131 GLN B N 1
ATOM 5820 C CA . GLN B 1 131 ? -26.141 30.031 -0.675 1 93.75 131 GLN B CA 1
ATOM 5821 C C . GLN B 1 131 ? -25.328 30.203 -1.955 1 93.75 131 GLN B C 1
ATOM 5823 O O . GLN B 1 131 ? -25.234 31.312 -2.49 1 93.75 131 GLN B O 1
ATOM 5828 N N . LYS B 1 132 ? -24.75 29.219 -2.447 1 94.25 132 LYS B N 1
ATOM 5829 C CA . LYS B 1 132 ? -23.797 29.266 -3.551 1 94.25 132 LYS B CA 1
ATOM 5830 C C . LYS B 1 132 ? -24.359 30.031 -4.738 1 94.25 132 LYS B C 1
ATOM 5832 O O . LYS B 1 132 ? -23.734 30.969 -5.238 1 94.25 132 LYS B O 1
ATOM 5837 N N . GLU B 1 133 ? -25.594 29.703 -5.18 1 94.12 133 GLU B N 1
ATOM 5838 C CA . GLU B 1 133 ? -26.203 30.297 -6.367 1 94.12 133 GLU B CA 1
ATOM 5839 C C . GLU B 1 133 ? -26.469 31.781 -6.172 1 94.12 133 GLU B C 1
ATOM 5841 O O . GLU B 1 133 ? -26.172 32.594 -7.059 1 94.12 133 GLU B O 1
ATOM 5846 N N . THR B 1 134 ? -27.016 32.094 -5.078 1 95.25 134 THR B N 1
ATOM 5847 C CA . THR B 1 134 ? -27.312 33.5 -4.766 1 95.25 134 THR B CA 1
ATOM 5848 C C . THR B 1 134 ? -26.031 34.312 -4.723 1 95.25 134 THR B C 1
ATOM 5850 O O . THR B 1 134 ? -25.969 35.406 -5.281 1 95.25 134 THR B O 1
ATOM 5853 N N . LEU B 1 135 ? -25.031 33.781 -4.07 1 95.62 135 LEU B N 1
ATOM 5854 C CA . LEU B 1 135 ? -23.75 34.5 -3.936 1 95.62 135 LEU B CA 1
ATOM 5855 C C . LEU B 1 135 ? -23.094 34.719 -5.297 1 95.62 135 LEU B C 1
ATOM 5857 O O . LEU B 1 135 ? -22.484 35.75 -5.547 1 95.62 135 LEU B O 1
ATOM 5861 N N . LEU B 1 136 ? -23.219 33.719 -6.152 1 93.88 136 LEU B N 1
ATOM 5862 C CA . LEU B 1 136 ? -22.672 33.844 -7.504 1 93.88 136 LEU B CA 1
ATOM 5863 C C . LEU B 1 136 ? -23.406 34.906 -8.289 1 93.88 136 LEU B C 1
ATOM 5865 O O . LEU B 1 136 ? -22.781 35.75 -8.953 1 93.88 136 LEU B O 1
ATOM 5869 N N . LYS B 1 137 ? -24.672 34.875 -8.211 1 94.06 137 LYS B N 1
ATOM 5870 C CA . LYS B 1 137 ? -25.5 35.844 -8.93 1 94.06 137 LYS B CA 1
ATOM 5871 C C . LYS B 1 137 ? -25.203 37.281 -8.469 1 94.06 137 LYS B C 1
ATOM 5873 O O . LYS B 1 137 ? -25.219 38.219 -9.273 1 94.06 137 LYS B O 1
ATOM 5878 N N . GLU B 1 138 ? -24.938 37.438 -7.262 1 95.38 138 GLU B N 1
ATOM 5879 C CA . GLU B 1 138 ? -24.703 38.75 -6.68 1 95.38 138 GLU B CA 1
ATOM 5880 C C . GLU B 1 138 ? -23.25 39.188 -6.832 1 95.38 138 GLU B C 1
ATOM 5882 O O . GLU B 1 138 ? -22.875 40.281 -6.414 1 95.38 138 GLU B O 1
ATOM 5887 N N . GLY B 1 139 ? -22.422 38.344 -7.34 1 92.12 139 GLY B N 1
ATOM 5888 C CA . GLY B 1 139 ? -21.016 38.656 -7.543 1 92.12 139 GLY B CA 1
ATOM 5889 C C . GLY B 1 139 ? -20.234 38.719 -6.25 1 92.12 139 GLY B C 1
ATOM 5890 O O . GLY B 1 139 ? -19.359 39.594 -6.094 1 92.12 139 GLY B O 1
ATOM 5891 N N . ARG B 1 140 ? -20.562 37.844 -5.391 1 93 140 ARG B N 1
ATOM 5892 C CA . ARG B 1 140 ? -19.969 37.906 -4.059 1 93 140 ARG B CA 1
ATOM 5893 C C . ARG B 1 140 ? -18.797 36.938 -3.93 1 93 140 ARG B C 1
ATOM 5895 O O . ARG B 1 140 ? -18.281 36.719 -2.832 1 93 140 ARG B O 1
ATOM 5902 N N . PHE B 1 141 ? -18.438 36.281 -5.039 1 91.56 141 PHE B N 1
ATOM 5903 C CA . PHE B 1 141 ? -17.234 35.469 -5.105 1 91.56 141 PHE B CA 1
ATOM 5904 C C . PHE B 1 141 ? -16.156 36.156 -5.934 1 91.56 141 PHE B C 1
ATOM 5906 O O . PHE B 1 141 ? -16.453 36.875 -6.883 1 91.56 141 PHE B O 1
ATOM 5913 N N . HIS B 1 142 ? -14.922 35.875 -5.527 1 85 142 HIS B N 1
ATOM 5914 C CA . HIS B 1 142 ? -13.742 36.312 -6.266 1 85 142 HIS B CA 1
ATOM 5915 C C . HIS B 1 142 ? -12.727 35.188 -6.406 1 85 142 HIS B C 1
ATOM 5917 O O . HIS B 1 142 ? -12.633 34.312 -5.543 1 85 142 HIS B O 1
ATOM 5923 N N . ASN B 1 143 ? -12.023 35.219 -7.551 1 79.88 143 ASN B N 1
ATOM 5924 C CA . ASN B 1 143 ? -10.961 34.219 -7.738 1 79.88 143 ASN B CA 1
ATOM 5925 C C . ASN B 1 143 ? -9.859 34.406 -6.699 1 79.88 143 ASN B C 1
ATOM 5927 O O . ASN B 1 143 ? -9.5 35.531 -6.344 1 79.88 143 ASN B O 1
ATOM 5931 N N . PHE B 1 144 ? -9.422 33.25 -6.242 1 78.06 144 PHE B N 1
ATOM 5932 C CA . PHE B 1 144 ? -8.352 33.25 -5.25 1 78.06 144 PHE B CA 1
ATOM 5933 C C . PHE B 1 144 ? -6.988 33.219 -5.926 1 78.06 144 PHE B C 1
ATOM 5935 O O . PHE B 1 144 ? -6.668 32.312 -6.676 1 78.06 144 PHE B O 1
ATOM 5942 N N . ASP B 1 145 ? -6.266 34.25 -5.848 1 65.88 145 ASP B N 1
ATOM 5943 C CA . ASP B 1 145 ? -4.902 34.344 -6.363 1 65.88 145 ASP B CA 1
ATOM 5944 C C . ASP B 1 145 ? -3.902 34.594 -5.234 1 65.88 145 ASP B C 1
ATOM 5946 O O . ASP B 1 145 ? -3.648 35.75 -4.863 1 65.88 145 ASP B O 1
ATOM 5950 N N . PRO B 1 146 ? -3.531 33.5 -4.504 1 58.09 146 PRO B N 1
ATOM 5951 C CA . PRO B 1 146 ? -2.688 33.781 -3.338 1 58.09 146 PRO B CA 1
ATOM 5952 C C . PRO B 1 146 ? -1.476 34.625 -3.678 1 58.09 146 PRO B C 1
ATOM 5954 O O . PRO B 1 146 ? -1.002 35.406 -2.836 1 58.09 146 PRO B O 1
ATOM 5957 N N . VAL B 1 147 ? -0.642 34.188 -4.672 1 54.47 147 VAL B N 1
ATOM 5958 C CA . VAL B 1 147 ? 0.481 35 -5.102 1 54.47 147 VAL B CA 1
ATOM 5959 C C . VAL B 1 147 ? 0.236 35.5 -6.523 1 54.47 147 VAL B C 1
ATOM 5961 O O . VAL B 1 147 ? -0.477 34.875 -7.301 1 54.47 147 VAL B O 1
ATOM 5964 N N . ALA B 1 148 ? 0.523 36.719 -6.695 1 45.19 148 ALA B N 1
ATOM 5965 C CA . ALA B 1 148 ? 0.378 37.375 -7.992 1 45.19 148 ALA B CA 1
ATOM 5966 C C . ALA B 1 148 ? 0.652 36.406 -9.133 1 45.19 148 ALA B C 1
ATOM 5968 O O . ALA B 1 148 ? 1.745 35.844 -9.234 1 45.19 148 ALA B O 1
ATOM 5969 N N . GLY B 1 149 ? -0.514 35.594 -9.539 1 45.59 149 GLY B N 1
ATOM 5970 C CA . GLY B 1 149 ? -0.379 34.875 -10.789 1 45.59 149 GLY B CA 1
ATOM 5971 C C . GLY B 1 149 ? -1.112 33.531 -10.789 1 45.59 149 GLY B C 1
ATOM 5972 O O . GLY B 1 149 ? -1.275 32.906 -11.844 1 45.59 149 GLY B O 1
ATOM 5973 N N . SER B 1 150 ? -1.272 32.906 -9.672 1 50.94 150 SER B N 1
ATOM 5974 C CA . SER B 1 150 ? -1.89 31.594 -9.781 1 50.94 150 SER B CA 1
ATOM 5975 C C . SER B 1 150 ? -3.398 31.672 -9.57 1 50.94 150 SER B C 1
ATOM 5977 O O . SER B 1 150 ? -3.863 32.062 -8.492 1 50.94 150 SER B O 1
ATOM 5979 N N . VAL B 1 151 ? -4.082 31.703 -10.68 1 55.78 151 VAL B N 1
ATOM 5980 C CA . VAL B 1 151 ? -5.535 31.688 -10.539 1 55.78 151 VAL B CA 1
ATOM 5981 C C . VAL B 1 151 ? -6.023 30.25 -10.359 1 55.78 151 VAL B C 1
ATOM 5983 O O . VAL B 1 151 ? -5.727 29.375 -11.18 1 55.78 151 VAL B O 1
ATOM 5986 N N . GLU B 1 152 ? -6.379 30 -9.047 1 66.81 152 GLU B N 1
ATOM 5987 C CA . GLU B 1 152 ? -7.109 28.75 -8.852 1 66.81 152 GLU B CA 1
ATOM 5988 C C . GLU B 1 152 ? -8.508 28.828 -9.453 1 66.81 152 GLU B C 1
ATOM 5990 O O . GLU B 1 152 ? -9.047 29.922 -9.633 1 66.81 152 GLU B O 1
ATOM 5995 N N . GLU B 1 153 ? -8.953 27.703 -9.852 1 69.12 153 GLU B N 1
ATOM 5996 C CA . GLU B 1 153 ? -10.312 27.656 -10.398 1 69.12 153 GLU B CA 1
ATOM 5997 C C . GLU B 1 153 ? -11.328 28.188 -9.391 1 69.12 153 GLU B C 1
ATOM 5999 O O . GLU B 1 153 ? -11.242 27.906 -8.195 1 69.12 153 GLU B O 1
ATOM 6004 N N . GLY B 1 154 ? -12.039 29.141 -9.664 1 78.25 154 GLY B N 1
ATOM 6005 C CA . GLY B 1 154 ? -13.078 29.703 -8.82 1 78.25 154 GLY B CA 1
ATOM 6006 C C . GLY B 1 154 ? -14.305 28.828 -8.703 1 78.25 154 GLY B C 1
ATOM 6007 O O . GLY B 1 154 ? -14.227 27.609 -8.93 1 78.25 154 GLY B O 1
ATOM 6008 N N . ILE B 1 155 ? -15.297 29.328 -8.141 1 89.06 155 ILE B N 1
ATOM 6009 C CA . ILE B 1 155 ? -16.578 28.656 -7.953 1 89.06 155 ILE B CA 1
ATOM 6010 C C . ILE B 1 155 ? -17.438 28.812 -9.203 1 89.06 155 ILE B C 1
ATOM 6012 O O . ILE B 1 155 ? -17.562 29.922 -9.734 1 89.06 155 ILE B O 1
ATOM 6016 N N . HIS B 1 156 ? -17.922 27.672 -9.672 1 88.75 156 HIS B N 1
ATOM 6017 C CA . HIS B 1 156 ? -18.75 27.688 -10.875 1 88.75 156 HIS B CA 1
ATOM 6018 C C . HIS B 1 156 ? -20.172 27.234 -10.586 1 88.75 156 HIS B C 1
ATOM 6020 O O . HIS B 1 156 ? -20.375 26.312 -9.797 1 88.75 156 HIS B O 1
ATOM 6026 N N . GLU B 1 157 ? -21.016 27.797 -11.375 1 86.94 157 GLU B N 1
ATOM 6027 C CA . GLU B 1 157 ? -22.438 27.516 -11.164 1 86.94 157 GLU B CA 1
ATOM 6028 C C . GLU B 1 157 ? -22.781 26.078 -11.539 1 86.94 157 GLU B C 1
ATOM 6030 O O . GLU B 1 157 ? -23.547 25.422 -10.836 1 86.94 157 GLU B O 1
ATOM 6035 N N . SER B 1 158 ? -22.25 25.625 -12.547 1 88.06 158 SER B N 1
ATOM 6036 C CA . SER B 1 158 ? -22.625 24.328 -13.109 1 88.06 158 SER B CA 1
ATOM 6037 C C . SER B 1 158 ? -21.969 23.188 -12.352 1 88.06 158 SER B C 1
ATOM 6039 O O . SER B 1 158 ? -22.359 22.031 -12.508 1 88.06 158 SER B O 1
ATOM 6041 N N . THR B 1 159 ? -21.094 23.547 -11.5 1 90 159 THR B N 1
ATOM 6042 C CA . THR B 1 159 ? -20.328 22.5 -10.812 1 90 159 THR B CA 1
ATOM 6043 C C . THR B 1 159 ? -21.047 22.078 -9.531 1 90 159 THR B C 1
ATOM 6045 O O . THR B 1 159 ? -21.5 22.922 -8.758 1 90 159 THR B O 1
ATOM 6048 N N . GLU B 1 160 ? -21.156 20.781 -9.414 1 89.88 160 GLU B N 1
ATOM 6049 C CA . GLU B 1 160 ? -21.672 20.219 -8.156 1 89.88 160 GLU B CA 1
ATOM 6050 C C . GLU B 1 160 ? -20.531 19.984 -7.164 1 89.88 160 GLU B C 1
ATOM 6052 O O . GLU B 1 160 ? -19.609 19.203 -7.438 1 89.88 160 GLU B O 1
ATOM 6057 N N . TYR B 1 161 ? -20.688 20.688 -6.02 1 92.19 161 TYR B N 1
ATOM 6058 C CA . TYR B 1 161 ? -19.672 20.547 -4.98 1 92.19 161 TYR B CA 1
ATOM 6059 C C . TYR B 1 161 ? -20.156 19.641 -3.855 1 92.19 161 TYR B C 1
ATOM 6061 O O . TYR B 1 161 ? -21.375 19.547 -3.607 1 92.19 161 TYR B O 1
ATOM 6069 N N . LEU B 1 162 ? -19.234 18.938 -3.248 1 91.06 162 LEU B N 1
ATOM 6070 C CA . LEU B 1 162 ? -19.531 18.156 -2.051 1 91.06 162 LEU B CA 1
ATOM 6071 C C . LEU B 1 162 ? -19.594 19.047 -0.818 1 91.06 162 LEU B C 1
ATOM 6073 O O . LEU B 1 162 ? -20.375 18.797 0.101 1 91.06 162 LEU B O 1
ATOM 6077 N N . SER B 1 163 ? -18.766 20.031 -0.784 1 92.69 163 SER B N 1
ATOM 6078 C CA . SER B 1 163 ? -18.703 20.984 0.314 1 92.69 163 SER B CA 1
ATOM 6079 C C . SER B 1 163 ? -18.219 22.359 -0.169 1 92.69 163 SER B C 1
ATOM 6081 O O . SER B 1 163 ? -17.5 22.438 -1.162 1 92.69 163 SER B O 1
ATOM 6083 N N . LEU B 1 164 ? -18.609 23.328 0.428 1 93.94 164 LEU B N 1
ATOM 6084 C CA . LEU B 1 164 ? -18.219 24.719 0.231 1 93.94 164 LEU B CA 1
ATOM 6085 C C . LEU B 1 164 ? -18.219 25.484 1.554 1 93.94 164 LEU B C 1
ATOM 6087 O O . LEU B 1 164 ? -19.281 25.828 2.074 1 93.94 164 LEU B O 1
ATOM 6091 N N . ASN B 1 165 ? -17.016 25.766 2.086 1 95.44 165 ASN B N 1
ATOM 6092 C CA . ASN B 1 165 ? -16.906 26.297 3.438 1 95.44 165 ASN B CA 1
ATOM 6093 C C . ASN B 1 165 ? -15.938 27.484 3.494 1 95.44 165 ASN B C 1
ATOM 6095 O O . ASN B 1 165 ? -14.852 27.438 2.91 1 95.44 165 ASN B O 1
ATOM 6099 N N . ALA B 1 166 ? -16.359 28.484 4.164 1 96 166 ALA B N 1
ATOM 6100 C CA . ALA B 1 166 ? -15.516 29.656 4.387 1 96 166 ALA B CA 1
ATOM 6101 C C . ALA B 1 166 ? -14.664 29.484 5.645 1 96 166 ALA B C 1
ATOM 6103 O O . ALA B 1 166 ? -15.094 28.844 6.605 1 96 166 ALA B O 1
ATOM 6104 N N . TYR B 1 167 ? -13.523 30.047 5.629 1 96.31 167 TYR B N 1
ATOM 6105 C CA . TYR B 1 167 ? -12.68 30.078 6.816 1 96.31 167 TYR B CA 1
ATOM 6106 C C . TYR B 1 167 ? -13.086 31.203 7.758 1 96.31 167 TYR B C 1
ATOM 6108 O O . TYR B 1 167 ? -12.719 32.344 7.547 1 96.31 167 TYR B O 1
ATOM 6116 N N . LEU B 1 168 ? -13.695 30.797 8.859 1 97.25 168 LEU B N 1
ATOM 6117 C CA . LEU B 1 168 ? -14.094 31.797 9.852 1 97.25 168 LEU B CA 1
ATOM 6118 C C . LEU B 1 168 ? -12.906 32.219 10.719 1 97.25 168 LEU B C 1
ATOM 6120 O O . LEU B 1 168 ? -11.875 31.531 10.727 1 97.25 168 LEU B O 1
ATOM 6124 N N . GLY B 1 169 ? -13.055 33.312 11.383 1 96.88 169 GLY B N 1
ATOM 6125 C CA . GLY B 1 169 ? -12.039 33.781 12.32 1 96.88 169 GLY B CA 1
ATOM 6126 C C . GLY B 1 169 ? -12.328 33.375 13.75 1 96.88 169 GLY B C 1
ATOM 6127 O O . GLY B 1 169 ? -13.023 32.406 13.992 1 96.88 169 GLY B O 1
ATOM 6128 N N . ALA B 1 170 ? -11.75 34.125 14.664 1 97.88 170 ALA B N 1
ATOM 6129 C CA . ALA B 1 170 ? -11.695 33.719 16.062 1 97.88 170 ALA B CA 1
ATOM 6130 C C . ALA B 1 170 ? -12.852 34.344 16.859 1 97.88 170 ALA B C 1
ATOM 6132 O O . ALA B 1 170 ? -13.156 33.906 17.969 1 97.88 170 ALA B O 1
ATOM 6133 N N . GLN B 1 171 ? -13.531 35.312 16.297 1 96 171 GLN B N 1
ATOM 6134 C CA . GLN B 1 171 ? -14.516 36.094 17.062 1 96 171 GLN B CA 1
ATOM 6135 C C . GLN B 1 171 ? -15.633 35.188 17.578 1 96 171 GLN B C 1
ATOM 6137 O O . GLN B 1 171 ? -16.016 35.25 18.75 1 96 171 GLN B O 1
ATOM 6142 N N . PRO B 1 172 ? -16.188 34.281 16.734 1 97.12 172 PRO B N 1
ATOM 6143 C CA . PRO B 1 172 ? -17.25 33.406 17.25 1 97.12 172 PRO B CA 1
ATOM 6144 C C . PRO B 1 172 ? -16.766 32.531 18.406 1 97.12 172 PRO B C 1
ATOM 6146 O O . PRO B 1 172 ? -17.547 32.219 19.312 1 97.12 172 PRO B O 1
ATOM 6149 N N . ILE B 1 173 ? -15.555 32.125 18.406 1 98.38 173 ILE B N 1
ATOM 6150 C CA . ILE B 1 173 ? -14.992 31.297 19.469 1 98.38 173 ILE B CA 1
ATOM 6151 C C . ILE B 1 173 ? -14.914 32.125 20.766 1 98.38 173 ILE B C 1
ATOM 6153 O O . ILE B 1 173 ? -15.281 31.641 21.828 1 98.38 173 ILE B O 1
ATOM 6157 N N . ALA B 1 174 ? -14.438 33.344 20.672 1 97.62 174 ALA B N 1
ATOM 6158 C CA . ALA B 1 174 ? -14.352 34.219 21.844 1 97.62 174 ALA B CA 1
ATOM 6159 C C . ALA B 1 174 ? -15.734 34.438 22.453 1 97.62 174 ALA B C 1
ATOM 6161 O O . ALA B 1 174 ? -15.875 34.469 23.672 1 97.62 174 ALA B O 1
ATOM 6162 N N . VAL B 1 175 ? -16.734 34.625 21.578 1 96.5 175 VAL B N 1
ATOM 6163 C CA . VAL B 1 175 ? -18.109 34.844 22.031 1 96.5 175 VAL B CA 1
ATOM 6164 C C . VAL B 1 175 ? -18.609 33.594 22.781 1 96.5 175 VAL B C 1
ATOM 6166 O O . VAL B 1 175 ? -19.25 33.719 23.828 1 96.5 175 VAL B O 1
ATOM 6169 N N . ALA B 1 176 ? -18.312 32.406 22.25 1 97.69 176 ALA B N 1
ATOM 6170 C CA . ALA B 1 176 ? -18.703 31.172 22.922 1 97.69 176 ALA B CA 1
ATOM 6171 C C . ALA B 1 176 ? -18.094 31.078 24.312 1 97.69 176 ALA B C 1
ATOM 6173 O O . ALA B 1 176 ? -18.766 30.703 25.281 1 97.69 176 ALA B O 1
ATOM 6174 N N . LEU B 1 177 ? -16.812 31.406 24.453 1 97.88 177 LEU B N 1
ATOM 6175 C CA . LEU B 1 177 ? -16.109 31.359 25.719 1 97.88 177 LEU B CA 1
ATOM 6176 C C . LEU B 1 177 ? -16.672 32.406 26.688 1 97.88 177 LEU B C 1
ATOM 6178 O O . LEU B 1 177 ? -16.781 32.156 27.891 1 97.88 177 LEU B O 1
ATOM 6182 N N . GLU B 1 178 ? -17 33.531 26.172 1 96.19 178 GLU B N 1
ATOM 6183 C CA . GLU B 1 178 ? -17.609 34.594 26.984 1 96.19 178 GLU B CA 1
ATOM 6184 C C . GLU B 1 178 ? -18.938 34.125 27.578 1 96.19 178 GLU B C 1
ATOM 6186 O O . GLU B 1 178 ? -19.297 34.531 28.688 1 96.19 178 GLU B O 1
ATOM 6191 N N . GLN B 1 179 ? -19.578 33.281 26.859 1 95.12 179 GLN B N 1
ATOM 6192 C CA . GLN B 1 179 ? -20.859 32.781 27.328 1 95.12 179 GLN B CA 1
ATOM 6193 C C . GLN B 1 179 ? -20.672 31.594 28.281 1 95.12 179 GLN B C 1
ATOM 6195 O O . GLN B 1 179 ? -21.641 30.922 28.625 1 95.12 179 GLN B O 1
ATOM 6200 N N . GLY B 1 180 ? -19.453 31.266 28.609 1 95.31 180 GLY B N 1
ATOM 6201 C CA . GLY B 1 180 ? -19.172 30.297 29.656 1 95.31 180 GLY B CA 1
ATOM 6202 C C . GLY B 1 180 ? -18.875 28.906 29.141 1 95.31 180 GLY B C 1
ATOM 6203 O O . GLY B 1 180 ? -18.844 27.938 29.906 1 95.31 180 GLY B O 1
ATOM 6204 N N . ALA B 1 181 ? -18.656 28.75 27.875 1 97.19 181 ALA B N 1
ATOM 6205 C CA . ALA B 1 181 ? -18.375 27.438 27.312 1 97.19 181 ALA B CA 1
ATOM 6206 C C . ALA B 1 181 ? -17.062 26.875 27.859 1 97.19 181 ALA B C 1
ATOM 6208 O O . ALA B 1 181 ? -16.078 27.609 28.016 1 97.19 181 ALA B O 1
ATOM 6209 N N . ASP B 1 182 ? -17.062 25.562 28.203 1 97.75 182 ASP B N 1
ATOM 6210 C CA . ASP B 1 182 ? -15.859 24.844 28.594 1 97.75 182 ASP B CA 1
ATOM 6211 C C . ASP B 1 182 ? -15.234 24.125 27.391 1 97.75 182 ASP B C 1
ATOM 6213 O O . ASP B 1 182 ? -14.023 23.906 27.344 1 97.75 182 ASP B O 1
ATOM 6217 N N . ILE B 1 183 ? -16.109 23.719 26.531 1 98.31 183 ILE B N 1
ATOM 6218 C CA . ILE B 1 183 ? -15.719 23.078 25.281 1 98.31 183 ILE B CA 1
ATOM 6219 C C . ILE B 1 183 ? -16.344 23.828 24.094 1 98.31 183 ILE B C 1
ATOM 6221 O O . ILE B 1 183 ? -17.547 24.047 24.062 1 98.31 183 ILE B O 1
ATOM 6225 N N . VAL B 1 184 ? -15.531 24.234 23.156 1 98.75 184 VAL B N 1
ATOM 6226 C CA . VAL B 1 184 ? -16.031 24.906 21.953 1 98.75 184 VAL B CA 1
ATOM 6227 C C . VAL B 1 184 ? -15.727 24.047 20.734 1 98.75 184 VAL B C 1
ATOM 6229 O O . VAL B 1 184 ? -14.562 23.75 20.453 1 98.75 184 VAL B O 1
ATOM 6232 N N . ILE B 1 185 ? -16.766 23.641 20 1 98.38 185 ILE B N 1
ATOM 6233 C CA . ILE B 1 185 ? -16.672 22.859 18.781 1 98.38 185 ILE B CA 1
ATOM 6234 C C . ILE B 1 185 ? -16.984 23.75 17.578 1 98.38 185 ILE B C 1
ATOM 6236 O O . ILE B 1 185 ? -18.062 24.344 17.5 1 98.38 185 ILE B O 1
ATOM 6240 N N . THR B 1 186 ? -16.062 23.797 16.641 1 98.19 186 THR B N 1
ATOM 6241 C CA . THR B 1 186 ? -16.312 24.641 15.477 1 98.19 186 THR B CA 1
ATOM 6242 C C . THR B 1 186 ? -16.344 23.812 14.195 1 98.19 186 THR B C 1
ATOM 6244 O O . THR B 1 186 ? -15.945 22.641 14.203 1 98.19 186 THR B O 1
ATOM 6247 N N . GLY B 1 187 ? -16.938 24.359 13.141 1 96.62 187 GLY B N 1
ATOM 6248 C CA . GLY B 1 187 ? -16.703 23.891 11.789 1 96.62 187 GLY B CA 1
ATOM 6249 C C . GLY B 1 187 ? -15.398 24.406 11.195 1 96.62 187 GLY B C 1
ATOM 6250 O O . GLY B 1 187 ? -14.375 24.438 11.883 1 96.62 187 GLY B O 1
ATOM 6251 N N . ARG B 1 188 ? -15.484 24.844 9.953 1 96.94 188 ARG B N 1
ATOM 6252 C CA . ARG B 1 188 ? -14.289 25.359 9.281 1 96.94 188 ARG B CA 1
ATOM 6253 C C . ARG B 1 188 ? -13.922 26.75 9.797 1 96.94 188 ARG B C 1
ATOM 6255 O O . ARG B 1 188 ? -14.742 27.672 9.734 1 96.94 188 ARG B O 1
ATOM 6262 N N . CYS B 1 189 ? -12.812 26.922 10.25 1 97.12 189 CYS B N 1
ATOM 6263 C CA . CYS B 1 189 ? -12.164 28.172 10.586 1 97.12 189 CYS B CA 1
ATOM 6264 C C . CYS B 1 189 ? -10.664 28.109 10.305 1 97.12 189 CYS B C 1
ATOM 6266 O O . CYS B 1 189 ? -10.141 27.047 9.992 1 97.12 189 CYS B O 1
ATOM 6268 N N . VAL B 1 190 ? -10.078 29.25 10.219 1 96.81 190 VAL B N 1
ATOM 6269 C CA . VAL B 1 190 ? -8.625 29.219 10.078 1 96.81 190 VAL B CA 1
ATOM 6270 C C . VAL B 1 190 ? -8 28.562 11.297 1 96.81 190 VAL B C 1
ATOM 6272 O O . VAL B 1 190 ? -8.5 28.703 12.414 1 96.81 190 VAL B O 1
ATOM 6275 N N . ASP B 1 191 ? -6.984 27.844 11.195 1 96.12 191 ASP B N 1
ATOM 6276 C CA . ASP B 1 191 ? -6.402 27.016 12.25 1 96.12 191 ASP B CA 1
ATOM 6277 C C . ASP B 1 191 ? -5.961 27.875 13.43 1 96.12 191 ASP B C 1
ATOM 6279 O O . ASP B 1 191 ? -6.125 27.484 14.586 1 96.12 191 ASP B O 1
ATOM 6283 N N . SER B 1 192 ? -5.438 29.031 13.156 1 97.06 192 SER B N 1
ATOM 6284 C CA . SER B 1 192 ? -4.918 29.891 14.203 1 97.06 192 SER B CA 1
ATOM 6285 C C . SER B 1 192 ? -6.047 30.453 15.07 1 97.06 192 SER B C 1
ATOM 6287 O O . SER B 1 192 ? -5.809 30.938 16.172 1 97.06 192 SER B O 1
ATOM 6289 N N . ALA B 1 193 ? -7.297 30.391 14.602 1 98.12 193 ALA B N 1
ATOM 6290 C CA . ALA B 1 193 ? -8.438 30.906 15.352 1 98.12 193 ALA B CA 1
ATOM 6291 C C . ALA B 1 193 ? -8.648 30.109 16.641 1 98.12 193 ALA B C 1
ATOM 6293 O O . ALA B 1 193 ? -9.156 30.641 17.625 1 98.12 193 ALA B O 1
ATOM 6294 N N . LEU B 1 194 ? -8.242 28.875 16.641 1 98.56 194 LEU B N 1
ATOM 6295 C CA . LEU B 1 194 ? -8.398 28 17.797 1 98.56 194 LEU B CA 1
ATOM 6296 C C . LEU B 1 194 ? -7.586 28.531 18.984 1 98.56 194 LEU B C 1
ATOM 6298 O O . LEU B 1 194 ? -7.902 28.234 20.141 1 98.56 194 LEU B O 1
ATOM 6302 N N . VAL B 1 195 ? -6.531 29.266 18.688 1 98.69 195 VAL B N 1
ATOM 6303 C CA . VAL B 1 195 ? -5.664 29.844 19.703 1 98.69 195 VAL B CA 1
ATOM 6304 C C . VAL B 1 195 ? -6.035 31.297 19.938 1 98.69 195 VAL B C 1
ATOM 6306 O O . VAL B 1 195 ? -6.145 31.75 21.078 1 98.69 195 VAL B O 1
ATOM 6309 N N . LEU B 1 196 ? -6.273 32.031 18.875 1 98.56 196 LEU B N 1
ATOM 631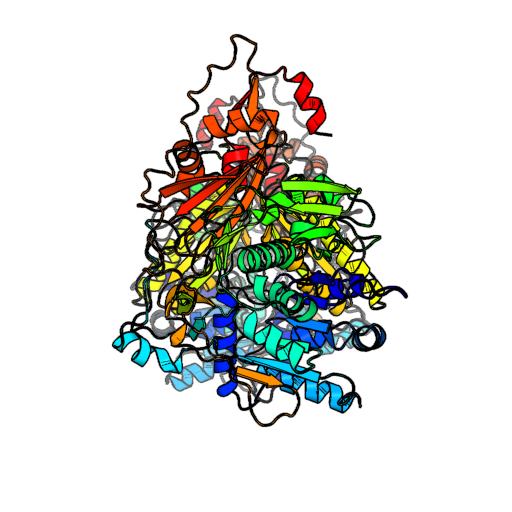0 C CA . LEU B 1 196 ? -6.602 33.469 18.969 1 98.56 196 LEU B CA 1
ATOM 6311 C C . LEU B 1 196 ? -7.887 33.656 19.766 1 98.56 196 LEU B C 1
ATOM 6313 O O . LEU B 1 196 ? -7.996 34.625 20.531 1 98.56 196 LEU B O 1
ATOM 6317 N N . GLY B 1 197 ? -8.906 32.844 19.594 1 98.38 197 GLY B N 1
ATOM 6318 C CA . GLY B 1 197 ? -10.172 32.969 20.297 1 98.38 197 GLY B CA 1
ATOM 6319 C C . GLY B 1 197 ? -10.008 32.969 21.812 1 98.38 197 GLY B C 1
ATOM 6320 O O . GLY B 1 197 ? -10.414 33.906 22.484 1 98.38 197 GLY B O 1
ATOM 6321 N N . PRO B 1 198 ? -9.398 31.922 22.359 1 98.5 198 PRO B N 1
ATOM 6322 C CA . PRO B 1 198 ? -9.125 31.859 23.797 1 98.5 198 PRO B CA 1
ATOM 6323 C C . PRO B 1 198 ? -8.32 33.062 24.281 1 98.5 198 PRO B C 1
ATOM 6325 O O . PRO B 1 198 ? -8.617 33.594 25.344 1 98.5 198 PRO B O 1
ATOM 6328 N N . LEU B 1 199 ? -7.297 33.469 23.594 1 97.94 199 LEU B N 1
ATOM 6329 C CA . LEU B 1 199 ? -6.465 34.594 24.016 1 97.94 199 LEU B CA 1
ATOM 6330 C C . LEU B 1 199 ? -7.27 35.875 24.031 1 97.94 199 LEU B C 1
ATOM 6332 O O . LEU B 1 199 ? -7.156 36.688 24.969 1 97.94 199 LEU B O 1
ATOM 6336 N N . ALA B 1 200 ? -8.047 36.094 22.969 1 96.5 200 ALA B N 1
ATOM 6337 C CA . ALA B 1 200 ? -8.891 37.281 22.922 1 96.5 200 ALA B CA 1
ATOM 6338 C C . ALA B 1 200 ? -9.852 37.344 24.109 1 96.5 200 ALA B C 1
ATOM 6340 O O . ALA B 1 200 ? -10.07 38.406 24.703 1 96.5 200 ALA B O 1
ATOM 6341 N N . HIS B 1 201 ? -10.422 36.25 24.406 1 96.75 201 HIS B N 1
ATOM 6342 C CA . HIS B 1 201 ? -11.352 36.156 25.516 1 96.75 201 HIS B CA 1
ATOM 6343 C C . HIS B 1 201 ? -10.656 36.438 26.844 1 96.75 201 HIS B C 1
ATOM 6345 O O . HIS B 1 201 ? -11.102 37.281 27.625 1 96.75 201 HIS B O 1
ATOM 6351 N N . GLU B 1 202 ? -9.562 35.75 27.141 1 96.56 202 GLU B N 1
ATOM 6352 C CA . GLU B 1 202 ? -8.875 35.844 28.422 1 96.56 202 GLU B CA 1
ATOM 6353 C C . GLU B 1 202 ? -8.281 37.219 28.641 1 96.56 202 GLU B C 1
ATOM 6355 O O . GLU B 1 202 ? -8.219 37.719 29.766 1 96.56 202 GLU B O 1
ATOM 6360 N N . LEU B 1 203 ? -7.832 37.844 27.562 1 94.25 203 LEU B N 1
ATOM 6361 C CA . LEU B 1 203 ? -7.141 39.125 27.688 1 94.25 203 LEU B CA 1
ATOM 6362 C C . LEU B 1 203 ? -8.078 40.281 27.375 1 94.25 203 LEU B C 1
ATOM 6364 O O . LEU B 1 203 ? -7.664 41.438 27.375 1 94.25 203 LEU B O 1
ATOM 6368 N N . GLY B 1 204 ? -9.297 39.969 27.078 1 92.19 204 GLY B N 1
ATOM 6369 C CA . GLY B 1 204 ? -10.328 41 26.906 1 92.19 204 GLY B CA 1
ATOM 6370 C C . GLY B 1 204 ? -10.141 41.844 25.656 1 92.19 204 GLY B C 1
ATOM 6371 O O . GLY B 1 204 ? -10.305 43.062 25.688 1 92.19 204 GLY B O 1
ATOM 6372 N N . TRP B 1 205 ? -9.734 41.219 24.594 1 91.25 205 TRP B N 1
ATOM 6373 C CA . TRP B 1 205 ? -9.461 41.938 23.359 1 91.25 205 TRP B CA 1
ATOM 6374 C C . TRP B 1 205 ? -10.734 42.188 22.562 1 91.25 205 TRP B C 1
ATOM 6376 O O . TRP B 1 205 ? -11.656 41.344 22.609 1 91.25 205 TRP B O 1
ATOM 6386 N N . THR B 1 206 ? -10.703 43.344 21.953 1 85.06 206 THR B N 1
ATOM 6387 C CA . THR B 1 206 ? -11.688 43.594 20.906 1 85.06 206 THR B CA 1
ATOM 6388 C C . THR B 1 206 ? -11.102 43.375 19.531 1 85.06 206 THR B C 1
ATOM 6390 O O . THR B 1 206 ? -9.875 43.312 19.359 1 85.06 206 THR B O 1
ATOM 6393 N N . PHE B 1 207 ? -11.883 42.938 18.609 1 89.81 207 PHE B N 1
ATOM 6394 C CA . PHE B 1 207 ? -11.453 42.781 17.234 1 89.81 207 PHE B CA 1
ATOM 6395 C C . PHE B 1 207 ? -11.516 44.094 16.469 1 89.81 207 PHE B C 1
ATOM 6397 O O . PHE B 1 207 ? -12.211 44.188 15.461 1 89.81 207 PHE B O 1
ATOM 6404 N N . GLY B 1 208 ? -10.672 45.031 17.078 1 81.62 208 GLY B N 1
ATOM 6405 C CA . GLY B 1 208 ? -10.68 46.375 16.562 1 81.62 208 GLY B CA 1
ATOM 6406 C C . GLY B 1 208 ? -9.617 46.625 15.5 1 81.62 208 GLY B C 1
ATOM 6407 O O . GLY B 1 208 ? -8.906 45.688 15.109 1 81.62 208 GLY B O 1
ATOM 6408 N N . SER B 1 209 ? -9.461 48 15.102 1 84.25 209 SER B N 1
ATOM 6409 C CA . SER B 1 209 ? -8.594 48.312 13.977 1 84.25 209 SER B CA 1
ATOM 6410 C C . SER B 1 209 ? -7.422 49.219 14.414 1 84.25 209 SER B C 1
ATOM 6412 O O . SER B 1 209 ? -6.621 49.656 13.586 1 84.25 209 SER B O 1
ATOM 6414 N N . SER B 1 210 ? -7.297 49.406 15.711 1 89.69 210 SER B N 1
ATOM 6415 C CA . SER B 1 210 ? -6.137 50.188 16.156 1 89.69 210 SER B CA 1
ATOM 6416 C C . SER B 1 210 ? -4.844 49.375 15.961 1 89.69 210 SER B C 1
ATOM 6418 O O . SER B 1 210 ? -4.863 48.156 15.906 1 89.69 210 SER B O 1
ATOM 6420 N N . CYS B 1 211 ? -3.805 50.125 15.898 1 90 211 CYS B N 1
ATOM 6421 C CA . CYS B 1 211 ? -2.508 49.5 15.688 1 90 211 CYS B CA 1
ATOM 6422 C C . CYS B 1 211 ? -2.197 48.5 16.812 1 90 211 CYS B C 1
ATOM 6424 O O . CYS B 1 211 ? -1.673 47.406 16.547 1 90 211 CYS B O 1
ATOM 6426 N N . ASP B 1 212 ? -2.508 48.875 17.969 1 91.62 212 ASP B N 1
ATOM 6427 C CA . ASP B 1 212 ? -2.25 48 19.109 1 91.62 212 ASP B CA 1
ATOM 6428 C C . ASP B 1 212 ? -3.117 46.75 19.062 1 91.62 212 ASP B C 1
ATOM 6430 O O . ASP B 1 212 ? -2.652 45.625 19.359 1 91.62 212 ASP B O 1
ATOM 6434 N N . ASP B 1 213 ? -4.324 46.969 18.734 1 92.31 213 ASP B N 1
ATOM 6435 C CA . ASP B 1 213 ? -5.227 45.844 18.594 1 92.31 213 ASP B CA 1
ATOM 6436 C C . ASP B 1 213 ? -4.75 44.906 17.484 1 92.31 213 ASP B C 1
ATOM 6438 O O . ASP B 1 213 ? -4.746 43.688 17.672 1 92.31 213 ASP B O 1
ATOM 6442 N N . LEU B 1 214 ? -4.328 45.469 16.422 1 95.44 214 LEU B N 1
ATOM 6443 C CA . LEU B 1 214 ? -3.898 44.688 15.273 1 95.44 214 LEU B CA 1
ATOM 6444 C C . LEU B 1 214 ? -2.627 43.906 15.602 1 95.44 214 LEU B C 1
ATOM 6446 O O . LEU B 1 214 ? -2.48 42.75 15.188 1 95.44 214 LEU B O 1
ATOM 6450 N N . ASP B 1 215 ? -1.694 44.5 16.328 1 96.62 215 ASP B N 1
ATOM 6451 C CA . ASP B 1 215 ? -0.461 43.844 16.703 1 96.62 215 ASP B CA 1
ATOM 6452 C C . ASP B 1 215 ? -0.748 42.656 17.641 1 96.62 215 ASP B C 1
ATOM 6454 O O . ASP B 1 215 ? -0.096 41.625 17.562 1 96.62 215 ASP B O 1
ATOM 6458 N N . ARG B 1 216 ? -1.72 42.875 18.562 1 96.19 216 ARG B N 1
ATOM 6459 C CA . ARG B 1 216 ? -2.113 41.812 19.453 1 96.19 216 ARG B CA 1
ATOM 6460 C C . ARG B 1 216 ? -2.715 40.625 18.688 1 96.19 216 ARG B C 1
ATOM 6462 O O . ARG B 1 216 ? -2.377 39.469 18.922 1 96.19 216 ARG B O 1
ATOM 6469 N N . LEU B 1 217 ? -3.613 40.938 17.734 1 97.31 217 LEU B N 1
ATOM 6470 C CA . LEU B 1 217 ? -4.246 39.938 16.906 1 97.31 217 LEU B CA 1
ATOM 6471 C C . LEU B 1 217 ? -3.213 39.219 16.047 1 97.31 217 LEU B C 1
ATOM 6473 O O . LEU B 1 217 ? -3.299 38 15.852 1 97.31 217 LEU B O 1
ATOM 6477 N N . ALA B 1 218 ? -2.256 39.969 15.562 1 98 218 ALA B N 1
ATOM 6478 C CA . ALA B 1 218 ? -1.192 39.375 14.742 1 98 218 ALA B CA 1
ATOM 6479 C C . ALA B 1 218 ? -0.334 38.406 15.555 1 98 218 ALA B C 1
ATOM 6481 O O . ALA B 1 218 ? -0.044 37.312 15.109 1 98 218 ALA B O 1
ATOM 6482 N N . SER B 1 219 ? 0.074 38.875 16.75 1 98.44 219 SER B N 1
ATOM 6483 C CA . SER B 1 219 ? 0.905 38.031 17.609 1 98.44 219 SER B CA 1
ATOM 6484 C C . SER B 1 219 ? 0.173 36.75 18 1 98.44 219 SER B C 1
ATOM 6486 O O . SER B 1 219 ? 0.756 35.656 17.984 1 98.44 219 SER B O 1
ATOM 6488 N N . ALA B 1 220 ? -1.083 36.875 18.344 1 98.44 220 ALA B N 1
ATOM 6489 C CA . ALA B 1 220 ? -1.882 35.719 18.719 1 98.44 220 ALA B CA 1
ATOM 6490 C C . ALA B 1 220 ? -2.08 34.781 17.547 1 98.44 220 ALA B C 1
ATOM 6492 O O . ALA B 1 220 ? -2.07 33.562 17.719 1 98.44 220 ALA B O 1
ATOM 6493 N N . SER B 1 221 ? -2.316 35.312 16.375 1 98.5 221 SER B N 1
ATOM 6494 C CA . SER B 1 221 ? -2.453 34.5 15.18 1 98.5 221 SER B CA 1
ATOM 6495 C C . SER B 1 221 ? -1.157 33.781 14.859 1 98.5 221 SER B C 1
ATOM 6497 O O . SER B 1 221 ? -1.182 32.594 14.469 1 98.5 221 SER B O 1
ATOM 6499 N N . LEU B 1 222 ? -0.022 34.438 15.016 1 98.81 222 LEU B N 1
ATOM 6500 C CA . LEU B 1 222 ? 1.268 33.781 14.812 1 98.81 222 LEU B CA 1
ATOM 6501 C C . LEU B 1 222 ? 1.462 32.656 15.812 1 98.81 222 LEU B C 1
ATOM 6503 O O . LEU B 1 222 ? 1.954 31.578 15.453 1 98.81 222 LEU B O 1
ATOM 6507 N N . ALA B 1 223 ? 1.104 32.938 17.078 1 98.81 223 ALA B N 1
ATOM 6508 C CA . ALA B 1 223 ? 1.189 31.891 18.109 1 98.81 223 ALA B CA 1
ATOM 6509 C C . ALA B 1 223 ? 0.358 30.672 17.719 1 98.81 223 ALA B C 1
ATOM 6511 O O . ALA B 1 223 ? 0.819 29.531 17.844 1 98.81 223 ALA B O 1
ATOM 6512 N N . GLY B 1 224 ? -0.855 30.906 17.266 1 98.62 224 GLY B N 1
ATOM 6513 C CA . GLY B 1 224 ? -1.7 29.812 16.797 1 98.62 224 GLY B CA 1
ATOM 6514 C C . GLY B 1 224 ? -1.094 29.047 15.633 1 98.62 224 GLY B C 1
ATOM 6515 O O . GLY B 1 224 ? -1.131 27.812 15.602 1 98.62 224 GLY B O 1
ATOM 6516 N N . HIS B 1 225 ? -0.531 29.781 14.695 1 98.25 225 HIS B N 1
ATOM 6517 C CA . HIS B 1 225 ? 0.116 29.172 13.539 1 98.25 225 HIS B CA 1
ATOM 6518 C C . HIS B 1 225 ? 1.264 28.266 13.953 1 98.25 225 HIS B C 1
ATOM 6520 O O . HIS B 1 225 ? 1.457 27.188 13.375 1 98.25 225 HIS B O 1
ATOM 6526 N N . ILE B 1 226 ? 1.958 28.625 14.938 1 98.62 226 ILE B N 1
ATOM 6527 C CA . ILE B 1 226 ? 3.154 27.891 15.352 1 98.62 226 ILE B CA 1
ATOM 6528 C C . ILE B 1 226 ? 2.754 26.609 16.062 1 98.62 226 ILE B C 1
ATOM 6530 O O . ILE B 1 226 ? 3.422 25.578 15.93 1 98.62 226 ILE B O 1
ATOM 6534 N N . ILE B 1 227 ? 1.661 26.578 16.766 1 98.44 227 ILE B N 1
ATOM 6535 C CA . ILE B 1 227 ? 1.426 25.375 17.547 1 98.44 227 ILE B CA 1
ATOM 6536 C C . ILE B 1 227 ? 0.351 24.516 16.891 1 98.44 227 ILE B C 1
ATOM 6538 O O . ILE B 1 227 ? 0.145 23.359 17.266 1 98.44 227 ILE B O 1
ATOM 6542 N N . GLU B 1 228 ? -0.281 25 15.867 1 96.56 228 GLU B N 1
ATOM 6543 C CA . GLU B 1 228 ? -1.469 24.344 15.32 1 96.56 228 GLU B CA 1
ATOM 6544 C C . GLU B 1 228 ? -1.121 22.984 14.703 1 96.56 228 GLU B C 1
ATOM 6546 O O . GLU B 1 228 ? -1.966 22.094 14.641 1 96.56 228 GLU B O 1
ATOM 6551 N N . CYS B 1 229 ? 0.098 22.766 14.242 1 95.81 229 CYS B N 1
ATOM 6552 C CA . CYS B 1 229 ? 0.483 21.531 13.57 1 95.81 229 CYS B CA 1
ATOM 6553 C C . CYS B 1 229 ? 1.137 20.562 14.539 1 95.81 229 CYS B C 1
ATOM 6555 O O . CYS B 1 229 ? 1.965 19.734 14.141 1 95.81 229 CYS B O 1
ATOM 6557 N N . GLY B 1 230 ? 0.816 20.719 15.758 1 95.88 230 GLY B N 1
ATOM 6558 C CA . GLY B 1 230 ? 1.234 19.75 16.766 1 95.88 230 GLY B CA 1
ATOM 6559 C C . GLY B 1 230 ? 2.729 19.766 17.031 1 95.88 230 GLY B C 1
ATOM 6560 O O . GLY B 1 230 ? 3.295 20.828 17.312 1 95.88 230 GLY B O 1
ATOM 6561 N N . ALA B 1 231 ? 3.377 18.641 16.812 1 97.56 231 ALA B N 1
ATOM 6562 C CA . ALA B 1 231 ? 4.754 18.469 17.266 1 97.56 231 ALA B CA 1
ATOM 6563 C C . ALA B 1 231 ? 5.742 19.094 16.297 1 97.56 231 ALA B C 1
ATOM 6565 O O . ALA B 1 231 ? 6.953 19.062 16.516 1 97.56 231 ALA B O 1
ATOM 6566 N N . GLN B 1 232 ? 5.336 19.766 15.234 1 97.38 232 GLN B N 1
ATOM 6567 C CA . GLN B 1 232 ? 6.266 20.328 14.266 1 97.38 232 GLN B CA 1
ATOM 6568 C C . GLN B 1 232 ? 7.109 21.438 14.906 1 97.38 232 GLN B C 1
ATOM 6570 O O . GLN B 1 232 ? 8.266 21.625 14.531 1 97.38 232 GLN B O 1
ATOM 6575 N N . ALA B 1 233 ? 6.523 22.125 15.875 1 98 233 ALA B N 1
ATOM 6576 C CA . ALA B 1 233 ? 7.258 23.203 16.531 1 98 233 ALA B CA 1
ATOM 6577 C C . ALA B 1 233 ? 8.211 22.656 17.594 1 98 233 ALA B C 1
ATOM 6579 O O . ALA B 1 233 ? 9.102 23.375 18.062 1 98 233 ALA B O 1
ATOM 6580 N N . THR B 1 234 ? 8.055 21.375 17.953 1 98.31 234 THR B N 1
ATOM 6581 C CA . THR B 1 234 ? 8.812 20.797 19.062 1 98.31 234 THR B CA 1
ATOM 6582 C C . THR B 1 234 ? 9.742 19.703 18.562 1 98.31 234 THR B C 1
ATOM 6584 O O . THR B 1 234 ? 10.031 18.75 19.281 1 98.31 234 THR B O 1
ATOM 6587 N N . GLY B 1 235 ? 10.102 19.812 17.375 1 97.5 235 GLY B N 1
ATOM 6588 C CA . GLY B 1 235 ? 11.078 18.859 16.859 1 97.5 235 GLY B CA 1
ATOM 6589 C C . GLY B 1 235 ? 10.5 17.859 15.883 1 97.5 235 GLY B C 1
ATOM 6590 O O . GLY B 1 235 ? 11.195 16.969 15.414 1 97.5 235 GLY B O 1
ATOM 6591 N N . GLY B 1 236 ? 9.219 17.922 15.562 1 97.31 236 GLY B N 1
ATOM 6592 C CA . GLY B 1 236 ? 8.625 17.156 14.477 1 97.31 236 GLY B CA 1
ATOM 6593 C C . GLY B 1 236 ? 8.82 17.797 13.117 1 97.31 236 GLY B C 1
ATOM 6594 O O . GLY B 1 236 ? 8.859 19.031 13 1 97.31 236 GLY B O 1
ATOM 6595 N N . ASN B 1 237 ? 8.953 16.922 12.039 1 96.19 237 ASN B N 1
ATOM 6596 C CA . ASN B 1 237 ? 9.234 17.469 10.719 1 96.19 237 ASN B CA 1
ATOM 6597 C C . ASN B 1 237 ? 10.445 18.391 10.734 1 96.19 237 ASN B C 1
ATOM 6599 O O . ASN B 1 237 ? 10.445 19.438 10.07 1 96.19 237 ASN B O 1
ATOM 6603 N N . TYR B 1 238 ? 11.383 18.062 11.531 1 96.81 238 TYR B N 1
ATOM 6604 C CA . TYR B 1 238 ? 12.539 18.906 11.812 1 96.81 238 TYR B CA 1
ATOM 6605 C C . TYR B 1 238 ? 13.734 18.5 10.969 1 96.81 238 TYR B C 1
ATOM 6607 O O . TYR B 1 238 ? 14.07 17.312 10.898 1 96.81 238 TYR B O 1
ATOM 6615 N N . THR B 1 239 ? 14.422 19.469 10.328 1 96.06 239 THR B N 1
ATOM 6616 C CA . THR B 1 239 ? 15.477 19.234 9.352 1 96.06 239 THR B CA 1
ATOM 6617 C C . THR B 1 239 ? 16.625 18.453 9.977 1 96.06 239 THR B C 1
ATOM 6619 O O . THR B 1 239 ? 17.156 17.516 9.375 1 96.06 239 THR B O 1
ATOM 6622 N N . ASP B 1 240 ? 17.094 18.922 11.195 1 96.38 240 ASP B N 1
ATOM 6623 C CA . ASP B 1 240 ? 18.141 18.203 11.914 1 96.38 240 ASP B CA 1
ATOM 6624 C C . ASP B 1 240 ? 17.547 17.047 12.711 1 96.38 240 ASP B C 1
ATOM 6626 O O . ASP B 1 240 ? 17.578 17.047 13.945 1 96.38 240 ASP B O 1
ATOM 6630 N N . TRP B 1 241 ? 17.141 16.047 12.031 1 96.88 241 TRP B N 1
ATOM 6631 C CA . TRP B 1 241 ? 16.25 15 12.508 1 96.88 241 TRP B CA 1
ATOM 6632 C C . TRP B 1 241 ? 16.875 14.219 13.648 1 96.88 241 TRP B C 1
ATOM 6634 O O . TRP B 1 241 ? 16.188 13.734 14.547 1 96.88 241 TRP B O 1
ATOM 6644 N N . GLU B 1 242 ? 18.203 14.07 13.719 1 97.62 242 GLU B N 1
ATOM 6645 C CA . GLU B 1 242 ? 18.875 13.281 14.75 1 97.62 242 GLU B CA 1
ATOM 6646 C C . GLU B 1 242 ? 18.688 13.891 16.125 1 97.62 242 GLU B C 1
ATOM 6648 O O . GLU B 1 242 ? 18.547 13.172 17.125 1 97.62 242 GLU B O 1
ATOM 6653 N N . GLN B 1 243 ? 18.719 15.266 16.125 1 97.56 243 GLN B N 1
ATOM 6654 C CA . GLN B 1 243 ? 18.531 15.961 17.391 1 97.56 243 GLN B CA 1
ATOM 6655 C C . GLN B 1 243 ? 17.172 15.633 18 1 97.56 243 GLN B C 1
ATOM 6657 O O . GLN B 1 243 ? 17.047 15.539 19.234 1 97.56 243 GLN B O 1
ATOM 6662 N N . SER B 1 244 ? 16.219 15.484 17.203 1 98.12 244 SER B N 1
ATOM 6663 C CA . SER B 1 244 ? 14.867 15.164 17.656 1 98.12 244 SER B CA 1
ATOM 6664 C C . SER B 1 244 ? 14.711 13.672 17.906 1 98.12 244 SER B C 1
ATOM 6666 O O . SER B 1 244 ? 14.219 13.258 18.953 1 98.12 244 SER B O 1
ATOM 6668 N N . ALA B 1 245 ? 15.164 12.812 16.984 1 98.44 245 ALA B N 1
ATOM 6669 C CA . ALA B 1 245 ? 14.984 11.367 17.047 1 98.44 245 ALA B CA 1
ATOM 6670 C C . ALA B 1 245 ? 15.648 10.773 18.281 1 98.44 245 ALA B C 1
ATOM 6672 O O . ALA B 1 245 ? 15.133 9.828 18.875 1 98.44 245 ALA B O 1
ATOM 6673 N N . PHE B 1 246 ? 16.812 11.32 18.594 1 98.06 246 PHE B N 1
ATOM 6674 C CA . PHE B 1 246 ? 17.594 10.75 19.688 1 98.06 246 PHE B CA 1
ATOM 6675 C C . PHE B 1 246 ? 17.562 11.672 20.906 1 98.06 246 PHE B C 1
ATOM 6677 O O . PHE B 1 246 ? 18.453 11.602 21.766 1 98.06 246 PHE B O 1
ATOM 6684 N N . SER B 1 247 ? 16.625 12.602 20.953 1 98.06 247 SER B N 1
ATOM 6685 C CA . SER B 1 247 ? 16.469 13.461 22.109 1 98.06 247 SER B CA 1
ATOM 6686 C C . SER B 1 247 ? 16.156 12.648 23.359 1 98.06 247 SER B C 1
ATOM 6688 O O . SER B 1 247 ? 15.672 11.516 23.266 1 98.06 247 SER B O 1
ATOM 6690 N N . PRO B 1 248 ? 16.453 13.195 24.531 1 96.75 248 PRO B N 1
ATOM 6691 C CA . PRO B 1 248 ? 16.141 12.477 25.766 1 96.75 248 PRO B CA 1
ATOM 6692 C C . PRO B 1 248 ? 14.641 12.195 25.922 1 96.75 248 PRO B C 1
ATOM 6694 O O . PRO B 1 248 ? 13.82 12.875 25.297 1 96.75 248 PRO B O 1
ATOM 6697 N N . HIS B 1 249 ? 14.336 11.203 26.688 1 96.56 249 HIS B N 1
ATOM 6698 C CA . HIS B 1 249 ? 12.984 10.844 27.094 1 96.56 249 HIS B CA 1
ATOM 6699 C C . HIS B 1 249 ? 12.195 10.234 25.938 1 96.56 249 HIS B C 1
ATOM 6701 O O . HIS B 1 249 ? 10.992 10.469 25.812 1 96.56 249 HIS B O 1
ATOM 6707 N N . GLY B 1 250 ? 12.898 9.539 25.016 1 96.5 250 GLY B N 1
ATOM 6708 C CA . GLY B 1 250 ? 12.203 8.664 24.094 1 96.5 250 GLY B CA 1
ATOM 6709 C C . GLY B 1 250 ? 12.242 9.164 22.656 1 96.5 250 GLY B C 1
ATOM 6710 O O . GLY B 1 250 ? 11.906 8.43 21.734 1 96.5 250 GLY B O 1
ATOM 6711 N N . GLY B 1 251 ? 12.641 10.477 22.375 1 97.88 251 GLY B N 1
ATOM 6712 C CA . GLY B 1 251 ? 12.727 11 21.031 1 97.88 251 GLY B CA 1
ATOM 6713 C C . GLY B 1 251 ? 11.422 10.891 20.266 1 97.88 251 GLY B C 1
ATOM 6714 O O . GLY B 1 251 ? 10.367 11.273 20.766 1 97.88 251 GLY B O 1
ATOM 6715 N N . TRP B 1 252 ? 11.477 10.367 19.016 1 98.44 252 TRP B N 1
ATOM 6716 C CA . TRP B 1 252 ? 10.328 10.281 18.125 1 98.44 252 TRP B CA 1
ATOM 6717 C C . TRP B 1 252 ? 9.234 9.406 18.719 1 98.44 252 TRP B C 1
ATOM 6719 O O . TRP B 1 252 ? 8.047 9.594 18.453 1 98.44 252 TRP B O 1
ATOM 6729 N N . SER B 1 253 ? 9.547 8.406 19.562 1 98.06 253 SER B N 1
ATOM 6730 C CA . SER B 1 253 ? 8.555 7.492 20.125 1 98.06 253 SER B CA 1
ATOM 6731 C C . SER B 1 253 ? 7.711 8.172 21.188 1 98.06 253 SER B C 1
ATOM 6733 O O . SER B 1 253 ? 6.656 7.664 21.578 1 98.06 253 SER B O 1
ATOM 6735 N N . ASN B 1 254 ? 8.156 9.328 21.703 1 97.81 254 ASN B N 1
ATOM 6736 C CA . ASN B 1 254 ? 7.492 10.062 22.766 1 97.81 254 ASN B CA 1
ATOM 6737 C C . ASN B 1 254 ? 7.598 11.57 22.562 1 97.81 254 ASN B C 1
ATOM 6739 O O . ASN B 1 254 ? 8.016 12.297 23.469 1 97.81 254 ASN B O 1
ATOM 6743 N N . MET B 1 255 ? 7.273 12.016 21.438 1 98 255 MET B N 1
ATOM 6744 C CA . MET B 1 255 ? 7.391 13.43 21.078 1 98 255 MET B CA 1
ATOM 6745 C C . MET B 1 255 ? 6.531 14.289 22 1 98 255 MET B C 1
ATOM 6747 O O . MET B 1 255 ? 5.402 13.922 22.328 1 98 255 MET B O 1
ATOM 6751 N N . GLY B 1 256 ? 7.098 15.391 22.469 1 97.69 256 GLY B N 1
ATOM 6752 C CA . GLY B 1 256 ? 6.32 16.391 23.188 1 97.69 256 GLY B CA 1
ATOM 6753 C C . GLY B 1 256 ? 5.559 17.328 22.281 1 97.69 256 GLY B C 1
ATOM 6754 O O . GLY B 1 256 ? 6.102 17.812 21.281 1 97.69 256 GLY B O 1
ATOM 6755 N N . TYR B 1 257 ? 4.348 17.547 22.625 1 98.31 257 TYR B N 1
ATOM 6756 C CA . TYR B 1 257 ? 3.527 18.5 21.891 1 98.31 257 TYR B CA 1
ATOM 6757 C C . TYR B 1 257 ? 3.654 19.891 22.469 1 98.31 257 TYR B C 1
ATOM 6759 O O . TYR B 1 257 ? 4.055 20.062 23.625 1 98.31 257 TYR B O 1
ATOM 6767 N N . PRO B 1 258 ? 3.395 20.906 21.719 1 98.44 258 PRO B N 1
ATOM 6768 C CA . PRO B 1 258 ? 3.791 22.266 22.109 1 98.44 258 PRO B CA 1
ATOM 6769 C C . PRO B 1 258 ? 2.885 22.859 23.172 1 98.44 258 PRO B C 1
ATOM 6771 O O . PRO B 1 258 ? 1.674 22.625 23.172 1 98.44 258 PRO B O 1
ATOM 6774 N N . ILE B 1 259 ? 3.451 23.656 24.047 1 98.38 259 ILE B N 1
ATOM 6775 C CA . ILE B 1 259 ? 2.785 24.531 25 1 98.38 259 ILE B CA 1
ATOM 6776 C C . ILE B 1 259 ? 3.127 25.984 24.703 1 98.38 259 ILE B C 1
ATOM 6778 O O . ILE B 1 259 ? 4.301 26.344 24.609 1 98.38 259 ILE B O 1
ATOM 6782 N N . LEU B 1 260 ? 2.146 26.719 24.453 1 98.62 260 LEU B N 1
ATOM 6783 C CA . LEU B 1 260 ? 2.24 28.156 24.25 1 98.62 260 LEU B CA 1
ATOM 6784 C C . LEU B 1 260 ? 2.004 28.906 25.562 1 98.62 260 LEU B C 1
ATOM 6786 O O . LEU B 1 260 ? 1.033 28.625 26.281 1 98.62 260 LEU B O 1
ATOM 6790 N N . THR B 1 261 ? 2.893 29.75 26.016 1 98.5 261 THR B N 1
ATOM 6791 C CA . THR B 1 261 ? 2.672 30.734 27.078 1 98.5 261 THR B CA 1
ATOM 6792 C C . THR B 1 261 ? 2.619 32.156 26.5 1 98.5 261 THR B C 1
ATOM 6794 O O . THR B 1 261 ? 3.633 32.688 26.031 1 98.5 261 THR B O 1
ATOM 6797 N N . PHE B 1 262 ? 1.476 32.719 26.484 1 98.56 262 PHE B N 1
ATOM 6798 C CA . PHE B 1 262 ? 1.276 34.031 25.891 1 98.56 262 PHE B CA 1
ATOM 6799 C C . PHE B 1 262 ? 1.309 35.125 26.969 1 98.56 262 PHE B C 1
ATOM 6801 O O . PHE B 1 262 ? 0.571 35.031 27.953 1 98.56 262 PHE B O 1
ATOM 6808 N N . PHE B 1 263 ? 2.135 36.156 26.781 1 97 263 PHE B N 1
ATOM 6809 C CA . PHE B 1 263 ? 2.338 37.219 27.781 1 97 263 PHE B CA 1
ATOM 6810 C C . PHE B 1 263 ? 1.531 38.438 27.422 1 97 263 PHE B C 1
ATOM 6812 O O . PHE B 1 263 ? 1.187 38.656 26.266 1 97 263 PHE B O 1
ATOM 6819 N N . PRO B 1 264 ? 1.244 39.25 28.312 1 91.44 264 PRO B N 1
ATOM 6820 C CA . PRO B 1 264 ? 0.424 40.469 28.094 1 91.44 264 PRO B CA 1
ATOM 6821 C C . PRO B 1 264 ? 1.083 41.469 27.156 1 91.44 264 PRO B C 1
ATOM 6823 O O . PRO B 1 264 ? 0.401 42.312 26.578 1 91.44 264 PRO B O 1
ATOM 6826 N N . ASP B 1 265 ? 2.438 41.438 26.953 1 92.25 265 ASP B N 1
ATOM 6827 C CA . ASP B 1 265 ? 3.133 42.375 26.078 1 92.25 265 ASP B CA 1
ATOM 6828 C C . ASP B 1 265 ? 3.131 41.875 24.641 1 92.25 265 ASP B C 1
ATOM 6830 O O . ASP B 1 265 ? 3.904 42.375 23.812 1 92.25 265 ASP B O 1
ATOM 6834 N N . ASN B 1 266 ? 2.387 40.875 24.328 1 93.75 266 ASN B N 1
ATOM 6835 C CA . ASN B 1 266 ? 2.158 40.312 23.016 1 93.75 266 ASN B CA 1
ATOM 6836 C C . ASN B 1 266 ? 3.303 39.406 22.578 1 93.75 266 ASN B C 1
ATOM 6838 O O . ASN B 1 266 ? 3.32 38.906 21.453 1 93.75 266 ASN B O 1
ATOM 6842 N N . SER B 1 267 ? 4.285 39.156 23.453 1 97.19 267 SER B N 1
ATOM 6843 C CA . SER B 1 267 ? 5.266 38.125 23.219 1 97.19 267 SER B CA 1
ATOM 6844 C C . SER B 1 267 ? 4.754 36.75 23.688 1 97.19 267 SER B C 1
ATOM 6846 O O . SER B 1 267 ? 3.738 36.688 24.375 1 97.19 267 SER B O 1
ATOM 6848 N N . PHE B 1 268 ? 5.375 35.75 23.234 1 98.5 268 PHE B N 1
ATOM 6849 C CA . PHE B 1 268 ? 4.973 34.438 23.703 1 98.5 268 PHE B CA 1
ATOM 6850 C C . PHE B 1 268 ? 6.145 33.469 23.672 1 98.5 268 PHE B C 1
ATOM 6852 O O . PHE B 1 268 ? 7.121 33.688 22.953 1 98.5 268 PHE B O 1
ATOM 6859 N N . ALA B 1 269 ? 6.023 32.438 24.469 1 98.62 269 ALA B N 1
ATOM 6860 C CA . ALA B 1 269 ? 7.027 31.391 24.531 1 98.62 269 ALA B CA 1
ATOM 6861 C C . ALA B 1 269 ? 6.449 30.047 24.078 1 98.62 269 ALA B C 1
ATOM 6863 O O . ALA B 1 269 ? 5.273 29.766 24.312 1 98.62 269 ALA B O 1
ATOM 6864 N N . ILE B 1 270 ? 7.246 29.266 23.391 1 98.75 270 ILE B N 1
ATOM 6865 C CA . ILE B 1 270 ? 6.914 27.891 23 1 98.75 270 ILE B CA 1
ATOM 6866 C C . ILE B 1 270 ? 7.75 26.906 23.812 1 98.75 270 ILE B C 1
ATOM 6868 O O . ILE B 1 270 ? 8.969 27.047 23.906 1 98.75 270 ILE B O 1
ATOM 6872 N N . SER B 1 271 ? 7.176 26.016 24.406 1 98.31 271 SER B N 1
ATOM 6873 C CA . SER B 1 271 ? 7.82 24.953 25.156 1 98.31 271 SER B CA 1
ATOM 6874 C C . SER B 1 271 ? 7.109 23.609 24.938 1 98.31 271 SER B C 1
ATOM 6876 O O . SER B 1 271 ? 6.348 23.469 23.969 1 98.31 271 SER B O 1
ATOM 6878 N N . LYS B 1 272 ? 7.43 22.578 25.703 1 97.12 272 LYS B N 1
ATOM 6879 C CA . LYS B 1 272 ? 6.805 21.266 25.641 1 97.12 272 LYS B CA 1
ATOM 6880 C C . LYS B 1 272 ? 6.711 20.641 27.047 1 97.12 272 LYS B C 1
ATOM 6882 O O . LYS B 1 272 ? 7.395 21.078 27.969 1 97.12 272 LYS B O 1
ATOM 6887 N N . PRO B 1 273 ? 5.863 19.688 27.25 1 96.38 273 PRO B N 1
ATOM 6888 C CA . PRO B 1 273 ? 5.77 19.031 28.547 1 96.38 273 PRO B CA 1
ATOM 6889 C C . PRO B 1 273 ? 7.074 18.359 28.969 1 96.38 273 PRO B C 1
ATOM 6891 O O . PRO B 1 273 ? 7.82 17.859 28.125 1 96.38 273 PRO B O 1
ATOM 6894 N N . PRO B 1 274 ? 7.316 18.312 30.281 1 93.56 274 PRO B N 1
ATOM 6895 C CA . PRO B 1 274 ? 8.523 17.656 30.766 1 93.56 274 PRO B CA 1
ATOM 6896 C C . PRO B 1 274 ? 8.547 16.156 30.453 1 93.56 274 PRO B C 1
ATOM 6898 O O . PRO B 1 274 ? 7.484 15.547 30.281 1 93.56 274 PRO B O 1
ATOM 6901 N N . ARG B 1 275 ? 9.734 15.547 30.281 1 94.69 275 ARG B N 1
ATOM 6902 C CA . ARG B 1 275 ? 9.961 14.117 30.078 1 94.69 275 ARG B CA 1
ATOM 6903 C C . ARG B 1 275 ? 9.375 13.641 28.766 1 94.69 275 ARG B C 1
ATOM 6905 O O . ARG B 1 275 ? 8.766 12.57 28.688 1 94.69 275 ARG B O 1
ATOM 6912 N N . THR B 1 276 ? 9.297 14.398 27.812 1 96.5 276 THR B N 1
ATOM 6913 C CA . THR B 1 276 ? 8.93 14.055 26.453 1 96.5 276 THR B CA 1
ATOM 6914 C C . THR B 1 276 ? 10.109 14.281 25.5 1 96.5 276 THR B C 1
ATOM 6916 O O . THR B 1 276 ? 11.055 14.992 25.844 1 96.5 276 THR B O 1
ATOM 6919 N N . GLY B 1 277 ? 10.086 13.641 24.422 1 97.75 277 GLY B N 1
ATOM 6920 C CA . GLY B 1 277 ? 11.109 13.797 23.406 1 97.75 277 GLY B CA 1
ATOM 6921 C C . GLY B 1 277 ? 10.922 15.047 22.562 1 97.75 277 GLY B C 1
ATOM 6922 O O . GLY B 1 277 ? 10.102 15.906 22.891 1 97.75 277 GLY B O 1
ATOM 6923 N N . GLY B 1 278 ? 11.742 15.219 21.516 1 97.5 278 GLY B N 1
ATOM 6924 C CA . GLY B 1 278 ? 11.711 16.375 20.625 1 97.5 278 GLY B CA 1
ATOM 6925 C C . GLY B 1 278 ? 12.633 17.5 21.094 1 97.5 278 GLY B C 1
ATOM 6926 O O . GLY B 1 278 ? 13.359 17.344 22.078 1 97.5 278 GLY B O 1
ATOM 6927 N N . VAL B 1 279 ? 12.57 18.562 20.328 1 97.25 279 VAL B N 1
ATOM 6928 C CA . VAL B 1 279 ? 13.438 19.688 20.594 1 97.25 279 VAL B CA 1
ATOM 6929 C C . VAL B 1 279 ? 12.664 21 20.406 1 97.25 279 VAL B C 1
ATOM 6931 O O . VAL B 1 279 ? 11.867 21.125 19.469 1 97.25 279 VAL B O 1
ATOM 6934 N N . VAL B 1 280 ? 12.812 21.875 21.328 1 98.31 280 VAL B N 1
ATOM 6935 C CA . VAL B 1 280 ? 12.328 23.25 21.188 1 98.31 280 VAL B CA 1
ATOM 6936 C C . VAL B 1 280 ? 13.508 24.219 21.172 1 98.31 280 VAL B C 1
ATOM 6938 O O . VAL B 1 280 ? 14.031 24.594 22.219 1 98.31 280 VAL B O 1
ATOM 6941 N N . ASN B 1 281 ? 13.867 24.594 20.016 1 97.75 281 ASN B N 1
ATOM 6942 C CA . ASN B 1 281 ? 14.914 25.594 19.812 1 97.75 281 ASN B CA 1
ATOM 6943 C C . ASN B 1 281 ? 14.539 26.594 18.734 1 97.75 281 ASN B C 1
ATOM 6945 O O . ASN B 1 281 ? 13.43 26.547 18.188 1 97.75 281 ASN B O 1
ATOM 6949 N N . THR B 1 282 ? 15.359 27.547 18.516 1 97.69 282 THR B N 1
ATOM 6950 C CA . THR B 1 282 ? 15.047 28.641 17.594 1 97.69 282 THR B CA 1
ATOM 6951 C C . THR B 1 282 ? 14.773 28.109 16.203 1 97.69 282 THR B C 1
ATOM 6953 O O . THR B 1 282 ? 13.883 28.594 15.508 1 97.69 282 THR B O 1
ATOM 6956 N N . ARG B 1 283 ? 15.453 27.062 15.797 1 96.38 283 ARG B N 1
ATOM 6957 C CA . ARG B 1 283 ? 15.328 26.547 14.445 1 96.38 283 ARG B CA 1
ATOM 6958 C C . ARG B 1 283 ? 14.031 25.766 14.273 1 96.38 283 ARG B C 1
ATOM 6960 O O . ARG B 1 283 ? 13.336 25.922 13.258 1 96.38 283 ARG B O 1
ATOM 6967 N N . SER B 1 284 ? 13.695 24.844 15.234 1 97.5 284 SER B N 1
ATOM 6968 C CA . SER B 1 284 ? 12.461 24.062 15.125 1 97.5 284 SER B CA 1
ATOM 6969 C C . SER B 1 284 ? 11.242 24.969 15.039 1 97.5 284 SER B C 1
ATOM 6971 O O . SER B 1 284 ? 10.352 24.75 14.219 1 97.5 284 SER B O 1
ATOM 6973 N N . VAL B 1 285 ? 11.211 26.016 15.805 1 98.5 285 VAL B N 1
ATOM 6974 C CA . VAL B 1 285 ? 10.094 26.953 15.82 1 98.5 285 VAL B CA 1
ATOM 6975 C C . VAL B 1 285 ? 10.094 27.797 14.555 1 98.5 285 VAL B C 1
ATOM 6977 O O . VAL B 1 285 ? 9.039 28.078 13.984 1 98.5 285 VAL B O 1
ATOM 6980 N N . CYS B 1 286 ? 11.305 28.172 14.094 1 98.31 286 CYS B N 1
ATOM 6981 C CA . CYS B 1 286 ? 11.414 28.969 12.875 1 98.31 286 CYS B CA 1
ATOM 6982 C C . CYS B 1 286 ? 10.914 28.203 11.664 1 98.31 286 CYS B C 1
ATOM 6984 O O . CYS B 1 286 ? 10.211 28.75 10.82 1 98.31 286 CYS B O 1
ATOM 6986 N N . GLU B 1 287 ? 11.344 26.938 11.547 1 97.94 287 GLU B N 1
ATOM 6987 C CA . GLU B 1 287 ? 10.859 26.109 10.445 1 97.94 287 GLU B CA 1
ATOM 6988 C C . GLU B 1 287 ? 9.336 26.047 10.422 1 97.94 287 GLU B C 1
ATOM 6990 O O . GLU B 1 287 ? 8.719 26.203 9.367 1 97.94 287 GLU B O 1
ATOM 6995 N N . GLN B 1 288 ? 8.727 25.891 11.594 1 98.19 288 GLN B N 1
ATOM 6996 C CA . GLN B 1 288 ? 7.266 25.828 11.648 1 98.19 288 GLN B CA 1
ATOM 6997 C C . GLN B 1 288 ? 6.648 27.188 11.336 1 98.19 288 GLN B C 1
ATOM 6999 O O . GLN B 1 288 ? 5.586 27.266 10.711 1 98.19 288 GLN B O 1
ATOM 7004 N N . MET B 1 289 ? 7.254 28.234 11.805 1 98.5 289 MET B N 1
ATOM 7005 C CA . MET B 1 289 ? 6.742 29.578 11.562 1 98.5 289 MET B CA 1
ATOM 7006 C C . MET B 1 289 ? 6.574 29.844 10.07 1 98.5 289 MET B C 1
ATOM 7008 O O . MET B 1 289 ? 5.609 30.484 9.648 1 98.5 289 MET B O 1
ATOM 7012 N N . LEU B 1 290 ? 7.477 29.281 9.297 1 97.88 290 LEU B N 1
ATOM 7013 C CA . LEU B 1 290 ? 7.488 29.594 7.875 1 97.88 290 LEU B CA 1
ATOM 7014 C C . LEU B 1 290 ? 6.742 28.531 7.074 1 97.88 290 LEU B C 1
ATOM 7016 O O . LEU B 1 290 ? 6.613 28.641 5.852 1 97.88 290 LEU B O 1
ATOM 7020 N N . TYR B 1 291 ? 6.238 27.547 7.746 1 96.75 291 TYR B N 1
ATOM 7021 C CA . TYR B 1 291 ? 5.48 26.469 7.109 1 96.75 291 TYR B CA 1
ATOM 7022 C C . TYR B 1 291 ? 4.188 27 6.504 1 96.75 291 TYR B C 1
ATOM 7024 O O . TYR B 1 291 ? 3.381 27.625 7.195 1 96.75 291 TYR B O 1
ATOM 7032 N N . GLU B 1 292 ? 3.979 26.828 5.238 1 93.31 292 GLU B N 1
ATOM 7033 C CA . GLU B 1 292 ? 2.748 27.141 4.523 1 93.31 292 GLU B CA 1
ATOM 7034 C C . GLU B 1 292 ? 2.457 28.641 4.559 1 93.31 292 GLU B C 1
ATOM 7036 O O . GLU B 1 292 ? 1.299 29.062 4.633 1 93.31 292 GLU B O 1
ATOM 7041 N N . VAL B 1 293 ? 3.445 29.391 4.598 1 94.81 293 VAL B N 1
ATOM 7042 C CA . VAL B 1 293 ? 3.312 30.844 4.496 1 94.81 293 VAL B CA 1
ATOM 7043 C C . VAL B 1 293 ? 3.783 31.312 3.123 1 94.81 293 VAL B C 1
ATOM 7045 O O . VAL B 1 293 ? 4.91 31.016 2.713 1 94.81 293 VAL B O 1
ATOM 7048 N N . LEU B 1 294 ? 2.955 31.984 2.486 1 92.38 294 LEU B N 1
ATOM 7049 C CA . LEU B 1 294 ? 3.336 32.5 1.179 1 92.38 294 LEU B CA 1
ATOM 7050 C C . LEU B 1 294 ? 3.998 33.875 1.309 1 92.38 294 LEU B C 1
ATOM 7052 O O . LEU B 1 294 ? 5.164 33.969 1.697 1 92.38 294 LEU B O 1
ATOM 7056 N N . ASP B 1 295 ? 3.217 35 1.311 1 91.88 295 ASP B N 1
ATOM 7057 C CA . ASP B 1 295 ? 3.744 36.344 1.521 1 91.88 295 ASP B CA 1
ATOM 7058 C C . ASP B 1 295 ? 3.982 36.594 3.006 1 91.88 295 ASP B C 1
ATOM 7060 O O . ASP B 1 295 ? 3.035 36.812 3.762 1 91.88 295 ASP B O 1
ATOM 7064 N N . THR B 1 296 ? 5.27 36.688 3.42 1 95.38 296 THR B N 1
ATOM 7065 C CA . THR B 1 296 ? 5.629 36.781 4.828 1 95.38 296 THR B CA 1
ATOM 7066 C C . THR B 1 296 ? 5.336 38.188 5.379 1 95.38 296 THR B C 1
ATOM 7068 O O . THR B 1 296 ? 5.305 38.375 6.594 1 95.38 296 THR B O 1
ATOM 7071 N N . GLU B 1 297 ? 5.09 39.125 4.531 1 94.25 297 GLU B N 1
ATOM 7072 C CA . GLU B 1 297 ? 4.754 40.469 4.957 1 94.25 297 GLU B CA 1
ATOM 7073 C C . GLU B 1 297 ? 3.242 40.688 4.996 1 94.25 297 GLU B C 1
ATOM 7075 O O . GLU B 1 297 ? 2.76 41.625 5.605 1 94.25 297 GLU B O 1
ATOM 7080 N N . ASN B 1 298 ? 2.561 39.812 4.301 1 93 298 ASN B N 1
ATOM 7081 C CA . ASN B 1 298 ? 1.108 39.906 4.203 1 93 298 ASN B CA 1
ATOM 7082 C C . ASN B 1 298 ? 0.446 38.531 4.277 1 93 298 ASN B C 1
ATOM 7084 O O . ASN B 1 298 ? -0.222 38.125 3.332 1 93 298 ASN B O 1
ATOM 7088 N N . TYR B 1 299 ? 0.614 37.938 5.387 1 94.56 299 TYR B N 1
ATOM 7089 C CA . TYR B 1 299 ? -0.115 36.688 5.625 1 94.56 299 TYR B CA 1
ATOM 7090 C C . TYR B 1 299 ? -1.57 36.969 5.977 1 94.56 299 TYR B C 1
ATOM 7092 O O . TYR B 1 299 ? -1.879 37.344 7.113 1 94.56 299 TYR B O 1
ATOM 7100 N N . ILE B 1 300 ? -2.457 36.75 4.996 1 93.19 300 ILE B N 1
ATOM 7101 C CA . ILE B 1 300 ? -3.848 37.188 5.102 1 93.19 300 ILE B CA 1
ATOM 7102 C C . ILE B 1 300 ? -4.645 36.156 5.906 1 93.19 300 ILE B C 1
ATOM 7104 O O . ILE B 1 300 ? -4.711 34.969 5.535 1 93.19 300 ILE B O 1
ATOM 7108 N N . LEU B 1 301 ? -5.184 36.594 6.988 1 95.25 301 LEU B N 1
ATOM 7109 C CA . LEU B 1 301 ? -6.059 35.812 7.855 1 95.25 301 LEU B CA 1
ATOM 7110 C C . LEU B 1 301 ? -7.398 36.5 8.047 1 95.25 301 LEU B C 1
ATOM 7112 O O . LEU B 1 301 ? -7.543 37.688 7.715 1 95.25 301 LEU B O 1
ATOM 7116 N N . PRO B 1 302 ? -8.375 35.812 8.547 1 95.38 302 PRO B N 1
ATOM 7117 C CA . PRO B 1 302 ? -9.703 36.406 8.68 1 95.38 302 PRO B CA 1
ATOM 7118 C C . PRO B 1 302 ? -9.734 37.594 9.633 1 95.38 302 PRO B C 1
ATOM 7120 O O . PRO B 1 302 ? -10.492 38.531 9.414 1 95.38 302 PRO B O 1
ATOM 7123 N N . ASP B 1 303 ? -8.938 37.594 10.664 1 95.94 303 ASP B N 1
ATOM 7124 C CA . ASP B 1 303 ? -9.078 38.594 11.727 1 95.94 303 ASP B CA 1
ATOM 7125 C C . ASP B 1 303 ? -7.988 39.656 11.617 1 95.94 303 ASP B C 1
ATOM 7127 O O . ASP B 1 303 ? -8.094 40.719 12.234 1 95.94 303 ASP B O 1
ATOM 7131 N N . VAL B 1 304 ? -6.953 39.406 10.867 1 96.12 304 VAL B N 1
ATOM 7132 C CA . VAL B 1 304 ? -5.816 40.312 10.766 1 96.12 304 VAL B CA 1
ATOM 7133 C C . VAL B 1 304 ? -4.914 39.906 9.609 1 96.12 304 VAL B C 1
ATOM 7135 O O . VAL B 1 304 ? -4.895 38.719 9.219 1 96.12 304 VAL B O 1
ATOM 7138 N N . ILE B 1 305 ? -4.281 40.781 8.891 1 95.44 305 ILE B N 1
ATOM 7139 C CA . ILE B 1 305 ? -3.15 40.438 8.023 1 95.44 305 ILE B CA 1
ATOM 7140 C C . ILE B 1 305 ? -1.857 40.469 8.836 1 95.44 305 ILE B C 1
ATOM 7142 O O . ILE B 1 305 ? -1.504 41.469 9.438 1 95.44 305 ILE B O 1
ATOM 7146 N N . LEU B 1 306 ? -1.16 39.438 8.914 1 97.12 306 LEU B N 1
ATOM 7147 C CA . LEU B 1 306 ? 0.02 39.25 9.75 1 97.12 306 LEU B CA 1
ATOM 7148 C C . LEU B 1 306 ? 1.295 39.531 8.961 1 97.12 306 LEU B C 1
ATOM 7150 O O . LEU B 1 306 ? 1.517 38.906 7.906 1 97.12 306 LEU B O 1
ATOM 7154 N N . ASP B 1 307 ? 2.113 40.438 9.398 1 96.75 307 ASP B N 1
ATOM 7155 C CA . ASP B 1 307 ? 3.484 40.656 8.938 1 96.75 307 ASP B CA 1
ATOM 7156 C C . ASP B 1 307 ? 4.48 39.969 9.867 1 96.75 307 ASP B C 1
ATOM 7158 O O . ASP B 1 307 ? 4.688 40.375 11 1 96.75 307 ASP B O 1
ATOM 7162 N N . LEU B 1 308 ? 5.043 38.875 9.398 1 96.75 308 LEU B N 1
ATOM 7163 C CA . LEU B 1 308 ? 5.988 38.125 10.242 1 96.75 308 LEU B CA 1
ATOM 7164 C C . LEU B 1 308 ? 7.414 38.312 9.719 1 96.75 308 LEU B C 1
ATOM 7166 O O . LEU B 1 308 ? 8.312 37.562 10.125 1 96.75 308 LEU B O 1
ATOM 7170 N N . SER B 1 309 ? 7.691 39.219 8.844 1 95.19 309 SER B N 1
ATOM 7171 C CA . SER B 1 309 ? 8.977 39.375 8.18 1 95.19 309 SER B CA 1
ATOM 7172 C C . SER B 1 309 ? 10.055 39.844 9.156 1 95.19 309 SER B C 1
ATOM 7174 O O . SER B 1 309 ? 11.25 39.625 8.93 1 95.19 309 SER B O 1
ATOM 7176 N N . ARG B 1 310 ? 9.641 40.406 10.305 1 95.75 310 ARG B N 1
ATOM 7177 C CA . ARG B 1 310 ? 10.633 40.938 11.242 1 95.75 310 ARG B CA 1
ATOM 7178 C C . ARG B 1 310 ? 10.508 40.25 12.609 1 95.75 310 ARG B C 1
ATOM 7180 O O . ARG B 1 310 ? 11.023 40.75 13.602 1 95.75 310 ARG B O 1
ATOM 7187 N N . VAL B 1 311 ? 9.781 39.219 12.656 1 98.25 311 VAL B N 1
ATOM 7188 C CA . VAL B 1 311 ? 9.664 38.438 13.875 1 98.25 311 VAL B CA 1
ATOM 7189 C C . VAL B 1 311 ? 11.031 37.906 14.297 1 98.25 311 VAL B C 1
ATOM 7191 O O . VAL B 1 311 ? 11.852 37.562 13.453 1 98.25 311 VAL B O 1
ATOM 7194 N N . THR B 1 312 ? 11.312 37.938 15.594 1 98.19 312 THR B N 1
ATOM 7195 C CA . THR B 1 312 ? 12.547 37.406 16.141 1 98.19 312 THR B CA 1
ATOM 7196 C C . THR B 1 312 ? 12.258 36.219 17.078 1 98.19 312 THR B C 1
ATOM 7198 O O . THR B 1 312 ? 11.219 36.188 17.75 1 98.19 312 THR B O 1
ATOM 7201 N N . ILE B 1 313 ? 13.078 35.281 17.078 1 98.38 313 ILE B N 1
ATOM 7202 C CA . ILE B 1 313 ? 12.984 34.094 17.922 1 98.38 313 ILE B CA 1
ATOM 7203 C C . ILE B 1 313 ? 14.289 33.906 18.703 1 98.38 313 ILE B C 1
ATOM 7205 O O . ILE B 1 313 ? 15.375 33.875 18.109 1 98.38 313 ILE B O 1
ATOM 7209 N N . SER B 1 314 ? 14.234 33.812 20 1 97.69 314 SER B N 1
ATOM 7210 C CA . SER B 1 314 ? 15.422 33.656 20.828 1 97.69 314 SER B CA 1
ATOM 7211 C C . SER B 1 314 ? 15.25 32.531 21.828 1 97.69 314 SER B C 1
ATOM 7213 O O . SER B 1 314 ? 14.148 32.281 22.344 1 97.69 314 SER B O 1
ATOM 7215 N N . GLN B 1 315 ? 16.375 31.844 22.094 1 96.56 315 GLN B N 1
ATOM 7216 C CA . GLN B 1 315 ? 16.359 30.766 23.078 1 96.56 315 GLN B CA 1
ATOM 7217 C C . GLN B 1 315 ? 16.25 31.312 24.5 1 96.56 315 GLN B C 1
ATOM 7219 O O . GLN B 1 315 ? 17.094 32.094 24.938 1 96.56 315 GLN B O 1
ATOM 7224 N N . SER B 1 316 ? 15.227 30.969 25.219 1 94.81 316 SER B N 1
ATOM 7225 C CA . SER B 1 316 ? 15.047 31.453 26.578 1 94.81 316 SER B CA 1
ATOM 7226 C C . SER B 1 316 ? 15.547 30.438 27.594 1 94.81 316 SER B C 1
ATOM 7228 O O . SER B 1 316 ? 16.094 30.812 28.641 1 94.81 316 SER B O 1
ATOM 7230 N N . SER B 1 317 ? 15.328 29.188 27.375 1 91.81 317 SER B N 1
ATOM 7231 C CA . SER B 1 317 ? 15.812 28.047 28.141 1 91.81 317 SER B CA 1
ATOM 7232 C C . SER B 1 317 ? 15.938 26.812 27.266 1 91.81 317 SER B C 1
ATOM 7234 O O . SER B 1 317 ? 15.594 26.844 26.078 1 91.81 317 SER B O 1
ATOM 7236 N N . PRO B 1 318 ? 16.562 25.766 27.734 1 87.69 318 PRO B N 1
ATOM 7237 C CA . PRO B 1 318 ? 16.797 24.594 26.891 1 87.69 318 PRO B CA 1
ATOM 7238 C C . PRO B 1 318 ? 15.523 24.109 26.203 1 87.69 318 PRO B C 1
ATOM 7240 O O . PRO B 1 318 ? 15.578 23.641 25.062 1 87.69 318 PRO B O 1
ATOM 7243 N N . ASP B 1 319 ? 14.367 24.156 26.641 1 91.88 319 ASP B N 1
ATOM 7244 C CA . ASP B 1 319 ? 13.117 23.703 26.031 1 91.88 319 ASP B CA 1
ATOM 7245 C C . ASP B 1 319 ? 12.086 24.828 25.984 1 91.88 319 ASP B C 1
ATOM 7247 O O . ASP B 1 319 ? 10.898 24.594 26.203 1 91.88 319 ASP B O 1
ATOM 7251 N N . SER B 1 320 ? 12.648 25.984 25.625 1 97.06 320 SER B N 1
ATOM 7252 C CA . SER B 1 320 ? 11.727 27.109 25.531 1 97.06 320 SER B CA 1
ATOM 7253 C C . SER B 1 320 ? 12.32 28.234 24.672 1 97.06 320 SER B C 1
ATOM 7255 O O . SER B 1 320 ? 13.508 28.547 24.781 1 97.06 320 SER B O 1
ATOM 7257 N N . VAL B 1 321 ? 11.562 28.75 23.828 1 98.19 321 VAL B N 1
ATOM 7258 C CA . VAL B 1 321 ? 11.984 29.875 22.984 1 98.19 321 VAL B CA 1
ATOM 7259 C C . VAL B 1 321 ? 10.984 31.016 23.125 1 98.19 321 VAL B C 1
ATOM 7261 O O . VAL B 1 321 ? 9.797 30.781 23.375 1 98.19 321 VAL B O 1
ATOM 7264 N N . LEU B 1 322 ? 11.461 32.219 22.984 1 98.62 322 LEU B N 1
ATOM 7265 C CA . LEU B 1 322 ? 10.641 33.438 23.016 1 98.62 322 LEU B CA 1
ATOM 7266 C C . LEU B 1 322 ? 10.477 34 21.625 1 98.62 322 LEU B C 1
ATOM 7268 O O . LEU B 1 322 ? 11.445 34.125 20.875 1 98.62 322 LEU B O 1
ATOM 7272 N N . VAL B 1 323 ? 9.297 34.312 21.219 1 98.75 323 VAL B N 1
ATOM 7273 C CA . VAL B 1 323 ? 8.977 34.906 19.922 1 98.75 323 VAL B CA 1
ATOM 7274 C C . VAL B 1 323 ? 8.414 36.312 20.094 1 98.75 323 VAL B C 1
ATOM 7276 O O . VAL B 1 323 ? 7.551 36.531 20.953 1 98.75 323 VAL B O 1
ATOM 7279 N N . ARG B 1 324 ? 8.883 37.281 19.297 1 98.06 324 ARG B N 1
ATOM 7280 C CA . ARG B 1 324 ? 8.469 38.688 19.359 1 98.06 324 ARG B CA 1
ATOM 7281 C C . ARG B 1 324 ? 8.422 39.281 17.969 1 98.06 324 ARG B C 1
ATOM 7283 O O . ARG B 1 324 ? 9.039 38.781 17.031 1 98.06 324 ARG B O 1
ATOM 7290 N N . GLY B 1 325 ? 7.617 40.312 17.891 1 97.31 325 GLY B N 1
ATOM 7291 C CA . GLY B 1 325 ? 7.82 41.219 16.766 1 97.31 325 GLY B CA 1
ATOM 7292 C C . GLY B 1 325 ? 6.766 41.062 15.68 1 97.31 325 GLY B C 1
ATOM 7293 O O . GLY B 1 325 ? 6.848 41.688 14.633 1 97.31 325 GLY B O 1
ATOM 7294 N N . ALA B 1 326 ? 5.707 40.281 15.852 1 98.06 326 ALA B N 1
ATOM 7295 C CA . ALA B 1 326 ? 4.621 40.219 14.883 1 98.06 326 ALA B CA 1
ATOM 7296 C C . ALA B 1 326 ? 3.863 41.531 14.789 1 98.06 326 ALA B C 1
ATOM 7298 O O . ALA B 1 326 ? 3.615 42.188 15.805 1 98.06 326 ALA B O 1
ATOM 7299 N N . ARG B 1 327 ? 3.557 41.938 13.57 1 97.56 327 ARG B N 1
ATOM 7300 C CA . ARG B 1 327 ? 2.787 43.156 13.336 1 97.56 327 ARG B CA 1
ATOM 7301 C C . ARG B 1 327 ? 1.53 42.875 12.523 1 97.56 327 ARG B C 1
ATOM 7303 O O . ARG B 1 327 ? 1.496 41.906 11.75 1 97.56 327 ARG B O 1
ATOM 7310 N N . GLY B 1 328 ? 0.51 43.688 12.773 1 96.44 328 GLY B N 1
ATOM 7311 C CA . GLY B 1 328 ? -0.766 43.438 12.125 1 96.44 328 GLY B CA 1
ATOM 7312 C C . GLY B 1 328 ? -1.225 44.562 11.234 1 96.44 328 GLY B C 1
ATOM 7313 O O . GLY B 1 328 ? -0.912 45.719 11.508 1 96.44 328 GLY B O 1
ATOM 7314 N N . LYS B 1 329 ? -1.862 44.281 10.156 1 94.88 329 LYS B N 1
ATOM 7315 C CA . LYS B 1 329 ? -2.625 45.188 9.297 1 94.88 329 LYS B CA 1
ATOM 7316 C C . LYS B 1 329 ? -4.105 44.812 9.297 1 94.88 329 LYS B C 1
ATOM 7318 O O . LYS B 1 329 ? -4.477 43.719 9.68 1 94.88 329 LYS B O 1
ATOM 7323 N N . PRO B 1 330 ? -4.98 45.781 8.992 1 94.25 330 PRO B N 1
ATOM 7324 C CA . PRO B 1 330 ? -6.406 45.438 8.938 1 94.25 330 PRO B CA 1
ATOM 7325 C C . PRO B 1 330 ? -6.707 44.281 8.008 1 94.25 330 PRO B C 1
ATOM 7327 O O . PRO B 1 330 ? -6.07 44.125 6.957 1 94.25 330 PRO B O 1
ATOM 7330 N N . PRO B 1 331 ? -7.688 43.469 8.422 1 94.06 331 PRO B N 1
ATOM 7331 C CA . PRO B 1 331 ? -8.062 42.344 7.531 1 94.06 331 PRO B CA 1
ATOM 7332 C C . PRO B 1 331 ? -8.758 42.812 6.258 1 94.06 331 PRO B C 1
ATOM 7334 O O . PRO B 1 331 ? -9.102 44 6.137 1 94.06 331 PRO B O 1
ATOM 7337 N N . THR B 1 332 ? -8.945 41.938 5.297 1 91.38 332 THR B N 1
ATOM 7338 C CA . THR B 1 332 ? -9.609 42.25 4.031 1 91.38 332 THR B CA 1
ATOM 7339 C C . THR B 1 332 ? -11.117 42.031 4.152 1 91.38 332 THR B C 1
ATOM 7341 O O . THR B 1 332 ? -11.594 41.406 5.098 1 91.38 332 THR B O 1
ATOM 7344 N N . PRO B 1 333 ? -11.883 42.562 3.223 1 92.94 333 PRO B N 1
ATOM 7345 C CA . PRO B 1 333 ? -13.328 42.312 3.199 1 92.94 333 PRO B CA 1
ATOM 7346 C C . PRO B 1 333 ? -13.672 40.906 2.691 1 92.94 333 PRO B C 1
ATOM 7348 O O . PRO B 1 333 ? -14.844 40.594 2.488 1 92.94 333 PRO B O 1
ATOM 7351 N N . TRP B 1 334 ? -12.703 40.031 2.502 1 92.31 334 TRP B N 1
ATOM 7352 C CA . TRP B 1 334 ? -12.922 38.719 1.907 1 92.31 334 TRP B CA 1
ATOM 7353 C C . TRP B 1 334 ? -12.461 37.625 2.85 1 92.31 334 TRP B C 1
ATOM 7355 O O . TRP B 1 334 ? -11.539 37.812 3.643 1 92.31 334 TRP B O 1
ATOM 7365 N N . LEU B 1 335 ? -13.109 36.5 2.781 1 94.38 335 LEU B N 1
ATOM 7366 C CA . LEU B 1 335 ? -12.68 35.25 3.438 1 94.38 335 LEU B CA 1
ATOM 7367 C C . LEU B 1 335 ? -12.352 34.188 2.41 1 94.38 335 LEU B C 1
ATOM 7369 O O . LEU B 1 335 ? -13.023 34.062 1.38 1 94.38 335 LEU B O 1
ATOM 7373 N N . LYS B 1 336 ? -11.312 33.5 2.668 1 92.38 336 LYS B N 1
ATOM 7374 C CA . LYS B 1 336 ? -11.031 32.312 1.832 1 92.38 336 LYS B CA 1
ATOM 7375 C C . LYS B 1 336 ? -12.125 31.266 1.98 1 92.38 336 LYS B C 1
ATOM 7377 O O . LYS B 1 336 ? -12.641 31.047 3.08 1 92.38 336 LYS B O 1
ATOM 7382 N N . CYS B 1 337 ? -12.539 30.703 0.925 1 92.25 337 CYS B N 1
ATOM 7383 C CA . CYS B 1 337 ? -13.453 29.562 0.92 1 92.25 337 CYS B CA 1
ATOM 7384 C C . CYS B 1 337 ? -12.867 28.406 0.136 1 92.25 337 CYS B C 1
ATOM 7386 O O . CYS B 1 337 ? -12.156 28.609 -0.851 1 92.25 337 CYS B O 1
ATOM 7388 N N . THR B 1 338 ? -13.055 27.219 0.605 1 90.75 338 THR B N 1
ATOM 7389 C CA . THR B 1 338 ? -12.617 26 -0.083 1 90.75 338 THR B CA 1
ATOM 7390 C C . THR B 1 338 ? -13.812 25.172 -0.527 1 90.75 338 THR B C 1
ATOM 7392 O O . THR B 1 338 ? -14.758 24.969 0.239 1 90.75 338 THR B O 1
ATOM 7395 N N . ALA B 1 339 ? -13.781 24.797 -1.784 1 91 339 ALA B N 1
ATOM 7396 C CA . ALA B 1 339 ? -14.789 23.906 -2.363 1 91 339 ALA B CA 1
ATOM 7397 C C . ALA B 1 339 ? -14.18 22.562 -2.732 1 91 339 ALA B C 1
ATOM 7399 O O . ALA B 1 339 ? -13.055 22.5 -3.227 1 91 339 ALA B O 1
ATOM 7400 N N . VAL B 1 340 ? -14.875 21.516 -2.42 1 91.06 340 VAL B N 1
ATOM 7401 C CA . VAL B 1 340 ? -14.414 20.188 -2.785 1 91.06 340 VAL B CA 1
ATOM 7402 C C . VAL B 1 340 ? -15.438 19.531 -3.713 1 91.06 340 VAL B C 1
ATOM 7404 O O . VAL B 1 340 ? -16.641 19.609 -3.48 1 91.06 340 VAL B O 1
ATOM 7407 N N . ARG B 1 341 ? -14.984 18.969 -4.773 1 91.19 341 ARG B N 1
ATOM 7408 C CA . ARG B 1 341 ? -15.828 18.219 -5.691 1 91.19 341 ARG B CA 1
ATOM 7409 C C . ARG B 1 341 ? -15.172 16.891 -6.066 1 91.19 341 ARG B C 1
ATOM 7411 O O . ARG B 1 341 ? -13.961 16.719 -5.914 1 91.19 341 ARG B O 1
ATOM 7418 N N . GLN B 1 342 ? -15.977 15.984 -6.43 1 91.19 342 GLN B N 1
ATOM 7419 C CA . GLN B 1 342 ? -15.438 14.75 -7 1 91.19 342 GLN B CA 1
ATOM 7420 C C . GLN B 1 342 ? -15.289 14.867 -8.516 1 91.19 342 GLN B C 1
ATOM 7422 O O . GLN B 1 342 ? -16.203 15.344 -9.203 1 91.19 342 GLN B O 1
ATOM 7427 N N . GLN B 1 343 ? -14.203 14.617 -9.016 1 91.81 343 GLN B N 1
ATOM 7428 C CA . GLN B 1 343 ? -13.945 14.586 -10.453 1 91.81 343 GLN B CA 1
ATOM 7429 C C . GLN B 1 343 ? -13.336 13.25 -10.875 1 91.81 343 GLN B C 1
ATOM 7431 O O . GLN B 1 343 ? -12.117 13.094 -10.883 1 91.81 343 GLN B O 1
ATOM 7436 N N . GLY B 1 344 ? -14.211 12.336 -11.328 1 94.56 344 GLY B N 1
ATOM 7437 C CA . GLY B 1 344 ? -13.781 11.016 -11.75 1 94.56 344 GLY B CA 1
ATOM 7438 C C . GLY B 1 344 ? -13.281 10.156 -10.602 1 94.56 344 GLY B C 1
ATOM 7439 O O . GLY B 1 344 ? -13.844 10.195 -9.5 1 94.56 344 GLY B O 1
ATOM 7440 N N . TYR B 1 345 ? -12.266 9.281 -10.992 1 96.25 345 TYR B N 1
ATOM 7441 C CA . TYR B 1 345 ? -11.719 8.297 -10.07 1 96.25 345 TYR B CA 1
ATOM 7442 C C . TYR B 1 345 ? -10.195 8.227 -10.188 1 96.25 345 TYR B C 1
ATOM 7444 O O . TYR B 1 345 ? -9.617 8.797 -11.109 1 96.25 345 TYR B O 1
ATOM 7452 N N . ARG B 1 346 ? -9.625 7.598 -9.203 1 95.31 346 ARG B N 1
ATOM 7453 C CA . ARG B 1 346 ? -8.18 7.438 -9.227 1 95.31 346 ARG B CA 1
ATOM 7454 C C . ARG B 1 346 ? -7.766 6.066 -8.711 1 95.31 346 ARG B C 1
ATOM 7456 O O . ARG B 1 346 ? -8.531 5.41 -8 1 95.31 346 ARG B O 1
ATOM 7463 N N . ILE B 1 347 ? -6.555 5.594 -9.039 1 96.25 347 ILE B N 1
ATOM 7464 C CA . ILE B 1 347 ? -6.012 4.316 -8.586 1 96.25 347 ILE B CA 1
ATOM 7465 C C . ILE B 1 347 ? -4.488 4.402 -8.516 1 96.25 347 ILE B C 1
ATOM 7467 O O . ILE B 1 347 ? -3.875 5.25 -9.164 1 96.25 347 ILE B O 1
ATOM 7471 N N . SER B 1 348 ? -3.902 3.668 -7.629 1 95.06 348 SER B N 1
ATOM 7472 C CA . SER B 1 348 ? -2.457 3.475 -7.578 1 95.06 348 SER B CA 1
ATOM 7473 C C . SER B 1 348 ? -2.102 1.997 -7.449 1 95.06 348 SER B C 1
ATOM 7475 O O . SER B 1 348 ? -2.744 1.263 -6.695 1 95.06 348 SER B O 1
ATOM 7477 N N . VAL B 1 349 ? -1.188 1.552 -8.219 1 96.19 349 VAL B N 1
ATOM 7478 C CA . VAL B 1 349 ? -0.621 0.208 -8.172 1 96.19 349 VAL B CA 1
ATOM 7479 C C . VAL B 1 349 ? 0.847 0.281 -7.754 1 96.19 349 VAL B C 1
ATOM 7481 O O . VAL B 1 349 ? 1.65 0.952 -8.406 1 96.19 349 VAL B O 1
ATOM 7484 N N . ASP B 1 350 ? 1.185 -0.383 -6.676 1 95.56 350 ASP B N 1
ATOM 7485 C CA . ASP B 1 350 ? 2.559 -0.394 -6.184 1 95.56 350 ASP B CA 1
ATOM 7486 C C . ASP B 1 350 ? 3.162 -1.794 -6.27 1 95.56 350 ASP B C 1
ATOM 7488 O O . ASP B 1 350 ? 2.578 -2.758 -5.77 1 95.56 350 ASP B O 1
ATOM 7492 N N . MET B 1 351 ? 4.316 -1.877 -6.852 1 95.75 351 MET B N 1
ATOM 7493 C CA . MET B 1 351 ? 4.984 -3.164 -7.02 1 95.75 351 MET B CA 1
ATOM 7494 C C . MET B 1 351 ? 6.457 -3.066 -6.629 1 95.75 351 MET B C 1
ATOM 7496 O O . MET B 1 351 ? 7.102 -2.043 -6.863 1 95.75 351 MET B O 1
ATOM 7500 N N . LEU B 1 352 ? 6.953 -4.105 -6.035 1 95.12 352 LEU B N 1
ATOM 7501 C CA . LEU B 1 352 ? 8.383 -4.262 -5.797 1 95.12 352 LEU B CA 1
ATOM 7502 C C . LEU B 1 352 ? 9.086 -4.801 -7.035 1 95.12 352 LEU B C 1
ATOM 7504 O O . LEU B 1 352 ? 8.609 -5.746 -7.668 1 95.12 352 LEU B O 1
ATOM 7508 N N . VAL B 1 353 ? 10.148 -4.184 -7.449 1 95.75 353 VAL B N 1
ATOM 7509 C CA . VAL B 1 353 ? 10.969 -4.633 -8.57 1 95.75 353 VAL B CA 1
ATOM 7510 C C . VAL B 1 353 ? 12.414 -4.797 -8.125 1 95.75 353 VAL B C 1
ATOM 7512 O O . VAL B 1 353 ? 13.047 -3.836 -7.672 1 95.75 353 VAL B O 1
ATOM 7515 N N . SER B 1 354 ? 12.93 -5.961 -8.266 1 93.12 354 SER B N 1
ATOM 7516 C CA . SER B 1 354 ? 14.289 -6.238 -7.82 1 93.12 354 SER B CA 1
ATOM 7517 C C . SER B 1 354 ? 15.109 -6.914 -8.914 1 93.12 354 SER B C 1
ATOM 7519 O O . SER B 1 354 ? 14.562 -7.352 -9.922 1 93.12 354 SER B O 1
ATOM 7521 N N . GLY B 1 355 ? 16.438 -7.039 -8.625 1 90.81 355 GLY B N 1
ATOM 7522 C CA . GLY B 1 355 ? 17.359 -7.641 -9.578 1 90.81 355 GLY B CA 1
ATOM 7523 C C . GLY B 1 355 ? 18.109 -6.617 -10.406 1 90.81 355 GLY B C 1
ATOM 7524 O O . GLY B 1 355 ? 18.078 -5.422 -10.117 1 90.81 355 GLY B O 1
ATOM 7525 N N . GLU B 1 356 ? 18.734 -7.102 -11.453 1 89.62 356 GLU B N 1
ATOM 7526 C CA . GLU B 1 356 ? 19.5 -6.219 -12.328 1 89.62 356 GLU B CA 1
ATOM 7527 C C . GLU B 1 356 ? 18.578 -5.242 -13.062 1 89.62 356 GLU B C 1
ATOM 7529 O O . GLU B 1 356 ? 17.453 -5.602 -13.438 1 89.62 356 GLU B O 1
ATOM 7534 N N . GLN B 1 357 ? 19.078 -3.992 -13.25 1 93.44 357 GLN B N 1
ATOM 7535 C CA . GLN B 1 357 ? 18.391 -2.969 -14.031 1 93.44 357 GLN B CA 1
ATOM 7536 C C . GLN B 1 357 ? 16.984 -2.732 -13.5 1 93.44 357 GLN B C 1
ATOM 7538 O O . GLN B 1 357 ? 16.031 -2.578 -14.273 1 93.44 357 GLN B O 1
ATOM 7543 N N . ALA B 1 358 ? 16.844 -2.764 -12.164 1 95.19 358 ALA B N 1
ATOM 7544 C CA . ALA B 1 358 ? 15.531 -2.682 -11.531 1 95.19 358 ALA B CA 1
ATOM 7545 C C . ALA B 1 358 ? 14.797 -1.413 -11.953 1 95.19 358 ALA B C 1
ATOM 7547 O O . ALA B 1 358 ? 13.578 -1.429 -12.141 1 95.19 358 ALA B O 1
ATOM 7548 N N . GLU B 1 359 ? 15.508 -0.264 -12.102 1 95.75 359 GLU B N 1
ATOM 7549 C CA . GLU B 1 359 ? 14.859 0.981 -12.492 1 95.75 359 GLU B CA 1
ATOM 7550 C C . GLU B 1 359 ? 14.281 0.881 -13.906 1 95.75 359 GLU B C 1
ATOM 7552 O O . GLU B 1 359 ? 13.109 1.207 -14.125 1 95.75 359 GLU B O 1
ATOM 7557 N N . ARG B 1 360 ? 15.109 0.459 -14.852 1 96.25 360 ARG B N 1
ATOM 7558 C CA . ARG B 1 360 ? 14.664 0.306 -16.234 1 96.25 360 ARG B CA 1
ATOM 7559 C C . ARG B 1 360 ? 13.539 -0.72 -16.328 1 96.25 360 ARG B C 1
ATOM 7561 O O . ARG B 1 360 ? 12.57 -0.52 -17.062 1 96.25 360 ARG B O 1
ATOM 7568 N N . LYS B 1 361 ? 13.688 -1.82 -15.625 1 97 361 LYS B N 1
ATOM 7569 C CA . LYS B 1 361 ? 12.672 -2.861 -15.57 1 97 361 LYS B CA 1
ATOM 7570 C C . LYS B 1 361 ? 11.344 -2.303 -15.055 1 97 361 LYS B C 1
ATOM 7572 O O . LYS B 1 361 ? 10.281 -2.586 -15.625 1 97 361 LYS B O 1
ATOM 7577 N N . ALA B 1 362 ? 11.414 -1.508 -14.023 1 97.81 362 ALA B N 1
ATOM 7578 C CA . ALA B 1 362 ? 10.227 -0.921 -13.414 1 97.81 362 ALA B CA 1
ATOM 7579 C C . ALA B 1 362 ? 9.531 0.033 -14.383 1 97.81 362 ALA B C 1
ATOM 7581 O O . ALA B 1 362 ? 8.305 0.013 -14.508 1 97.81 362 ALA B O 1
ATOM 7582 N N . LYS B 1 363 ? 10.281 0.886 -15.039 1 97.5 363 LYS B N 1
ATOM 7583 C CA . LYS B 1 363 ? 9.719 1.805 -16.016 1 97.5 363 LYS B CA 1
ATOM 7584 C C . LYS B 1 363 ? 9.016 1.045 -17.141 1 97.5 363 LYS B C 1
ATOM 7586 O O . LYS B 1 363 ? 7.914 1.415 -17.547 1 97.5 363 LYS B O 1
ATOM 7591 N N . THR B 1 364 ? 9.695 -0.013 -17.594 1 98.5 364 THR B N 1
ATOM 7592 C CA . THR B 1 364 ? 9.133 -0.847 -18.656 1 98.5 364 THR B CA 1
ATOM 7593 C C . THR B 1 364 ? 7.832 -1.497 -18.188 1 98.5 364 THR B C 1
ATOM 7595 O O . THR B 1 364 ? 6.848 -1.522 -18.938 1 98.5 364 THR B O 1
ATOM 7598 N N . LEU B 1 365 ? 7.812 -2.014 -17 1 98.62 365 LEU B N 1
ATOM 7599 C CA . LEU B 1 365 ? 6.633 -2.643 -16.422 1 98.62 365 LEU B CA 1
ATOM 7600 C C . LEU B 1 365 ? 5.488 -1.642 -16.297 1 98.62 365 LEU B C 1
ATOM 7602 O O . LEU B 1 365 ? 4.34 -1.961 -16.609 1 98.62 365 LEU B O 1
ATOM 7606 N N . GLY B 1 366 ? 5.77 -0.421 -15.789 1 98.5 366 GLY B N 1
ATOM 7607 C CA . GLY B 1 366 ? 4.746 0.609 -15.68 1 98.5 366 GLY B CA 1
ATOM 7608 C C . GLY B 1 366 ? 4.066 0.92 -17 1 98.5 366 GLY B C 1
ATOM 7609 O O . GLY B 1 366 ? 2.842 1.034 -17.062 1 98.5 366 GLY B O 1
ATOM 7610 N N . ARG B 1 367 ? 4.871 1.037 -18.047 1 98.19 367 ARG B N 1
ATOM 7611 C CA . ARG B 1 367 ? 4.324 1.294 -19.375 1 98.19 367 ARG B CA 1
ATOM 7612 C C . ARG B 1 367 ? 3.438 0.14 -19.828 1 98.19 367 ARG B C 1
ATOM 7614 O O . ARG B 1 367 ? 2.375 0.36 -20.422 1 98.19 367 ARG B O 1
ATOM 7621 N N . ALA B 1 368 ? 3.889 -1.062 -19.578 1 98.56 368 ALA B N 1
ATOM 7622 C CA . ALA B 1 368 ? 3.127 -2.242 -19.984 1 98.56 368 ALA B CA 1
ATOM 7623 C C . ALA B 1 368 ? 1.773 -2.285 -19.266 1 98.56 368 ALA B C 1
ATOM 7625 O O . ALA B 1 368 ? 0.768 -2.674 -19.875 1 98.56 368 ALA B O 1
ATOM 7626 N N . ILE B 1 369 ? 1.724 -1.937 -18.016 1 98.38 369 ILE B N 1
ATOM 7627 C CA . ILE B 1 369 ? 0.49 -1.932 -17.234 1 98.38 369 ILE B CA 1
ATOM 7628 C C . ILE B 1 369 ? -0.507 -0.954 -17.859 1 98.38 369 ILE B C 1
ATOM 7630 O O . ILE B 1 369 ? -1.677 -1.292 -18.047 1 98.38 369 ILE B O 1
ATOM 7634 N N . VAL B 1 370 ? -0.051 0.254 -18.156 1 98.5 370 VAL B N 1
ATOM 7635 C CA . VAL B 1 370 ? -0.918 1.269 -18.75 1 98.5 370 VAL B CA 1
ATOM 7636 C C . VAL B 1 370 ? -1.391 0.809 -20.125 1 98.5 370 VAL B C 1
ATOM 7638 O O . VAL B 1 370 ? -2.572 0.928 -20.453 1 98.5 370 VAL B O 1
ATOM 7641 N N . GLU B 1 371 ? -0.451 0.28 -20.922 1 98.12 371 GLU B N 1
ATOM 7642 C CA . GLU B 1 371 ? -0.771 -0.176 -22.266 1 98.12 371 GLU B CA 1
ATOM 7643 C C . GLU B 1 371 ? -1.822 -1.282 -22.234 1 98.12 371 GLU B C 1
ATOM 7645 O O . GLU B 1 371 ? -2.781 -1.254 -23.016 1 98.12 371 GLU B O 1
ATOM 7650 N N . ARG B 1 372 ? -1.665 -2.281 -21.438 1 98 372 ARG B N 1
ATOM 7651 C CA . ARG B 1 372 ? -2.639 -3.363 -21.328 1 98 372 ARG B CA 1
ATOM 7652 C C . ARG B 1 372 ? -4 -2.832 -20.891 1 98 372 ARG B C 1
ATOM 7654 O O . ARG B 1 372 ? -5.031 -3.242 -21.422 1 98 372 ARG B O 1
ATOM 7661 N N . THR B 1 373 ? -4 -1.985 -19.875 1 98.12 373 THR B N 1
ATOM 7662 C CA . THR B 1 373 ? -5.242 -1.387 -19.391 1 98.12 373 THR B CA 1
ATOM 7663 C C . THR B 1 373 ? -5.992 -0.708 -20.547 1 98.12 373 THR B C 1
ATOM 7665 O O . THR B 1 373 ? -7.195 -0.92 -20.719 1 98.12 373 THR B O 1
ATOM 7668 N N . ASN B 1 374 ? -5.246 0.084 -21.281 1 98.25 374 ASN B N 1
ATOM 7669 C CA . ASN B 1 374 ? -5.859 0.821 -22.375 1 98.25 374 ASN B CA 1
ATOM 7670 C C . ASN B 1 374 ? -6.367 -0.119 -23.469 1 98.25 374 ASN B C 1
ATOM 7672 O O . ASN B 1 374 ? -7.422 0.118 -24.062 1 98.25 374 ASN B O 1
ATOM 7676 N N . ALA B 1 375 ? -5.613 -1.147 -23.781 1 97.12 375 ALA B N 1
ATOM 7677 C CA . ALA B 1 375 ? -6.047 -2.123 -24.766 1 97.12 375 ALA B CA 1
ATOM 7678 C C . ALA B 1 375 ? -7.348 -2.797 -24.359 1 97.12 375 ALA B C 1
ATOM 7680 O O . ALA B 1 375 ? -8.266 -2.961 -25.172 1 97.12 375 ALA B O 1
ATOM 7681 N N . LEU B 1 376 ? -7.426 -3.184 -23.141 1 96.12 376 LEU B N 1
ATOM 7682 C CA . LEU B 1 376 ? -8.625 -3.838 -22.641 1 96.12 376 LEU B CA 1
ATOM 7683 C C . LEU B 1 376 ? -9.789 -2.855 -22.562 1 96.12 376 LEU B C 1
ATOM 7685 O O . LEU B 1 376 ? -10.938 -3.229 -22.812 1 96.12 376 LEU B O 1
ATOM 7689 N N . ALA B 1 377 ? -9.492 -1.585 -22.125 1 96.88 377 ALA B N 1
ATOM 7690 C CA . ALA B 1 377 ? -10.523 -0.55 -22.141 1 96.88 377 ALA B CA 1
ATOM 7691 C C . ALA B 1 377 ? -11.094 -0.37 -23.547 1 96.88 377 ALA B C 1
ATOM 7693 O O . ALA B 1 377 ? -12.312 -0.263 -23.719 1 96.88 377 ALA B O 1
ATOM 7694 N N . ALA B 1 378 ? -10.234 -0.331 -24.531 1 96.56 378 ALA B N 1
ATOM 7695 C CA . ALA B 1 378 ? -10.664 -0.193 -25.922 1 96.56 378 ALA B CA 1
ATOM 7696 C C . ALA B 1 378 ? -11.562 -1.354 -26.328 1 96.56 378 ALA B C 1
ATOM 7698 O O . ALA B 1 378 ? -12.562 -1.156 -27.031 1 96.56 378 ALA B O 1
ATOM 7699 N N . ALA B 1 379 ? -11.219 -2.553 -25.953 1 92 379 ALA B N 1
ATOM 7700 C CA . ALA B 1 379 ? -12.023 -3.734 -26.25 1 92 379 ALA B CA 1
ATOM 7701 C C . ALA B 1 379 ? -13.422 -3.619 -25.656 1 92 379 ALA B C 1
ATOM 7703 O O . ALA B 1 379 ? -14.375 -4.195 -26.172 1 92 379 ALA B O 1
ATOM 7704 N N . ASN B 1 380 ? -13.531 -2.879 -24.609 1 91.88 380 ASN B N 1
ATOM 7705 C CA . ASN B 1 380 ? -14.812 -2.654 -23.953 1 91.88 380 ASN B CA 1
ATOM 7706 C C . ASN B 1 380 ? -15.438 -1.326 -24.375 1 91.88 380 ASN B C 1
ATOM 7708 O O . ASN B 1 380 ? -16.328 -0.812 -23.703 1 91.88 380 ASN B O 1
ATOM 7712 N N . HIS B 1 381 ? -14.914 -0.63 -25.359 1 95.19 381 HIS B N 1
ATOM 7713 C CA . HIS B 1 381 ? -15.414 0.593 -25.969 1 95.19 381 HIS B CA 1
ATOM 7714 C C . HIS B 1 381 ? -15.336 1.771 -25.016 1 95.19 381 HIS B C 1
ATOM 7716 O O . HIS B 1 381 ? -16.25 2.594 -24.953 1 95.19 381 HIS B O 1
ATOM 7722 N N . ALA B 1 382 ? -14.359 1.755 -24.203 1 96.38 382 ALA B N 1
ATOM 7723 C CA . ALA B 1 382 ? -14.094 2.879 -23.312 1 96.38 382 ALA B CA 1
ATOM 7724 C C . ALA B 1 382 ? -12.883 3.678 -23.781 1 96.38 382 ALA B C 1
ATOM 7726 O O . ALA B 1 382 ? -11.984 3.133 -24.422 1 96.38 382 ALA B O 1
ATOM 7727 N N . ASP B 1 383 ? -12.828 4.969 -23.438 1 96.81 383 ASP B N 1
ATOM 7728 C CA . ASP B 1 383 ? -11.695 5.824 -23.766 1 96.81 383 ASP B CA 1
ATOM 7729 C C . ASP B 1 383 ? -10.461 5.434 -22.938 1 96.81 383 ASP B C 1
ATOM 7731 O O . ASP B 1 383 ? -10.586 4.992 -21.797 1 96.81 383 ASP B O 1
ATOM 7735 N N . PRO B 1 384 ? -9.312 5.543 -23.516 1 97.56 384 PRO B N 1
ATOM 7736 C CA . PRO B 1 384 ? -8.086 5.23 -22.781 1 97.56 384 PRO B CA 1
ATOM 7737 C C . PRO B 1 384 ? -7.773 6.246 -21.688 1 97.56 384 PRO B C 1
ATOM 7739 O O . PRO B 1 384 ? -8.398 7.312 -21.625 1 97.56 384 PRO B O 1
ATOM 7742 N N . ILE B 1 385 ? -6.898 5.898 -20.828 1 97.94 385 ILE B N 1
ATOM 7743 C CA . ILE B 1 385 ? -6.332 6.848 -19.875 1 97.94 385 ILE B CA 1
ATOM 7744 C C . ILE B 1 385 ? -5.469 7.871 -20.609 1 97.94 385 ILE B C 1
ATOM 7746 O O . ILE B 1 385 ? -4.492 7.504 -21.266 1 97.94 385 ILE B O 1
ATOM 7750 N N . PRO B 1 386 ? -5.82 9.133 -20.5 1 94.31 386 PRO B N 1
ATOM 7751 C CA . PRO B 1 386 ? -4.988 10.148 -21.156 1 94.31 386 PRO B CA 1
ATOM 7752 C C . PRO B 1 386 ? -3.564 10.188 -20.609 1 94.31 386 PRO B C 1
ATOM 7754 O O . PRO B 1 386 ? -3.338 9.867 -19.438 1 94.31 386 PRO B O 1
ATOM 7757 N N . ASN B 1 387 ? -2.629 10.633 -21.422 1 91.25 387 ASN B N 1
ATOM 7758 C CA . ASN B 1 387 ? -1.219 10.672 -21.047 1 91.25 387 ASN B CA 1
ATOM 7759 C C . ASN B 1 387 ? -0.985 11.562 -19.828 1 91.25 387 ASN B C 1
ATOM 7761 O O . ASN B 1 387 ? -0.099 11.281 -19.016 1 91.25 387 ASN B O 1
ATOM 7765 N N . ASP B 1 388 ? -1.777 12.555 -19.672 1 89.38 388 ASP B N 1
ATOM 7766 C CA . ASP B 1 388 ? -1.592 13.484 -18.562 1 89.38 388 ASP B CA 1
ATOM 7767 C C . ASP B 1 388 ? -2.312 13 -17.312 1 89.38 388 ASP B C 1
ATOM 7769 O O . ASP B 1 388 ? -2.209 13.617 -16.25 1 89.38 388 ASP B O 1
ATOM 7773 N N . ASP B 1 389 ? -2.963 11.852 -17.438 1 94.44 389 ASP B N 1
ATOM 7774 C CA . ASP B 1 389 ? -3.764 11.383 -16.312 1 94.44 389 ASP B CA 1
ATOM 7775 C C . ASP B 1 389 ? -3.193 10.094 -15.734 1 94.44 389 ASP B C 1
ATOM 7777 O O . ASP B 1 389 ? -3.904 9.336 -15.062 1 94.44 389 ASP B O 1
ATOM 7781 N N . HIS B 1 390 ? -2.002 9.789 -16.062 1 96.12 390 HIS B N 1
ATOM 7782 C CA . HIS B 1 390 ? -1.286 8.734 -15.352 1 96.12 390 HIS B CA 1
ATOM 7783 C C . HIS B 1 390 ? 0.18 9.102 -15.156 1 96.12 390 HIS B C 1
ATOM 7785 O O . HIS B 1 390 ? 0.707 9.969 -15.852 1 96.12 390 HIS B O 1
ATOM 7791 N N . GLU B 1 391 ? 0.792 8.555 -14.148 1 94.5 391 GLU B N 1
ATOM 7792 C CA . GLU B 1 391 ? 2.207 8.742 -13.844 1 94.5 391 GLU B CA 1
ATOM 7793 C C . GLU B 1 391 ? 2.875 7.414 -13.492 1 94.5 391 GLU B C 1
ATOM 7795 O O . GLU B 1 391 ? 2.266 6.559 -12.852 1 94.5 391 GLU B O 1
ATOM 7800 N N . ILE B 1 392 ? 4.074 7.188 -14.016 1 96.5 392 ILE B N 1
ATOM 7801 C CA . ILE B 1 392 ? 4.949 6.078 -13.656 1 96.5 392 ILE B CA 1
ATOM 7802 C C . ILE B 1 392 ? 6.086 6.582 -12.766 1 96.5 392 ILE B C 1
ATOM 7804 O O . ILE B 1 392 ? 6.973 7.297 -13.234 1 96.5 392 ILE B O 1
ATOM 7808 N N . ILE B 1 393 ? 6.02 6.215 -11.508 1 95.44 393 ILE B N 1
ATOM 7809 C CA . ILE B 1 393 ? 6.957 6.727 -10.516 1 95.44 393 ILE B CA 1
ATOM 7810 C C . ILE B 1 393 ? 7.855 5.594 -10.023 1 95.44 393 ILE B C 1
ATOM 7812 O O . ILE B 1 393 ? 7.363 4.527 -9.641 1 95.44 393 ILE B O 1
ATOM 7816 N N . ILE B 1 394 ? 9.156 5.805 -10.047 1 96.19 394 ILE B N 1
ATOM 7817 C CA . ILE B 1 394 ? 10.117 4.832 -9.539 1 96.19 394 ILE B CA 1
ATOM 7818 C C . ILE B 1 394 ? 10.688 5.316 -8.203 1 96.19 394 ILE B C 1
ATOM 7820 O O . ILE B 1 394 ? 11.602 6.141 -8.172 1 96.19 394 ILE B O 1
ATOM 7824 N N . ILE B 1 395 ? 10.219 4.715 -7.113 1 95.19 395 ILE B N 1
ATOM 7825 C CA . ILE B 1 395 ? 10.68 5.07 -5.777 1 95.19 395 ILE B CA 1
ATOM 7826 C C . ILE B 1 395 ? 11.961 4.305 -5.457 1 95.19 395 ILE B C 1
ATOM 7828 O O . ILE B 1 395 ? 12.031 3.092 -5.656 1 95.19 395 ILE B O 1
ATOM 7832 N N . GLY B 1 396 ? 12.922 4.945 -4.887 1 93.56 396 GLY B N 1
ATOM 7833 C CA . GLY B 1 396 ? 14.234 4.371 -4.652 1 93.56 396 GLY B CA 1
ATOM 7834 C C . GLY B 1 396 ? 15.258 4.777 -5.691 1 93.56 396 GLY B C 1
ATOM 7835 O O . GLY B 1 396 ? 16.438 4.434 -5.578 1 93.56 396 GLY B O 1
ATOM 7836 N N . ALA B 1 397 ? 14.852 5.48 -6.684 1 92.56 397 ALA B N 1
ATOM 7837 C CA . ALA B 1 397 ? 15.727 5.984 -7.738 1 92.56 397 ALA B CA 1
ATOM 7838 C C . ALA B 1 397 ? 15.812 7.508 -7.703 1 92.56 397 ALA B C 1
ATOM 7840 O O . ALA B 1 397 ? 16.078 8.148 -8.719 1 92.56 397 ALA B O 1
ATOM 7841 N N . GLU B 1 398 ? 15.422 8.109 -6.586 1 90.25 398 GLU B N 1
ATOM 7842 C CA . GLU B 1 398 ? 15.508 9.547 -6.336 1 90.25 398 GLU B CA 1
ATOM 7843 C C . GLU B 1 398 ? 14.609 10.328 -7.297 1 90.25 398 GLU B C 1
ATOM 7845 O O . GLU B 1 398 ? 15.047 11.312 -7.891 1 90.25 398 GLU B O 1
ATOM 7850 N N . HIS B 1 399 ? 13.469 9.773 -7.473 1 85.38 399 HIS B N 1
ATOM 7851 C CA . HIS B 1 399 ? 12.469 10.367 -8.359 1 85.38 399 HIS B CA 1
ATOM 7852 C C . HIS B 1 399 ? 12.195 11.82 -7.977 1 85.38 399 HIS B C 1
ATOM 7854 O O . HIS B 1 399 ? 11.992 12.664 -8.852 1 85.38 399 HIS B O 1
ATOM 7860 N N . HIS B 1 400 ? 12.234 12.227 -6.746 1 82.12 400 HIS B N 1
ATOM 7861 C CA . HIS B 1 400 ? 11.852 13.539 -6.246 1 82.12 400 HIS B CA 1
ATOM 7862 C C . HIS B 1 400 ? 12.898 14.594 -6.598 1 82.12 400 HIS B C 1
ATOM 7864 O O . HIS B 1 400 ? 12.625 15.797 -6.523 1 82.12 400 HIS B O 1
ATOM 7870 N N . LEU B 1 401 ? 14.039 14.18 -6.945 1 86.56 401 LEU B N 1
ATOM 7871 C CA . LEU B 1 401 ? 15.133 15.117 -7.199 1 86.56 401 LEU B CA 1
ATOM 7872 C C . LEU B 1 401 ? 15.227 15.453 -8.688 1 86.56 401 LEU B C 1
ATOM 7874 O O . LEU B 1 401 ? 16.047 16.281 -9.086 1 86.56 401 LEU B O 1
ATOM 7878 N N . GLY B 1 402 ? 14.414 14.797 -9.5 1 82.88 402 GLY B N 1
ATOM 7879 C CA . GLY B 1 402 ? 14.461 15.055 -10.93 1 82.88 402 GLY B CA 1
ATOM 7880 C C . GLY B 1 402 ? 15.852 14.906 -11.523 1 82.88 402 GLY B C 1
ATOM 7881 O O . GLY B 1 402 ? 16.5 13.875 -11.344 1 82.88 402 GLY B O 1
ATOM 7882 N N . HIS B 1 403 ? 16.391 15.984 -12.094 1 79.81 403 HIS B N 1
ATOM 7883 C CA . HIS B 1 403 ? 17.688 15.969 -12.75 1 79.81 403 HIS B CA 1
ATOM 7884 C C . HIS B 1 403 ? 18.828 15.93 -11.734 1 79.81 403 HIS B C 1
ATOM 7886 O O . HIS B 1 403 ? 19.969 15.648 -12.078 1 79.81 403 HIS B O 1
ATOM 7892 N N . GLY B 1 404 ? 18.5 16.219 -10.547 1 78.75 404 GLY B N 1
ATOM 7893 C CA . GLY B 1 404 ? 19.5 16.188 -9.5 1 78.75 404 GLY B CA 1
ATOM 7894 C C . GLY B 1 404 ? 19.719 14.797 -8.922 1 78.75 404 GLY B C 1
ATOM 7895 O O . GLY B 1 404 ? 20.594 14.594 -8.078 1 78.75 404 GLY B O 1
ATOM 7896 N N . GLY B 1 405 ? 18.953 13.82 -9.43 1 81.62 405 GLY B N 1
ATOM 7897 C CA . GLY B 1 405 ? 19.109 12.453 -8.969 1 81.62 405 GLY B CA 1
ATOM 7898 C C . GLY B 1 405 ? 20.359 11.773 -9.484 1 81.62 405 GLY B C 1
ATOM 7899 O O . GLY B 1 405 ? 20.922 12.18 -10.508 1 81.62 405 GLY B O 1
ATOM 7900 N N . SER B 1 406 ? 20.812 10.781 -8.727 1 80.69 406 SER B N 1
ATOM 7901 C CA . SER B 1 406 ? 21.984 10.023 -9.133 1 80.69 406 SER B CA 1
ATOM 7902 C C . SER B 1 406 ? 21.641 9.039 -10.25 1 80.69 406 SER B C 1
ATOM 7904 O O . SER B 1 406 ? 20.516 8.562 -10.344 1 80.69 406 SER B O 1
ATOM 7906 N N . SER B 1 407 ? 22.562 8.703 -11.141 1 72.62 407 SER B N 1
ATOM 7907 C CA . SER B 1 407 ? 22.359 7.812 -12.273 1 72.62 407 SER B CA 1
ATOM 7908 C C . SER B 1 407 ? 22.859 6.41 -11.977 1 72.62 407 SER B C 1
ATOM 7910 O O . SER B 1 407 ? 22.922 5.562 -12.867 1 72.62 407 SER B O 1
ATOM 7912 N N . GLY B 1 408 ? 23.109 6.094 -10.859 1 78.94 408 GLY B N 1
ATOM 7913 C CA . GLY B 1 408 ? 23.703 4.793 -10.594 1 78.94 408 GLY B CA 1
ATOM 7914 C C . GLY B 1 408 ? 22.734 3.646 -10.766 1 78.94 408 GLY B C 1
ATOM 7915 O O . GLY B 1 408 ? 21.531 3.865 -10.953 1 78.94 408 GLY B O 1
ATOM 7916 N N . GLU B 1 409 ? 23.297 2.393 -10.859 1 84.38 409 GLU B N 1
ATOM 7917 C CA . GLU B 1 409 ? 22.516 1.169 -11 1 84.38 409 GLU B CA 1
ATOM 7918 C C . GLU B 1 409 ? 21.656 0.92 -9.766 1 84.38 409 GLU B C 1
ATOM 7920 O O . GLU B 1 409 ? 22.094 1.132 -8.633 1 84.38 409 GLU B O 1
ATOM 7925 N N . ARG B 1 410 ? 20.438 0.638 -10.031 1 91.31 410 ARG B N 1
ATOM 7926 C CA . ARG B 1 410 ? 19.516 0.252 -8.969 1 91.31 410 ARG B CA 1
ATOM 7927 C C . ARG B 1 410 ? 19.141 -1.225 -9.07 1 91.31 410 ARG B C 1
ATOM 7929 O O . ARG B 1 410 ? 18.906 -1.737 -10.172 1 91.31 410 ARG B O 1
ATOM 7936 N N . ARG B 1 411 ? 19.156 -1.947 -7.938 1 93.06 411 ARG B N 1
ATOM 7937 C CA . ARG B 1 411 ? 18.828 -3.369 -7.949 1 93.06 411 ARG B CA 1
ATOM 7938 C C . ARG B 1 411 ? 17.594 -3.656 -7.094 1 93.06 411 ARG B C 1
ATOM 7940 O O . ARG B 1 411 ? 17.203 -4.812 -6.93 1 93.06 411 ARG B O 1
ATOM 7947 N N . GLU B 1 412 ? 16.969 -2.645 -6.535 1 94.19 412 GLU B N 1
ATOM 7948 C CA . GLU B 1 412 ? 15.742 -2.732 -5.754 1 94.19 412 GLU B CA 1
ATOM 7949 C C . GLU B 1 412 ? 14.984 -1.407 -5.762 1 94.19 412 GLU B C 1
ATOM 7951 O O . GLU B 1 412 ? 15.516 -0.377 -5.348 1 94.19 412 GLU B O 1
ATOM 7956 N N . VAL B 1 413 ? 13.781 -1.368 -6.285 1 96 413 VAL B N 1
ATOM 7957 C CA . VAL B 1 413 ? 12.977 -0.154 -6.344 1 96 413 VAL B CA 1
ATOM 7958 C C . VAL B 1 413 ? 11.5 -0.503 -6.141 1 96 413 VAL B C 1
ATOM 7960 O O . VAL B 1 413 ? 11.133 -1.681 -6.109 1 96 413 VAL B O 1
ATOM 7963 N N . VAL B 1 414 ? 10.695 0.462 -5.887 1 96.56 414 VAL B N 1
ATOM 7964 C CA . VAL B 1 414 ? 9.242 0.336 -5.906 1 96.56 414 VAL B CA 1
ATOM 7965 C C . VAL B 1 414 ? 8.68 1.076 -7.113 1 96.56 414 VAL B C 1
ATOM 7967 O O . VAL B 1 414 ? 8.969 2.258 -7.316 1 96.56 414 VAL B O 1
ATOM 7970 N N . LEU B 1 415 ? 7.953 0.377 -7.93 1 97.25 415 LEU B N 1
ATOM 7971 C CA . LEU B 1 415 ? 7.188 0.98 -9.016 1 97.25 415 LEU B CA 1
ATOM 7972 C C . LEU B 1 415 ? 5.805 1.41 -8.531 1 97.25 415 LEU B C 1
ATOM 7974 O O . LEU B 1 415 ? 5.059 0.602 -7.973 1 97.25 415 LEU B O 1
ATOM 7978 N N . ARG B 1 416 ? 5.504 2.637 -8.719 1 96.5 416 ARG B N 1
ATOM 7979 C CA . ARG B 1 416 ? 4.125 3.086 -8.57 1 96.5 416 ARG B CA 1
ATOM 7980 C C . ARG B 1 416 ? 3.541 3.529 -9.906 1 96.5 416 ARG B C 1
ATOM 7982 O O . ARG B 1 416 ? 4.086 4.422 -10.562 1 96.5 416 ARG B O 1
ATOM 7989 N N . VAL B 1 417 ? 2.441 2.959 -10.328 1 97.38 417 VAL B N 1
ATOM 7990 C CA . VAL B 1 417 ? 1.62 3.443 -11.438 1 97.38 417 VAL B CA 1
ATOM 7991 C C . VAL B 1 417 ? 0.331 4.055 -10.891 1 97.38 417 VAL B C 1
ATOM 7993 O O . VAL B 1 417 ? -0.47 3.367 -10.25 1 97.38 417 VAL B O 1
ATOM 7996 N N . THR B 1 418 ? 0.192 5.312 -11.07 1 95.69 418 THR B N 1
ATOM 7997 C CA . THR B 1 418 ? -1.017 5.996 -10.625 1 95.69 418 THR B CA 1
ATOM 7998 C C . THR B 1 418 ? -1.747 6.625 -11.812 1 95.69 418 THR B C 1
ATOM 8000 O O . THR B 1 418 ? -1.121 7.004 -12.805 1 95.69 418 THR B O 1
ATOM 8003 N N . ALA B 1 419 ? -3.082 6.633 -11.75 1 97.44 419 ALA B N 1
ATOM 8004 C CA . ALA B 1 419 ? -3.877 7.125 -12.867 1 97.44 419 ALA B CA 1
ATOM 8005 C C . ALA B 1 419 ? -5.211 7.691 -12.391 1 97.44 419 ALA B C 1
ATOM 8007 O O . ALA B 1 419 ? -5.66 7.387 -11.281 1 97.44 419 ALA B O 1
ATOM 8008 N N . ARG B 1 420 ? -5.77 8.57 -13.195 1 96.38 420 ARG B N 1
ATOM 8009 C CA . ARG B 1 420 ? -7.129 9.086 -13.062 1 96.38 420 ARG B CA 1
ATOM 8010 C C . ARG B 1 420 ? -7.93 8.844 -14.344 1 96.38 420 ARG B C 1
ATOM 8012 O O . ARG B 1 420 ? -7.359 8.75 -15.43 1 96.38 420 ARG B O 1
ATOM 8019 N N . HIS B 1 421 ? -9.188 8.695 -14.188 1 97.81 421 HIS B N 1
ATOM 8020 C CA . HIS B 1 421 ? -10.094 8.523 -15.32 1 97.81 421 HIS B CA 1
ATOM 8021 C C . HIS B 1 421 ? -11.531 8.852 -14.93 1 97.81 421 HIS B C 1
ATOM 8023 O O . HIS B 1 421 ? -11.914 8.695 -13.766 1 97.81 421 HIS B O 1
ATOM 8029 N N . GLU B 1 422 ? -12.289 9.359 -15.836 1 96.44 422 GLU B N 1
ATOM 8030 C CA . GLU B 1 422 ? -13.68 9.695 -15.578 1 96.44 422 GLU B CA 1
ATOM 8031 C C . GLU B 1 422 ? -14.508 8.453 -15.281 1 96.44 422 GLU B C 1
ATOM 8033 O O . GLU B 1 422 ? -15.453 8.5 -14.484 1 96.44 422 GLU B O 1
ATOM 8038 N N . LYS B 1 423 ? -14.125 7.371 -15.883 1 97.19 423 LYS B N 1
ATOM 8039 C CA . LYS B 1 423 ? -14.859 6.121 -15.711 1 97.19 423 LYS B CA 1
ATOM 8040 C C . LYS B 1 423 ? -14.133 5.191 -14.742 1 97.19 423 LYS B C 1
ATOM 8042 O O . LYS B 1 423 ? -13 4.777 -15 1 97.19 423 LYS B O 1
ATOM 8047 N N . ARG B 1 424 ? -14.812 4.824 -13.695 1 97.62 424 ARG B N 1
ATOM 8048 C CA . ARG B 1 424 ? -14.273 3.908 -12.695 1 97.62 424 ARG B CA 1
ATOM 8049 C C . ARG B 1 424 ? -13.867 2.582 -13.328 1 97.62 424 ARG B C 1
ATOM 8051 O O . ARG B 1 424 ? -12.859 1.983 -12.945 1 97.62 424 ARG B O 1
ATOM 8058 N N . SER B 1 425 ? -14.617 2.082 -14.289 1 97.38 425 SER B N 1
ATOM 8059 C CA . SER B 1 425 ? -14.453 0.761 -14.891 1 97.38 425 SER B CA 1
ATOM 8060 C C . SER B 1 425 ? -13.094 0.631 -15.57 1 97.38 425 SER B C 1
ATOM 8062 O O . SER B 1 425 ? -12.508 -0.454 -15.602 1 97.38 425 SER B O 1
ATOM 8064 N N . VAL B 1 426 ? -12.602 1.702 -16.125 1 98.19 426 VAL B N 1
ATOM 8065 C CA . VAL B 1 426 ? -11.305 1.683 -16.781 1 98.19 426 VAL B CA 1
ATOM 8066 C C . VAL B 1 426 ? -10.195 1.434 -15.766 1 98.19 426 VAL B C 1
ATOM 8068 O O . VAL B 1 426 ? -9.297 0.623 -16 1 98.19 426 VAL B O 1
ATOM 8071 N N . LEU B 1 427 ? -10.312 2.1 -14.617 1 98.31 427 LEU B N 1
ATOM 8072 C CA . LEU B 1 427 ? -9.305 1.939 -13.578 1 98.31 427 LEU B CA 1
ATOM 8073 C C . LEU B 1 427 ? -9.438 0.582 -12.891 1 98.31 427 LEU B C 1
ATOM 8075 O O . LEU B 1 427 ? -8.438 0.011 -12.438 1 98.31 427 LEU B O 1
ATOM 8079 N N . ASP B 1 428 ? -10.656 0.065 -12.859 1 97.19 428 ASP B N 1
ATOM 8080 C CA . ASP B 1 428 ? -10.859 -1.274 -12.312 1 97.19 428 ASP B CA 1
ATOM 8081 C C . ASP B 1 428 ? -10.109 -2.32 -13.141 1 97.19 428 ASP B C 1
ATOM 8083 O O . ASP B 1 428 ? -9.641 -3.322 -12.594 1 97.19 428 ASP B O 1
ATOM 8087 N N . ILE B 1 429 ? -10.023 -2.131 -14.414 1 96.94 429 ILE B N 1
ATOM 8088 C CA . ILE B 1 429 ? -9.242 -3.02 -15.266 1 96.94 429 ILE B CA 1
ATOM 8089 C C . ILE B 1 429 ? -7.793 -3.051 -14.789 1 96.94 429 ILE B C 1
ATOM 8091 O O . ILE B 1 429 ? -7.207 -4.125 -14.633 1 96.94 429 ILE B O 1
ATOM 8095 N N . MET B 1 430 ? -7.242 -1.867 -14.555 1 97.38 430 MET B N 1
ATOM 8096 C CA . MET B 1 430 ? -5.859 -1.771 -14.094 1 97.38 430 MET B CA 1
ATOM 8097 C C . MET B 1 430 ? -5.664 -2.539 -12.789 1 97.38 430 MET B C 1
ATOM 8099 O O . MET B 1 430 ? -4.695 -3.285 -12.648 1 97.38 430 MET B O 1
ATOM 8103 N N . GLY B 1 431 ? -6.586 -2.275 -11.883 1 96.69 431 GLY B N 1
ATOM 8104 C CA . GLY B 1 431 ? -6.512 -2.986 -10.617 1 96.69 431 GLY B CA 1
ATOM 8105 C C . GLY B 1 431 ? -6.578 -4.492 -10.773 1 96.69 431 GLY B C 1
ATOM 8106 O O . GLY B 1 431 ? -5.812 -5.223 -10.141 1 96.69 431 GLY B O 1
ATOM 8107 N N . LYS B 1 432 ? -7.441 -5 -11.586 1 94.94 432 LYS B N 1
ATOM 8108 C CA . LYS B 1 432 ? -7.652 -6.43 -11.789 1 94.94 432 LYS B CA 1
ATOM 8109 C C . LYS B 1 432 ? -6.461 -7.066 -12.5 1 94.94 432 LYS B C 1
ATOM 8111 O O . LYS B 1 432 ? -6.121 -8.227 -12.242 1 94.94 432 LYS B O 1
ATOM 8116 N N . GLU B 1 433 ? -5.805 -6.289 -13.328 1 96 433 GLU B N 1
ATOM 8117 C CA . GLU B 1 433 ? -4.746 -6.836 -14.172 1 96 433 GLU B CA 1
ATOM 8118 C C . GLU B 1 433 ? -3.395 -6.773 -13.469 1 96 433 GLU B C 1
ATOM 8120 O O . GLU B 1 433 ? -2.441 -7.438 -13.883 1 96 433 GLU B O 1
ATOM 8125 N N . ALA B 1 434 ? -3.312 -5.98 -12.43 1 96.12 434 ALA B N 1
ATOM 8126 C CA . ALA B 1 434 ? -2.021 -5.688 -11.812 1 96.12 434 ALA B CA 1
ATOM 8127 C C . ALA B 1 434 ? -1.312 -6.973 -11.391 1 96.12 434 ALA B C 1
ATOM 8129 O O . ALA B 1 434 ? -0.138 -7.176 -11.719 1 96.12 434 ALA B O 1
ATOM 8130 N N . ALA B 1 435 ? -1.984 -7.867 -10.789 1 94.38 435 ALA B N 1
ATOM 8131 C CA . ALA B 1 435 ? -1.371 -9.062 -10.203 1 94.38 435 ALA B CA 1
ATOM 8132 C C . ALA B 1 435 ? -0.862 -10 -11.297 1 94.38 435 ALA B C 1
ATOM 8134 O O . ALA B 1 435 ? 0.096 -10.75 -11.078 1 94.38 435 ALA B O 1
ATOM 8135 N N . SER B 1 436 ? -1.499 -9.969 -12.469 1 96.38 436 SER B N 1
ATOM 8136 C CA . SER B 1 436 ? -1.115 -10.898 -13.523 1 96.38 436 SER B CA 1
ATOM 8137 C C . SER B 1 436 ? 0.34 -10.703 -13.938 1 96.38 436 SER B C 1
ATOM 8139 O O . SER B 1 436 ? 0.987 -11.641 -14.414 1 96.38 436 SER B O 1
ATOM 8141 N N . PHE B 1 437 ? 0.871 -9.531 -13.719 1 96.69 437 PHE B N 1
ATOM 8142 C CA . PHE B 1 437 ? 2.23 -9.219 -14.141 1 96.69 437 PHE B CA 1
ATOM 8143 C C . PHE B 1 437 ? 3.25 -9.922 -13.25 1 96.69 437 PHE B C 1
ATOM 8145 O O . PHE B 1 437 ? 4.434 -9.984 -13.578 1 96.69 437 PHE B O 1
ATOM 8152 N N . LEU B 1 438 ? 2.828 -10.5 -12.133 1 93.75 438 LEU B N 1
ATOM 8153 C CA . LEU B 1 438 ? 3.717 -11.328 -11.32 1 93.75 438 LEU B CA 1
ATOM 8154 C C . LEU B 1 438 ? 4.215 -12.531 -12.117 1 93.75 438 LEU B C 1
ATOM 8156 O O . LEU B 1 438 ? 5.344 -12.984 -11.93 1 93.75 438 LEU B O 1
ATOM 8160 N N . THR B 1 439 ? 3.338 -13.023 -13.016 1 95.31 439 THR B N 1
ATOM 8161 C CA . THR B 1 439 ? 3.703 -14.18 -13.828 1 95.31 439 THR B CA 1
ATOM 8162 C C . THR B 1 439 ? 3.918 -13.766 -15.281 1 95.31 439 THR B C 1
ATOM 8164 O O . THR B 1 439 ? 4.418 -14.555 -16.094 1 95.31 439 THR B O 1
ATOM 8167 N N . ASN B 1 440 ? 3.592 -12.5 -15.672 1 97.06 440 ASN B N 1
ATOM 8168 C CA . ASN B 1 440 ? 3.621 -12.062 -17.062 1 97.06 440 ASN B CA 1
ATOM 8169 C C . ASN B 1 440 ? 4.809 -11.141 -17.344 1 97.06 440 ASN B C 1
ATOM 8171 O O . ASN B 1 440 ? 4.879 -10.508 -18.391 1 97.06 440 ASN B O 1
ATOM 8175 N N . SER B 1 441 ? 5.711 -11.023 -16.422 1 97 441 SER B N 1
ATOM 8176 C CA . SER B 1 441 ? 6.797 -10.078 -16.641 1 97 441 SER B CA 1
ATOM 8177 C C . SER B 1 441 ? 8.141 -10.68 -16.25 1 97 441 SER B C 1
ATOM 8179 O O . SER B 1 441 ? 8.617 -11.617 -16.891 1 97 441 SER B O 1
ATOM 8181 N N . ALA B 1 442 ? 8.805 -10.086 -15.195 1 95.94 442 ALA B N 1
ATOM 8182 C CA . ALA B 1 442 ? 10.172 -10.484 -14.867 1 95.94 442 ALA B CA 1
ATOM 8183 C C . ALA B 1 442 ? 10.242 -11.078 -13.461 1 95.94 442 ALA B C 1
ATOM 8185 O O . ALA B 1 442 ? 9.359 -10.844 -12.641 1 95.94 442 ALA B O 1
ATOM 8186 N N . PRO B 1 443 ? 11.305 -11.875 -13.242 1 93.94 443 PRO B N 1
ATOM 8187 C CA . PRO B 1 443 ? 11.516 -12.336 -11.867 1 93.94 443 PRO B CA 1
ATOM 8188 C C . PRO B 1 443 ? 11.758 -11.188 -10.891 1 93.94 443 PRO B C 1
ATOM 8190 O O . PRO B 1 443 ? 12.32 -10.156 -11.273 1 93.94 443 PRO B O 1
ATOM 8193 N N . GLY B 1 444 ? 11.406 -11.406 -9.703 1 91.88 444 GLY B N 1
ATOM 8194 C CA . GLY B 1 444 ? 11.703 -10.43 -8.672 1 91.88 444 GLY B CA 1
ATOM 8195 C C . GLY B 1 444 ? 10.633 -9.359 -8.539 1 91.88 444 GLY B C 1
ATOM 8196 O O . GLY B 1 444 ? 10.812 -8.375 -7.816 1 91.88 444 GLY B O 1
ATOM 8197 N N . ILE B 1 445 ? 9.547 -9.523 -9.234 1 93.19 445 ILE B N 1
ATOM 8198 C CA . ILE B 1 445 ? 8.438 -8.578 -9.164 1 93.19 445 ILE B CA 1
ATOM 8199 C C . ILE B 1 445 ? 7.344 -9.133 -8.25 1 93.19 445 ILE B C 1
ATOM 8201 O O . ILE B 1 445 ? 6.98 -10.305 -8.352 1 93.19 445 ILE B O 1
ATOM 8205 N N . CYS B 1 446 ? 6.922 -8.352 -7.297 1 91.12 446 CYS B N 1
ATOM 8206 C CA . CYS B 1 446 ? 5.809 -8.711 -6.422 1 91.12 446 CYS B CA 1
ATOM 8207 C C . CYS B 1 446 ? 4.945 -7.492 -6.113 1 91.12 446 CYS B C 1
ATOM 8209 O O . CYS B 1 446 ? 5.395 -6.352 -6.254 1 91.12 446 CYS B O 1
ATOM 8211 N N . MET B 1 447 ? 3.732 -7.77 -5.758 1 89.81 447 MET B N 1
ATOM 8212 C CA . MET B 1 447 ? 2.893 -6.68 -5.277 1 89.81 447 MET B CA 1
ATOM 8213 C C . MET B 1 447 ? 3.412 -6.137 -3.947 1 89.81 447 MET B C 1
ATOM 8215 O O . MET B 1 447 ? 3.844 -6.906 -3.086 1 89.81 447 MET B O 1
ATOM 8219 N N . LEU B 1 448 ? 3.385 -4.902 -3.799 1 89.69 448 LEU B N 1
ATOM 8220 C CA . LEU B 1 448 ? 3.838 -4.34 -2.531 1 89.69 448 LEU B CA 1
ATOM 8221 C C . LEU B 1 448 ? 2.754 -4.457 -1.465 1 89.69 448 LEU B C 1
ATOM 8223 O O . LEU B 1 448 ? 3.055 -4.695 -0.292 1 89.69 448 LEU B O 1
ATOM 8227 N N . THR B 1 449 ? 1.527 -4.242 -1.893 1 81.62 449 THR B N 1
ATOM 8228 C CA . THR B 1 449 ? 0.412 -4.289 -0.954 1 81.62 449 THR B CA 1
ATOM 8229 C C . THR B 1 449 ? -0.433 -5.539 -1.184 1 81.62 449 THR B C 1
ATOM 8231 O O . THR B 1 449 ? -0.433 -6.102 -2.281 1 81.62 449 THR B O 1
ATOM 8234 N N . SER B 1 450 ? -1.039 -5.902 -0.08 1 75.75 450 SER B N 1
ATOM 8235 C CA . SER B 1 450 ? -1.917 -7.062 -0.179 1 75.75 450 SER B CA 1
ATOM 8236 C C . SER B 1 450 ? -3.252 -6.691 -0.815 1 75.75 450 SER B C 1
ATOM 8238 O O . SER B 1 450 ? -3.734 -5.57 -0.652 1 75.75 450 SER B O 1
ATOM 8240 N N . GLY B 1 451 ? -3.764 -7.66 -1.516 1 78.31 451 GLY B N 1
ATOM 8241 C CA . GLY B 1 451 ? -5.07 -7.457 -2.121 1 78.31 451 GLY B CA 1
ATOM 8242 C C . GLY B 1 451 ? -5.008 -6.723 -3.447 1 78.31 451 GLY B C 1
ATOM 8243 O O . GLY B 1 451 ? -3.953 -6.203 -3.826 1 78.31 451 GLY B O 1
ATOM 8244 N N . ARG B 1 452 ? -6.07 -6.641 -4.109 1 88.94 452 ARG B N 1
ATOM 8245 C CA . ARG B 1 452 ? -6.191 -5.941 -5.383 1 88.94 452 ARG B CA 1
ATOM 8246 C C . ARG B 1 452 ? -6.215 -4.434 -5.18 1 88.94 452 ARG B C 1
ATOM 8248 O O . ARG B 1 452 ? -6.898 -3.932 -4.285 1 88.94 452 ARG B O 1
ATOM 8255 N N . PRO B 1 453 ? -5.328 -3.711 -5.977 1 93.5 453 PRO B N 1
ATOM 8256 C CA . PRO B 1 453 ? -5.449 -2.254 -5.918 1 93.5 453 PRO B CA 1
ATOM 8257 C C . PRO B 1 453 ? -6.883 -1.771 -6.129 1 93.5 453 PRO B C 1
ATOM 8259 O O . PRO B 1 453 ? -7.59 -2.285 -7 1 93.5 453 PRO B O 1
ATOM 8262 N N . LYS B 1 454 ? -7.336 -0.818 -5.383 1 93.5 454 LYS B N 1
ATOM 8263 C CA . LYS B 1 454 ? -8.727 -0.378 -5.418 1 93.5 454 LYS B CA 1
ATOM 8264 C C . LYS B 1 454 ? -8.844 1.014 -6.031 1 93.5 454 LYS B C 1
ATOM 8266 O O . LYS B 1 454 ? -8.008 1.881 -5.789 1 93.5 454 LYS B O 1
ATOM 8271 N N . THR B 1 455 ? -9.852 1.132 -6.801 1 96.25 455 THR B N 1
ATOM 8272 C CA . THR B 1 455 ? -10.219 2.436 -7.34 1 96.25 455 THR B CA 1
ATOM 8273 C C . THR B 1 455 ? -10.984 3.254 -6.305 1 96.25 455 THR B C 1
ATOM 8275 O O . THR B 1 455 ? -11.82 2.717 -5.574 1 96.25 455 THR B O 1
ATOM 8278 N N . SER B 1 456 ? -10.656 4.508 -6.172 1 92.94 456 SER B N 1
ATOM 8279 C CA . SER B 1 456 ? -11.336 5.41 -5.246 1 92.94 456 SER B CA 1
ATOM 8280 C C . SER B 1 456 ? -11.773 6.691 -5.945 1 92.94 456 SER B C 1
ATOM 8282 O O . SER B 1 456 ? -11.289 7.008 -7.035 1 92.94 456 SER B O 1
ATOM 8284 N N . PRO B 1 457 ? -12.703 7.422 -5.371 1 91.94 457 PRO B N 1
ATOM 8285 C CA . PRO B 1 457 ? -13.07 8.719 -5.949 1 91.94 457 PRO B CA 1
ATOM 8286 C C . PRO B 1 457 ? -11.906 9.703 -5.961 1 91.94 457 PRO B C 1
ATOM 8288 O O . PRO B 1 457 ? -11.109 9.742 -5.016 1 91.94 457 PRO B O 1
ATOM 8291 N N . ASN B 1 458 ? -11.773 10.469 -7.02 1 92.19 458 ASN B N 1
ATOM 8292 C CA . ASN B 1 458 ? -10.805 11.555 -7.109 1 92.19 458 ASN B CA 1
ATOM 8293 C C . ASN B 1 458 ? -11.414 12.891 -6.699 1 92.19 458 ASN B C 1
ATOM 8295 O O . ASN B 1 458 ? -12.375 13.359 -7.324 1 92.19 458 ASN B O 1
ATOM 8299 N N . PHE B 1 459 ? -10.852 13.539 -5.641 1 89.38 459 PHE B N 1
ATOM 8300 C CA . PHE B 1 459 ? -11.375 14.82 -5.164 1 89.38 459 PHE B CA 1
ATOM 8301 C C . PHE B 1 459 ? -10.484 15.969 -5.613 1 89.38 459 PHE B C 1
ATOM 8303 O O . PHE B 1 459 ? -9.258 15.828 -5.676 1 89.38 459 PHE B O 1
ATOM 8310 N N . VAL B 1 460 ? -11.141 17.016 -5.93 1 87.94 460 VAL B N 1
ATOM 8311 C CA . VAL B 1 460 ? -10.453 18.234 -6.324 1 87.94 460 VAL B CA 1
ATOM 8312 C C . VAL B 1 460 ? -10.883 19.391 -5.422 1 87.94 460 VAL B C 1
ATOM 8314 O O . VAL B 1 460 ? -12.078 19.594 -5.191 1 87.94 460 VAL B O 1
ATOM 8317 N N . GLY B 1 461 ? -9.883 20.047 -4.883 1 85.75 461 GLY B N 1
ATOM 8318 C CA . GLY B 1 461 ? -10.141 21.234 -4.094 1 85.75 461 GLY B CA 1
ATOM 8319 C C . GLY B 1 461 ? -9.945 22.516 -4.879 1 85.75 461 GLY B C 1
ATOM 8320 O O . GLY B 1 461 ? -9.031 22.625 -5.703 1 85.75 461 GLY B O 1
ATOM 8321 N N . SER B 1 462 ? -10.914 23.422 -4.684 1 84.19 462 SER B N 1
ATOM 8322 C CA . SER B 1 462 ? -10.805 24.766 -5.242 1 84.19 462 SER B CA 1
ATOM 8323 C C . SER B 1 462 ? -10.922 25.828 -4.152 1 84.19 462 SER B C 1
ATOM 8325 O O . SER B 1 462 ? -11.625 25.625 -3.156 1 84.19 462 SER B O 1
ATOM 8327 N N . SER B 1 463 ? -10.125 26.828 -4.352 1 87.12 463 SER B N 1
ATOM 8328 C CA . SER B 1 463 ? -10.188 27.953 -3.414 1 87.12 463 SER B CA 1
ATOM 8329 C C . SER B 1 463 ? -10.773 29.188 -4.078 1 87.12 463 SER B C 1
ATOM 8331 O O . SER B 1 463 ? -10.57 29.422 -5.27 1 87.12 463 SER B O 1
ATOM 8333 N N . ALA B 1 464 ? -11.555 29.922 -3.32 1 89.5 464 ALA B N 1
ATOM 8334 C CA . ALA B 1 464 ? -12.109 31.219 -3.73 1 89.5 464 ALA B CA 1
ATOM 8335 C C . ALA B 1 464 ? -12.219 32.156 -2.541 1 89.5 464 ALA B C 1
ATOM 8337 O O . ALA B 1 464 ? -11.891 31.797 -1.411 1 89.5 464 ALA B O 1
ATOM 8338 N N . LEU B 1 465 ? -12.469 33.406 -2.893 1 92.44 465 LEU B N 1
ATOM 8339 C CA . LEU B 1 465 ? -12.781 34.375 -1.862 1 92.44 465 LEU B CA 1
ATOM 8340 C C . LEU B 1 465 ? -14.273 34.688 -1.852 1 92.44 465 LEU B C 1
ATOM 8342 O O . LEU B 1 465 ? -14.906 34.781 -2.908 1 92.44 465 LEU B O 1
ATOM 8346 N N . VAL B 1 466 ? -14.82 34.812 -0.668 1 94.5 466 VAL B N 1
ATOM 8347 C CA . VAL B 1 466 ? -16.219 35.219 -0.507 1 94.5 466 VAL B CA 1
ATOM 8348 C C . VAL B 1 466 ? -16.297 36.469 0.354 1 94.5 466 VAL B C 1
ATOM 8350 O O . VAL B 1 466 ? -15.531 36.656 1.301 1 94.5 466 VAL B O 1
ATOM 8353 N N . ARG B 1 467 ? -17.203 37.312 0.016 1 93.88 467 ARG B N 1
ATOM 8354 C CA . ARG B 1 467 ? -17.406 38.531 0.817 1 93.88 467 ARG B CA 1
ATOM 8355 C C . ARG B 1 467 ? -17.797 38.188 2.248 1 93.88 467 ARG B C 1
ATOM 8357 O O . ARG B 1 467 ? -18.75 37.438 2.467 1 93.88 467 ARG B O 1
ATOM 8364 N N . ARG B 1 468 ? -17.062 38.781 3.193 1 94.25 468 ARG B N 1
ATOM 8365 C CA . ARG B 1 468 ? -17.266 38.344 4.57 1 94.25 468 ARG B CA 1
ATOM 8366 C C . ARG B 1 468 ? -18.625 38.781 5.094 1 94.25 468 ARG B C 1
ATOM 8368 O O . ARG B 1 468 ? -19.219 38.094 5.938 1 94.25 468 ARG B O 1
ATOM 8375 N N . ASP B 1 469 ? -19.203 39.906 4.594 1 92.56 469 ASP B N 1
ATOM 8376 C CA . ASP B 1 469 ? -20.484 40.406 5.098 1 92.56 469 ASP B CA 1
ATOM 8377 C C . ASP B 1 469 ? -21.625 39.531 4.605 1 92.56 469 ASP B C 1
ATOM 8379 O O . ASP B 1 469 ? -22.781 39.75 4.977 1 92.56 469 ASP B O 1
ATOM 8383 N N . SER B 1 470 ? -21.328 38.5 3.844 1 92.31 470 SER B N 1
ATOM 8384 C CA . SER B 1 470 ? -22.312 37.531 3.393 1 92.31 470 SER B CA 1
ATOM 8385 C C . SER B 1 470 ? -22.5 36.406 4.41 1 92.31 470 SER B C 1
ATOM 8387 O O . SER B 1 470 ? -23.469 35.656 4.336 1 92.31 470 SER B O 1
ATOM 8389 N N . LEU B 1 471 ? -21.594 36.312 5.316 1 94 471 LEU B N 1
ATOM 8390 C CA . LEU B 1 471 ? -21.609 35.188 6.266 1 94 471 LEU B CA 1
ATOM 8391 C C . LEU B 1 471 ? -22.234 35.625 7.59 1 94 471 LEU B C 1
ATOM 8393 O O . LEU B 1 471 ? -22.078 36.781 8.023 1 94 471 LEU B O 1
ATOM 8397 N N . HIS B 1 472 ? -22.938 34.594 8.211 1 92.12 472 HIS B N 1
ATOM 8398 C CA . HIS B 1 472 ? -23.594 34.812 9.492 1 92.12 472 HIS B CA 1
ATOM 8399 C C . HIS B 1 472 ? -23.25 33.688 10.469 1 92.12 472 HIS B C 1
ATOM 8401 O O . HIS B 1 472 ? -24.109 32.844 10.797 1 92.12 472 HIS B O 1
ATOM 8407 N N . PRO B 1 473 ? -22.031 33.75 11.016 1 95.94 473 PRO B N 1
ATOM 8408 C CA . PRO B 1 473 ? -21.688 32.75 12.016 1 95.94 473 PRO B CA 1
ATOM 8409 C C . PRO B 1 473 ? -22.594 32.812 13.242 1 95.94 473 PRO B C 1
ATOM 8411 O O . PRO B 1 473 ? -23.031 33.875 13.641 1 95.94 473 PRO B O 1
ATOM 8414 N N . VAL B 1 474 ? -22.906 31.625 13.797 1 95.25 474 VAL B N 1
ATOM 8415 C CA . VAL B 1 474 ? -23.766 31.516 14.969 1 95.25 474 VAL B CA 1
ATOM 8416 C C . VAL B 1 474 ? -23.094 30.641 16.031 1 95.25 474 VAL B C 1
ATOM 8418 O O . VAL B 1 474 ? -22.312 29.75 15.703 1 95.25 474 VAL B O 1
ATOM 8421 N N . VAL B 1 475 ? -23.391 30.922 17.25 1 96.62 475 VAL B N 1
ATOM 8422 C CA . VAL B 1 475 ? -22.875 30.188 18.391 1 96.62 475 VAL B CA 1
ATOM 8423 C C . VAL B 1 475 ? -24.031 29.578 19.188 1 96.62 475 VAL B C 1
ATOM 8425 O O . VAL B 1 475 ? -24.938 30.312 19.609 1 96.62 475 VAL B O 1
ATOM 8428 N N . PHE B 1 476 ? -24 28.266 19.328 1 95 476 PHE B N 1
ATOM 8429 C CA . PHE B 1 476 ? -24.922 27.547 20.203 1 95 476 PHE B CA 1
ATOM 8430 C C . PHE B 1 476 ? -24.219 27.141 21.5 1 95 476 PHE B C 1
ATOM 8432 O O . PHE B 1 476 ? -23.234 26.406 21.469 1 95 476 PHE B O 1
ATOM 8439 N N . VAL B 1 477 ? -24.75 27.609 22.594 1 93.31 477 VAL B N 1
ATOM 8440 C CA . VAL B 1 477 ? -24.094 27.297 23.859 1 93.31 477 VAL B CA 1
ATOM 8441 C C . VAL B 1 477 ? -25.047 26.5 24.75 1 93.31 477 VAL B C 1
ATOM 8443 O O . VAL B 1 477 ? -26.172 26.938 25.016 1 93.31 477 VAL B O 1
ATOM 8446 N N . GLY B 1 478 ? -24.578 25.453 25.234 1 86.88 478 GLY B N 1
ATOM 8447 C CA . GLY B 1 478 ? -25.359 24.656 26.156 1 86.88 478 GLY B CA 1
ATOM 8448 C C . GLY B 1 478 ? -26.75 24.328 25.641 1 86.88 478 GLY B C 1
ATOM 8449 O O . GLY B 1 478 ? -26.906 23.906 24.5 1 86.88 478 GLY B O 1
ATOM 8450 N N . SER B 1 479 ? -27.609 24.391 26.5 1 76.94 479 SER B N 1
ATOM 8451 C CA . SER B 1 479 ? -28.984 24.031 26.172 1 76.94 479 SER B CA 1
ATOM 8452 C C . SER B 1 479 ? -29.766 25.234 25.688 1 76.94 479 SER B C 1
ATOM 8454 O O . SER B 1 479 ? -30.984 25.172 25.531 1 76.94 479 SER B O 1
ATOM 8456 N N . GLN B 1 480 ? -28.969 26.188 25.453 1 73.94 480 GLN B N 1
ATOM 8457 C CA . GLN B 1 480 ? -29.656 27.391 25 1 73.94 480 GLN B CA 1
ATOM 8458 C C . GLN B 1 480 ? -30.391 27.125 23.688 1 73.94 480 GLN B C 1
ATOM 8460 O O . GLN B 1 480 ? -29.875 26.438 22.797 1 73.94 480 GLN B O 1
ATOM 8465 N N . LYS B 1 481 ? -31.547 27.578 23.656 1 66.69 481 LYS B N 1
ATOM 8466 C CA . LYS B 1 481 ? -32.438 27.312 22.516 1 66.69 481 LYS B CA 1
ATOM 8467 C C . LYS B 1 481 ? -32.062 28.219 21.328 1 66.69 481 LYS B C 1
ATOM 8469 O O . LYS B 1 481 ? -32.219 27.812 20.172 1 66.69 481 LYS B O 1
ATOM 8474 N N . SER B 1 482 ? -31.609 29.422 21.734 1 78.19 482 SER B N 1
ATOM 8475 C CA . SER B 1 482 ? -31.375 30.312 20.609 1 78.19 482 SER B CA 1
ATOM 8476 C C . SER B 1 482 ? -29.875 30.578 20.406 1 78.19 482 SER B C 1
ATOM 8478 O O . SER B 1 482 ? -29.156 30.828 21.375 1 78.19 482 SER B O 1
ATOM 8480 N N . PRO B 1 483 ? -29.5 30.531 19.094 1 85.75 483 PRO B N 1
ATOM 8481 C CA . PRO B 1 483 ? -28.094 30.812 18.812 1 85.75 483 PRO B CA 1
ATOM 8482 C C . PRO B 1 483 ? -27.75 32.281 18.891 1 85.75 483 PRO B C 1
ATOM 8484 O O . PRO B 1 483 ? -28.641 33.125 18.812 1 85.75 483 PRO B O 1
ATOM 8487 N N . ILE B 1 484 ? -26.531 32.562 19.234 1 89.19 484 ILE B N 1
ATOM 8488 C CA . ILE B 1 484 ? -26 33.938 19.219 1 89.19 484 ILE B CA 1
ATOM 8489 C C . ILE B 1 484 ? -25.391 34.25 17.844 1 89.19 484 ILE B C 1
ATOM 8491 O O . ILE B 1 484 ? -24.484 33.562 17.406 1 89.19 484 ILE B O 1
ATOM 8495 N N . ASP B 1 485 ? -25.859 35.312 17.266 1 92 485 ASP B N 1
ATOM 8496 C CA . ASP B 1 485 ? -25.344 35.719 15.977 1 92 485 ASP B CA 1
ATOM 8497 C C . ASP B 1 485 ? -24.047 36.531 16.141 1 92 485 ASP B C 1
ATOM 8499 O O . ASP B 1 485 ? -23.969 37.406 17 1 92 485 ASP B O 1
ATOM 8503 N N . VAL B 1 486 ? -23.078 36.188 15.367 1 91.56 486 VAL B N 1
ATOM 8504 C CA . VAL B 1 486 ? -21.797 36.906 15.344 1 91.56 486 VAL B CA 1
ATOM 8505 C C . VAL B 1 486 ? -21.516 37.438 13.938 1 91.56 486 VAL B C 1
ATOM 8507 O O . VAL B 1 486 ? -20.578 37 13.281 1 91.56 486 VAL B O 1
ATOM 8510 N N . PRO B 1 487 ? -22.219 38.406 13.547 1 84.75 487 PRO B N 1
ATOM 8511 C CA . PRO B 1 487 ? -22.031 38.875 12.18 1 84.75 487 PRO B CA 1
ATOM 8512 C C . PRO B 1 487 ? -20.641 39.438 11.938 1 84.75 487 PRO B C 1
ATOM 8514 O O . PRO B 1 487 ? -20.078 40.094 12.812 1 84.75 487 PRO B O 1
ATOM 8517 N N . LEU B 1 488 ? -20.188 39.188 10.734 1 86.69 488 LEU B N 1
ATOM 8518 C CA . LEU B 1 488 ? -18.875 39.719 10.328 1 86.69 488 LEU B CA 1
ATOM 8519 C C . LEU B 1 488 ? -19.016 41.062 9.648 1 86.69 488 LEU B C 1
ATOM 8521 O O . LEU B 1 488 ? -19.672 41.188 8.602 1 86.69 488 LEU B O 1
ATOM 8525 N N . THR B 1 489 ? -18.438 42.125 10.25 1 82.06 489 THR B N 1
ATOM 8526 C CA . THR B 1 489 ? -18.562 43.469 9.719 1 82.06 489 THR B CA 1
ATOM 8527 C C . THR B 1 489 ? -17.359 43.844 8.852 1 82.06 489 THR B C 1
ATOM 8529 O O . THR B 1 489 ? -16.344 43.125 8.891 1 82.06 489 THR B O 1
ATOM 8532 N N . LEU B 1 490 ? -17.516 44.844 8.008 1 85 490 LEU B N 1
ATOM 8533 C CA . LEU B 1 490 ? -16.422 45.344 7.156 1 85 490 LEU B CA 1
ATOM 8534 C C . LEU B 1 490 ? -15.68 46.5 7.816 1 85 490 LEU B C 1
ATOM 8536 O O . LEU B 1 490 ? -14.656 46.938 7.305 1 85 490 LEU B O 1
ATOM 8540 N N . ASP B 1 491 ? -16.109 46.844 8.891 1 80.38 491 ASP B N 1
ATOM 8541 C CA . ASP B 1 491 ? -15.469 47.969 9.586 1 80.38 491 ASP B CA 1
ATOM 8542 C C . ASP B 1 491 ? -14.016 47.625 9.938 1 80.38 491 ASP B C 1
ATOM 8544 O O . ASP B 1 491 ? -13.734 46.594 10.516 1 80.38 491 ASP B O 1
ATOM 8548 N N . GLY B 1 492 ? -13.148 48.562 9.484 1 82.5 492 GLY B N 1
ATOM 8549 C CA . GLY B 1 492 ? -11.742 48.375 9.789 1 82.5 492 GLY B CA 1
ATOM 8550 C C . GLY B 1 492 ? -11.008 47.531 8.758 1 82.5 492 GLY B C 1
ATOM 8551 O O . GLY B 1 492 ? -9.797 47.344 8.844 1 82.5 492 GLY B O 1
ATOM 8552 N N . CYS B 1 493 ? -11.844 47.094 7.875 1 86.5 493 CYS B N 1
ATOM 8553 C CA . CYS B 1 493 ? -11.211 46.312 6.816 1 86.5 493 CYS B CA 1
ATOM 8554 C C . CYS B 1 493 ? -10.508 47.219 5.816 1 86.5 493 CYS B C 1
ATOM 8556 O O . CYS B 1 493 ? -10.914 48.375 5.625 1 86.5 493 CYS B O 1
ATOM 8558 N N . LEU B 1 494 ? -9.359 46.781 5.332 1 78.81 494 LEU B N 1
ATOM 8559 C CA . LEU B 1 494 ? -8.688 47.5 4.254 1 78.81 494 LEU B CA 1
ATOM 8560 C C . LEU B 1 494 ? -9.594 47.625 3.035 1 78.81 494 LEU B C 1
ATOM 8562 O O . LEU B 1 494 ? -10.352 46.688 2.725 1 78.81 494 LEU B O 1
ATOM 8566 N N . SER B 1 495 ? -9.734 48.906 2.641 1 63.28 495 SER B N 1
ATOM 8567 C CA . SER B 1 495 ? -10.508 49.188 1.429 1 63.28 495 SER B CA 1
ATOM 8568 C C . SER B 1 495 ? -9.812 48.594 0.198 1 63.28 495 SER B C 1
ATOM 8570 O O . SER B 1 495 ? -8.586 48.562 0.131 1 63.28 495 SER B O 1
ATOM 8572 N N . GLY B 1 496 ? -10.367 47.656 -0.701 1 54.5 496 GLY B N 1
ATOM 8573 C CA . GLY B 1 496 ? -9.812 47.188 -1.958 1 54.5 496 GLY B CA 1
ATOM 8574 C C . GLY B 1 496 ? -9.758 45.688 -2.055 1 54.5 496 GLY B C 1
ATOM 8575 O O . GLY B 1 496 ? -10.055 44.969 -1.085 1 54.5 496 GLY B O 1
ATOM 8576 N N . LYS B 1 497 ? -9.898 45.219 -3.246 1 49.88 497 LYS B N 1
ATOM 8577 C CA . LYS B 1 497 ? -9.734 43.812 -3.58 1 49.88 497 LYS B CA 1
ATOM 8578 C C . LYS B 1 497 ? -8.43 43.281 -3.006 1 49.88 497 LYS B C 1
ATOM 8580 O O . LYS B 1 497 ? -7.438 44 -2.902 1 49.88 497 LYS B O 1
ATOM 8585 N N . PRO B 1 498 ? -8.586 42.312 -2.154 1 47.75 498 PRO B N 1
ATOM 8586 C CA . PRO B 1 498 ? -7.289 41.75 -1.775 1 47.75 498 PRO B CA 1
ATOM 8587 C C . PRO B 1 498 ? -6.219 41.969 -2.844 1 47.75 498 PRO B C 1
ATOM 8589 O O . PRO B 1 498 ? -6.438 41.656 -4.016 1 47.75 498 PRO B O 1
ATOM 8592 N N . SER B 1 499 ? -5.715 43.219 -2.885 1 36.5 499 SER B N 1
ATOM 8593 C CA . SER B 1 499 ? -4.73 43.562 -3.902 1 36.5 499 SER B CA 1
ATOM 8594 C C . SER B 1 499 ? -3.973 42.344 -4.391 1 36.5 499 SER B C 1
ATOM 8596 O O . SER B 1 499 ? -3.719 41.406 -3.613 1 36.5 499 SER B O 1
ATOM 8598 N N . THR B 1 500 ? -4.25 41.875 -5.703 1 36.88 500 THR B N 1
ATOM 8599 C CA . THR B 1 500 ? -3.146 41.156 -6.34 1 36.88 500 THR B CA 1
ATOM 8600 C C . THR B 1 500 ? -1.838 41.406 -5.598 1 36.88 500 THR B C 1
ATOM 8602 O O . THR B 1 500 ? -1.672 42.438 -4.957 1 36.88 500 THR B O 1
ATOM 8605 N N . SER B 1 501 ? -1.081 40.594 -5.32 1 34.44 501 SER B N 1
ATOM 8606 C CA . SER B 1 501 ? 0.229 41.031 -4.855 1 34.44 501 SER B CA 1
ATOM 8607 C C . SER B 1 501 ? 0.437 42.5 -5.121 1 34.44 501 SER B C 1
ATOM 8609 O O . SER B 1 501 ? -0.243 43.094 -5.965 1 34.44 501 SER B O 1
ATOM 8611 N N . LEU B 1 502 ? 1.386 43.219 -4.367 1 32.47 502 LEU B N 1
ATOM 8612 C CA . LEU B 1 502 ? 2.615 44 -4.348 1 32.47 502 LEU B CA 1
ATOM 8613 C C . LEU B 1 502 ? 3.143 44.219 -5.766 1 32.47 502 LEU B C 1
ATOM 8615 O O . LEU B 1 502 ? 3.391 43.25 -6.492 1 32.47 502 LEU B O 1
ATOM 8619 N N . ASP B 1 503 ? 2.682 45.156 -6.504 1 29.27 503 ASP B N 1
ATOM 8620 C CA . ASP B 1 503 ? 3.555 45.469 -7.625 1 29.27 503 ASP B CA 1
ATOM 8621 C C . ASP B 1 503 ? 4.906 44.781 -7.496 1 29.27 503 ASP B C 1
ATOM 8623 O O . ASP B 1 503 ? 5.562 44.875 -6.453 1 29.27 503 ASP B O 1
ATOM 8627 N N . SER B 1 504 ? 5.004 43.625 -8.086 1 31.58 504 SER B N 1
ATOM 8628 C CA . SER B 1 504 ? 6.238 42.875 -8.25 1 31.58 504 SER B CA 1
ATOM 8629 C C . SER B 1 504 ? 7.465 43.75 -8.031 1 31.58 504 SER B C 1
ATOM 8631 O O . SER B 1 504 ? 8.602 43.281 -8.133 1 31.58 504 SER B O 1
ATOM 8633 N N . ALA B 1 505 ? 7.289 45.062 -8.273 1 28.81 505 ALA B N 1
ATOM 8634 C CA . ALA B 1 505 ? 8.461 45.938 -8.328 1 28.81 505 ALA B CA 1
ATOM 8635 C C . ALA B 1 505 ? 9.18 45.969 -6.98 1 28.81 505 ALA B C 1
ATOM 8637 O O . ALA B 1 505 ? 10.359 46.312 -6.91 1 28.81 505 ALA B O 1
ATOM 8638 N N . THR B 1 506 ? 8.336 46 -5.832 1 30.03 506 THR B N 1
ATOM 8639 C CA . THR B 1 506 ? 9.102 46.156 -4.598 1 30.03 506 THR B CA 1
ATOM 8640 C C . THR B 1 506 ? 9.555 44.781 -4.09 1 30.03 506 THR B C 1
ATOM 8642 O O . THR B 1 506 ? 10.195 44.688 -3.043 1 30.03 506 THR B O 1
ATOM 8645 N N . ALA B 1 507 ? 8.883 43.719 -4.426 1 35.38 507 ALA B N 1
ATOM 8646 C CA . ALA B 1 507 ? 9.516 42.438 -4.137 1 35.38 507 ALA B CA 1
ATOM 8647 C C . ALA B 1 507 ? 10.945 42.406 -4.68 1 35.38 507 ALA B C 1
ATOM 8649 O O . ALA B 1 507 ? 11.641 41.375 -4.527 1 35.38 507 ALA B O 1
ATOM 8650 N N . VAL B 1 508 ? 11.188 43.062 -5.789 1 30.39 508 VAL B N 1
ATOM 8651 C CA . VAL B 1 508 ? 12.547 43.25 -6.293 1 30.39 508 VAL B CA 1
ATOM 8652 C C . VAL B 1 508 ? 13.391 43.969 -5.254 1 30.39 508 VAL B C 1
ATOM 8654 O O . VAL B 1 508 ? 14.594 44.156 -5.445 1 30.39 508 VAL B O 1
ATOM 8657 N N . SER B 1 509 ? 12.672 44.969 -4.582 1 28.77 509 SER B N 1
ATOM 8658 C CA . SER B 1 509 ? 13.656 45.906 -4.043 1 28.77 509 SER B CA 1
ATOM 8659 C C . SER B 1 509 ? 14.555 45.25 -3.01 1 28.77 509 SER B C 1
ATOM 8661 O O . SER B 1 509 ? 14.477 45.531 -1.817 1 28.77 509 SER B O 1
ATOM 8663 N N . GLY B 1 510 ? 14.273 43.969 -2.711 1 30.81 510 GLY B N 1
ATOM 8664 C CA . GLY B 1 510 ? 15.5 43.719 -1.973 1 30.81 510 GLY B CA 1
ATOM 8665 C C . GLY B 1 510 ? 16.703 44.438 -2.549 1 30.81 510 GLY B C 1
ATOM 8666 O O . GLY B 1 510 ? 16.812 44.594 -3.768 1 30.81 510 GLY B O 1
ATOM 8667 N N . VAL B 1 511 ? 17.125 45.469 -1.9 1 30.89 511 VAL B N 1
ATOM 8668 C CA . VAL B 1 511 ? 18.422 46.062 -2.203 1 30.89 511 VAL B CA 1
ATOM 8669 C C . VAL B 1 511 ? 19.328 45.031 -2.857 1 30.89 511 VAL B C 1
ATOM 8671 O O . VAL B 1 511 ? 19.578 43.969 -2.279 1 30.89 511 VAL B O 1
ATOM 8674 N N . ALA B 1 512 ? 19.109 44.75 -4.129 1 33.12 512 ALA B N 1
ATOM 8675 C CA . ALA B 1 512 ? 20.312 44.156 -4.711 1 33.12 512 ALA B CA 1
ATOM 8676 C C . ALA B 1 512 ? 21.547 44.469 -3.883 1 33.12 512 ALA B C 1
ATOM 8678 O O . ALA B 1 512 ? 22.062 45.594 -3.959 1 33.12 512 ALA B O 1
ATOM 8679 N N . LEU B 1 513 ? 21.438 44.281 -2.514 1 33.34 513 LEU B N 1
ATOM 8680 C CA . LEU B 1 513 ? 22.828 44.469 -2.076 1 33.34 513 LEU B CA 1
ATOM 8681 C C . LEU B 1 513 ? 23.812 43.906 -3.096 1 33.34 513 LEU B C 1
ATOM 8683 O O . LEU B 1 513 ? 23.625 42.812 -3.586 1 33.34 513 LEU B O 1
ATOM 8687 N N . SER B 1 514 ? 24.141 44.75 -4.039 1 31.91 514 SER B N 1
ATOM 8688 C CA . SER B 1 514 ? 25.297 44.344 -4.844 1 31.91 514 SER B CA 1
ATOM 8689 C C . SER B 1 514 ? 26.125 43.281 -4.148 1 31.91 514 SER B C 1
ATOM 8691 O O . SER B 1 514 ? 26.406 43.375 -2.953 1 31.91 514 SER B O 1
ATOM 8693 N N . PRO B 1 515 ? 26 42.062 -4.637 1 35.47 515 PRO B N 1
ATOM 8694 C CA . PRO B 1 515 ? 26.969 41.125 -4.051 1 35.47 515 PRO B CA 1
ATOM 8695 C C . PRO B 1 515 ? 28.234 41.844 -3.553 1 35.47 515 PRO B C 1
ATOM 8697 O O . PRO B 1 515 ? 28.891 42.531 -4.32 1 35.47 515 PRO B O 1
ATOM 8700 N N . THR B 1 516 ? 28.172 42.562 -2.488 1 35.91 516 THR B N 1
ATOM 8701 C CA . THR B 1 516 ? 29.531 42.906 -2.076 1 35.91 516 THR B CA 1
ATOM 8702 C C . THR B 1 516 ? 30.484 41.75 -2.357 1 35.91 516 THR B C 1
ATOM 8704 O O . THR B 1 516 ? 30.219 40.625 -1.981 1 35.91 516 THR B O 1
ATOM 8707 N N . LEU B 1 517 ? 31.125 41.812 -3.48 1 40.03 517 LEU B N 1
ATOM 8708 C CA . LEU B 1 517 ? 32.188 40.875 -3.764 1 40.03 517 LEU B CA 1
ATOM 8709 C C . LEU B 1 517 ? 32.781 40.312 -2.471 1 40.03 517 LEU B C 1
ATOM 8711 O O . LEU B 1 517 ? 33.062 41.062 -1.531 1 40.03 517 LEU B O 1
ATOM 8715 N N . PRO B 1 518 ? 32.438 39.031 -2.197 1 43.62 518 PRO B N 1
ATOM 8716 C CA . PRO B 1 518 ? 33.156 38.5 -1.029 1 43.62 518 PRO B CA 1
ATOM 8717 C C . PRO B 1 518 ? 34.531 39.094 -0.866 1 43.62 518 PRO B C 1
ATOM 8719 O O . PRO B 1 518 ? 35.156 39.5 -1.853 1 43.62 518 PRO B O 1
ATOM 8722 N N . PRO B 1 519 ? 34.844 39.625 0.249 1 42.44 519 PRO B N 1
ATOM 8723 C CA . PRO B 1 519 ? 36.25 40.062 0.346 1 42.44 519 PRO B CA 1
ATOM 8724 C C . PRO B 1 519 ? 37.219 39.062 -0.303 1 42.44 519 PRO B C 1
ATOM 8726 O O . PRO B 1 519 ? 36.875 37.875 -0.447 1 42.44 519 PRO B O 1
ATOM 8729 N N . GLN B 1 520 ? 38.219 39.5 -0.958 1 44.81 520 GLN B N 1
ATOM 8730 C CA . GLN B 1 520 ? 39.375 38.875 -1.593 1 44.81 520 GLN B CA 1
ATOM 8731 C C . GLN B 1 520 ? 39.812 37.625 -0.835 1 44.81 520 GLN B C 1
ATOM 8733 O O . GLN B 1 520 ? 40.844 37.031 -1.181 1 44.81 520 GLN B O 1
ATOM 8738 N N . GLY B 1 521 ? 39.062 37.188 0.347 1 49.56 521 GLY B N 1
ATOM 8739 C CA . GLY B 1 521 ? 39.656 36.062 1.032 1 49.56 521 GLY B CA 1
ATOM 8740 C C . GLY B 1 521 ? 39.188 34.719 0.506 1 49.56 521 GLY B C 1
ATOM 8741 O O . GLY B 1 521 ? 38.438 34.656 -0.473 1 49.56 521 GLY B O 1
ATOM 8742 N N . LEU B 1 522 ? 39.625 33.469 1.06 1 58.44 522 LEU B N 1
ATOM 8743 C CA . LEU B 1 522 ? 39.406 32.062 0.714 1 58.44 522 LEU B CA 1
ATOM 8744 C C . LEU B 1 522 ? 37.938 31.688 0.809 1 58.44 522 LEU B C 1
ATOM 8746 O O . LEU B 1 522 ? 37.281 31.922 1.839 1 58.44 522 LEU B O 1
ATOM 8750 N N . MET B 1 523 ? 37.219 31.578 -0.24 1 71.06 523 MET B N 1
ATOM 8751 C CA . MET B 1 523 ? 35.812 31.094 -0.347 1 71.06 523 MET B CA 1
ATOM 8752 C C . MET B 1 523 ? 35.781 29.578 -0.435 1 71.06 523 MET B C 1
ATOM 8754 O O . MET B 1 523 ? 36.688 28.953 -0.99 1 71.06 523 MET B O 1
ATOM 8758 N N . TRP B 1 524 ? 34.938 28.938 0.482 1 81.38 524 TRP B N 1
ATOM 8759 C CA . TRP B 1 524 ? 34.688 27.516 0.28 1 81.38 524 TRP B CA 1
ATOM 8760 C C . TRP B 1 524 ? 33.281 27.266 -0.206 1 81.38 524 TRP B C 1
ATOM 8762 O O . TRP B 1 524 ? 32.375 28.078 0.045 1 81.38 524 TRP B O 1
ATOM 8772 N N . ARG B 1 525 ? 33.094 26.25 -0.97 1 87.31 525 ARG B N 1
ATOM 8773 C CA . ARG B 1 525 ? 31.797 25.844 -1.519 1 87.31 525 ARG B CA 1
ATOM 8774 C C . ARG B 1 525 ? 31.125 24.812 -0.615 1 87.31 525 ARG B C 1
ATOM 8776 O O . ARG B 1 525 ? 31.719 23.781 -0.277 1 87.31 525 ARG B O 1
ATOM 8783 N N . ALA B 1 526 ? 29.953 25.219 -0.103 1 91.25 526 ALA B N 1
ATOM 8784 C CA . ALA B 1 526 ? 29.172 24.312 0.745 1 91.25 526 ALA B CA 1
ATOM 8785 C C . ALA B 1 526 ? 27.859 23.922 0.072 1 91.25 526 ALA B C 1
ATOM 8787 O O . ALA B 1 526 ? 27.281 24.719 -0.664 1 91.25 526 ALA B O 1
ATOM 8788 N N . LYS B 1 527 ? 27.484 22.672 0.304 1 90.88 527 LYS B N 1
ATOM 8789 C CA . LYS B 1 527 ? 26.094 22.344 -0.041 1 90.88 527 LYS B CA 1
ATOM 8790 C C . LYS B 1 527 ? 25.125 23.172 0.792 1 90.88 527 LYS B C 1
ATOM 8792 O O . LYS B 1 527 ? 25.359 23.422 1.976 1 90.88 527 LYS B O 1
ATOM 8797 N N . LEU B 1 528 ? 24.094 23.578 0.214 1 93.69 528 LEU B N 1
ATOM 8798 C CA . LEU B 1 528 ? 23.141 24.453 0.888 1 93.69 528 LEU B CA 1
ATOM 8799 C C . LEU B 1 528 ? 22.656 23.828 2.193 1 93.69 528 LEU B C 1
ATOM 8801 O O . LEU B 1 528 ? 22.453 24.531 3.186 1 93.69 528 LEU B O 1
ATOM 8805 N N . HIS B 1 529 ? 22.5 22.5 2.252 1 92.75 529 HIS B N 1
ATOM 8806 C CA . HIS B 1 529 ? 22 21.859 3.457 1 92.75 529 HIS B CA 1
ATOM 8807 C C . HIS B 1 529 ? 23 21.969 4.605 1 92.75 529 HIS B C 1
ATOM 8809 O O . HIS B 1 529 ? 22.641 21.781 5.77 1 92.75 529 HIS B O 1
ATOM 8815 N N . GLU B 1 530 ? 24.219 22.25 4.324 1 92.5 530 GLU B N 1
ATOM 8816 C CA . GLU B 1 530 ? 25.25 22.406 5.348 1 92.5 530 GLU B CA 1
ATOM 8817 C C . GLU B 1 530 ? 25.156 23.766 6.035 1 92.5 530 GLU B C 1
ATOM 8819 O O . GLU B 1 530 ? 25.594 23.922 7.176 1 92.5 530 GLU B O 1
ATOM 8824 N N . VAL B 1 531 ? 24.531 24.688 5.336 1 94.75 531 VAL B N 1
ATOM 8825 C CA . VAL B 1 531 ? 24.562 26.047 5.867 1 94.75 531 VAL B CA 1
ATOM 8826 C C . VAL B 1 531 ? 23.125 26.547 6.098 1 94.75 531 VAL B C 1
ATOM 8828 O O . VAL B 1 531 ? 22.922 27.656 6.59 1 94.75 531 VAL B O 1
ATOM 8831 N N . ALA B 1 532 ? 22.156 25.766 5.77 1 96.62 532 ALA B N 1
ATOM 8832 C CA . ALA B 1 532 ? 20.766 26.172 5.93 1 96.62 532 ALA B CA 1
ATOM 8833 C C . ALA B 1 532 ? 19.859 24.984 6.223 1 96.62 532 ALA B C 1
ATOM 8835 O O . ALA B 1 532 ? 20.141 23.875 5.773 1 96.62 532 ALA B O 1
ATOM 8836 N N . THR B 1 533 ? 18.859 25.203 7 1 96.19 533 THR B N 1
ATOM 8837 C CA . THR B 1 533 ? 17.719 24.297 7.129 1 96.19 533 THR B CA 1
ATOM 8838 C C . THR B 1 533 ? 16.562 24.734 6.238 1 96.19 533 THR B C 1
ATOM 8840 O O . THR B 1 533 ? 16.688 25.703 5.477 1 96.19 533 THR B O 1
ATOM 8843 N N . GLY B 1 534 ? 15.5 24.031 6.266 1 95.44 534 GLY B N 1
ATOM 8844 C CA . GLY B 1 534 ? 14.391 24.422 5.41 1 95.44 534 GLY B CA 1
ATOM 8845 C C . GLY B 1 534 ? 13.07 23.797 5.832 1 95.44 534 GLY B C 1
ATOM 8846 O O . GLY B 1 534 ? 13.039 22.875 6.641 1 95.44 534 GLY B O 1
ATOM 8847 N N . ARG B 1 535 ? 12 24.344 5.344 1 96.75 535 ARG B N 1
ATOM 8848 C CA . ARG B 1 535 ? 10.625 23.875 5.516 1 96.75 535 ARG B CA 1
ATOM 8849 C C . ARG B 1 535 ? 9.773 24.203 4.297 1 96.75 535 ARG B C 1
ATOM 8851 O O . ARG B 1 535 ? 9.938 25.266 3.691 1 96.75 535 ARG B O 1
ATOM 8858 N N . SER B 1 536 ? 9.039 23.234 3.896 1 95.56 536 SER B N 1
ATOM 8859 C CA . SER B 1 536 ? 8.125 23.469 2.783 1 95.56 536 SER B CA 1
ATOM 8860 C C . SER B 1 536 ? 6.719 22.969 3.107 1 95.56 536 SER B C 1
ATOM 8862 O O . SER B 1 536 ? 6.539 22.125 3.988 1 95.56 536 SER B O 1
ATOM 8864 N N . GLY B 1 537 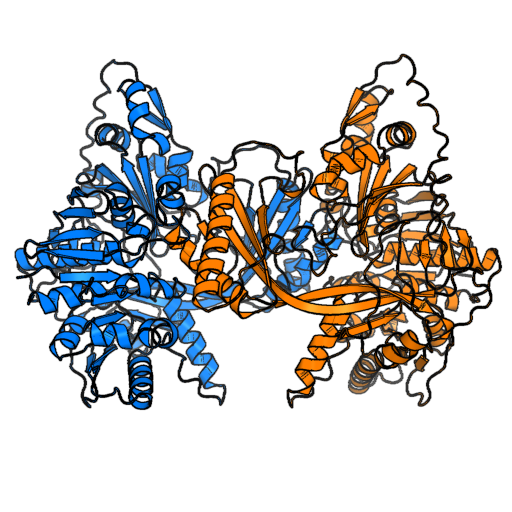? 5.734 23.516 2.477 1 92.69 537 GLY B N 1
ATOM 8865 C CA . GLY B 1 537 ? 4.344 23.141 2.65 1 92.69 537 GLY B CA 1
ATOM 8866 C C . GLY B 1 537 ? 3.469 23.516 1.468 1 92.69 537 GLY B C 1
ATOM 8867 O O . GLY B 1 537 ? 3.869 24.312 0.623 1 92.69 537 GLY B O 1
ATOM 8868 N N . ASP B 1 538 ? 2.332 22.938 1.44 1 88.06 538 ASP B N 1
ATOM 8869 C CA . ASP B 1 538 ? 1.423 23.109 0.313 1 88.06 538 ASP B CA 1
ATOM 8870 C C . ASP B 1 538 ? 0.367 24.172 0.62 1 88.06 538 ASP B C 1
ATOM 8872 O O . ASP B 1 538 ? -0.038 24.328 1.772 1 88.06 538 ASP B O 1
ATOM 8876 N N . LYS B 1 539 ? -0.063 24.891 -0.353 1 84.94 539 LYS B N 1
ATOM 8877 C CA . LYS B 1 539 ? -1.234 25.766 -0.394 1 84.94 539 LYS B CA 1
ATOM 8878 C C . LYS B 1 539 ? -1.925 25.688 -1.753 1 84.94 539 LYS B C 1
ATOM 8880 O O . LYS B 1 539 ? -1.592 26.453 -2.664 1 84.94 539 LYS B O 1
ATOM 8885 N N . GLY B 1 540 ? -2.961 24.828 -1.813 1 81 540 GLY B N 1
ATOM 8886 C CA . GLY B 1 540 ? -3.539 24.594 -3.127 1 81 540 GLY B CA 1
ATOM 8887 C C . GLY B 1 540 ? -2.559 23.984 -4.109 1 81 540 GLY B C 1
ATOM 8888 O O . GLY B 1 540 ? -1.953 22.938 -3.832 1 81 540 GLY B O 1
ATOM 8889 N N . ASP B 1 541 ? -2.396 24.641 -5.199 1 84.94 541 ASP B N 1
ATOM 8890 C CA . ASP B 1 541 ? -1.453 24.172 -6.211 1 84.94 541 ASP B CA 1
ATOM 8891 C C . ASP B 1 541 ? -0.121 24.906 -6.102 1 84.94 541 ASP B C 1
ATOM 8893 O O . ASP B 1 541 ? 0.695 24.875 -7.023 1 84.94 541 ASP B O 1
ATOM 8897 N N . SER B 1 542 ? 0.071 25.609 -4.961 1 88.06 542 SER B N 1
ATOM 8898 C CA . SER B 1 542 ? 1.315 26.312 -4.688 1 88.06 542 SER B CA 1
ATOM 8899 C C . SER B 1 542 ? 2.072 25.688 -3.525 1 88.06 542 SER B C 1
ATOM 8901 O O . SER B 1 542 ? 1.49 24.938 -2.732 1 88.06 542 SER B O 1
ATOM 8903 N N . ALA B 1 543 ? 3.334 26.016 -3.531 1 91.5 543 ALA B N 1
ATOM 8904 C CA . ALA B 1 543 ? 4.203 25.531 -2.463 1 91.5 543 ALA B CA 1
ATOM 8905 C C . ALA B 1 543 ? 5.082 26.641 -1.917 1 91.5 543 ALA B C 1
ATOM 8907 O O . ALA B 1 543 ? 5.441 27.578 -2.646 1 91.5 543 ALA B O 1
ATOM 8908 N N . ASN B 1 544 ? 5.328 26.625 -0.687 1 94.69 544 ASN B N 1
ATOM 8909 C CA . ASN B 1 544 ? 6.395 27.469 -0.161 1 94.69 544 ASN B CA 1
ATOM 8910 C C . ASN B 1 544 ? 7.641 26.656 0.181 1 94.69 544 ASN B C 1
ATOM 8912 O O . ASN B 1 544 ? 7.539 25.484 0.549 1 94.69 544 ASN B O 1
ATOM 8916 N N . VAL B 1 545 ? 8.766 27.219 -0.002 1 96.44 545 VAL B N 1
ATOM 8917 C CA . VAL B 1 545 ? 10.062 26.656 0.386 1 96.44 545 VAL B CA 1
ATOM 8918 C C . VAL B 1 545 ? 10.852 27.703 1.167 1 96.44 545 VAL B C 1
ATOM 8920 O O . VAL B 1 545 ? 11.383 28.656 0.584 1 96.44 545 VAL B O 1
ATOM 8923 N N . ALA B 1 546 ? 10.953 27.484 2.396 1 97.81 546 ALA B N 1
ATOM 8924 C CA . ALA B 1 546 ? 11.742 28.375 3.246 1 97.81 546 ALA B CA 1
ATOM 8925 C C . ALA B 1 546 ? 13.164 27.844 3.418 1 97.81 546 ALA B C 1
ATOM 8927 O O . ALA B 1 546 ? 13.367 26.641 3.605 1 97.81 546 ALA B O 1
ATOM 8928 N N . ILE B 1 547 ? 14.117 28.703 3.25 1 97.62 547 ILE B N 1
ATOM 8929 C CA . ILE B 1 547 ? 15.531 28.438 3.51 1 97.62 547 ILE B CA 1
ATOM 8930 C C . ILE B 1 547 ? 16.016 29.297 4.676 1 97.62 547 ILE B C 1
ATOM 8932 O O . ILE B 1 547 ? 15.984 30.531 4.602 1 97.62 547 ILE B O 1
ATOM 8936 N N . ILE B 1 548 ? 16.453 28.641 5.727 1 97.94 548 ILE B N 1
ATOM 8937 C CA . ILE B 1 548 ? 16.797 29.312 6.973 1 97.94 548 ILE B CA 1
ATOM 8938 C C . ILE B 1 548 ? 18.297 29.125 7.266 1 97.94 548 ILE B C 1
ATOM 8940 O O . ILE B 1 548 ? 18.766 27.984 7.418 1 97.94 548 ILE B O 1
ATOM 8944 N N . ALA B 1 549 ? 18.984 30.219 7.402 1 96.88 549 ALA B N 1
ATOM 8945 C CA . ALA B 1 549 ? 20.422 30.141 7.652 1 96.88 549 ALA B CA 1
ATOM 8946 C C . ALA B 1 549 ? 20.703 29.484 9 1 96.88 549 ALA B C 1
ATOM 8948 O O . ALA B 1 549 ? 20.047 29.797 10 1 96.88 549 ALA B O 1
ATOM 8949 N N . ARG B 1 550 ? 21.625 28.562 8.969 1 95.62 550 ARG B N 1
ATOM 8950 C CA . ARG B 1 550 ? 22.016 27.906 10.211 1 95.62 550 ARG B CA 1
ATOM 8951 C C . ARG B 1 550 ? 22.719 28.891 11.148 1 95.62 550 ARG B C 1
ATOM 8953 O O . ARG B 1 550 ? 22.719 28.688 12.367 1 95.62 550 ARG B O 1
ATOM 8960 N N . ASP B 1 551 ? 23.312 29.828 10.586 1 93.62 551 ASP B N 1
ATOM 8961 C CA . ASP B 1 551 ? 24 30.922 11.258 1 93.62 551 ASP B CA 1
ATOM 8962 C C . ASP B 1 551 ? 23.781 32.25 10.531 1 93.62 551 ASP B C 1
ATOM 8964 O O . ASP B 1 551 ? 23.734 32.281 9.297 1 93.62 551 ASP B O 1
ATOM 8968 N N . ALA B 1 552 ? 23.656 33.312 11.352 1 92.81 552 ALA B N 1
ATOM 8969 C CA . ALA B 1 552 ? 23.391 34.625 10.781 1 92.81 552 ALA B CA 1
ATOM 8970 C C . ALA B 1 552 ? 24.453 35.031 9.758 1 92.81 552 ALA B C 1
ATOM 8972 O O . ALA B 1 552 ? 24.156 35.719 8.789 1 92.81 552 ALA B O 1
ATOM 8973 N N . THR B 1 553 ? 25.672 34.5 9.883 1 91.31 553 THR B N 1
ATOM 8974 C CA . THR B 1 553 ? 26.781 34.875 9.016 1 91.31 553 THR B CA 1
ATOM 8975 C C . THR B 1 553 ? 26.562 34.312 7.609 1 91.31 553 THR B C 1
ATOM 8977 O O . THR B 1 553 ? 27.172 34.781 6.648 1 91.31 553 THR B O 1
ATOM 8980 N N . PHE B 1 554 ? 25.734 33.312 7.488 1 93.81 554 PHE B N 1
ATOM 8981 C CA . PHE B 1 554 ? 25.5 32.688 6.188 1 93.81 554 PHE B CA 1
ATOM 8982 C C . PHE B 1 554 ? 24.391 33.406 5.434 1 93.81 554 PHE B C 1
ATOM 8984 O O . PHE B 1 554 ? 24.219 33.188 4.23 1 93.81 554 PHE B O 1
ATOM 8991 N N . TYR B 1 555 ? 23.625 34.281 6.137 1 94.69 555 TYR B N 1
ATOM 8992 C CA . TYR B 1 555 ? 22.375 34.844 5.617 1 94.69 555 TYR B CA 1
ATOM 8993 C C . TYR B 1 555 ? 22.609 35.656 4.352 1 94.69 555 TYR B C 1
ATOM 8995 O O . TYR B 1 555 ? 21.938 35.469 3.342 1 94.69 555 TYR B O 1
ATOM 9003 N N . GLU B 1 556 ? 23.578 36.5 4.395 1 92.19 556 GLU B N 1
ATOM 9004 C CA . GLU B 1 556 ? 23.828 37.344 3.244 1 92.19 556 GLU B CA 1
ATOM 9005 C C . GLU B 1 556 ? 24.281 36.531 2.033 1 92.19 556 GLU B C 1
ATOM 9007 O O . GLU B 1 556 ? 23.938 36.875 0.896 1 92.19 556 GLU B O 1
ATOM 9012 N N . HIS B 1 557 ? 25.094 35.5 2.242 1 92.19 557 HIS B N 1
ATOM 9013 C CA . HIS B 1 557 ? 25.516 34.625 1.163 1 92.19 557 HIS B CA 1
ATOM 9014 C C . HIS B 1 557 ? 24.312 33.906 0.546 1 92.19 557 HIS B C 1
ATOM 9016 O O . HIS B 1 557 ? 24.234 33.75 -0.676 1 92.19 557 HIS B O 1
ATOM 9022 N N . ILE B 1 558 ? 23.422 33.438 1.396 1 94.06 558 ILE B N 1
ATOM 9023 C CA . ILE B 1 558 ? 22.219 32.719 0.94 1 94.06 558 ILE B CA 1
ATOM 9024 C C . ILE B 1 558 ? 21.328 33.656 0.146 1 94.06 558 ILE B C 1
ATOM 9026 O O . ILE B 1 558 ? 20.859 33.312 -0.945 1 94.06 558 ILE B O 1
ATOM 9030 N N . LEU B 1 559 ? 21.156 34.844 0.696 1 94.19 559 LEU B N 1
ATOM 9031 C CA . LEU B 1 559 ? 20.297 35.844 0.067 1 94.19 559 LEU B CA 1
ATOM 9032 C C . LEU B 1 559 ? 20.797 36.219 -1.328 1 94.19 559 LEU B C 1
ATOM 9034 O O . LEU B 1 559 ? 20.016 36.375 -2.256 1 94.19 559 LEU B O 1
ATOM 9038 N N . GLN B 1 560 ? 22.047 36.188 -1.524 1 91.88 560 GLN B N 1
ATOM 9039 C CA . GLN B 1 560 ? 22.641 36.594 -2.787 1 91.88 560 GLN B CA 1
ATOM 9040 C C . GLN B 1 560 ? 22.641 35.469 -3.801 1 91.88 560 GLN B C 1
ATOM 9042 O O . GLN B 1 560 ? 22.516 35.719 -5.004 1 91.88 560 GLN B O 1
ATOM 9047 N N . GLN B 1 561 ? 22.734 34.312 -3.338 1 93.44 561 GLN B N 1
ATOM 9048 C CA . GLN B 1 561 ? 23.016 33.219 -4.254 1 93.44 561 GLN B CA 1
ATOM 9049 C C . GLN B 1 561 ? 21.781 32.344 -4.484 1 93.44 561 GLN B C 1
ATOM 9051 O O . GLN B 1 561 ? 21.641 31.734 -5.539 1 93.44 561 GLN B O 1
ATOM 9056 N N . VAL B 1 562 ? 20.953 32.25 -3.48 1 95.44 562 VAL B N 1
ATOM 9057 C CA . VAL B 1 562 ? 19.719 31.469 -3.623 1 95.44 562 VAL B CA 1
ATOM 9058 C C . VAL B 1 562 ? 18.594 32.344 -4.145 1 95.44 562 VAL B C 1
ATOM 9060 O O . VAL B 1 562 ? 17.766 32.812 -3.371 1 95.44 562 VAL B O 1
ATOM 9063 N N . THR B 1 563 ? 18.516 32.469 -5.469 1 95.31 563 THR B N 1
ATOM 9064 C CA . THR B 1 563 ? 17.594 33.344 -6.141 1 95.31 563 THR B CA 1
ATOM 9065 C C . THR B 1 563 ? 16.375 32.594 -6.648 1 95.31 563 THR B C 1
ATOM 9067 O O . THR B 1 563 ? 16.359 31.359 -6.664 1 95.31 563 THR B O 1
ATOM 9070 N N . PRO B 1 564 ? 15.32 33.344 -6.953 1 95.31 564 PRO B N 1
ATOM 9071 C CA . PRO B 1 564 ? 14.156 32.688 -7.539 1 95.31 564 PRO B CA 1
ATOM 9072 C C . PRO B 1 564 ? 14.5 31.844 -8.758 1 95.31 564 PRO B C 1
ATOM 9074 O O . PRO B 1 564 ? 13.953 30.75 -8.938 1 95.31 564 PRO B O 1
ATOM 9077 N N . GLN B 1 565 ? 15.453 32.281 -9.57 1 94.69 565 GLN B N 1
ATOM 9078 C CA . GLN B 1 565 ? 15.852 31.547 -10.773 1 94.69 565 GLN B CA 1
ATOM 9079 C C . GLN B 1 565 ? 16.531 30.234 -10.422 1 94.69 565 GLN B C 1
ATOM 9081 O O . GLN B 1 565 ? 16.281 29.203 -11.062 1 94.69 565 GLN B O 1
ATOM 9086 N N . VAL B 1 566 ? 17.328 30.312 -9.445 1 93.44 566 VAL B N 1
ATOM 9087 C CA . VAL B 1 566 ? 18.062 29.125 -9.023 1 93.44 566 VAL B CA 1
ATOM 9088 C C . VAL B 1 566 ? 17.109 28.109 -8.43 1 93.44 566 VAL B C 1
ATOM 9090 O O . VA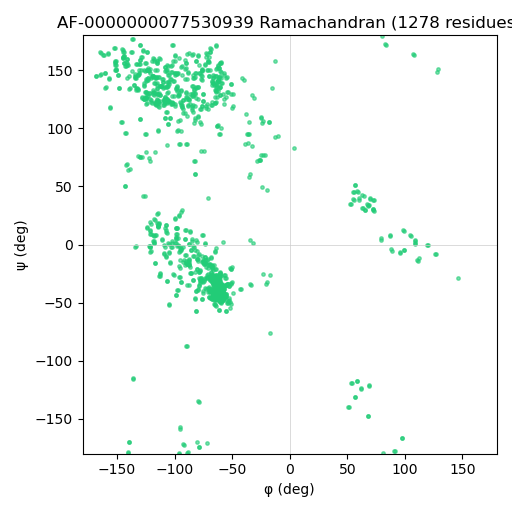L B 1 566 ? 17.203 26.906 -8.703 1 93.44 566 VAL B O 1
ATOM 9093 N N . VAL B 1 567 ? 16.219 28.547 -7.598 1 94.62 567 VAL B N 1
ATOM 9094 C CA . VAL B 1 567 ? 15.227 27.672 -6.984 1 94.62 567 VAL B CA 1
ATOM 9095 C C . VAL B 1 567 ? 14.312 27.094 -8.055 1 94.62 567 VAL B C 1
ATOM 9097 O O . VAL B 1 567 ? 13.961 25.906 -8.016 1 94.62 567 VAL B O 1
ATOM 9100 N N . PHE B 1 568 ? 13.922 27.922 -9.016 1 94.5 568 PHE B N 1
ATOM 9101 C CA . PHE B 1 568 ? 13.117 27.438 -10.133 1 94.5 568 PHE B CA 1
ATOM 9102 C C . PHE B 1 568 ? 13.82 26.297 -10.852 1 94.5 568 PHE B C 1
ATOM 9104 O O . PHE B 1 568 ? 13.211 25.266 -11.156 1 94.5 568 PHE B O 1
ATOM 9111 N N . SER B 1 569 ? 15.094 26.453 -11.117 1 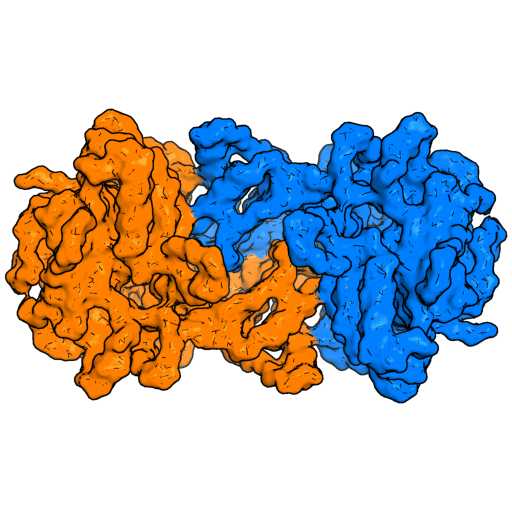92.44 569 SER B N 1
ATOM 9112 C CA . SER B 1 569 ? 15.867 25.438 -11.82 1 92.44 569 SER B CA 1
ATOM 9113 C C . SER B 1 569 ? 15.938 24.141 -11.008 1 92.44 569 SER B C 1
ATOM 9115 O O . SER B 1 569 ? 15.867 23.047 -11.57 1 92.44 569 SER B O 1
ATOM 9117 N N . ALA B 1 570 ? 16.094 24.297 -9.742 1 91.44 570 ALA B N 1
ATOM 9118 C CA . ALA B 1 570 ? 16.219 23.125 -8.867 1 91.44 570 ALA B CA 1
ATOM 9119 C C . ALA B 1 570 ? 14.906 22.359 -8.805 1 91.44 570 ALA B C 1
ATOM 9121 O O . ALA B 1 570 ? 14.906 21.141 -8.617 1 91.44 570 ALA B O 1
ATOM 9122 N N . LEU B 1 571 ? 13.758 23.031 -8.977 1 93.06 571 LEU B N 1
ATOM 9123 C CA . LEU B 1 571 ? 12.453 22.406 -8.797 1 93.06 571 LEU B CA 1
ATOM 9124 C C . LEU B 1 571 ? 11.695 22.344 -10.125 1 93.06 571 LEU B C 1
ATOM 9126 O O . LEU B 1 571 ? 10.492 22.078 -10.141 1 93.06 571 LEU B O 1
ATOM 9130 N N . GLN B 1 572 ? 12.32 22.531 -11.234 1 92.38 572 GLN B N 1
ATOM 9131 C CA . GLN B 1 572 ? 11.695 22.688 -12.547 1 92.38 572 GLN B CA 1
ATOM 9132 C C . GLN B 1 572 ? 10.867 21.453 -12.906 1 92.38 572 GLN B C 1
ATOM 9134 O O . GLN B 1 572 ? 9.82 21.578 -13.547 1 92.38 572 GLN B O 1
ATOM 9139 N N . HIS B 1 573 ? 11.289 20.328 -12.516 1 89.19 573 HIS B N 1
ATOM 9140 C CA . HIS B 1 573 ? 10.594 19.094 -12.852 1 89.19 573 HIS B CA 1
ATOM 9141 C C . HIS B 1 573 ? 9.25 19 -12.141 1 89.19 573 HIS B C 1
ATOM 9143 O O . HIS B 1 573 ? 8.406 18.172 -12.5 1 89.19 573 HIS B O 1
ATOM 9149 N N . LEU B 1 574 ? 9 19.891 -11.172 1 90.44 574 LEU B N 1
ATOM 9150 C CA . LEU B 1 574 ? 7.766 19.875 -10.398 1 90.44 574 LEU B CA 1
ATOM 9151 C C . LEU B 1 574 ? 6.863 21.031 -10.805 1 90.44 574 LEU B C 1
ATOM 9153 O O . LEU B 1 574 ? 5.707 21.109 -10.375 1 90.44 574 LEU B O 1
ATOM 9157 N N . ILE B 1 575 ? 7.34 21.938 -11.562 1 91.62 575 ILE B N 1
ATOM 9158 C CA . ILE B 1 575 ? 6.617 23.156 -11.875 1 91.62 575 ILE B CA 1
ATOM 9159 C C . ILE B 1 575 ? 5.957 23.031 -13.25 1 91.62 575 ILE B C 1
ATOM 9161 O O . ILE B 1 575 ? 6.633 22.766 -14.25 1 91.62 575 ILE B O 1
ATOM 9165 N N . ALA B 1 576 ? 4.672 23.156 -13.289 1 88.81 576 ALA B N 1
ATOM 9166 C CA . ALA B 1 576 ? 3.938 23.109 -14.555 1 88.81 576 ALA B CA 1
ATOM 9167 C C . ALA B 1 576 ? 4.18 24.391 -15.359 1 88.81 576 ALA B C 1
ATOM 9169 O O . ALA B 1 576 ? 4.652 25.391 -14.828 1 88.81 576 ALA B O 1
ATOM 9170 N N . PRO B 1 577 ? 3.898 24.328 -16.703 1 88.94 577 PRO B N 1
ATOM 9171 C CA . PRO B 1 577 ? 4.051 25.531 -17.531 1 88.94 577 PRO B CA 1
ATOM 9172 C C . PRO B 1 577 ? 3.275 26.734 -16.969 1 88.94 577 PRO B C 1
ATOM 9174 O O . PRO B 1 577 ? 2.127 26.578 -16.547 1 88.94 577 PRO B O 1
ATOM 9177 N N . GLY B 1 578 ? 3.959 27.812 -16.891 1 87.81 578 GLY B N 1
ATOM 9178 C CA . GLY B 1 578 ? 3.334 29.016 -16.375 1 87.81 578 GLY B CA 1
ATOM 9179 C C . GLY B 1 578 ? 3.588 29.234 -14.891 1 87.81 578 GLY B C 1
ATOM 9180 O O . GLY B 1 578 ? 3.25 30.281 -14.344 1 87.81 578 GLY B O 1
ATOM 9181 N N . GLY B 1 579 ? 4.164 28.297 -14.258 1 90.5 579 GLY B N 1
ATOM 9182 C CA . GLY B 1 579 ? 4.531 28.453 -12.859 1 90.5 579 GLY B CA 1
ATOM 9183 C C . GLY B 1 579 ? 5.68 29.422 -12.648 1 90.5 579 GLY B C 1
ATOM 9184 O O . GLY B 1 579 ? 6.469 29.672 -13.562 1 90.5 579 GLY B O 1
ATOM 9185 N N . ALA B 1 580 ? 5.75 29.969 -11.43 1 91.44 580 ALA B N 1
ATOM 9186 C CA . ALA B 1 580 ? 6.766 30.969 -11.117 1 91.44 580 ALA B CA 1
ATOM 9187 C C . ALA B 1 580 ? 7.27 30.812 -9.68 1 91.44 580 ALA B C 1
ATOM 9189 O O . ALA B 1 580 ? 6.641 30.125 -8.875 1 91.44 580 ALA B O 1
ATOM 9190 N N . VAL B 1 581 ? 8.398 31.406 -9.438 1 93.56 581 VAL B N 1
ATOM 9191 C CA . VAL B 1 581 ? 8.984 31.438 -8.102 1 93.56 581 VAL B CA 1
ATOM 9192 C C . VAL B 1 581 ? 9.156 32.875 -7.637 1 93.56 581 VAL B C 1
ATOM 9194 O O . VAL B 1 581 ? 9.734 33.688 -8.352 1 93.56 581 VAL B O 1
ATOM 9197 N N . THR B 1 582 ? 8.602 33.188 -6.5 1 93.38 582 THR B N 1
ATOM 9198 C CA . THR B 1 582 ? 8.742 34.5 -5.867 1 93.38 582 THR B CA 1
ATOM 9199 C C . THR B 1 582 ? 9.453 34.375 -4.52 1 93.38 582 THR B C 1
ATOM 9201 O O . THR B 1 582 ? 9.211 33.406 -3.775 1 93.38 582 THR B O 1
ATOM 9204 N N . ARG B 1 583 ? 10.336 35.312 -4.273 1 95.38 583 ARG B N 1
ATOM 9205 C CA . ARG B 1 583 ? 11.102 35.281 -3.037 1 95.38 583 ARG B CA 1
ATOM 9206 C C . ARG B 1 583 ? 10.625 36.344 -2.049 1 95.38 583 ARG B C 1
ATOM 9208 O O . ARG B 1 583 ? 10.32 37.469 -2.438 1 95.38 583 ARG B O 1
ATOM 9215 N N . PHE B 1 584 ? 10.539 36.062 -0.801 1 94.44 584 PHE B N 1
ATOM 9216 C CA . PHE B 1 584 ? 10.266 36.938 0.321 1 94.44 584 PHE B CA 1
ATOM 9217 C C . PHE B 1 584 ? 11.359 36.844 1.38 1 94.44 584 PHE B C 1
ATOM 9219 O O . PHE B 1 584 ? 11.641 35.75 1.869 1 94.44 584 PHE B O 1
ATOM 9226 N N . ALA B 1 585 ? 11.945 37.906 1.756 1 94.44 585 ALA B N 1
ATOM 9227 C CA . ALA B 1 585 ? 12.969 37.906 2.799 1 94.44 585 ALA B CA 1
ATOM 9228 C C . ALA B 1 585 ? 12.336 37.938 4.188 1 94.44 585 ALA B C 1
ATOM 9230 O O . ALA B 1 585 ? 11.305 38.594 4.391 1 94.44 585 ALA B O 1
ATOM 9231 N N . VAL B 1 586 ? 12.906 37.281 5.066 1 96.88 586 VAL B N 1
ATOM 9232 C CA . VAL B 1 586 ? 12.523 37.312 6.473 1 96.88 586 VAL B CA 1
ATOM 9233 C C . VAL B 1 586 ? 13.75 37.562 7.34 1 96.88 586 VAL B C 1
ATOM 9235 O O . VAL B 1 586 ? 14.203 36.688 8.078 1 96.88 586 VAL B O 1
ATOM 9238 N N . PRO B 1 587 ? 14.18 38.75 7.336 1 95.31 587 PRO B N 1
ATOM 9239 C CA . PRO B 1 587 ? 15.453 39.094 7.977 1 95.31 587 PRO B CA 1
ATOM 9240 C C . PRO B 1 587 ? 15.43 38.844 9.484 1 95.31 587 PRO B C 1
ATOM 9242 O O . PRO B 1 587 ? 16.469 38.594 10.086 1 95.31 587 PRO B O 1
ATOM 9245 N N . GLY B 1 588 ? 14.266 38.969 10.125 1 95.44 588 GLY B N 1
ATOM 9246 C CA . GLY B 1 588 ? 14.18 38.781 11.57 1 95.44 588 GLY B CA 1
ATOM 9247 C C . GLY B 1 588 ? 14.719 37.438 12.039 1 95.44 588 GLY B C 1
ATOM 9248 O O . GLY B 1 588 ? 15.219 37.312 13.156 1 95.44 588 GLY B O 1
ATOM 9249 N N . VAL B 1 589 ? 14.641 36.406 11.195 1 97.38 589 VAL B N 1
ATOM 9250 C CA . VAL B 1 589 ? 15.102 35.062 11.562 1 97.38 589 VAL B CA 1
ATOM 9251 C C . VAL B 1 589 ? 16.125 34.594 10.547 1 97.38 589 VAL B C 1
ATOM 9253 O O . VAL B 1 589 ? 16.406 33.406 10.461 1 97.38 589 VAL B O 1
ATOM 9256 N N . HIS B 1 590 ? 16.688 35.438 9.688 1 97 590 HIS B N 1
ATOM 9257 C CA . HIS B 1 590 ? 17.719 35.156 8.695 1 97 590 HIS B CA 1
ATOM 9258 C C . HIS B 1 590 ? 17.281 34.062 7.75 1 97 590 HIS B C 1
ATOM 9260 O O . HIS B 1 590 ? 18 33.062 7.566 1 97 590 HIS B O 1
ATOM 9266 N N . ALA B 1 591 ? 16.078 34.25 7.188 1 97.94 591 ALA B N 1
ATOM 9267 C CA . ALA B 1 591 ? 15.508 33.25 6.289 1 97.94 591 ALA B CA 1
ATOM 9268 C C . ALA B 1 591 ? 15.023 33.875 4.992 1 97.94 591 ALA B C 1
ATOM 9270 O O . ALA B 1 591 ? 14.898 35.125 4.91 1 97.94 591 ALA B O 1
ATOM 9271 N N . VAL B 1 592 ? 14.898 33.094 3.986 1 97.12 592 VAL B N 1
ATOM 9272 C CA . VAL B 1 592 ? 14.25 33.438 2.729 1 97.12 592 VAL B CA 1
ATOM 9273 C C . VAL B 1 592 ? 13.141 32.438 2.41 1 97.12 592 VAL B C 1
ATOM 9275 O O . VAL B 1 592 ? 13.312 31.234 2.576 1 97.12 592 VAL B O 1
ATOM 9278 N N . ASN B 1 593 ? 11.984 33 2.082 1 97 593 ASN B N 1
ATOM 9279 C CA . ASN B 1 593 ? 10.828 32.188 1.723 1 97 593 ASN B CA 1
ATOM 9280 C C . ASN B 1 593 ? 10.516 32.281 0.232 1 97 593 ASN B C 1
ATOM 9282 O O . ASN B 1 593 ? 10.391 33.375 -0.31 1 97 593 ASN B O 1
ATOM 9286 N N . PHE B 1 594 ? 10.461 31.125 -0.416 1 96.12 594 PHE B N 1
ATOM 9287 C CA . PHE B 1 594 ? 10.102 31.078 -1.828 1 96.12 594 PHE B CA 1
ATOM 9288 C C . PHE B 1 594 ? 8.688 30.531 -2.008 1 96.12 594 PHE B C 1
ATOM 9290 O O . PHE B 1 594 ? 8.289 29.578 -1.316 1 96.12 594 PHE B O 1
ATOM 9297 N N . VAL B 1 595 ? 7.93 31.172 -2.875 1 94.69 595 VAL B N 1
ATOM 9298 C CA . VAL B 1 595 ? 6.605 30.688 -3.25 1 94.69 595 VAL B CA 1
ATOM 9299 C C . VAL B 1 595 ? 6.621 30.188 -4.695 1 94.69 595 VAL B C 1
ATOM 9301 O O . VAL B 1 595 ? 7.008 30.938 -5.602 1 94.69 595 VAL B O 1
ATOM 9304 N N . ILE B 1 596 ? 6.301 28.953 -4.848 1 93.19 596 ILE B N 1
ATOM 9305 C CA . ILE B 1 596 ? 6.27 28.328 -6.168 1 93.19 596 ILE B CA 1
ATOM 9306 C C . ILE B 1 596 ? 4.824 28.047 -6.574 1 93.19 596 ILE B C 1
ATOM 9308 O O . ILE B 1 596 ? 4.098 27.359 -5.863 1 93.19 596 ILE B O 1
ATOM 9312 N N . THR B 1 597 ? 4.375 28.594 -7.695 1 90.19 597 THR B N 1
ATOM 9313 C CA . THR B 1 597 ? 3.01 28.375 -8.164 1 90.19 597 THR B CA 1
ATOM 9314 C C . THR B 1 597 ? 2.955 27.203 -9.141 1 90.19 597 THR B C 1
ATOM 9316 O O . THR B 1 597 ? 3.967 26.844 -9.75 1 90.19 597 THR B O 1
ATOM 9319 N N . LYS B 1 598 ? 1.807 26.531 -9.25 1 88.56 598 LYS B N 1
ATOM 9320 C CA . LYS B 1 598 ? 1.556 25.391 -10.125 1 88.56 598 LYS B CA 1
ATOM 9321 C C . LYS B 1 598 ? 2.572 24.281 -9.883 1 88.56 598 LYS B C 1
ATOM 9323 O O . LYS B 1 598 ? 3.174 23.766 -10.828 1 88.56 598 LYS B O 1
ATOM 9328 N N . ALA B 1 599 ? 2.768 24.047 -8.648 1 89.31 599 ALA B N 1
ATOM 9329 C CA . ALA B 1 599 ? 3.887 23.188 -8.258 1 89.31 599 ALA B CA 1
ATOM 9330 C C . ALA B 1 599 ? 3.393 21.828 -7.762 1 89.31 599 ALA B C 1
ATOM 9332 O O . ALA B 1 599 ? 4.195 20.953 -7.434 1 89.31 599 ALA B O 1
ATOM 9333 N N . LEU B 1 600 ? 2.078 21.578 -7.695 1 86.25 600 LEU B N 1
ATOM 9334 C CA . LEU B 1 600 ? 1.583 20.344 -7.07 1 86.25 600 LEU B CA 1
ATOM 9335 C C . LEU B 1 600 ? 0.771 19.531 -8.055 1 86.25 600 LEU B C 1
ATOM 9337 O O . LEU B 1 600 ? 0.12 18.547 -7.672 1 86.25 600 LEU B O 1
ATOM 9341 N N . GLY B 1 601 ? 0.753 19.875 -9.312 1 79.19 601 GLY B N 1
ATOM 9342 C CA . GLY B 1 601 ? 0.01 19.094 -10.297 1 79.19 601 GLY B CA 1
ATOM 9343 C C . GLY B 1 601 ? -1.492 19.172 -10.102 1 79.19 601 GLY B C 1
ATOM 9344 O O . GLY B 1 601 ? -2.191 18.172 -10.242 1 79.19 601 GLY B O 1
ATOM 9345 N N . GLY B 1 602 ? -2.039 20.203 -9.688 1 73.38 602 GLY B N 1
ATOM 9346 C CA . GLY B 1 602 ? -3.473 20.391 -9.531 1 73.38 602 GLY B CA 1
ATOM 9347 C C . GLY B 1 602 ? -3.918 20.422 -8.086 1 73.38 602 GLY B C 1
ATOM 9348 O O . GLY B 1 602 ? -5.117 20.438 -7.797 1 73.38 602 GLY B O 1
ATOM 9349 N N . GLY B 1 603 ? -2.949 20.359 -7.223 1 75.12 603 GLY B N 1
ATOM 9350 C CA . GLY B 1 603 ? -3.291 20.422 -5.809 1 75.12 603 GLY B CA 1
ATOM 9351 C C . GLY B 1 603 ? -3.15 19.078 -5.109 1 75.12 603 GLY B C 1
ATOM 9352 O O . GLY B 1 603 ? -3.123 18.031 -5.758 1 75.12 603 GLY B O 1
ATOM 9353 N N . GLY B 1 604 ? -3.109 19.047 -3.857 1 70.69 604 GLY B N 1
ATOM 9354 C CA . GLY B 1 604 ? -2.793 17.891 -3.029 1 70.69 604 GLY B CA 1
ATOM 9355 C C . GLY B 1 604 ? -3.785 16.766 -3.189 1 70.69 604 GLY B C 1
ATOM 9356 O O . GLY B 1 604 ? -3.404 15.586 -3.166 1 70.69 604 GLY B O 1
ATOM 9357 N N . LEU B 1 605 ? -4.984 16.984 -3.438 1 74.06 605 LEU B N 1
ATOM 9358 C CA . LEU B 1 605 ? -6 15.938 -3.436 1 74.06 605 LEU B CA 1
ATOM 9359 C C . LEU B 1 605 ? -5.988 15.172 -4.754 1 74.06 605 LEU B C 1
ATOM 9361 O O . LEU B 1 605 ? -6.156 13.953 -4.77 1 74.06 605 LEU B O 1
ATOM 9365 N N . SER B 1 606 ? -5.809 15.891 -5.766 1 80.38 606 SER B N 1
ATOM 9366 C CA . SER B 1 606 ? -5.945 15.266 -7.078 1 80.38 606 SER B CA 1
ATOM 9367 C C . SER B 1 606 ? -4.582 14.977 -7.699 1 80.38 606 SER B C 1
ATOM 9369 O O . SER B 1 606 ? -4.496 14.328 -8.75 1 80.38 606 SER B O 1
ATOM 9371 N N . SER B 1 607 ? -3.562 15.352 -7.027 1 83.81 607 SER B N 1
ATOM 9372 C CA . SER B 1 607 ? -2.225 15.195 -7.586 1 83.81 607 SER B CA 1
ATOM 9373 C C . SER B 1 607 ? -1.848 13.727 -7.715 1 83.81 607 SER B C 1
ATOM 9375 O O . SER B 1 607 ? -2.162 12.922 -6.832 1 83.81 607 SER B O 1
ATOM 9377 N N . LEU B 1 608 ? -1.194 13.398 -8.812 1 85.81 608 LEU B N 1
ATOM 9378 C CA . LEU B 1 608 ? -0.668 12.055 -9.023 1 85.81 608 LEU B CA 1
ATOM 9379 C C . LEU B 1 608 ? 0.764 11.945 -8.516 1 85.81 608 LEU B C 1
ATOM 9381 O O . LEU B 1 608 ? 1.357 10.867 -8.539 1 85.81 608 LEU B O 1
ATOM 9385 N N . ARG B 1 609 ? 1.206 13.008 -7.91 1 84.69 609 ARG B N 1
ATOM 9386 C CA . ARG B 1 609 ? 2.59 13.023 -7.445 1 84.69 609 ARG B CA 1
ATOM 9387 C C . ARG B 1 609 ? 2.73 12.297 -6.113 1 84.69 609 ARG B C 1
ATOM 9389 O O . ARG B 1 609 ? 1.757 12.156 -5.371 1 84.69 609 ARG B O 1
ATOM 9396 N N . LEU B 1 610 ? 3.973 11.867 -5.863 1 81.44 610 LEU B N 1
ATOM 9397 C CA . LEU B 1 610 ? 4.266 11.172 -4.613 1 81.44 610 LEU B CA 1
ATOM 9398 C C . LEU B 1 610 ? 4.129 12.109 -3.422 1 81.44 610 LEU B C 1
ATOM 9400 O O . LEU B 1 610 ? 3.531 11.742 -2.404 1 81.44 610 LEU B O 1
ATOM 9404 N N . ASP B 1 611 ? 4.723 13.305 -3.543 1 78.62 611 ASP B N 1
ATOM 9405 C CA . ASP B 1 611 ? 4.695 14.289 -2.463 1 78.62 611 ASP B CA 1
ATOM 9406 C C . ASP B 1 611 ? 3.561 15.289 -2.666 1 78.62 611 ASP B C 1
ATOM 9408 O O . ASP B 1 611 ? 3.797 16.422 -3.082 1 78.62 611 ASP B O 1
ATOM 9412 N N . ARG B 1 612 ? 2.416 14.906 -2.188 1 76.88 612 ARG B N 1
ATOM 9413 C CA . ARG B 1 612 ? 1.231 15.727 -2.416 1 76.88 612 ARG B CA 1
ATOM 9414 C C . ARG B 1 612 ? 1.137 16.859 -1.391 1 76.88 612 ARG B C 1
ATOM 9416 O O . ARG B 1 612 ? 0.364 17.797 -1.565 1 76.88 612 ARG B O 1
ATOM 9423 N N . TYR B 1 613 ? 1.979 16.812 -0.364 1 75.19 613 TYR B N 1
ATOM 9424 C CA . TYR B 1 613 ? 1.885 17.797 0.706 1 75.19 613 TYR B CA 1
ATOM 9425 C C . TYR B 1 613 ? 3.152 18.641 0.783 1 75.19 613 TYR B C 1
ATOM 9427 O O . TYR B 1 613 ? 3.328 19.422 1.72 1 75.19 613 TYR B O 1
ATOM 9435 N N . VAL B 1 614 ? 3.99 18.453 -0.204 1 80.94 614 VAL B N 1
ATOM 9436 C CA . VAL B 1 614 ? 5.172 19.281 -0.394 1 80.94 614 VAL B CA 1
ATOM 9437 C C . VAL B 1 614 ? 6.086 19.172 0.826 1 80.94 614 VAL B C 1
ATOM 9439 O O . VAL B 1 614 ? 6.582 20.188 1.33 1 80.94 614 VAL B O 1
ATOM 9442 N N . LEU B 1 615 ? 6.164 18.016 1.338 1 78.5 615 LEU B N 1
ATOM 9443 C CA . LEU B 1 615 ? 6.988 17.828 2.525 1 78.5 615 LEU B CA 1
ATOM 9444 C C . LEU B 1 615 ? 8.461 17.688 2.15 1 78.5 615 LEU B C 1
ATOM 9446 O O . LEU B 1 615 ? 9.336 17.781 3.012 1 78.5 615 LEU B O 1
ATOM 9450 N N . ARG B 1 616 ? 8.742 17.641 0.846 1 84.19 616 ARG B N 1
ATOM 9451 C CA . ARG B 1 616 ? 10.109 17.344 0.427 1 84.19 616 ARG B CA 1
ATOM 9452 C C . ARG B 1 616 ? 10.68 18.469 -0.437 1 84.19 616 ARG B C 1
ATOM 9454 O O . ARG B 1 616 ? 11.844 18.406 -0.841 1 84.19 616 ARG B O 1
ATOM 9461 N N . TYR B 1 617 ? 9.961 19.438 -0.694 1 89.44 617 TYR B N 1
ATOM 9462 C CA . TYR B 1 617 ? 10.391 20.422 -1.673 1 89.44 617 TYR B CA 1
ATOM 9463 C C . TYR B 1 617 ? 11.602 21.203 -1.163 1 89.44 617 TYR B C 1
ATOM 9465 O O . TYR B 1 617 ? 12.469 21.594 -1.944 1 89.44 617 TYR B O 1
ATOM 9473 N N . SER B 1 618 ? 11.664 21.391 0.097 1 91.12 618 SER B N 1
ATOM 9474 C CA . SER B 1 618 ? 12.781 22.156 0.639 1 91.12 618 SER B CA 1
ATOM 9475 C C . SER B 1 618 ? 14.086 21.359 0.563 1 91.12 618 SER B C 1
ATOM 9477 O O . SER B 1 618 ? 15.172 21.922 0.562 1 91.12 618 SER B O 1
ATOM 9479 N N . SER B 1 619 ? 13.977 20.078 0.556 1 88.5 619 SER B N 1
ATOM 9480 C CA . SER B 1 619 ? 15.164 19.234 0.499 1 88.5 619 SER B CA 1
ATOM 9481 C C . SER B 1 619 ? 15.812 19.281 -0.881 1 88.5 619 SER B C 1
ATOM 9483 O O . SER B 1 619 ? 17.031 19.141 -1.009 1 88.5 619 SER B O 1
ATOM 9485 N N . CYS B 1 620 ? 15.094 19.516 -1.906 1 89.5 620 CYS B N 1
ATOM 9486 C CA . CYS B 1 620 ? 15.609 19.484 -3.27 1 89.5 620 CYS B CA 1
ATOM 9487 C C . CYS B 1 620 ? 16.703 20.531 -3.471 1 89.5 620 CYS B C 1
ATOM 9489 O O . CYS B 1 620 ? 17.844 20.188 -3.787 1 89.5 620 CYS B O 1
ATOM 9491 N N . PRO B 1 621 ? 16.391 21.781 -3.207 1 89.69 621 PRO B N 1
ATOM 9492 C CA . PRO B 1 621 ? 17.453 22.766 -3.352 1 89.69 621 PRO B CA 1
ATOM 9493 C C . PRO B 1 621 ? 18.594 22.562 -2.344 1 89.69 621 PRO B C 1
ATOM 9495 O O . PRO B 1 621 ? 19.766 22.781 -2.668 1 89.69 621 PRO B O 1
ATOM 9498 N N . ARG B 1 622 ? 18.297 22.172 -1.212 1 91 622 ARG B N 1
ATOM 9499 C CA . ARG B 1 622 ? 19.312 22.016 -0.171 1 91 622 ARG B CA 1
ATOM 9500 C C . ARG B 1 622 ? 20.281 20.906 -0.519 1 91 622 ARG B C 1
ATOM 9502 O O . ARG B 1 622 ? 21.469 20.984 -0.199 1 91 622 ARG B O 1
ATOM 9509 N N . LEU B 1 623 ? 19.797 19.891 -1.156 1 87.5 623 LEU B N 1
ATOM 9510 C CA . LEU B 1 623 ? 20.625 18.719 -1.46 1 87.5 623 LEU B CA 1
ATOM 9511 C C . LEU B 1 623 ? 21.359 18.906 -2.777 1 87.5 623 LEU B C 1
ATOM 9513 O O . LEU B 1 623 ? 22.344 18.188 -3.049 1 87.5 623 LEU B O 1
ATOM 9517 N N . THR B 1 624 ? 20.953 19.828 -3.611 1 86.56 624 THR B N 1
ATOM 9518 C CA . THR B 1 624 ? 21.5 19.875 -4.965 1 86.56 624 THR B CA 1
ATOM 9519 C C . THR B 1 624 ? 22.266 21.172 -5.203 1 86.56 624 THR B C 1
ATOM 9521 O O . THR B 1 624 ? 23.062 21.25 -6.137 1 86.56 624 THR B O 1
ATOM 9524 N N . MET B 1 625 ? 22.078 22.156 -4.352 1 88.56 625 MET B N 1
ATOM 9525 C CA . MET B 1 625 ? 22.688 23.453 -4.582 1 88.56 625 MET B CA 1
ATOM 9526 C C . MET B 1 625 ? 23.906 23.656 -3.697 1 88.56 625 MET B C 1
ATOM 9528 O O . MET B 1 625 ? 24 23.062 -2.617 1 88.56 625 MET B O 1
ATOM 9532 N N . PHE B 1 626 ? 24.766 24.5 -4.238 1 91.06 626 PHE B N 1
ATOM 9533 C CA . PHE B 1 626 ? 25.953 24.922 -3.506 1 91.06 626 PHE B CA 1
ATOM 9534 C C . PHE B 1 626 ? 25.953 26.422 -3.311 1 91.06 626 PHE B C 1
ATOM 9536 O O . PHE B 1 626 ? 25.406 27.172 -4.133 1 91.06 626 PHE B O 1
ATOM 9543 N N . VAL B 1 627 ? 26.438 26.812 -2.191 1 91.06 627 VAL B N 1
ATOM 9544 C CA . VAL B 1 627 ? 26.609 28.234 -1.898 1 91.06 627 VAL B CA 1
ATOM 9545 C C . VAL B 1 627 ? 28.078 28.5 -1.522 1 91.06 627 VAL B C 1
ATOM 9547 O O . VAL B 1 627 ? 28.688 27.719 -0.808 1 91.06 627 VAL B O 1
ATOM 9550 N N . SER B 1 628 ? 28.609 29.516 -2.152 1 90.19 628 SER B N 1
ATOM 9551 C CA . SER B 1 628 ? 29.953 29.938 -1.812 1 90.19 628 SER B CA 1
ATOM 9552 C C . SER B 1 628 ? 29.953 30.812 -0.56 1 90.19 628 SER B C 1
ATOM 9554 O O . SER B 1 628 ? 29.219 31.797 -0.473 1 90.19 628 SER B O 1
ATOM 9556 N N . ILE B 1 629 ? 30.781 30.375 0.396 1 87.56 629 ILE B N 1
ATOM 9557 C CA . ILE B 1 629 ? 30.859 31.078 1.674 1 87.56 629 ILE B CA 1
ATOM 9558 C C . ILE B 1 629 ? 32.25 31.672 1.852 1 87.56 629 ILE B C 1
ATOM 9560 O O . ILE B 1 629 ? 33.25 31 1.638 1 87.56 629 ILE B O 1
ATOM 9564 N N . GLY B 1 630 ? 32.531 32.969 2.059 1 72.75 630 GLY B N 1
ATOM 9565 C CA . GLY B 1 630 ? 33.781 33.656 2.219 1 72.75 630 GLY B CA 1
ATOM 9566 C C . GLY B 1 630 ? 34.438 33.406 3.562 1 72.75 630 GLY B C 1
ATOM 9567 O O . GLY B 1 630 ? 35.594 33.812 3.787 1 72.75 630 GLY B O 1
ATOM 9568 N N . ARG B 1 631 ? 33.906 32.875 4.59 1 62.25 631 ARG B N 1
ATOM 9569 C CA . ARG B 1 631 ? 34.594 32.656 5.863 1 62.25 631 ARG B CA 1
ATOM 9570 C C . ARG B 1 631 ? 35.188 31.266 5.941 1 62.25 631 ARG B C 1
ATOM 9572 O O . ARG B 1 631 ? 34.719 30.344 5.293 1 62.25 631 ARG B O 1
ATOM 9579 N N . PRO B 1 632 ? 36.531 31.062 6.711 1 54.59 632 PRO B N 1
ATOM 9580 C CA . PRO B 1 632 ? 37.188 29.781 6.812 1 54.59 632 PRO B CA 1
ATOM 9581 C C . PRO B 1 632 ? 36.281 28.656 7.25 1 54.59 632 PRO B C 1
ATOM 9583 O O . PRO B 1 632 ? 35.406 28.859 8.109 1 54.59 632 PRO B O 1
ATOM 9586 N N . LYS B 1 633 ? 36.25 27.5 6.543 1 55.84 633 LYS B N 1
ATOM 9587 C CA . LYS B 1 633 ? 35.5 26.25 6.762 1 55.84 633 LYS B CA 1
ATOM 9588 C C . LYS B 1 633 ? 35.531 25.859 8.234 1 55.84 633 LYS B C 1
ATOM 9590 O O . LYS B 1 633 ? 34.594 25.25 8.734 1 55.84 633 LYS B O 1
ATOM 9595 N N . ALA B 1 634 ? 36.688 26.062 8.93 1 51.34 634 ALA B N 1
ATOM 9596 C CA . ALA B 1 634 ? 36.875 25.672 10.328 1 51.34 634 ALA B CA 1
ATOM 9597 C C . ALA B 1 634 ? 35.719 26.203 11.18 1 51.34 634 ALA B C 1
ATOM 9599 O O . ALA B 1 634 ? 35.469 25.688 12.266 1 51.34 634 ALA B O 1
ATOM 9600 N N . MET B 1 635 ? 35.125 27.109 10.719 1 45.31 635 MET B N 1
ATOM 9601 C CA . MET B 1 635 ? 34.031 27.641 11.5 1 45.31 635 MET B CA 1
ATOM 9602 C C . MET B 1 635 ? 32.781 26.781 11.336 1 45.31 635 MET B C 1
ATOM 9604 O O . MET B 1 635 ? 31.812 26.938 12.07 1 45.31 635 MET B O 1
ATOM 9608 N N . LEU B 1 636 ? 32.75 26.047 10.297 1 49.81 636 LEU B N 1
ATOM 9609 C CA . LEU B 1 636 ? 31.594 25.172 10.07 1 49.81 636 LEU B CA 1
ATOM 9610 C C . LEU B 1 636 ? 31.594 24.016 11.07 1 49.81 636 LEU B C 1
ATOM 9612 O O . LEU B 1 636 ? 30.547 23.391 11.312 1 49.81 636 LEU B O 1
ATOM 9616 N N . ASN B 1 637 ? 32.719 23.469 11.414 1 44.28 637 ASN B N 1
ATOM 9617 C CA . ASN B 1 637 ? 32.719 22.359 12.367 1 44.28 637 ASN B CA 1
ATOM 9618 C C . ASN B 1 637 ? 31.938 22.703 13.625 1 44.28 637 ASN B C 1
ATOM 9620 O O . ASN B 1 637 ? 31.688 21.828 14.461 1 44.28 637 ASN B O 1
ATOM 9624 N N . TYR B 1 638 ? 31.75 23.922 13.875 1 37.81 638 TYR B N 1
ATOM 9625 C CA . TYR B 1 638 ? 31.031 24.234 15.109 1 37.81 638 TYR B CA 1
ATOM 9626 C C . TYR B 1 638 ? 29.531 24.016 14.945 1 37.81 638 TYR B C 1
ATOM 9628 O O . TYR B 1 638 ? 28.812 23.812 15.922 1 37.81 638 TYR B O 1
ATOM 9636 N N . CYS B 1 639 ? 29 24.172 13.781 1 38.84 639 CYS B N 1
ATOM 9637 C CA . CYS B 1 639 ? 27.547 24.188 13.68 1 38.84 639 CYS B CA 1
ATOM 9638 C C . CYS B 1 639 ? 26.984 22.766 13.562 1 38.84 639 CYS B C 1
ATOM 9640 O O . CYS B 1 639 ? 25.766 22.578 13.555 1 38.84 639 CYS B O 1
ATOM 9642 N N . SER B 1 640 ? 27.734 21.828 13.102 1 35.75 640 SER B N 1
ATOM 9643 C CA . SER B 1 640 ? 27.203 20.484 12.938 1 35.75 640 SER B CA 1
ATOM 9644 C C . SER B 1 640 ? 27.078 19.766 14.281 1 35.75 640 SER B C 1
ATOM 9646 O O . SER B 1 640 ? 26.703 18.594 14.344 1 35.75 640 SER B O 1
ATOM 9648 N N . ARG B 1 641 ? 27.734 20.25 15.422 1 30.81 641 ARG B N 1
ATOM 9649 C CA . ARG B 1 641 ? 27.5 19.547 16.688 1 30.81 641 ARG B CA 1
ATOM 9650 C C . ARG B 1 641 ? 26.172 19.969 17.297 1 30.81 641 ARG B C 1
ATOM 9652 O O . ARG B 1 641 ? 25.844 21.141 17.328 1 30.81 641 ARG B O 1
#

Organism: Fusarium solani (NCBI:txid169388)

InterPro domains:
  IPR010839 Acyclic terpene utilisation, N-terminal [PF07287] (4-475)
  IPR056362 AtuA-like, ferredoxin-fold domain [PF23544] (527-612)

Foldseek 3Di:
DFWAKEFEQEQEQPGDLCLLCLQLPDDDHRHQEYEAEHDDLCVLLVLLVQLVVQVPPPPNPLPRFFQLCCLVRHDPVCVVSCLVNLHFYEYQRCARHQVSSQVVNLVVCVVVVCNPRFKEKEKEFFFCLVVLVVQVVVVQWFFDDPAQQFTFDTDDDPADFSTKGFAAAQQLLLVQVVVPHRYYYYHHHDQLSSQLSVVCNVLVADLDQDFVNFQLSQLSSLLSQQQHNWLQQFAPLAQLNCCQQVFFLHRPNFGFTWMWTADPVSKIKIFGRPSGTGFHDQRSSVQSSQEPAAAQCFRAHNSWGKNQLQKAWADPDRGMIMIDDIGTAFHAQKTKMKTKHWAFKKWKFKKKAFAWQRVVQLVVVLVVLLVVLQVVCVVVVHHGFDPLFKDWAKAPQPRQQVVLTDPDIDGIIMIMIMGGDNDQVSVVSSQVCRQVCPVVGDPRMDTPDPDTIHMDIFMAMTMMIGRQQVTWMWMGMRPDPDTHTDGDDCPSHDPDDVDSDVPCVVLVPPVVPVPPPQPPADKDKDQLLLFWGWFKWDDFQKMKIKTAGLDLLCLSQCVNPVDQVLLCVSLVVQADPSKGKGWDHRNNRSMIMIMIGNRQSRALRRGNDPCRTTSCSNVRSRVRDMTIHRDPCVVSVVSVD/DFWAKEFEQEQEQPGDLCLLCLQLPDDDHRHQEYEAEHDDLCVLLVLLVQLVVCVPPPPNPLPRFFQLCCLVRHDPVCVVSCLVSLHFYEYQRCARHQVSSQVVNLVVCVVVVNNPRFKEKEKEFFFCLVVLVVQVVVVQWFFDDPAQFFTFDTDDDVADFSTKGFAAAQQLLLVQVVVPHRYYHYHHHDQLSSQLSVVCNVLVADLDQDFVSFQLSQLSSLLSQQQHNWLQQFAPLAQLNCCQQVFFLHRPNFGFTWMWTADPVSKIKIFGRPSGTGFHDQRSSVQSSQEPAAALCFCAHNSWGKRQLQKAWADPDRGMIMIDDIGTHFHAQKTKMKTKHWAFKKWKFKKKAFAWQSVVQLVVVLVVLQVVLQVVCVVVVHHGFDPLFKDWAKAPQPRQQVVLTDPDIDGIIMIMIMGGDNDQVSVVSSQVCRQVCPVVGDPRMDGPDPDTIHMDTFMAMTMMIGRQQVTWMWMDMRPDPDTDTDGDDCPSHDPDDVPNDDPVVVLVPPPVPVPPPQPPADKDKDQLLLFWGWFKWDDFQKMKIKTAGLDLLCLVQCVNPVDQVLLCVSLVVQADPSKGKGWDHRNNRSMIMIMIGNRQSRALRRGNDPCRTTSCSNVRSRVRDMTIHRDDCVVSVVSVD

pLDDT: mean 88.66, std 15.24, range [28.77, 98.81]

Solvent-accessible surface area (backbone atoms only — not comparable to full-atom values): 63381 Å² total; per-residue (Å²): 125,80,63,50,29,38,29,22,43,21,41,35,72,50,35,42,54,66,49,50,53,63,57,58,51,74,89,60,76,69,41,50,32,40,28,35,35,38,67,54,88,62,44,52,30,53,31,36,50,49,33,57,61,36,69,74,40,86,65,73,62,86,63,30,31,27,49,60,58,51,48,69,52,44,44,61,77,41,40,69,56,36,61,75,56,61,42,27,38,30,32,31,39,7,40,81,24,12,60,57,44,40,52,51,50,49,51,54,28,46,75,68,73,39,55,89,75,55,36,45,16,18,33,44,48,26,68,43,59,91,44,45,68,61,37,55,74,69,60,40,59,42,67,28,51,88,46,76,87,39,71,42,59,54,87,56,86,89,58,74,63,57,32,33,35,31,38,36,49,24,64,58,50,21,52,40,47,71,73,59,36,37,31,41,26,21,21,52,42,43,70,23,24,56,42,28,7,59,49,31,48,76,69,67,56,66,97,56,68,47,66,68,40,21,23,44,50,15,24,34,33,49,54,15,53,35,33,38,48,10,22,24,27,19,19,6,41,18,70,68,36,63,61,12,47,68,19,64,55,58,1,46,39,31,56,15,38,25,31,38,40,38,40,86,86,50,32,34,32,44,29,50,49,84,81,30,8,29,34,28,42,48,61,28,38,48,37,31,60,47,42,56,42,67,50,44,64,56,38,80,40,58,76,23,19,26,23,54,28,56,24,36,63,41,71,72,47,86,52,21,25,38,41,39,59,41,34,33,42,57,15,55,51,52,24,54,26,44,32,24,25,74,60,42,18,29,37,57,43,50,27,35,26,31,40,81,54,10,58,62,51,33,55,52,49,40,51,26,51,54,50,30,30,31,53,53,23,47,76,68,74,39,79,59,67,51,79,90,31,45,44,74,44,50,46,34,58,32,57,88,35,50,89,70,33,74,84,70,92,38,49,23,27,36,30,36,38,29,39,40,38,76,51,57,69,52,51,44,44,39,27,52,42,53,60,26,42,46,33,32,31,35,47,25,41,40,69,66,58,85,74,71,45,59,68,42,80,20,39,40,69,32,39,22,26,32,44,38,72,76,40,60,32,33,29,38,48,57,84,50,86,66,64,45,78,46,68,47,73,62,80,57,31,45,88,63,66,82,61,64,51,71,51,64,67,60,56,57,53,49,70,70,63,61,70,65,68,66,66,94,56,68,63,47,80,36,47,32,51,80,47,25,46,46,25,26,14,49,54,66,30,24,31,21,34,24,42,28,35,70,41,74,84,43,26,65,48,44,65,66,64,65,37,45,66,53,51,43,65,55,43,44,89,47,42,44,93,87,40,51,54,44,55,38,72,21,68,40,64,30,29,38,34,31,33,32,30,44,41,36,67,69,8,46,68,51,23,79,54,90,65,42,54,27,46,44,58,28,46,39,45,26,74,69,34,72,41,69,37,54,59,71,66,79,61,52,69,62,71,78,106,124,79,62,49,28,39,30,22,41,21,41,34,73,51,36,43,54,67,49,50,51,64,56,59,52,75,91,58,77,70,38,51,31,40,27,35,35,36,67,54,87,62,44,52,31,52,31,37,50,49,33,56,59,36,68,75,41,87,64,73,63,88,64,30,31,29,49,62,58,51,47,68,54,44,43,60,78,42,41,67,55,36,59,74,57,61,42,28,38,29,32,29,41,8,40,82,25,12,59,57,45,39,51,51,51,50,52,55,29,47,76,69,74,38,55,88,75,55,35,44,16,18,33,44,49,26,68,42,57,92,43,45,66,63,37,56,75,69,62,39,58,41,70,30,44,88,50,72,78,44,75,41,59,52,88,57,88,88,57,72,64,56,33,34,36,30,38,36,48,23,64,60,52,21,55,40,46,72,73,58,35,35,32,40,27,22,22,52,44,44,70,22,24,55,42,30,9,58,51,32,49,76,70,66,57,67,96,55,66,48,67,67,41,20,23,44,50,15,25,35,34,50,53,13,53,35,33,37,51,10,23,26,27,17,19,7,40,18,70,68,37,63,62,13,49,68,19,64,54,59,1,47,39,31,54,18,37,24,30,38,41,39,41,88,88,50,32,36,32,45,28,50,48,84,82,29,8,29,33,28,41,49,62,28,37,47,37,33,58,46,41,58,43,64,51,43,65,55,38,79,41,58,76,23,18,27,24,52,28,56,22,36,64,42,72,73,46,86,52,21,24,39,40,40,60,41,34,34,41,56,14,52,49,50,24,54,27,45,32,22,25,73,61,42,19,31,38,56,45,50,30,34,26,31,41,83,56,10,58,62,50,35,55,52,49,40,53,27,51,53,50,30,30,30,52,53,23,45,76,68,76,39,80,60,66,52,80,90,32,45,46,76,44,50,44,34,58,31,59,89,35,50,88,70,32,72,85,70,92,40,48,24,28,35,30,36,38,28,38,38,39,76,48,58,69,53,49,43,46,38,27,53,41,54,61,27,44,45,33,32,30,34,46,25,40,42,70,65,56,86,72,70,46,62,67,42,80,20,38,40,70,32,39,23,28,31,45,37,71,76,40,59,31,34,29,36,48,58,85,51,86,66,64,46,78,48,70,44,75,60,81,57,31,45,88,62,66,78,66,57,55,71,66,68,66,60,66,55,53,52,70,71,63,60,73,67,68,64,66,96,58,69,62,44,81,37,48,32,52,80,48,25,45,44,24,27,14,49,57,67,31,25,33,20,32,25,41,28,35,71,41,75,86,44,25,66,46,44,64,67,65,66,36,44,66,53,52,41,65,54,44,44,88,49,40,44,93,88,41,51,53,45,61,40,71,21,68,40,62,32,29,38,34,31,30,31,31,44,41,37,67,69,8,47,66,52,23,78,56,91,65,44,54,27,46,44,59,28,47,38,46,25,74,67,34,71,42,68,38,55,60,70,66,79,61,53,69,61,70,78,107